Protein 3AYJ (pdb70)

Radius of gyration: 30.67 Å; Cα contacts (8 Å, |Δi|>4): 3488; chains: 2; bounding box: 84×75×80 Å

Organism: Pseudomonas sp. (NCBI:txid306)

Secondary structure (DSSP, 8-state):
----BHHHHHHHSTT---GGGTT--HHHHTTS--B---SSEEEEEEE--SHHHHHHHHHHHHHHTTSPTT-EEEEEEE---TTBGGG---EE-TT-EETTEEEEEE-SS-GGG-SEEEE-S---EETT-HHHHHHHHHHH-TT-B--B---BTTB-EEEEETTEEEEESSS-GGGBSSTT-HHHHHHHHHHHHHT--SSSS---SS-BTTB-HHHHHHHHT-SS--HHHHHHIIIIIHHHHHHHHTTBBHHHHHHHHHHHHHHHTSSPPGGGTS-HHHHHHHHHHHHHHH-SSSS--GGGTTBBHHHHHHHHHTTTT-EE--SSSSTHHHHHHHHHHHHHHTTTSEEEEEE-EEEEEEEE-SSSS--EEEEEEETT--EEEEEESEEEE-S-HHHHHHHHSSS-SS-EEEEEES-GGGTPPPEEEEEEB-SS---SS-HHHHHHHHHHHHT--EE-EEEEEEEEEGGGGGSTTS-EETTEEP-EEEETTTTEEEEEEEPS----SEEEEEEEEEETHHHHHHHTT--SSSEESSSSS---HHHHHHHHHHT--EE--TT-SS-EE-HHHHHHHTS-STT-EEEEGGGSTTSSSEE-PBTTTHHHHHHHHHGGGGGG-TTT---EEE-SGGGSS-TTSHHHHHHHHHHHHHHHHHHHTTT-GGGB-TTTTHHHHTS--S--SS--/----BHHHHHHHSTT---GGGTT--HHHHTTS-SB---SSEEEEEEE--SHHHHHHHHHHHHHHTTSPTT-EEEEEEE---TTBGGG---EE-TT-EETTEEEEEE-SS-TTS-SEEEE-S---EETT-HHHHHHHHHHH-TT-B--B---BTTB-EEEEETTEEEEESSS-GGGBS-TT-HHHHHHHHHHHHHT--SSSS---SS-BTTB-HHHHHHHHT-SSPPTTHHHHIIIIIHHHHHHHHTTBBHHHHHHHHHHHHHHHTSS--SSSS--HHHHHHHHHHHHHHH-SSSS--GGGTTBBHHHHHHHHHTTTT-EE--SSSSTHHHHHHHHHHHHHHTTTSEEEEEE--EEEEEEE-SSSS--EEEEEE-TT--EEEEEESEEEE-S-HHHHHHHHSSS-SS-EEEEEES-GGGTPPPEEEEEEB-SS---SS-HHHHHHHHHHHHT--EE-EEEEEEEEEGGGGGSTTS-EETTEE--EEEETTTTEEEEEEEPS----SEEEEEEEEEETHHHHHHHTT--SSSEESSSSS---HHHHHHHHHHT--EE--TT-SS-EE-HHHHHHHHS-STT-EEEETTTSTTSSSEE-PBTTTHHHHHHHHHGGGGGG-TTS---EEE-SGGGSS-TTSHHHHHHHHHHHHHHHHHHHTTT-GGGB-TTTTHHHHTS--SS-----

Foldseek 3Di:
DDDWWLQSLLVQQQQFAFLQQLLFRVNLCVVAQFFEFPFAAFEEEEEAQALQSLLLLLSQLRRLQPHDPPGFYEYEYEHQDQQDLVVVCLWDFRNQDRDQQGKIFADDPDSVDTAFIDRWGDWWFASNLNLVSSLLCLLPNGGFTWFFDCADQCAWEWEADDQDIWTAHHLQLVGIPHSVDVLSLLVVLQCCQQANDLDDDARHVQDFVPHGLNVVLCQSRDNCHPPVSSLCSNPPRLVVSCVVWLQPFQLNSSLVSLLVCVVVVSRDQPVNDDDSVRRSVVSSVSQQQQDDTHGGCVLVRQFISSLVSSCSSSVVNRIIGRSDLGSSSSSVSSNVSSVVSSVPRYHYDYANWQWQAWWFFDDDQFGTKTWTAHPVQAIDMDTGNFYAHAAALLSCLRHFPPPAQAWDQKDFDDDVVVVGGTDIGGRIHTQLQQDHPDSVLSVLLNVLSNPFDFKWKKWWKFKFFPCLQVPPQFDDRVNHGHAWYAYPLLQGIWGFACGPPDVRRMTITRLHIDIHVSCVVLVVLQPDPQKVVPRSWGASQSSLVVSLVSQQDFHDDPPDPGTDRRVVSVSSVNTDRTPTMMGIVCRPSSNHRKTGHGRPSCVSLSCLLQSLLSLQAQVSLNRYAYAYLSNASRISHSSSRSLSSLLRSLSNSSNSVRNDLVSTPPSSSSSRVVHDHSRVPPGD/DQDWWLQSLLVQQQQFDFLQLLVFRVNLCVVAQFFEFPFAEFEEEEEAQALLSLLLLLSQLRHLQPHDPPGFYEYEYEHQDQQDLVVPCLWDFRNQDRDQQGKIFAADPDSVQTAFIDRWGDWWAASNLNLLSSLLCLLPNGGFTWFWDCFDQCAFEWEADPQDIWTAHHLPLVGIPDSPDLLSLLLVLQCCQQANDCDDDARHVQDFVPHGLNVVLCQSRDPDHDPCPSVCSNPPRLVVSCVVFLQPFQLNSSLVSLLVCDVVVSRDQPDVPDDDVRSSVVSSVSQQQQDDTHGGCVLVRQFTSSLVSSCSSSVVNRIIGRSDLGSSSSSVSSNVSSCVSSVPRYHYDYANWQWQAWWAFDDDQQRIKTWIAHPVRAIDIDTTNFYAHQAALLSCLRHFPPQAQAWDQKDFDDDVVVVGHTDIGGRIHTQLHLDNPDSVLSVLLSVLSNPFDFKWKKWWKFKFFPCVQVDPLFDDGPHGTHAWYAYPLLQGIWGFACGPSDVRRMTITRLHIDIHVSCVVLVVLQPDPQKVVPHSFDASQSSLVVSLVSQQDFHDDPVDDGTHRRSVSVVSVNTDRPPTMMGIVCRPSSNHRKTGHGRPSCVSLVCLLQSLLSLQQLVTLRRYAYAYLSNASDISHSSSNSLSSLLRSLSNSSNSVSNDLNSTDPSSSSSRVVHDHSHDDDDD

Solvent-accessible surface area: 42424 Å² total

InterPro domains:
  IPR036188 FAD/NAD(P)-binding domain superfamily [G3DSA:3.50.50.60] (29-697)
  IPR036188 FAD/NAD(P)-binding domain superfamily [SSF51905] (56-676)

Nearest PDB structures (foldseek):
  2yr6-assembly1_A  TM=9.982E-01  e=0.000E+00  Pseudomonas sp. P-501
  2yr4-assembly1_A  TM=9.769E-01  e=0.000E+00  Pseudomonas sp. P-501
  2yr4-assembly1_B  TM=9.736E-01  e=0.000E+00  Pseudomonas sp. P-501
  4iv9-assembly1_B  TM=7.981E-01  e=2.805E-27  Pseudomonas savastanoi
  5yb6-assembly1_A  TM=7.862E-01  e=2.339E-24  Pseudomonas sp. AIU 813

GO terms:
  GO:0050172 phenylalanine 2-monooxygenase activity (F, IDA)

CATH classification: 3.50.50.60 (+1 more: 3.90.660.60)

Structure (mmCIF, N/CA/C/O backbone):
data_3AYJ
#
_entry.id   3AYJ
#
_cell.length_a   100.985
_cell.length_b   112.941
_cell.length_c   136.458
_cell.angle_alpha   90.00
_cell.angle_beta   90.00
_cell.angle_gamma   90.00
#
_symmetry.space_group_name_H-M   'P 21 21 21'
#
loop_
_entity.id
_entity.type
_entity.pdbx_description
1 polymer 'Pro-enzyme of L-phenylalanine oxidase'
2 non-polymer 'SULFATE ION'
3 non-polymer 'FLAVIN-ADENINE DINUCLEOTIDE'
4 non-polymer PHENYLALANINE
5 non-polymer GLYCEROL
6 water water
#
loop_
_atom_site.group_PDB
_atom_site.id
_atom_site.type_symbol
_atom_site.label_atom_id
_atom_site.label_alt_id
_atom_site.label_comp_id
_atom_site.label_asym_id
_atom_site.label_entity_id
_atom_site.label_seq_id
_atom_site.pdbx_PDB_ins_code
_atom_site.Cartn_x
_atom_site.Cartn_y
_atom_site.Cartn_z
_atom_site.occupancy
_atom_site.B_iso_or_equiv
_atom_site.auth_seq_id
_atom_site.auth_comp_id
_atom_site.auth_asym_id
_atom_site.auth_atom_id
_atom_site.pdbx_PDB_model_num
ATOM 1 N N . LYS A 1 16 ? 107.770 73.012 82.014 1.00 30.40 16 LYS A N 1
ATOM 2 C CA . LYS A 1 16 ? 109.069 72.300 81.869 1.00 29.47 16 LYS A CA 1
ATOM 3 C C . LYS A 1 16 ? 109.059 70.955 82.560 1.00 26.20 16 LYS A C 1
ATOM 4 O O . LYS A 1 16 ? 108.566 70.819 83.673 1.00 28.16 16 LYS A O 1
ATOM 10 N N . ILE A 1 17 ? 109.597 69.981 81.878 1.00 21.29 17 ILE A N 1
ATOM 11 C CA . ILE A 1 17 ? 109.743 68.643 82.386 1.00 19.29 17 ILE A CA 1
ATOM 12 C C . ILE A 1 17 ? 110.933 68.559 83.330 1.00 18.04 17 ILE A C 1
ATOM 13 O O . ILE A 1 17 ? 112.037 68.943 82.952 1.00 20.19 17 ILE A O 1
ATOM 18 N N . ALA A 1 18 ? 110.683 68.041 84.544 1.00 15.75 18 ALA A N 1
ATOM 19 C CA . ALA A 1 18 ? 111.767 67.822 85.479 1.00 15.22 18 ALA A CA 1
ATOM 20 C C . ALA A 1 18 ? 112.596 66.660 85.014 1.00 14.97 18 ALA A C 1
ATOM 21 O O . ALA A 1 18 ? 112.066 65.623 84.611 1.00 17.79 18 ALA A O 1
ATOM 23 N N . THR A 1 19 ? 113.916 66.714 85.176 1.00 14.28 19 THR A N 1
ATOM 24 C CA . THR A 1 19 ? 114.818 65.702 84.709 1.00 14.48 19 THR A CA 1
ATOM 25 C C . THR A 1 19 ? 115.657 65.049 85.792 1.00 13.62 19 THR A C 1
ATOM 26 O O . THR A 1 19 ? 116.328 64.056 85.524 1.00 14.15 19 THR A O 1
ATOM 30 N N . THR A 1 20 ? 115.656 65.599 87.025 1.00 12.63 20 THR A N 1
ATOM 31 C CA . THR A 1 20 ? 116.379 65.083 88.141 1.00 12.25 20 THR A CA 1
ATOM 32 C C . THR A 1 20 ? 115.509 65.120 89.368 1.00 11.50 20 THR A C 1
ATOM 33 O O . THR A 1 20 ? 114.544 65.873 89.464 1.00 11.85 20 THR A O 1
ATOM 37 N N . VAL A 1 21 ? 115.911 64.336 90.350 1.00 11.12 21 VAL A N 1
ATOM 38 C CA . VAL A 1 21 ? 115.319 64.358 91.681 1.00 10.97 21 VAL A CA 1
ATOM 39 C C . VAL A 1 21 ? 115.275 65.765 92.232 1.00 11.33 21 VAL A C 1
ATOM 40 O O . VAL A 1 21 ? 114.235 66.180 92.772 1.00 11.49 21 VAL A O 1
ATOM 44 N N . GLY A 1 22 ? 116.365 66.517 92.112 1.00 12.05 22 GLY A N 1
ATOM 45 C CA . GLY A 1 22 ? 116.392 67.849 92.675 1.00 12.46 22 GLY A CA 1
ATOM 46 C C . GLY A 1 22 ? 115.450 68.794 91.995 1.00 12.05 22 GLY A C 1
ATOM 47 O O . GLY A 1 22 ? 114.827 69.668 92.655 1.00 12.89 22 GLY A O 1
ATOM 48 N N . GLU A 1 23 ? 115.307 68.655 90.665 1.00 12.60 23 GLU A N 1
ATOM 49 C CA . GLU A 1 23 ? 114.346 69.512 89.961 1.00 12.55 23 GLU A CA 1
ATOM 50 C C . GLU A 1 23 ? 112.920 69.248 90.409 1.00 11.49 23 GLU A C 1
ATOM 51 O O . GLU A 1 23 ? 112.145 70.170 90.656 1.00 13.04 23 GLU A O 1
ATOM 57 N N . ALA A 1 24 ? 112.553 67.977 90.522 1.00 11.40 24 ALA A N 1
ATOM 58 C CA . ALA A 1 24 ? 111.235 67.639 91.078 1.00 10.65 24 ALA A CA 1
ATOM 59 C C . ALA A 1 24 ? 111.115 68.142 92.536 1.00 10.00 24 ALA A C 1
ATOM 60 O O . ALA A 1 24 ? 110.100 68.725 92.880 1.00 11.12 24 ALA A O 1
ATOM 62 N N . ARG A 1 25 ? 112.158 67.901 93.339 1.00 10.41 25 ARG A N 1
ATOM 63 C CA . ARG A 1 25 ? 112.118 68.303 94.739 1.00 10.16 25 ARG A CA 1
ATOM 64 C C . ARG A 1 25 ? 111.776 69.781 94.866 1.00 10.45 25 ARG A C 1
ATOM 65 O O . ARG A 1 25 ? 110.956 70.179 95.693 1.00 11.06 25 ARG A O 1
ATOM 73 N N . LEU A 1 26 ? 112.482 70.647 94.126 1.00 11.15 26 LEU A N 1
ATOM 74 C CA . LEU A 1 26 ? 112.267 72.067 94.195 1.00 11.44 26 LEU A CA 1
ATOM 75 C C . LEU A 1 26 ? 110.886 72.493 93.675 1.00 11.30 26 LEU A C 1
ATOM 76 O O . LEU A 1 26 ? 110.375 73.503 94.091 1.00 12.86 26 LEU A O 1
ATOM 81 N N . SER A 1 27 ? 110.356 71.747 92.720 1.00 12.76 27 SER A N 1
ATOM 82 C CA . SER A 1 27 ? 109.065 72.102 92.160 1.00 13.21 27 SER A CA 1
ATOM 83 C C . SER A 1 27 ? 107.936 72.130 93.185 1.00 13.24 27 SER A C 1
ATOM 84 O O . SER A 1 27 ? 107.131 73.045 93.160 1.00 15.75 27 SER A O 1
ATOM 87 N N . GLY A 1 28 ? 107.931 71.153 94.096 1.00 13.50 28 GLY A N 1
ATOM 88 C CA . GLY A 1 28 ? 106.893 71.012 95.085 1.00 14.20 28 GLY A CA 1
ATOM 89 C C . GLY A 1 28 ? 107.278 71.349 96.500 1.00 11.78 28 GLY A C 1
ATOM 90 O O . GLY A 1 28 ? 106.511 71.044 97.429 1.00 12.24 28 GLY A O 1
ATOM 91 N N . ILE A 1 29 ? 108.454 71.956 96.693 1.00 11.47 29 ILE A N 1
ATOM 92 C CA . ILE A 1 29 ? 108.940 72.206 98.018 1.00 12.21 29 ILE A CA 1
ATOM 93 C C . ILE A 1 29 ? 108.027 73.058 98.871 1.00 13.92 29 ILE A C 1
ATOM 94 O O . ILE A 1 29 ? 108.026 72.907 100.106 1.00 18.04 29 ILE A O 1
ATOM 99 N N . ASN A 1 30 ? 107.282 73.942 98.270 1.00 15.12 30 ASN A N 1
ATOM 100 C CA . ASN A 1 30 ? 106.449 74.802 99.086 1.00 16.22 30 ASN A CA 1
ATOM 101 C C . ASN A 1 30 ? 104.980 74.348 99.169 1.00 14.27 30 ASN A C 1
ATOM 102 O O . ASN A 1 30 ? 104.214 74.935 99.904 1.00 17.11 30 ASN A O 1
ATOM 107 N N . TYR A 1 31 ? 104.586 73.292 98.411 1.00 12.58 31 TYR A N 1
ATOM 108 C CA . TYR A 1 31 ? 103.193 72.978 98.312 1.00 11.29 31 TYR A CA 1
ATOM 109 C C . TYR A 1 31 ? 102.620 72.522 99.634 1.00 11.31 31 TYR A C 1
ATOM 110 O O . TYR A 1 31 ? 103.179 71.613 100.287 1.00 12.09 31 TYR A O 1
ATOM 119 N N . ARG A 1 32 ? 101.503 73.098 100.020 1.00 11.02 32 ARG A N 1
ATOM 120 C CA . ARG A 1 32 ? 100.740 72.768 101.245 1.00 10.76 32 ARG A CA 1
ATOM 121 C C . ARG A 1 32 ? 99.444 72.190 100.833 1.00 10.31 32 ARG A C 1
ATOM 122 O O . ARG A 1 32 ? 98.713 72.761 100.005 1.00 11.52 32 ARG A O 1
ATOM 130 N N . HIS A 1 33 ? 99.071 71.050 101.431 1.00 9.68 33 HIS A N 1
ATOM 131 C CA . HIS A 1 33 ? 97.811 70.425 101.182 1.00 8.80 33 HIS A CA 1
ATOM 132 C C . HIS A 1 33 ? 96.708 71.120 101.967 1.00 9.39 33 HIS A C 1
ATOM 133 O O . HIS A 1 33 ? 96.971 71.710 103.019 1.00 10.18 33 HIS A O 1
ATOM 140 N N . PRO A 1 34 ? 95.452 71.103 101.507 1.00 9.17 34 PRO A N 1
ATOM 141 C CA . PRO A 1 34 ? 94.432 71.988 102.065 1.00 9.24 34 PRO A CA 1
ATOM 142 C C . PRO A 1 34 ? 93.997 71.626 103.506 1.00 9.46 34 PRO A C 1
ATOM 143 O O . PRO A 1 34 ? 93.446 72.509 104.163 1.00 10.22 34 PRO A O 1
ATOM 147 N N . ASP A 1 35 ? 94.206 70.386 103.933 1.00 8.85 35 ASP A N 1
ATOM 148 C CA . ASP A 1 35 ? 93.939 70.009 105.313 1.00 9.19 35 ASP A CA 1
ATOM 149 C C . ASP A 1 35 ? 95.114 70.285 106.253 1.00 9.46 35 ASP A C 1
ATOM 150 O O . ASP A 1 35 ? 94.997 70.102 107.471 1.00 10.18 35 ASP A O 1
ATOM 155 N N . SER A 1 36 ? 96.214 70.752 105.690 1.00 9.72 36 SER A N 1
ATOM 156 C CA . SER A 1 36 ? 97.415 71.121 106.428 1.00 9.92 36 SER A CA 1
ATOM 157 C C . SER A 1 36 ? 98.072 72.337 105.761 1.00 9.76 36 SER A C 1
ATOM 158 O O . SER A 1 36 ? 99.269 72.392 105.537 1.00 10.57 36 SER A O 1
ATOM 161 N N . ALA A 1 37 ? 97.223 73.332 105.519 1.00 10.19 37 ALA A N 1
ATOM 162 C CA . ALA A 1 37 ? 97.601 74.436 104.669 1.00 10.68 37 ALA A CA 1
ATOM 163 C C . ALA A 1 37 ? 98.611 75.372 105.340 1.00 11.34 37 ALA A C 1
ATOM 164 O O . ALA A 1 37 ? 99.212 76.200 104.661 1.00 12.90 37 ALA A O 1
ATOM 166 N N . LEU A 1 38 ? 98.787 75.279 106.641 1.00 10.38 38 LEU A N 1
ATOM 167 C CA . LEU A 1 38 ? 99.762 76.100 107.324 1.00 11.03 38 LEU A CA 1
ATOM 168 C C . LEU A 1 38 ? 101.161 75.561 107.246 1.00 12.38 38 LEU A C 1
ATOM 169 O O . LEU A 1 38 ? 102.055 76.212 107.816 1.00 17.53 38 LEU A O 1
ATOM 174 N N . VAL A 1 39 ? 101.443 74.448 106.644 1.00 11.63 39 VAL A N 1
ATOM 175 C CA . VAL A 1 39 ? 102.779 73.935 106.670 1.00 11.93 39 VAL A CA 1
ATOM 176 C C . VAL A 1 39 ? 103.136 73.265 105.341 1.00 11.78 39 VAL A C 1
ATOM 177 O O . VAL A 1 39 ? 102.361 72.468 104.815 1.00 12.89 39 VAL A O 1
ATOM 181 N N . SER A 1 40 ? 104.328 73.553 104.853 1.00 11.27 40 SER A N 1
ATOM 182 C CA . SER A 1 40 ? 104.955 72.788 103.817 1.00 11.24 40 SER A CA 1
ATOM 183 C C . SER A 1 40 ? 105.755 71.673 104.443 1.00 10.85 40 SER A C 1
ATOM 184 O O . SER A 1 40 ? 106.741 71.927 105.143 1.00 12.56 40 SER A O 1
ATOM 187 N N . TYR A 1 41 ? 105.316 70.416 104.287 1.00 10.80 41 TYR A N 1
ATOM 188 C CA . TYR A 1 41 ? 105.992 69.322 104.924 1.00 10.43 41 TYR A CA 1
ATOM 189 C C . TYR A 1 41 ? 107.503 69.268 104.550 1.00 10.94 41 TYR A C 1
ATOM 190 O O . TYR A 1 41 ? 108.303 68.998 105.431 1.00 11.34 41 TYR A O 1
ATOM 199 N N . PRO A 1 42 ? 107.893 69.488 103.290 1.00 10.86 42 PRO A N 1
ATOM 200 C CA . PRO A 1 42 ? 109.328 69.504 102.979 1.00 11.52 42 PRO A CA 1
ATOM 201 C C . PRO A 1 42 ? 110.123 70.514 103.782 1.00 11.56 42 PRO A C 1
ATOM 202 O O . PRO A 1 42 ? 111.277 70.261 104.114 1.00 12.78 42 PRO A O 1
ATOM 206 N N . VAL A 1 43 ? 109.526 71.673 104.024 1.00 11.42 43 VAL A N 1
ATOM 207 C CA . VAL A 1 43 ? 110.215 72.692 104.808 1.00 12.14 43 VAL A CA 1
ATOM 208 C C . VAL A 1 43 ? 110.337 72.240 106.264 1.00 11.90 43 VAL A C 1
ATOM 209 O O . VAL A 1 43 ? 111.407 72.353 106.889 1.00 12.52 43 VAL A O 1
ATOM 213 N N . ALA A 1 44 ? 109.253 71.669 106.808 1.00 11.88 44 ALA A N 1
ATOM 214 C CA . ALA A 1 44 ? 109.293 71.102 108.141 1.00 11.86 44 ALA A CA 1
ATOM 215 C C . ALA A 1 44 ? 110.371 70.028 108.278 1.00 12.62 44 ALA A C 1
ATOM 216 O O . ALA A 1 44 ? 110.926 69.850 109.345 1.00 14.72 44 ALA A O 1
ATOM 218 N N . ALA A 1 45 ? 110.583 69.248 107.215 1.00 11.46 45 ALA A N 1
ATOM 219 C CA . ALA A 1 45 ? 111.502 68.113 107.228 1.00 11.48 45 ALA A CA 1
ATOM 220 C C . ALA A 1 45 ? 112.958 68.526 106.910 1.00 11.82 45 ALA A C 1
ATOM 221 O O . ALA A 1 45 ? 113.831 67.653 106.905 1.00 13.18 45 ALA A O 1
ATOM 223 N N . ALA A 1 46 ? 113.213 69.797 106.618 1.00 11.68 46 ALA A N 1
ATOM 224 C CA . ALA A 1 46 ? 114.554 70.176 106.175 1.00 12.70 46 ALA A CA 1
ATOM 225 C C . ALA A 1 46 ? 115.589 69.938 107.264 1.00 13.71 46 ALA A C 1
ATOM 226 O O . ALA A 1 46 ? 116.628 69.277 106.979 1.00 18.09 46 ALA A O 1
ATOM 228 N N . ALA A 1 47 ? 115.301 70.328 108.457 1.00 14.10 47 ALA A N 1
ATOM 229 C CA . ALA A 1 47 ? 116.174 70.115 109.625 1.00 13.77 47 ALA A CA 1
ATOM 230 C C . ALA A 1 47 ? 115.545 69.037 110.500 1.00 12.91 47 ALA A C 1
ATOM 231 O O . ALA A 1 47 ? 114.368 68.707 110.340 1.00 12.95 47 ALA A O 1
ATOM 233 N N . PRO A 1 48 ? 116.291 68.469 111.464 1.00 13.06 48 PRO A N 1
ATOM 234 C CA . PRO A 1 48 ? 115.643 67.569 112.418 1.00 13.42 48 PRO A CA 1
ATOM 235 C C . PRO A 1 48 ? 114.386 68.234 112.994 1.00 12.29 48 PRO A C 1
ATOM 236 O O . PRO A 1 48 ? 114.318 69.435 113.188 1.00 13.61 48 PRO A O 1
ATOM 240 N N . LEU A 1 49 ? 113.390 67.411 113.297 1.00 12.71 49 LEU A N 1
ATOM 241 C CA . LEU A 1 49 ? 112.075 67.950 113.641 1.00 12.96 49 LEU A CA 1
ATOM 242 C C . LEU A 1 49 ? 112.093 68.662 114.983 1.00 13.75 49 LEU A C 1
ATOM 243 O O . LEU A 1 49 ? 111.193 69.473 115.219 1.00 15.64 49 LEU A O 1
ATOM 248 N N . GLY A 1 50 ? 113.006 68.325 115.900 1.00 13.90 50 GLY A N 1
ATOM 249 C CA . GLY A 1 50 ? 113.012 68.952 117.238 1.00 14.53 50 GLY A CA 1
ATOM 250 C C . GLY A 1 50 ? 114.092 68.358 118.058 1.00 14.90 50 GLY A C 1
ATOM 251 O O . GLY A 1 50 ? 115.072 67.838 117.541 1.00 16.31 50 GLY A O 1
ATOM 252 N N . ARG A 1 51 ? 113.922 68.442 119.375 1.00 16.05 51 ARG A N 1
ATOM 253 C CA . ARG A 1 51 ? 114.886 67.982 120.341 1.00 17.19 51 ARG A CA 1
ATOM 254 C C . ARG A 1 51 ? 114.229 67.142 121.371 1.00 16.35 51 ARG A C 1
ATOM 255 O O . ARG A 1 51 ? 113.082 67.360 121.739 1.00 16.72 51 ARG A O 1
ATOM 263 N N . LEU A 1 52 ? 114.987 66.151 121.853 1.00 18.56 52 LEU A N 1
ATOM 264 C CA . LEU A 1 52 ? 114.538 65.309 122.908 1.00 18.30 52 LEU A CA 1
ATOM 265 C C . LEU A 1 52 ? 115.316 65.610 124.188 1.00 18.30 52 LEU A C 1
ATOM 266 O O . LEU A 1 52 ? 116.496 65.953 124.093 1.00 19.55 52 LEU A O 1
ATOM 271 N N . PRO A 1 53 ? 114.731 65.443 125.360 1.00 18.11 53 PRO A N 1
ATOM 272 C CA . PRO A 1 53 ? 115.533 65.444 126.577 1.00 19.22 53 PRO A CA 1
ATOM 273 C C . PRO A 1 53 ? 116.584 64.367 126.551 1.00 19.18 53 PRO A C 1
ATOM 274 O O . PRO A 1 53 ? 116.421 63.324 125.898 1.00 18.95 53 PRO A O 1
ATOM 278 N N . ALA A 1 54 ? 117.653 64.571 127.296 1.00 20.31 54 ALA A N 1
ATOM 279 C CA . ALA A 1 54 ? 118.652 63.488 127.483 1.00 20.46 54 ALA A CA 1
ATOM 280 C C . ALA A 1 54 ? 117.970 62.237 127.970 1.00 20.40 54 ALA A C 1
ATOM 281 O O . ALA A 1 54 ? 116.994 62.287 128.741 1.00 22.53 54 ALA A O 1
ATOM 283 N N . GLY A 1 55 ? 118.499 61.115 127.521 1.00 20.00 55 GLY A N 1
ATOM 284 C CA . GLY A 1 55 ? 117.951 59.814 127.873 1.00 20.32 55 GLY A CA 1
ATOM 285 C C . GLY A 1 55 ? 118.406 58.711 126.939 1.00 18.34 55 GLY A C 1
ATOM 286 O O . GLY A 1 55 ? 119.029 58.968 125.902 1.00 19.55 55 GLY A O 1
ATOM 287 N N . ASN A 1 56 ? 118.058 57.492 127.329 1.00 18.46 56 ASN A N 1
ATOM 288 C CA . ASN A 1 56 ? 118.314 56.318 126.536 1.00 18.60 56 ASN A CA 1
ATOM 289 C C . ASN A 1 56 ? 116.925 55.734 126.227 1.00 17.97 56 ASN A C 1
ATOM 290 O O . ASN A 1 56 ? 116.310 55.093 127.044 1.00 21.13 56 ASN A O 1
ATOM 295 N N . TYR A 1 57 ? 116.419 56.065 125.065 1.00 16.05 57 TYR A N 1
ATOM 296 C CA . TYR A 1 57 ? 115.046 55.791 124.676 1.00 15.99 57 TYR A CA 1
ATOM 297 C C . TYR A 1 57 ? 114.910 54.389 124.085 1.00 15.22 57 TYR A C 1
ATOM 298 O O . TYR A 1 57 ? 115.779 53.927 123.338 1.00 16.74 57 TYR A O 1
ATOM 307 N N . ARG A 1 58 ? 113.793 53.756 124.356 1.00 14.11 58 ARG A N 1
ATOM 308 C CA . ARG A 1 58 ? 113.418 52.461 123.781 1.00 14.00 58 ARG A CA 1
ATOM 309 C C . ARG A 1 58 ? 112.127 52.683 123.015 1.00 12.48 58 ARG A C 1
ATOM 310 O O . ARG A 1 58 ? 111.085 52.942 123.583 1.00 13.14 58 ARG A O 1
ATOM 318 N N . ILE A 1 59 ? 112.227 52.619 121.674 1.00 12.41 59 ILE A N 1
ATOM 319 C CA . ILE A 1 59 ? 111.078 52.899 120.793 1.00 11.44 59 ILE A CA 1
ATOM 320 C C . ILE A 1 59 ? 110.846 51.683 119.932 1.00 10.85 59 ILE A C 1
ATOM 321 O O . ILE A 1 59 ? 111.787 50.930 119.614 1.00 13.50 59 ILE A O 1
ATOM 326 N N . ALA A 1 60 ? 109.611 51.433 119.618 1.00 10.88 60 ALA A N 1
ATOM 327 C CA . ALA A 1 60 ? 109.223 50.406 118.638 1.00 10.59 60 ALA A CA 1
ATOM 328 C C . ALA A 1 60 ? 108.589 51.090 117.451 1.00 9.83 60 ALA A C 1
ATOM 329 O O . ALA A 1 60 ? 107.803 52.020 117.614 1.00 10.49 60 ALA A O 1
ATOM 331 N N . ILE A 1 61 ? 108.880 50.555 116.278 1.00 9.82 61 ILE A N 1
ATOM 332 C CA . ILE A 1 61 ? 108.133 50.898 115.058 1.00 9.60 61 ILE A CA 1
ATOM 333 C C . ILE A 1 61 ? 107.529 49.599 114.559 1.00 9.58 61 ILE A C 1
ATOM 334 O O . ILE A 1 61 ? 108.253 48.619 114.329 1.00 10.47 61 ILE A O 1
ATOM 339 N N . VAL A 1 62 ? 106.222 49.571 114.446 1.00 9.21 62 VAL A N 1
ATOM 340 C CA . VAL A 1 62 ? 105.518 48.420 113.926 1.00 9.24 62 VAL A CA 1
ATOM 341 C C . VAL A 1 62 ? 105.256 48.693 112.431 1.00 8.88 62 VAL A C 1
ATOM 342 O O . VAL A 1 62 ? 104.450 49.549 112.104 1.00 9.44 62 VAL A O 1
ATOM 346 N N . GLY A 1 63 ? 105.960 47.970 111.581 1.00 9.47 63 GLY A N 1
ATOM 347 C CA . GLY A 1 63 ? 105.865 48.118 110.132 1.00 9.50 63 GLY A CA 1
ATOM 348 C C . GLY A 1 63 ? 107.089 48.789 109.541 1.00 9.08 63 GLY A C 1
ATOM 349 O O . GLY A 1 63 ? 107.501 49.869 109.913 1.00 10.61 63 GLY A O 1
ATOM 350 N N . GLY A 1 64 ? 107.650 48.094 108.552 1.00 9.70 64 GLY A N 1
ATOM 351 C CA . GLY A 1 64 ? 108.790 48.563 107.802 1.00 9.72 64 GLY A CA 1
ATOM 352 C C . GLY A 1 64 ? 108.473 48.958 106.364 1.00 9.09 64 GLY A C 1
ATOM 353 O O . GLY A 1 64 ? 109.246 48.638 105.454 1.00 10.73 64 GLY A O 1
ATOM 354 N N . GLY A 1 65 ? 107.362 49.624 106.183 1.00 9.01 65 GLY A N 1
ATOM 355 C CA . GLY A 1 65 ? 107.024 50.254 104.924 1.00 8.83 65 GLY A CA 1
ATOM 356 C C . GLY A 1 65 ? 107.488 51.677 104.877 1.00 8.42 65 GLY A C 1
ATOM 357 O O . GLY A 1 65 ? 108.284 52.128 105.705 1.00 9.39 65 GLY A O 1
ATOM 358 N N . ALA A 1 66 ? 106.996 52.444 103.906 1.00 8.98 66 ALA A N 1
ATOM 359 C CA . ALA A 1 66 ? 107.383 53.829 103.757 1.00 9.01 66 ALA A CA 1
ATOM 360 C C . ALA A 1 66 ? 107.155 54.633 105.020 1.00 8.57 66 ALA A C 1
ATOM 361 O O . ALA A 1 66 ? 107.994 55.468 105.387 1.00 9.56 66 ALA A O 1
ATOM 363 N N . GLY A 1 67 ? 106.014 54.432 105.684 1.00 8.99 67 GLY A N 1
ATOM 364 C CA . GLY A 1 67 ? 105.741 55.183 106.899 1.00 9.13 67 GLY A CA 1
ATOM 365 C C . GLY A 1 67 ? 106.725 54.868 108.010 1.00 8.85 67 GLY A C 1
ATOM 366 O O . GLY A 1 67 ? 107.306 55.758 108.641 1.00 9.24 67 GLY A O 1
ATOM 367 N N . GLY A 1 68 ? 106.951 53.579 108.267 1.00 8.99 68 GLY A N 1
ATOM 368 C CA . GLY A 1 68 ? 107.799 53.193 109.360 1.00 8.97 68 GLY A CA 1
ATOM 369 C C . GLY A 1 68 ? 109.251 53.563 109.116 1.00 9.39 68 GLY A C 1
ATOM 370 O O . GLY A 1 68 ? 109.981 53.962 110.031 1.00 9.90 68 GLY A O 1
ATOM 371 N N . ILE A 1 69 ? 109.707 53.416 107.872 1.00 9.23 69 ILE A N 1
ATOM 372 C CA . ILE A 1 69 ? 111.068 53.703 107.534 1.00 9.70 69 ILE A CA 1
ATOM 373 C C . ILE A 1 69 ? 111.330 55.214 107.511 1.00 9.53 69 ILE A C 1
ATOM 374 O O . ILE A 1 69 ? 112.391 55.674 107.980 1.00 10.15 69 ILE A O 1
ATOM 379 N N . ALA A 1 70 ? 110.395 56.033 107.017 1.00 9.35 70 ALA A N 1
ATOM 380 C CA . ALA A 1 70 ? 110.555 57.468 107.127 1.00 9.68 70 ALA A CA 1
ATOM 381 C C . ALA A 1 70 ? 110.619 57.872 108.611 1.00 9.69 70 ALA A C 1
ATOM 382 O O . ALA A 1 70 ? 111.398 58.733 109.008 1.00 10.39 70 ALA A O 1
ATOM 384 N N . ALA A 1 71 ? 109.740 57.265 109.421 1.00 9.90 71 ALA A N 1
ATOM 385 C CA . ALA A 1 71 ? 109.782 57.583 110.872 1.00 10.04 71 ALA A CA 1
ATOM 386 C C . ALA A 1 71 ? 111.171 57.200 111.445 1.00 9.29 71 ALA A C 1
ATOM 387 O O . ALA A 1 71 ? 111.721 57.977 112.223 1.00 10.52 71 ALA A O 1
ATOM 389 N N . LEU A 1 72 ? 111.681 56.044 111.085 1.00 10.04 72 LEU A N 1
ATOM 390 C CA . LEU A 1 72 ? 113.033 55.640 111.535 1.00 10.52 72 LEU A CA 1
ATOM 391 C C . LEU A 1 72 ? 114.057 56.677 111.142 1.00 10.57 72 LEU A C 1
ATOM 392 O O . LEU A 1 72 ? 114.938 57.022 111.935 1.00 11.79 72 LEU A O 1
ATOM 397 N N . TYR A 1 73 ? 114.005 57.117 109.882 1.00 10.71 73 TYR A N 1
ATOM 398 C CA . TYR A 1 73 ? 114.939 58.136 109.400 1.00 11.32 73 TYR A CA 1
ATOM 399 C C . TYR A 1 73 ? 114.877 59.403 110.272 1.00 11.24 73 TYR A C 1
ATOM 400 O O . TYR A 1 73 ? 115.911 59.925 110.688 1.00 12.39 73 TYR A O 1
ATOM 409 N N . GLU A 1 74 ? 113.654 59.868 110.534 1.00 10.99 74 GLU A N 1
ATOM 410 C CA . GLU A 1 74 ? 113.525 61.064 111.359 1.00 11.15 74 GLU A CA 1
ATOM 411 C C . GLU A 1 74 ? 114.006 60.828 112.790 1.00 11.63 74 GLU A C 1
ATOM 412 O O . GLU A 1 74 ? 114.610 61.717 113.397 1.00 12.64 74 GLU A O 1
ATOM 418 N N . LEU A 1 75 ? 113.801 59.627 113.332 1.00 11.17 75 LEU A N 1
ATOM 419 C CA . LEU A 1 75 ? 114.352 59.288 114.636 1.00 11.23 75 LEU A CA 1
ATOM 420 C C . LEU A 1 75 ? 115.886 59.251 114.611 1.00 12.37 75 LEU A C 1
ATOM 421 O O . LEU A 1 75 ? 116.527 59.648 115.583 1.00 13.36 75 LEU A O 1
ATOM 426 N N . GLY A 1 76 ? 116.467 58.817 113.519 1.00 12.41 76 GLY A N 1
ATOM 427 C CA . GLY A 1 76 ? 117.916 58.846 113.386 1.00 13.68 76 GLY A CA 1
ATOM 428 C C . GLY A 1 76 ? 118.446 60.268 113.393 1.00 14.33 76 GLY A C 1
ATOM 429 O O . GLY A 1 76 ? 119.449 60.572 114.040 1.00 15.91 76 GLY A O 1
ATOM 430 N N . ARG A 1 77 ? 117.760 61.181 112.694 1.00 14.22 77 ARG A N 1
ATOM 431 C CA . ARG A 1 77 ? 118.167 62.541 112.703 1.00 15.27 77 ARG A CA 1
ATOM 432 C C . ARG A 1 77 ? 118.086 63.128 114.113 1.00 14.86 77 ARG A C 1
ATOM 433 O O . ARG A 1 77 ? 118.937 63.927 114.521 1.00 17.05 77 ARG A O 1
ATOM 441 N N . LEU A 1 78 ? 117.031 62.783 114.828 1.00 14.81 78 LEU A N 1
ATOM 442 C CA . LEU A 1 78 ? 116.903 63.203 116.238 1.00 15.55 78 LEU A CA 1
ATOM 443 C C . LEU A 1 78 ? 118.008 62.610 117.087 1.00 16.39 78 LEU A C 1
ATOM 444 O O . LEU A 1 78 ? 118.600 63.319 117.926 1.00 17.71 78 LEU A O 1
ATOM 449 N N . ALA A 1 79 ? 118.301 61.356 116.895 1.00 15.42 79 ALA A N 1
ATOM 450 C CA . ALA A 1 79 ? 119.282 60.662 117.724 1.00 16.34 79 ALA A CA 1
ATOM 451 C C . ALA A 1 79 ? 120.637 61.332 117.635 1.00 17.77 79 ALA A C 1
ATOM 452 O O . ALA A 1 79 ? 121.366 61.467 118.639 1.00 19.01 79 ALA A O 1
ATOM 454 N N . ALA A 1 80 ? 120.982 61.802 116.425 1.00 18.52 80 ALA A N 1
ATOM 455 C CA . ALA A 1 80 ? 122.243 62.384 116.213 1.00 18.95 80 ALA A CA 1
ATOM 456 C C . ALA A 1 80 ? 122.409 63.662 116.999 1.00 19.78 80 ALA A C 1
ATOM 457 O O . ALA A 1 80 ? 123.569 64.087 117.216 1.00 21.43 80 ALA A O 1
ATOM 459 N N . THR A 1 81 ? 121.355 64.325 117.429 1.00 18.97 81 THR A N 1
ATOM 460 C CA . THR A 1 81 ? 121.389 65.542 118.207 1.00 20.92 81 THR A CA 1
ATOM 461 C C . THR A 1 81 ? 121.457 65.316 119.691 1.00 19.38 81 THR A C 1
ATOM 462 O O . THR A 1 81 ? 121.618 66.323 120.449 1.00 23.36 81 THR A O 1
ATOM 466 N N . LEU A 1 82 ? 121.331 64.071 120.143 1.00 20.32 82 LEU A N 1
ATOM 467 C CA . LEU A 1 82 ? 121.370 63.774 121.546 1.00 19.53 82 LEU A CA 1
ATOM 468 C C . LEU A 1 82 ? 122.797 63.955 122.107 1.00 20.99 82 LEU A C 1
ATOM 469 O O . LEU A 1 82 ? 123.771 63.757 121.372 1.00 23.38 82 LEU A O 1
ATOM 474 N N . PRO A 1 83 ? 122.911 64.288 123.405 1.00 24.17 83 PRO A N 1
ATOM 475 C CA . PRO A 1 83 ? 124.248 64.497 124.013 1.00 24.60 83 PRO A CA 1
ATOM 476 C C . PRO A 1 83 ? 124.965 63.173 124.238 1.00 25.01 83 PRO A C 1
ATOM 477 O O . PRO A 1 83 ? 124.316 62.095 124.202 1.00 22.60 83 PRO A O 1
ATOM 481 N N . ALA A 1 84 ? 126.264 63.230 124.564 1.00 27.86 84 ALA A N 1
ATOM 482 C CA . ALA A 1 84 ? 127.002 62.039 124.906 1.00 25.47 84 ALA A CA 1
ATOM 483 C C . ALA A 1 84 ? 126.280 61.329 126.041 1.00 26.97 84 ALA A C 1
ATOM 484 O O . ALA A 1 84 ? 125.783 61.961 126.988 1.00 26.91 84 ALA A O 1
ATOM 486 N N . GLY A 1 85 ? 126.153 59.983 125.892 1.00 26.01 85 GLY A N 1
ATOM 487 C CA . GLY A 1 85 ? 125.538 59.158 126.906 1.00 23.50 85 GLY A CA 1
ATOM 488 C C . GLY A 1 85 ? 124.073 58.852 126.634 1.00 24.55 85 GLY A C 1
ATOM 489 O O . GLY A 1 85 ? 123.512 58.034 127.343 1.00 25.09 85 GLY A O 1
ATOM 490 N N . SER A 1 86 ? 123.483 59.607 125.706 1.00 23.87 86 SER A N 1
ATOM 491 C CA . SER A 1 86 ? 122.071 59.456 125.323 1.00 20.89 86 SER A CA 1
ATOM 492 C C . SER A 1 86 ? 121.992 58.677 123.988 1.00 18.83 86 SER A C 1
ATOM 493 O O . SER A 1 86 ? 122.959 58.580 123.234 1.00 21.93 86 SER A O 1
ATOM 496 N N . GLY A 1 87 ? 120.794 58.133 123.683 1.00 17.19 87 GLY A N 1
ATOM 497 C CA . GLY A 1 87 ? 120.611 57.448 122.403 1.00 18.33 87 GLY A CA 1
ATOM 498 C C . GLY A 1 87 ? 119.233 56.933 122.297 1.00 16.63 87 GLY A C 1
ATOM 499 O O . GLY A 1 87 ? 118.408 57.078 123.196 1.00 17.46 87 GLY A O 1
ATOM 500 N N . ILE A 1 88 ? 118.981 56.356 121.146 1.00 16.00 88 ILE A N 1
ATOM 501 C CA . ILE A 1 88 ? 117.689 55.727 120.843 1.00 14.83 88 ILE A CA 1
ATOM 502 C C . ILE A 1 88 ? 117.922 54.312 120.339 1.00 15.15 88 ILE A C 1
ATOM 503 O O . ILE A 1 88 ? 118.719 54.076 119.442 1.00 16.51 88 ILE A O 1
ATOM 508 N N . ASP A 1 89 ? 117.226 53.369 120.929 1.00 15.40 89 ASP A N 1
ATOM 509 C CA . ASP A 1 89 ? 117.127 52.014 120.446 1.00 14.58 89 ASP A CA 1
ATOM 510 C C . ASP A 1 89 ? 115.755 51.833 119.805 1.00 14.22 89 ASP A C 1
ATOM 511 O O . ASP A 1 89 ? 114.748 52.198 120.416 1.00 15.24 89 ASP A O 1
ATOM 516 N N . VAL A 1 90 ? 115.727 51.324 118.565 1.00 13.41 90 VAL A N 1
ATOM 517 C CA . VAL A 1 90 ? 114.454 51.036 117.888 1.00 12.35 90 VAL A CA 1
ATOM 518 C C . VAL A 1 90 ? 114.384 49.548 117.570 1.00 13.00 90 VAL A C 1
ATOM 519 O O . VAL A 1 90 ? 115.281 49.003 116.935 1.00 14.98 90 VAL A O 1
ATOM 523 N N . GLN A 1 91 ? 113.281 48.935 117.974 1.00 12.15 91 GLN A N 1
ATOM 524 C CA . GLN A 1 91 ? 112.880 47.618 117.520 1.00 12.06 91 GLN A CA 1
ATOM 525 C C . GLN A 1 91 ? 111.876 47.824 116.400 1.00 11.37 91 GLN A C 1
ATOM 526 O O . GLN A 1 91 ? 110.832 48.439 116.639 1.00 11.66 91 GLN A O 1
ATOM 532 N N . ILE A 1 92 ? 112.177 47.338 115.207 1.00 11.35 92 ILE A N 1
ATOM 533 C CA . ILE A 1 92 ? 111.245 47.447 114.089 1.00 11.01 92 ILE A CA 1
ATOM 534 C C . ILE A 1 92 ? 110.636 46.072 113.870 1.00 10.59 92 ILE A C 1
ATOM 535 O O . ILE A 1 92 ? 111.354 45.084 113.605 1.00 12.51 92 ILE A O 1
ATOM 540 N N . TYR A 1 93 ? 109.326 45.997 113.987 1.00 9.82 93 TYR A N 1
ATOM 541 C CA . TYR A 1 93 ? 108.579 44.766 113.756 1.00 9.84 93 TYR A CA 1
ATOM 542 C C . TYR A 1 93 ? 108.156 44.735 112.304 1.00 10.12 93 TYR A C 1
ATOM 543 O O . TYR A 1 93 ? 107.523 45.672 111.811 1.00 11.12 93 TYR A O 1
ATOM 552 N N . GLU A 1 94 ? 108.446 43.631 111.618 1.00 9.92 94 GLU A N 1
ATOM 553 C CA . GLU A 1 94 ? 108.084 43.499 110.204 1.00 9.61 94 GLU A CA 1
ATOM 554 C C . GLU A 1 94 ? 107.707 42.038 109.938 1.00 9.65 94 GLU A C 1
ATOM 555 O O . GLU A 1 94 ? 108.559 41.167 109.890 1.00 11.10 94 GLU A O 1
ATOM 561 N N . ALA A 1 95 ? 106.402 41.796 109.809 1.00 9.88 95 ALA A N 1
ATOM 562 C CA . ALA A 1 95 ? 105.863 40.453 109.637 1.00 10.09 95 ALA A CA 1
ATOM 563 C C . ALA A 1 95 ? 106.048 39.870 108.239 1.00 10.47 95 ALA A C 1
ATOM 564 O O . ALA A 1 95 ? 105.881 38.670 108.057 1.00 11.69 95 ALA A O 1
ATOM 566 N N . ASP A 1 96 ? 106.231 40.705 107.238 1.00 9.35 96 ASP A N 1
ATOM 567 C CA . ASP A 1 96 ? 106.261 40.215 105.833 1.00 9.79 96 ASP A CA 1
ATOM 568 C C . ASP A 1 96 ? 107.561 39.468 105.611 1.00 9.79 96 ASP A C 1
ATOM 569 O O . ASP A 1 96 ? 108.643 40.067 105.657 1.00 10.35 96 ASP A O 1
ATOM 574 N N . PRO A 1 97 ? 107.494 38.165 105.299 1.00 11.29 97 PRO A N 1
ATOM 575 C CA . PRO A 1 97 ? 108.750 37.426 105.087 1.00 11.35 97 PRO A CA 1
ATOM 576 C C . PRO A 1 97 ? 109.528 37.912 103.876 1.00 11.24 97 PRO A C 1
ATOM 577 O O . PRO A 1 97 ? 110.707 37.624 103.830 1.00 12.41 97 PRO A O 1
ATOM 581 N N . ASP A 1 98 ? 108.882 38.597 102.957 1.00 10.80 98 ASP A N 1
ATOM 582 C CA . ASP A 1 98 ? 109.546 39.127 101.761 1.00 11.32 98 ASP A CA 1
ATOM 583 C C . ASP A 1 98 ? 110.095 40.529 101.912 1.00 10.44 98 ASP A C 1
ATOM 584 O O . ASP A 1 98 ? 110.671 41.063 100.967 1.00 11.18 98 ASP A O 1
ATOM 589 N N . SER A 1 99 ? 109.978 41.112 103.103 1.00 9.94 99 SER A N 1
ATOM 590 C CA . SER A 1 99 ? 110.527 42.425 103.324 1.00 9.88 99 SER A CA 1
ATOM 591 C C . SER A 1 99 ? 112.036 42.478 103.056 1.00 9.90 99 SER A C 1
ATOM 592 O O . SER A 1 99 ? 112.793 41.573 103.433 1.00 11.01 99 SER A O 1
ATOM 595 N N . PHE A 1 100 ? 112.458 43.585 102.488 1.00 10.21 100 PHE A N 1
ATOM 596 C CA . PHE A 1 100 ? 113.907 43.867 102.338 1.00 10.21 100 PHE A CA 1
ATOM 597 C C . PHE A 1 100 ? 114.636 43.812 103.687 1.00 10.83 100 PHE A C 1
ATOM 598 O O . PHE A 1 100 ? 115.833 43.560 103.721 1.00 12.42 100 PHE A O 1
ATOM 606 N N . LEU A 1 101 ? 113.927 44.037 104.794 1.00 10.55 101 LEU A N 1
ATOM 607 C CA . LEU A 1 101 ? 114.561 44.048 106.098 1.00 11.84 101 LEU A CA 1
ATOM 608 C C . LEU A 1 101 ? 115.075 42.671 106.495 1.00 13.08 101 LEU A C 1
ATOM 609 O O . LEU A 1 101 ? 115.971 42.600 107.352 1.00 15.40 101 LEU A O 1
ATOM 614 N N . HIS A 1 102 ? 114.536 41.603 105.932 1.00 12.45 102 HIS A N 1
ATOM 615 C CA . HIS A 1 102 ? 114.912 40.241 106.277 1.00 14.44 102 HIS A CA 1
ATOM 616 C C . HIS A 1 102 ? 115.853 39.666 105.279 1.00 17.49 102 HIS A C 1
ATOM 617 O O . HIS A 1 102 ? 116.226 38.513 105.403 1.00 21.82 102 HIS A O 1
ATOM 624 N N . ASP A 1 103 ? 116.299 40.438 104.310 1.00 18.11 103 ASP A N 1
ATOM 625 C CA . ASP A 1 103 ? 117.261 40.049 103.267 1.00 21.38 103 ASP A CA 1
ATOM 626 C C . ASP A 1 103 ? 118.574 40.796 103.392 1.00 25.70 103 ASP A C 1
ATOM 627 O O . ASP A 1 103 ? 119.160 41.148 102.352 1.00 30.26 103 ASP A O 1
ATOM 632 N N . ARG A 1 104 ? 119.040 41.044 104.585 1.00 31.21 104 ARG A N 1
ATOM 633 C CA . ARG A 1 104 ? 120.195 41.927 104.817 1.00 32.98 104 ARG A CA 1
ATOM 634 C C . ARG A 1 104 ? 119.815 43.451 104.685 1.00 34.07 104 ARG A C 1
ATOM 635 O O . ARG A 1 104 ? 118.844 43.954 105.373 1.00 35.68 104 ARG A O 1
ATOM 643 N N . ALA A 1 109 ? 111.152 32.789 85.834 1.00 11.96 109 ALA A N 1
ATOM 644 C CA . ALA A 1 109 ? 110.973 32.750 87.289 1.00 11.63 109 ALA A CA 1
ATOM 645 C C . ALA A 1 109 ? 110.666 34.141 87.793 1.00 10.54 109 ALA A C 1
ATOM 646 O O . ALA A 1 109 ? 111.108 35.108 87.170 1.00 11.53 109 ALA A O 1
ATOM 648 N N . ILE A 1 110 ? 109.924 34.230 88.897 1.00 11.10 110 ILE A N 1
ATOM 649 C CA . ILE A 1 110 ? 109.558 35.491 89.468 1.00 10.76 110 ILE A CA 1
ATOM 650 C C . ILE A 1 110 ? 109.962 35.526 90.927 1.00 11.35 110 ILE A C 1
ATOM 651 O O . ILE A 1 110 ? 109.405 34.764 91.741 1.00 12.76 110 ILE A O 1
ATOM 656 N N . LYS A 1 111 ? 110.922 36.378 91.264 1.00 10.57 111 LYS A N 1
ATOM 657 C CA . LYS A 1 111 ? 111.414 36.527 92.623 1.00 10.64 111 LYS A CA 1
ATOM 658 C C . LYS A 1 111 ? 110.740 37.746 93.269 1.00 10.87 111 LYS A C 1
ATOM 659 O O . LYS A 1 111 ? 110.735 38.830 92.720 1.00 10.83 111 LYS A O 1
ATOM 665 N N . VAL A 1 112 ? 110.253 37.536 94.491 1.00 10.54 112 VAL A N 1
ATOM 666 C CA . VAL A 1 112 ? 109.736 38.621 95.336 1.00 10.84 112 VAL A CA 1
ATOM 667 C C . VAL A 1 112 ? 110.479 38.728 96.659 1.00 11.12 112 VAL A C 1
ATOM 668 O O . VAL A 1 112 ? 110.360 39.758 97.349 1.00 10.92 112 VAL A O 1
ATOM 672 N N . ARG A 1 113 ? 111.230 37.691 97.072 1.00 12.94 113 ARG A N 1
ATOM 673 C CA . ARG A 1 113 ? 111.873 37.710 98.377 1.00 13.25 113 ARG A CA 1
ATOM 674 C C . ARG A 1 113 ? 112.905 38.834 98.448 1.00 12.68 113 ARG A C 1
ATOM 675 O O . ARG A 1 113 ? 113.815 38.968 97.633 1.00 14.98 113 ARG A O 1
ATOM 683 N N . GLY A 1 114 ? 112.761 39.685 99.482 1.00 12.03 114 GLY A N 1
ATOM 684 C CA . GLY A 1 114 ? 113.637 40.806 99.705 1.00 12.13 114 GLY A CA 1
ATOM 685 C C . GLY A 1 114 ? 113.269 42.017 98.895 1.00 11.47 114 GLY A C 1
ATOM 686 O O . GLY A 1 114 ? 113.958 43.038 99.024 1.00 12.34 114 GLY A O 1
ATOM 687 N N . LEU A 1 115 ? 112.224 41.947 98.063 1.00 10.20 115 LEU A N 1
ATOM 688 C CA . LEU A 1 115 ? 111.911 43.010 97.130 1.00 9.75 115 LEU A CA 1
ATOM 689 C C . LEU A 1 115 ? 110.673 43.774 97.510 1.00 9.66 115 LEU A C 1
ATOM 690 O O . LEU A 1 115 ? 110.135 44.540 96.685 1.00 9.88 115 LEU A O 1
ATOM 695 N N . LYS A 1 116 ? 110.205 43.615 98.757 1.00 9.56 116 LYS A N 1
ATOM 696 C CA . LYS A 1 116 ? 109.066 44.372 99.252 1.00 9.17 116 LYS A CA 1
ATOM 697 C C . LYS A 1 116 ? 109.474 45.310 100.375 1.00 9.23 116 LYS A C 1
ATOM 698 O O . LYS A 1 116 ? 110.269 44.947 101.257 1.00 9.71 116 LYS A O 1
ATOM 704 N N . ALA A 1 117 ? 108.852 46.474 100.386 1.00 8.97 117 ALA A N 1
ATOM 705 C CA . ALA A 1 117 ? 108.783 47.362 101.551 1.00 8.83 117 ALA A CA 1
ATOM 706 C C . ALA A 1 117 ? 107.322 47.741 101.665 1.00 8.39 117 ALA A C 1
ATOM 707 O O . ALA A 1 117 ? 106.871 48.775 101.180 1.00 8.69 117 ALA A O 1
ATOM 709 N N . GLY A 1 118 ? 106.555 46.806 102.214 1.00 8.65 118 GLY A N 1
ATOM 710 C CA . GLY A 1 118 ? 105.094 46.971 102.270 1.00 8.50 118 GLY A CA 1
ATOM 711 C C . GLY A 1 118 ? 104.502 46.967 100.868 1.00 8.31 118 GLY A C 1
ATOM 712 O O . GLY A 1 118 ? 104.664 46.034 100.089 1.00 9.16 118 GLY A O 1
ATOM 713 N N . ARG A 1 119 ? 103.817 48.073 100.569 1.00 7.82 119 ARG A N 1
ATOM 714 C CA . ARG A 1 119 ? 103.136 48.289 99.305 1.00 7.67 119 ARG A CA 1
ATOM 715 C C . ARG A 1 119 ? 104.033 48.913 98.234 1.00 7.96 119 ARG A C 1
ATOM 716 O O . ARG A 1 119 ? 103.584 49.153 97.118 1.00 9.09 119 ARG A O 1
ATOM 724 N N . VAL A 1 120 ? 105.317 49.133 98.534 1.00 7.82 120 VAL A N 1
ATOM 725 C CA . VAL A 1 120 ? 106.356 49.355 97.528 1.00 7.85 120 VAL A CA 1
ATOM 726 C C . VAL A 1 120 ? 106.895 47.947 97.250 1.00 8.15 120 VAL A C 1
ATOM 727 O O . VAL A 1 120 ? 107.576 47.390 98.115 1.00 10.02 120 VAL A O 1
ATOM 731 N N . SER A 1 121 ? 106.566 47.345 96.116 1.00 8.11 121 SER A N 1
ATOM 732 C CA . SER A 1 121 ? 106.720 45.910 95.976 1.00 8.22 121 SER A CA 1
ATOM 733 C C . SER A 1 121 ? 107.110 45.560 94.544 1.00 8.29 121 SER A C 1
ATOM 734 O O . SER A 1 121 ? 106.360 45.868 93.630 1.00 8.99 121 SER A O 1
ATOM 737 N N . ALA A 1 122 ? 108.294 44.962 94.389 1.00 8.65 122 ALA A N 1
ATOM 738 C CA . ALA A 1 122 ? 108.802 44.578 93.057 1.00 8.80 122 ALA A CA 1
ATOM 739 C C . ALA A 1 122 ? 108.794 43.103 92.909 1.00 8.60 122 ALA A C 1
ATOM 740 O O . ALA A 1 122 ? 109.044 42.352 93.884 1.00 9.17 122 ALA A O 1
ATOM 742 N N . ALA A 1 123 ? 108.591 42.653 91.682 1.00 9.02 123 ALA A N 1
ATOM 743 C CA . ALA A 1 123 ? 108.752 41.262 91.305 1.00 9.31 123 ALA A CA 1
ATOM 744 C C . ALA A 1 123 ? 109.816 41.228 90.186 1.00 9.76 123 ALA A C 1
ATOM 745 O O . ALA A 1 123 ? 109.669 41.892 89.162 1.00 10.36 123 ALA A O 1
ATOM 747 N N . LEU A 1 124 ? 110.880 40.479 90.408 1.00 10.28 124 LEU A N 1
ATOM 748 C CA . LEU A 1 124 ? 111.993 40.353 89.476 1.00 10.71 124 LEU A CA 1
ATOM 749 C C . LEU A 1 124 ? 111.803 39.122 88.612 1.00 9.65 124 LEU A C 1
ATOM 750 O O . LEU A 1 124 ? 111.759 38.005 89.119 1.00 11.33 124 LEU A O 1
ATOM 755 N N . VAL A 1 125 ? 111.701 39.347 87.304 1.00 9.89 125 VAL A N 1
ATOM 756 C CA . VAL A 1 125 ? 111.537 38.281 86.335 1.00 9.92 125 VAL A CA 1
ATOM 757 C C . VAL A 1 125 ? 112.940 37.914 85.833 1.00 10.32 125 VAL A C 1
ATOM 758 O O . VAL A 1 125 ? 113.685 38.764 85.355 1.00 11.15 125 VAL A O 1
ATOM 762 N N . HIS A 1 126 ? 113.288 36.642 85.973 1.00 11.44 126 HIS A N 1
ATOM 763 C CA . HIS A 1 126 ? 114.647 36.177 85.640 1.00 12.66 126 HIS A CA 1
ATOM 764 C C . HIS A 1 126 ? 114.558 34.740 85.150 1.00 14.33 126 HIS A C 1
ATOM 765 O O . HIS A 1 126 ? 113.584 34.046 85.292 1.00 17.01 126 HIS A O 1
ATOM 772 N N . ASN A 1 127 ? 115.652 34.274 84.617 1.00 17.99 127 ASN A N 1
ATOM 773 C CA . ASN A 1 127 ? 115.744 32.916 84.111 1.00 20.05 127 ASN A CA 1
ATOM 774 C C . ASN A 1 127 ? 116.631 32.048 84.897 1.00 22.95 127 ASN A C 1
ATOM 775 O O . ASN A 1 127 ? 117.205 31.026 84.356 1.00 27.40 127 ASN A O 1
ATOM 780 N N . GLY A 1 128 ? 116.942 32.373 86.141 1.00 24.16 128 GLY A N 1
ATOM 781 C CA . GLY A 1 128 ? 117.704 31.415 86.976 1.00 27.34 128 GLY A CA 1
ATOM 782 C C . GLY A 1 128 ? 118.752 32.174 87.753 1.00 28.41 128 GLY A C 1
ATOM 783 O O . GLY A 1 128 ? 119.143 31.745 88.846 1.00 33.42 128 GLY A O 1
ATOM 784 N N . ASP A 1 129 ? 119.220 33.274 87.195 1.00 29.71 129 ASP A N 1
ATOM 785 C CA . ASP A 1 129 ? 120.170 34.160 87.850 1.00 29.41 129 ASP A CA 1
ATOM 786 C C . ASP A 1 129 ? 119.458 35.510 88.096 1.00 27.58 129 ASP A C 1
ATOM 787 O O . ASP A 1 129 ? 119.337 36.343 87.174 1.00 27.16 129 ASP A O 1
ATOM 792 N N . PRO A 1 130 ? 119.020 35.777 89.334 1.00 28.01 130 PRO A N 1
ATOM 793 C CA . PRO A 1 130 ? 118.373 37.034 89.639 1.00 27.94 130 PRO A CA 1
ATOM 794 C C . PRO A 1 130 ? 119.262 38.260 89.468 1.00 28.10 130 PRO A C 1
ATOM 795 O O . PRO A 1 130 ? 118.720 39.380 89.357 1.00 28.23 130 PRO A O 1
ATOM 799 N N . ALA A 1 131 ? 120.585 38.089 89.412 1.00 29.19 131 ALA A N 1
ATOM 800 C CA . ALA A 1 131 ? 121.443 39.260 89.138 1.00 28.46 131 ALA A CA 1
ATOM 801 C C . ALA A 1 131 ? 121.440 39.633 87.644 1.00 29.54 131 ALA A C 1
ATOM 802 O O . ALA A 1 131 ? 122.007 40.681 87.262 1.00 32.07 131 ALA A O 1
ATOM 804 N N . SER A 1 132 ? 120.798 38.807 86.790 1.00 28.11 132 SER A N 1
ATOM 805 C CA . SER A 1 132 ? 120.719 39.057 85.348 1.00 27.52 132 SER A CA 1
ATOM 806 C C . SER A 1 132 ? 119.280 38.861 84.886 1.00 24.49 132 SER A C 1
ATOM 807 O O . SER A 1 132 ? 118.955 37.918 84.126 1.00 26.22 132 SER A O 1
ATOM 810 N N . GLY A 1 133 ? 118.406 39.723 85.357 1.00 19.53 133 GLY A N 1
ATOM 811 C CA . GLY A 1 133 ? 117.018 39.597 85.067 1.00 15.15 133 GLY A CA 1
ATOM 812 C C . GLY A 1 133 ? 116.568 40.174 83.759 1.00 13.37 133 GLY A C 1
ATOM 813 O O . GLY A 1 133 ? 117.309 40.819 83.057 1.00 16.01 133 GLY A O 1
ATOM 814 N N . ASP A 1 134 ? 115.300 39.890 83.450 1.00 11.93 134 ASP A N 1
ATOM 815 C CA . ASP A 1 134 ? 114.674 40.379 82.240 1.00 11.65 134 ASP A CA 1
ATOM 816 C C . ASP A 1 134 ? 113.931 41.709 82.448 1.00 11.43 134 ASP A C 1
ATOM 817 O O . ASP A 1 134 ? 114.080 42.653 81.691 1.00 12.41 134 ASP A O 1
ATOM 822 N N . THR A 1 135 ? 113.087 41.772 83.480 1.00 10.42 135 THR A N 1
ATOM 823 C CA . THR A 1 135 ? 112.297 42.947 83.777 1.00 10.15 135 THR A CA 1
ATOM 824 C C . THR A 1 135 ? 111.863 42.912 85.242 1.00 9.99 135 THR A C 1
ATOM 825 O O . THR A 1 135 ? 112.091 41.931 85.947 1.00 10.17 135 THR A O 1
ATOM 829 N N . ILE A 1 136 ? 111.228 44.008 85.660 1.00 9.68 136 ILE A N 1
ATOM 830 C CA . ILE A 1 136 ? 110.678 44.209 86.998 1.00 9.47 136 ILE A CA 1
ATOM 831 C C . ILE A 1 136 ? 109.198 44.535 86.831 1.00 8.63 136 ILE A C 1
ATOM 832 O O . ILE A 1 136 ? 108.859 45.405 86.041 1.00 9.45 136 ILE A O 1
ATOM 837 N N . TYR A 1 137 ? 108.360 43.868 87.628 1.00 8.20 137 TYR A N 1
ATOM 838 C CA . TYR A 1 137 ? 106.980 44.282 87.786 1.00 8.10 137 TYR A CA 1
ATOM 839 C C . TYR A 1 137 ? 106.893 45.156 89.013 1.00 8.10 137 TYR A C 1
ATOM 840 O O . TYR A 1 137 ? 107.221 44.676 90.113 1.00 8.76 137 TYR A O 1
ATOM 849 N N . GLU A 1 138 ? 106.423 46.389 88.890 1.00 8.19 138 GLU A N 1
ATOM 850 C CA . GLU A 1 138 ? 106.144 47.238 90.042 1.00 8.32 138 GLU A CA 1
ATOM 851 C C . GLU A 1 138 ? 104.727 46.951 90.476 1.00 8.14 138 GLU A C 1
ATOM 852 O O . GLU A 1 138 ? 103.746 47.407 89.855 1.00 8.25 138 GLU A O 1
ATOM 858 N N . VAL A 1 139 ? 104.586 46.141 91.511 1.00 8.01 139 VAL A N 1
ATOM 859 C CA . VAL A 1 139 ? 103.317 45.586 91.949 1.00 8.09 139 VAL A CA 1
ATOM 860 C C . VAL A 1 139 ? 102.465 46.580 92.733 1.00 7.65 139 VAL A C 1
ATOM 861 O O . VAL A 1 139 ? 101.231 46.467 92.741 1.00 8.25 139 VAL A O 1
ATOM 865 N N . GLY A 1 140 ? 103.120 47.534 93.408 1.00 8.20 140 GLY A N 1
ATOM 866 C CA . GLY A 1 140 ? 102.452 48.561 94.171 1.00 8.39 140 GLY A 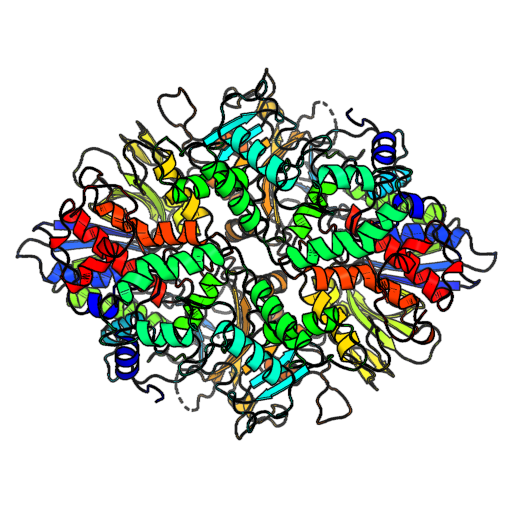CA 1
ATOM 867 C C . GLY A 1 140 ? 102.797 49.938 93.622 1.00 8.08 140 GLY A C 1
ATOM 868 O O . GLY A 1 140 ? 102.544 50.259 92.456 1.00 9.03 140 GLY A O 1
ATOM 869 N N . ALA A 1 141 ? 103.453 50.759 94.422 1.00 8.03 141 ALA A N 1
ATOM 870 C CA . ALA A 1 141 ? 103.803 52.111 94.032 1.00 8.37 141 ALA A CA 1
ATOM 871 C C . ALA A 1 141 ? 104.637 52.135 92.759 1.00 7.85 141 ALA A C 1
ATOM 872 O O . ALA A 1 141 ? 105.584 51.368 92.619 1.00 8.66 141 ALA A O 1
ATOM 874 N N . MET A 1 142 ? 104.313 53.097 91.888 1.00 8.22 142 MET A N 1
ATOM 875 C CA . MET A 1 142 ? 105.045 53.177 90.640 1.00 8.35 142 MET A CA 1
ATOM 876 C C . MET A 1 142 ? 105.155 54.585 90.016 1.00 8.95 142 MET A C 1
ATOM 877 O O . MET A 1 142 ? 106.007 54.726 89.109 1.00 9.05 142 MET A O 1
ATOM 882 N N . ARG A 1 143 ? 104.357 55.563 90.391 1.00 8.21 143 ARG A N 1
ATOM 883 C CA . ARG A 1 143 ? 104.384 56.829 89.668 1.00 8.03 143 ARG A CA 1
ATOM 884 C C . ARG A 1 143 ? 104.195 57.982 90.660 1.00 8.50 143 ARG A C 1
ATOM 885 O O . ARG A 1 143 ? 103.296 57.960 91.521 1.00 8.90 143 ARG A O 1
ATOM 893 N N . PHE A 1 144 ? 105.074 58.982 90.559 1.00 8.44 144 PHE A N 1
ATOM 894 C CA . PHE A 1 144 ? 105.252 59.930 91.674 1.00 8.57 144 PHE A CA 1
ATOM 895 C C . PHE A 1 144 ? 105.018 61.352 91.199 1.00 8.69 144 PHE A C 1
ATOM 896 O O . PHE A 1 144 ? 105.730 61.849 90.316 1.00 9.25 144 PHE A O 1
ATOM 904 N N . PRO A 1 145 ? 104.010 62.032 91.749 1.00 8.89 145 PRO A N 1
ATOM 905 C CA . PRO A 1 145 ? 103.669 63.389 91.270 1.00 9.15 145 PRO A CA 1
ATOM 906 C C . PRO A 1 145 ? 104.867 64.330 91.369 1.00 9.31 145 PRO A C 1
ATOM 907 O O . PRO A 1 145 ? 105.583 64.314 92.380 1.00 9.71 145 PRO A O 1
ATOM 911 N N . GLU A 1 146 ? 104.976 65.259 90.415 1.00 9.63 146 GLU A N 1
ATOM 912 C CA . GLU A 1 146 ? 106.024 66.251 90.470 1.00 10.47 146 GLU A CA 1
ATOM 913 C C . GLU A 1 146 ? 106.019 67.039 91.778 1.00 9.96 146 GLU A C 1
ATOM 914 O O . GLU A 1 146 ? 107.083 67.357 92.307 1.00 11.30 146 GLU A O 1
ATOM 920 N N . ILE A 1 147 ? 104.815 67.415 92.218 1.00 10.62 147 ILE A N 1
ATOM 921 C CA . ILE A 1 147 ? 104.640 68.263 93.390 1.00 11.05 147 ILE A CA 1
ATOM 922 C C . ILE A 1 147 ? 104.541 67.520 94.692 1.00 9.22 147 ILE A C 1
ATOM 923 O O . ILE A 1 147 ? 104.219 68.096 95.711 1.00 10.66 147 ILE A O 1
ATOM 928 N N . ALA A 1 148 ? 104.900 66.207 94.669 1.00 9.24 148 ALA A N 1
ATOM 929 C CA . ALA A 1 148 ? 104.983 65.378 95.879 1.00 8.75 148 ALA A CA 1
ATOM 930 C C . ALA A 1 148 ? 106.258 65.748 96.623 1.00 8.61 148 ALA A C 1
ATOM 931 O O . ALA A 1 148 ? 107.259 65.033 96.601 1.00 9.01 148 ALA A O 1
ATOM 933 N N . GLY A 1 149 ? 106.233 66.904 97.273 1.00 9.34 149 GLY A N 1
ATOM 934 C CA . GLY A 1 149 ? 107.468 67.484 97.751 1.00 9.42 149 GLY A CA 1
ATOM 935 C C . GLY A 1 149 ? 108.166 66.655 98.797 1.00 8.58 14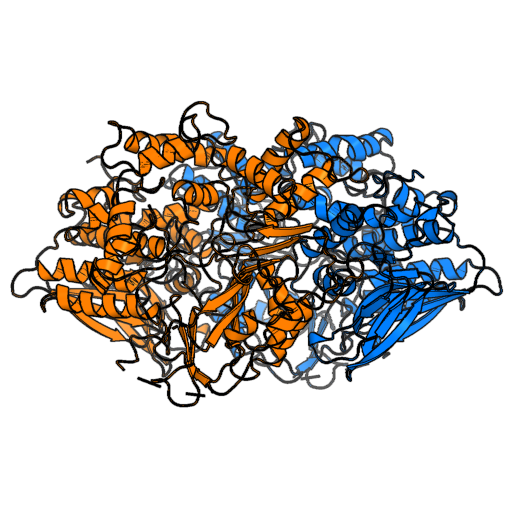9 GLY A C 1
ATOM 936 O O . GLY A 1 149 ? 109.407 66.635 98.846 1.00 9.45 149 GLY A O 1
ATOM 937 N N . LEU A 1 150 ? 107.421 66.003 99.704 1.00 9.44 150 LEU A N 1
ATOM 938 C CA . LEU A 1 150 ? 108.071 65.214 100.727 1.00 9.33 150 LEU A CA 1
ATOM 939 C C . LEU A 1 150 ? 108.680 63.933 100.158 1.00 9.44 150 LEU A C 1
ATOM 940 O O . LEU A 1 150 ? 109.756 63.501 100.535 1.00 9.89 150 LEU A O 1
ATOM 945 N N . THR A 1 151 ? 107.977 63.340 99.173 1.00 8.84 151 THR A N 1
ATOM 946 C CA . THR A 1 151 ? 108.478 62.200 98.444 1.00 8.65 151 THR A CA 1
ATOM 947 C C . THR A 1 151 ? 109.825 62.526 97.822 1.00 8.80 151 THR A C 1
ATOM 948 O O . THR A 1 151 ? 110.798 61.785 97.967 1.00 9.13 151 THR A O 1
ATOM 952 N N . TRP A 1 152 ? 109.916 63.661 97.119 1.00 8.67 152 TRP A N 1
ATOM 953 C CA . TRP A 1 152 ? 111.155 64.040 96.473 1.00 8.85 152 TRP A CA 1
ATOM 954 C C . TRP A 1 152 ? 112.212 64.483 97.486 1.00 8.94 152 TRP A C 1
ATOM 955 O O . TRP A 1 152 ? 113.398 64.307 97.228 1.00 9.58 152 TRP A O 1
ATOM 966 N N . HIS A 1 153 ? 111.831 65.064 98.607 1.00 9.37 153 HIS A N 1
ATOM 967 C CA . HIS A 1 153 ? 112.760 65.345 99.705 1.00 9.52 153 HIS A CA 1
ATOM 968 C C . HIS A 1 153 ? 113.450 64.064 100.157 1.00 9.12 153 HIS A C 1
ATOM 969 O O . HIS A 1 153 ? 114.680 63.998 100.265 1.00 9.98 153 HIS A O 1
ATOM 976 N N . TYR A 1 154 ? 112.659 63.017 100.406 1.00 9.51 154 TYR A N 1
ATOM 977 C CA . TYR A 1 154 ? 113.264 61.749 100.807 1.00 9.77 154 TYR A CA 1
ATOM 978 C C . TYR A 1 154 ? 114.012 61.093 99.643 1.00 9.56 154 TYR A C 1
ATOM 979 O O . TYR A 1 154 ? 115.037 60.457 99.885 1.00 10.41 154 TYR A O 1
ATOM 988 N N . ALA A 1 155 ? 113.531 61.231 98.412 1.00 9.56 155 ALA A N 1
ATOM 989 C CA . ALA A 1 155 ? 114.277 60.678 97.286 1.00 9.45 155 ALA A CA 1
ATOM 990 C C . ALA A 1 155 ? 115.645 61.341 97.185 1.00 9.77 155 ALA A C 1
ATOM 991 O O . ALA A 1 155 ? 116.626 60.699 96.832 1.00 10.80 155 ALA A O 1
ATOM 993 N N . SER A 1 156 ? 115.741 62.632 97.509 1.00 10.32 156 SER A N 1
ATOM 994 C CA . SER A 1 156 ? 117.052 63.303 97.518 1.00 10.80 156 SER A CA 1
ATOM 995 C C . SER A 1 156 ? 117.931 62.731 98.626 1.00 11.29 156 SER A C 1
ATOM 996 O O . SER A 1 156 ? 119.134 62.502 98.417 1.00 12.63 156 SER A O 1
ATOM 999 N N . ALA A 1 157 ? 117.363 62.494 99.797 1.00 11.65 157 ALA A N 1
ATOM 1000 C CA . ALA A 1 157 ? 118.143 61.855 100.858 1.00 12.51 157 ALA A CA 1
ATOM 1001 C C . ALA A 1 157 ? 118.677 60.484 100.414 1.00 12.59 157 ALA A C 1
ATOM 1002 O O . ALA A 1 157 ? 119.791 60.113 100.742 1.00 15.14 157 ALA A O 1
ATOM 1004 N N . ALA A 1 158 ? 117.870 59.745 99.699 1.00 11.86 158 ALA A N 1
ATOM 1005 C CA . ALA A 1 158 ? 118.194 58.390 99.275 1.00 12.36 158 ALA A CA 1
ATOM 1006 C C . ALA A 1 158 ? 119.110 58.319 98.075 1.00 13.54 158 ALA A C 1
ATOM 1007 O O . ALA A 1 158 ? 119.837 57.295 97.971 1.00 16.25 158 ALA A O 1
ATOM 1009 N N . PHE A 1 159 ? 119.034 59.294 97.156 1.00 12.04 159 PHE A N 1
ATOM 1010 C CA . PHE A 1 159 ? 119.688 59.184 95.843 1.00 12.57 159 PHE A CA 1
ATOM 1011 C C . PHE A 1 159 ? 120.482 60.387 95.429 1.00 12.47 159 PHE A C 1
ATOM 1012 O O . PHE A 1 159 ? 121.274 60.286 94.481 1.00 14.17 159 PHE A O 1
ATOM 1020 N N . GLY A 1 160 ? 120.315 61.529 96.058 1.00 12.75 160 GLY A N 1
ATOM 1021 C CA . GLY A 1 160 ? 120.890 62.805 95.670 1.00 13.23 160 GLY A CA 1
ATOM 1022 C C . GLY A 1 160 ? 120.076 63.549 94.630 1.00 12.98 160 GLY A C 1
ATOM 1023 O O . GLY A 1 160 ? 119.386 62.968 93.817 1.00 13.02 160 GLY A O 1
ATOM 1024 N N . ASP A 1 161 ? 120.183 64.871 94.681 1.00 13.36 161 ASP A N 1
ATOM 1025 C CA . ASP A 1 161 ? 119.482 65.744 93.810 1.00 13.43 161 ASP A CA 1
ATOM 1026 C C . ASP A 1 161 ? 119.809 65.478 92.297 1.00 12.90 161 ASP A C 1
ATOM 1027 O O . ASP A 1 161 ? 118.997 65.757 91.441 1.00 13.74 161 ASP A O 1
ATOM 1032 N N . ALA A 1 162 ? 121.026 65.033 92.006 1.00 13.73 162 ALA A N 1
ATOM 1033 C CA . ALA A 1 162 ? 121.463 64.901 90.630 1.00 14.13 162 ALA A CA 1
ATOM 1034 C C . ALA A 1 162 ? 120.886 63.688 89.959 1.00 13.56 162 ALA A C 1
ATOM 1035 O O . ALA A 1 162 ? 121.016 63.544 88.724 1.00 15.50 162 ALA A O 1
ATOM 1037 N N . ALA A 1 163 ? 120.256 62.790 90.695 1.00 13.02 163 ALA A N 1
ATOM 1038 C CA . ALA A 1 163 ? 119.851 61.507 90.107 1.00 12.88 163 ALA A CA 1
ATOM 1039 C C . ALA A 1 163 ? 118.745 61.710 89.069 1.00 12.70 163 ALA A C 1
ATOM 1040 O O . ALA A 1 163 ? 117.814 62.461 89.281 1.00 13.23 163 ALA A O 1
ATOM 1042 N N . PRO A 1 164 ? 118.831 61.013 87.928 1.00 14.20 164 PRO A N 1
ATOM 1043 C CA . PRO A 1 164 ? 117.861 61.294 86.820 1.00 14.01 164 PRO A CA 1
ATOM 1044 C C . PRO A 1 164 ? 116.526 60.638 87.078 1.00 12.41 164 PRO A C 1
ATOM 1045 O O . PRO A 1 164 ? 116.429 59.545 87.633 1.00 14.81 164 PRO A O 1
ATOM 1049 N N . ILE A 1 165 ? 115.472 61.299 86.623 1.00 11.69 165 ILE A N 1
ATOM 1050 C CA . ILE A 1 165 ? 114.086 60.779 86.646 1.00 11.66 165 ILE A CA 1
ATOM 1051 C C . ILE A 1 165 ? 113.516 60.883 85.252 1.00 11.41 165 ILE A C 1
ATOM 1052 O O . ILE A 1 165 ? 113.960 61.679 84.425 1.00 12.73 165 ILE A O 1
ATOM 1057 N N . LYS A 1 166 ? 112.470 60.091 84.995 1.00 11.86 166 LYS A N 1
ATOM 1058 C CA . LYS A 1 166 ? 111.781 59.986 83.721 1.00 11.27 166 LYS A CA 1
ATOM 1059 C C . LYS A 1 166 ? 110.311 60.312 83.927 1.00 11.15 166 LYS A C 1
ATOM 1060 O O . LYS A 1 166 ? 109.764 60.053 84.997 1.00 11.27 166 LYS A O 1
ATOM 1066 N N . VAL A 1 167 ? 109.618 60.770 82.893 1.00 11.09 167 VAL A N 1
ATOM 1067 C CA . VAL A 1 167 ? 108.195 60.920 82.911 1.00 10.35 167 VAL A CA 1
ATOM 1068 C C . VAL A 1 167 ? 107.558 59.546 82.958 1.00 10.15 167 VAL A C 1
ATOM 1069 O O . VAL A 1 167 ? 107.867 58.686 82.138 1.00 11.35 167 VAL A O 1
ATOM 1073 N N . PHE A 1 168 ? 106.630 59.309 83.892 1.00 9.94 168 PHE A N 1
ATOM 1074 C CA . PHE A 1 168 ? 105.956 58.014 83.907 1.00 9.50 168 PHE A CA 1
ATOM 1075 C C . PHE A 1 168 ? 105.081 57.904 82.663 1.00 9.36 168 PHE A C 1
ATOM 1076 O O . PHE A 1 168 ? 104.354 58.865 82.362 1.00 9.69 168 PHE A O 1
ATOM 1084 N N . PRO A 1 169 ? 105.071 56.770 81.971 1.00 9.27 169 PRO A N 1
ATOM 1085 C CA . PRO A 1 169 ? 104.372 56.657 80.688 1.00 9.66 169 PRO A CA 1
ATOM 1086 C C . PRO A 1 169 ? 102.854 56.385 80.872 1.00 8.97 169 PRO A C 1
ATOM 1087 O O . PRO A 1 169 ? 102.308 55.344 80.491 1.00 9.27 169 PRO A O 1
ATOM 1091 N N . ASN A 1 170 ? 102.224 57.379 81.424 1.00 8.85 170 ASN A N 1
ATOM 1092 C CA . ASN A 1 170 ? 100.798 57.390 81.645 1.00 9.04 170 ASN A CA 1
ATOM 1093 C C . ASN A 1 170 ? 100.031 57.472 80.335 1.00 9.32 170 ASN A C 1
ATOM 1094 O O . ASN A 1 170 ? 100.546 57.987 79.336 1.00 9.43 170 ASN A O 1
ATOM 1099 N N . PRO A 1 171 ? 98.742 57.101 80.347 1.00 9.13 171 PRO A N 1
ATOM 1100 C CA . PRO A 1 171 ? 97.901 57.448 79.184 1.00 9.09 171 PRO A CA 1
ATOM 1101 C C . PRO A 1 171 ? 97.966 58.933 78.969 1.00 9.65 171 PRO A C 1
ATOM 1102 O O . PRO A 1 171 ? 97.812 59.732 79.889 1.00 10.19 171 PRO A O 1
ATOM 1106 N N . GLY A 1 172 ? 98.183 59.301 77.701 1.00 9.97 172 GLY A N 1
ATOM 1107 C CA . GLY A 1 172 ? 98.367 60.679 77.319 1.00 10.33 172 GLY A CA 1
ATOM 1108 C C . GLY A 1 172 ? 99.797 61.171 77.336 1.00 11.25 172 GLY A C 1
ATOM 1109 O O . GLY A 1 172 ? 100.100 62.149 76.662 1.00 13.62 172 GLY A O 1
ATOM 1110 N N . LYS A 1 173 ? 100.693 60.542 78.113 1.00 10.41 173 LYS A N 1
ATOM 1111 C CA . LYS A 1 173 ? 102.064 60.938 78.122 1.00 10.77 173 LYS A CA 1
ATOM 1112 C C . LYS A 1 173 ? 102.831 60.230 77.022 1.00 11.14 173 LYS A C 1
ATOM 1113 O O . LYS A 1 173 ? 103.847 60.768 76.550 1.00 15.40 173 LYS A O 1
ATOM 1119 N N . VAL A 1 174 ? 102.420 59.037 76.663 1.00 11.61 174 VAL A N 1
ATOM 1120 C CA . VAL A 1 174 ? 102.915 58.259 75.553 1.00 11.71 174 VAL A CA 1
ATOM 1121 C C . VAL A 1 174 ? 101.718 58.047 74.626 1.00 11.16 174 VAL A C 1
ATOM 1122 O O . VAL A 1 174 ? 100.576 58.242 75.037 1.00 10.77 174 VAL A O 1
ATOM 1126 N N . PRO A 1 175 ? 101.931 57.600 73.380 1.00 11.36 175 PRO A N 1
ATOM 1127 C CA . PRO A 1 175 ? 100.781 57.311 72.521 1.00 11.14 175 PRO A CA 1
ATOM 1128 C C . PRO A 1 175 ? 99.868 56.300 73.172 1.00 9.65 175 PRO A C 1
ATOM 1129 O O . PRO A 1 175 ? 100.305 55.267 73.646 1.00 10.46 175 PRO A O 1
ATOM 1133 N N . THR A 1 176 ? 98.552 56.657 73.154 1.00 9.89 176 THR A N 1
ATOM 1134 C CA . THR A 1 176 ? 97.543 55.942 73.914 1.00 8.85 176 THR A CA 1
ATOM 1135 C C . THR A 1 176 ? 96.357 55.607 73.049 1.00 9.07 176 THR A C 1
ATOM 1136 O O . THR A 1 176 ? 95.938 56.443 72.256 1.00 10.13 176 THR A O 1
ATOM 1140 N N . GLU A 1 177 ? 95.812 54.407 73.214 1.00 8.96 177 GLU A N 1
ATOM 1141 C CA . GLU A 1 177 ? 94.513 54.072 72.678 1.00 9.14 177 GLU A CA 1
ATOM 1142 C C . GLU A 1 177 ? 93.478 54.019 73.814 1.00 8.91 177 GLU A C 1
ATOM 1143 O O . GLU A 1 177 ? 93.755 53.387 74.841 1.00 9.60 177 GLU A O 1
ATOM 1149 N N . PHE A 1 178 ? 92.355 54.654 73.582 1.00 8.94 178 PHE A N 1
ATOM 1150 C CA . PHE A 1 178 ? 91.239 54.708 74.525 1.00 8.76 178 PHE A CA 1
ATOM 1151 C C . PHE A 1 178 ? 90.033 54.080 73.849 1.00 8.86 178 PHE A C 1
ATOM 1152 O O . PHE A 1 178 ? 89.724 54.431 72.700 1.00 9.30 178 PHE A O 1
ATOM 1160 N N . VAL A 1 179 ? 89.337 53.189 74.553 1.00 8.68 179 VAL A N 1
ATOM 1161 C CA . VAL A 1 179 ? 88.147 52.522 74.059 1.00 8.86 179 VAL A CA 1
ATOM 1162 C C . VAL A 1 179 ? 87.058 52.568 75.140 1.00 8.64 179 VAL A C 1
ATOM 1163 O O . VAL A 1 179 ? 87.268 52.047 76.262 1.00 9.22 179 VAL A O 1
ATOM 1167 N N . PHE A 1 180 ? 85.904 53.127 74.800 1.00 8.75 180 PHE A N 1
ATOM 1168 C CA . PHE A 1 180 ? 84.714 53.105 75.638 1.00 8.45 180 PHE A CA 1
ATOM 1169 C C . PHE A 1 180 ? 83.532 52.870 74.741 1.00 8.46 180 PHE A C 1
ATOM 1170 O O . PHE A 1 180 ? 83.307 53.666 73.831 1.00 8.79 180 PHE A O 1
ATOM 1178 N N . GLY A 1 181 ? 82.801 51.789 74.956 1.00 8.78 181 GLY A N 1
ATOM 1179 C CA . GLY A 1 181 ? 81.650 51.551 74.089 1.00 9.21 181 GLY A CA 1
ATOM 1180 C C . GLY A 1 181 ? 82.115 51.557 72.636 1.00 9.71 181 GLY A C 1
ATOM 1181 O O . GLY A 1 181 ? 83.082 50.892 72.285 1.00 9.97 181 GLY A O 1
ATOM 1182 N N . ASN A 1 182 ? 81.398 52.274 71.798 1.00 9.92 182 ASN A N 1
ATOM 1183 C CA . ASN A 1 182 ? 81.686 52.419 70.382 1.00 10.31 182 ASN A CA 1
ATOM 1184 C C . ASN A 1 182 ? 82.783 53.415 70.095 1.00 10.99 182 ASN A C 1
ATOM 1185 O O . ASN A 1 182 ? 83.167 53.572 68.920 1.00 13.93 182 ASN A O 1
ATOM 1190 N N . ARG A 1 183 ? 83.266 54.157 71.071 1.00 9.53 183 ARG A N 1
ATOM 1191 C CA . ARG A 1 183 ? 84.254 55.218 70.849 1.00 9.95 183 ARG A CA 1
ATOM 1192 C C . ARG A 1 183 ? 85.681 54.712 70.986 1.00 9.18 183 ARG A C 1
ATOM 1193 O O . ARG A 1 183 ? 86.025 54.097 71.990 1.00 10.72 183 ARG A O 1
ATOM 1201 N N . VAL A 1 184 ? 86.486 55.059 70.006 1.00 9.89 184 VAL A N 1
ATOM 1202 C CA . VAL A 1 184 ? 87.912 54.823 70.038 1.00 9.54 184 VAL A CA 1
ATOM 1203 C C . VAL A 1 184 ? 88.630 56.142 69.805 1.00 10.02 184 VAL A C 1
ATOM 1204 O O . VAL A 1 184 ? 88.247 56.950 68.951 1.00 12.11 184 VAL A O 1
ATOM 1208 N N . ASP A 1 185 ? 89.719 56.384 70.538 1.00 9.64 185 ASP A N 1
ATOM 1209 C CA . ASP A 1 185 ? 90.611 57.492 70.320 1.00 9.64 185 ASP A CA 1
ATOM 1210 C C . ASP A 1 185 ? 92.036 57.056 70.397 1.00 9.12 185 ASP A C 1
ATOM 1211 O O . ASP A 1 185 ? 92.376 56.143 71.143 1.00 11.21 185 ASP A O 1
ATOM 1216 N N . ARG A 1 186 ? 92.907 57.707 69.666 1.00 10.60 186 ARG A N 1
ATOM 1217 C CA . ARG A 1 186 ? 94.356 57.523 69.745 1.00 10.31 186 ARG A CA 1
ATOM 1218 C C . ARG A 1 186 ? 94.935 58.922 69.897 1.00 10.77 186 ARG A C 1
ATOM 1219 O O . ARG A 1 186 ? 94.610 59.835 69.137 1.00 12.11 186 ARG A O 1
ATOM 1227 N N . TYR A 1 187 ? 95.790 59.117 70.912 1.00 10.21 187 TYR A N 1
ATOM 1228 C CA . TYR A 1 187 ? 96.151 60.486 71.293 1.00 10.79 187 TYR A CA 1
ATOM 1229 C C . TYR A 1 187 ? 97.450 60.505 72.117 1.00 10.39 187 TYR A C 1
ATOM 1230 O O . TYR A 1 187 ? 97.861 59.518 72.697 1.00 10.84 187 TYR A O 1
ATOM 1239 N N . VAL A 1 188 ? 97.972 61.719 72.178 1.00 11.35 188 VAL A N 1
ATOM 1240 C CA . VAL A 1 188 ? 98.963 62.174 73.160 1.00 11.52 188 VAL A CA 1
ATOM 1241 C C . VAL A 1 188 ? 98.475 63.506 73.711 1.00 11.76 188 VAL A C 1
ATOM 1242 O O . VAL A 1 188 ? 98.086 64.373 72.915 1.00 12.84 188 VAL A O 1
ATOM 1246 N N . GLY A 1 189 ? 98.521 63.705 75.018 1.00 11.99 189 GLY A N 1
ATOM 1247 C CA . GLY A 1 189 ? 98.167 64.961 75.620 1.00 12.29 189 GLY A CA 1
ATOM 1248 C C . GLY A 1 189 ? 96.748 65.430 75.328 1.00 11.48 189 GLY A C 1
ATOM 1249 O O . GLY A 1 189 ? 95.874 64.607 75.084 1.00 11.99 189 GLY A O 1
ATOM 1250 N N . SER A 1 190 ? 96.548 66.728 75.398 1.00 12.90 190 SER A N 1
ATOM 1251 C CA . SER A 1 190 ? 95.241 67.340 75.280 1.00 13.65 190 SER A CA 1
ATOM 1252 C C . SER A 1 190 ? 95.112 68.332 74.127 1.00 13.54 190 SER A C 1
ATOM 1253 O O . SER A 1 190 ? 94.082 68.948 73.969 1.00 15.62 190 SER A O 1
ATOM 1256 N N . ASP A 1 191 ? 96.158 68.515 73.351 1.00 14.80 191 ASP A N 1
ATOM 1257 C CA . ASP A 1 191 ? 96.091 69.405 72.195 1.00 15.41 191 ASP A CA 1
ATOM 1258 C C . ASP A 1 191 ? 95.429 68.646 71.046 1.00 14.44 191 ASP A C 1
ATOM 1259 O O . ASP A 1 191 ? 95.893 67.553 70.713 1.00 14.44 191 ASP A O 1
ATOM 1264 N N . PRO A 1 192 ? 94.316 69.141 70.493 1.00 14.65 192 PRO A N 1
ATOM 1265 C CA . PRO A 1 192 ? 93.625 68.424 69.400 1.00 15.39 192 PRO A CA 1
ATOM 1266 C C . PRO A 1 192 ? 94.538 68.086 68.264 1.00 14.88 192 PRO A C 1
ATOM 1267 O O . PRO A 1 192 ? 94.308 67.093 67.581 1.00 15.66 192 PRO A O 1
ATOM 1271 N N . LYS A 1 193 ? 95.624 68.833 68.012 1.00 16.20 193 LYS A N 1
ATOM 1272 C CA . LYS A 1 193 ? 96.585 68.514 66.959 1.00 17.00 193 LYS A CA 1
ATOM 1273 C C . LYS A 1 193 ? 97.275 67.185 67.155 1.00 16.70 193 LYS A C 1
ATOM 1274 O O . LYS A 1 193 ? 97.779 66.606 66.185 1.00 19.51 193 LYS A O 1
ATOM 1280 N N . ASP A 1 194 ? 97.222 66.686 68.388 1.00 14.75 194 ASP A N 1
ATOM 1281 C CA . ASP A 1 194 ? 97.874 65.434 68.770 1.00 14.23 194 ASP A CA 1
ATOM 1282 C C . ASP A 1 194 ? 96.905 64.288 68.965 1.00 12.89 194 ASP A C 1
ATOM 1283 O O . ASP A 1 194 ? 97.327 63.219 69.429 1.00 14.04 194 ASP A O 1
ATOM 1288 N N . TRP A 1 195 ? 95.641 64.493 68.606 1.00 12.51 195 TRP A N 1
ATOM 1289 C CA . TRP A 1 195 ? 94.618 63.480 68.590 1.00 11.70 195 TRP A CA 1
ATOM 1290 C C . TRP A 1 195 ? 94.356 63.006 67.167 1.00 12.55 195 TRP A C 1
ATOM 1291 O O . TRP A 1 195 ? 94.311 63.839 66.250 1.00 13.86 195 TRP A O 1
ATOM 1302 N N . GLU A 1 196 ? 94.187 61.713 66.978 1.00 12.23 196 GLU A N 1
ATOM 1303 C CA . GLU A 1 196 ? 93.843 61.240 65.650 1.00 12.98 196 GLU A CA 1
ATOM 1304 C C . GLU A 1 196 ? 92.560 61.864 65.115 1.00 12.78 196 GLU A C 1
ATOM 1305 O O . GLU A 1 196 ? 92.454 62.191 63.920 1.00 14.01 196 GLU A O 1
ATOM 1311 N N . ASP A 1 197 ? 91.578 62.045 65.978 1.00 12.35 197 ASP A N 1
ATOM 1312 C CA . ASP A 1 197 ? 90.348 62.757 65.685 1.00 11.54 197 ASP A CA 1
ATOM 1313 C C . ASP A 1 197 ? 90.314 64.023 66.521 1.00 12.03 197 ASP A C 1
ATOM 1314 O O . ASP A 1 197 ? 89.976 64.001 67.698 1.00 12.66 197 ASP A O 1
ATOM 1319 N N . PRO A 1 198 ? 90.682 65.153 65.916 1.00 13.53 198 PRO A N 1
ATOM 1320 C CA . PRO A 1 198 ? 90.735 66.412 66.699 1.00 14.30 198 PRO A CA 1
ATOM 1321 C C . PRO A 1 198 ? 89.363 66.860 67.144 1.00 14.13 198 PRO A C 1
ATOM 1322 O O . PRO A 1 198 ? 89.300 67.686 68.096 1.00 15.80 198 PRO A O 1
ATOM 1326 N N . ASP A 1 199 ? 88.310 66.350 66.510 1.00 13.30 199 ASP A N 1
ATOM 1327 C CA . ASP A 1 199 ? 86.941 66.706 66.854 1.00 12.86 199 ASP A CA 1
ATOM 1328 C C . ASP A 1 199 ? 86.351 65.698 67.847 1.00 12.30 199 ASP A C 1
ATOM 1329 O O . ASP A 1 199 ? 85.121 65.705 68.070 1.00 13.65 199 ASP A O 1
ATOM 1334 N N . SER A 1 200 ? 87.166 64.886 68.466 1.00 12.23 200 SER A N 1
ATOM 1335 C CA . SER A 1 200 ? 86.685 63.808 69.304 1.00 11.83 200 SER A CA 1
ATOM 1336 C C . SER A 1 200 ? 85.738 64.294 70.384 1.00 11.03 200 SER A C 1
ATOM 1337 O O . SER A 1 200 ? 86.107 65.221 71.122 1.00 12.04 200 SER A O 1
ATOM 1340 N N . PRO A 1 201 ? 84.627 63.596 70.606 1.00 11.41 201 PRO A N 1
ATOM 1341 C CA . PRO A 1 201 ? 83.796 63.924 71.769 1.00 11.90 201 PRO A CA 1
ATOM 1342 C C . PRO A 1 201 ? 84.489 63.664 73.087 1.00 10.78 201 PRO A C 1
ATOM 1343 O O . PRO A 1 201 ? 84.120 64.260 74.106 1.00 11.68 201 PRO A O 1
ATOM 1347 N N . THR A 1 202 ? 85.451 62.748 73.088 1.00 10.29 202 THR A N 1
ATOM 1348 C CA . THR A 1 202 ? 86.186 62.422 74.319 1.00 10.37 202 THR A CA 1
ATOM 1349 C C . THR A 1 202 ? 86.985 63.649 74.771 1.00 10.46 202 THR A C 1
ATOM 1350 O O . THR A 1 202 ? 86.977 64.034 75.960 1.00 10.80 202 THR A O 1
ATOM 1354 N N . LEU A 1 203 ? 87.688 64.261 73.827 1.00 11.65 203 LEU A N 1
ATOM 1355 C CA . LEU A 1 203 ? 88.481 65.436 74.151 1.00 11.84 203 LEU A CA 1
ATOM 1356 C C . LEU A 1 203 ? 87.527 66.581 74.547 1.00 11.94 203 LEU A C 1
ATOM 1357 O O . LEU A 1 203 ? 87.826 67.385 75.454 1.00 12.55 203 LEU A O 1
ATOM 1362 N N . LYS A 1 204 ? 86.357 66.697 73.900 1.00 12.02 204 LYS A N 1
ATOM 1363 C CA . LYS A 1 204 ? 85.409 67.691 74.279 1.00 13.24 204 LYS A CA 1
ATOM 1364 C C . LYS A 1 204 ? 84.885 67.526 75.704 1.00 11.83 204 LYS A C 1
ATOM 1365 O O . LYS A 1 204 ? 84.796 68.486 76.491 1.00 12.58 204 LYS A O 1
ATOM 1371 N N . VAL A 1 205 ? 84.489 66.301 76.057 1.00 11.37 205 VAL A N 1
ATOM 1372 C CA . VAL A 1 205 ? 84.008 66.057 77.420 1.00 11.37 205 VAL A CA 1
ATOM 1373 C C . VAL A 1 205 ? 85.125 66.273 78.451 1.00 10.30 205 VAL A C 1
ATOM 1374 O O . VAL A 1 205 ? 84.852 66.803 79.533 1.00 11.20 205 VAL A O 1
ATOM 1378 N N . LEU A 1 206 ? 86.364 65.924 78.117 1.00 10.24 206 LEU A N 1
ATOM 1379 C CA . LEU A 1 206 ? 87.484 66.233 79.019 1.00 10.79 206 LEU A CA 1
ATOM 1380 C C . LEU A 1 206 ? 87.519 67.734 79.293 1.00 10.25 206 LEU A C 1
ATOM 1381 O O . LEU A 1 206 ? 87.653 68.162 80.447 1.00 11.42 206 LEU A O 1
ATOM 1386 N N . GLY A 1 207 ? 87.416 68.555 78.268 1.00 11.43 207 GLY A N 1
ATOM 1387 C CA . GLY A 1 207 ? 87.467 69.968 78.488 1.00 11.85 207 GLY A CA 1
ATOM 1388 C C . GLY A 1 207 ? 86.346 70.478 79.353 1.00 12.08 207 GLY A C 1
ATOM 1389 O O . GLY A 1 207 ? 86.541 71.357 80.201 1.00 12.58 207 GLY A O 1
ATOM 1390 N N . VAL A 1 208 ? 85.142 69.954 79.158 1.00 11.78 208 VAL A N 1
ATOM 1391 C CA . VAL A 1 208 ? 83.975 70.332 79.961 1.00 11.33 208 VAL A CA 1
ATOM 1392 C C . VAL A 1 208 ? 84.211 69.936 81.414 1.00 10.76 208 VAL A C 1
ATOM 1393 O O . VAL A 1 208 ? 83.948 70.725 82.334 1.00 11.13 208 VAL A O 1
ATOM 1397 N N . VAL A 1 209 ? 84.673 68.715 81.670 1.00 10.86 209 VAL A N 1
ATOM 1398 C CA . VAL A 1 209 ? 84.777 68.231 83.029 1.00 11.05 209 VAL A CA 1
ATOM 1399 C C . VAL A 1 209 ? 85.918 68.905 83.732 1.00 12.45 209 VAL A C 1
ATOM 1400 O O . VAL A 1 209 ? 85.835 69.328 84.878 1.00 12.52 209 VAL A O 1
ATOM 1404 N N . ALA A 1 210 ? 87.069 69.045 83.069 1.00 15.83 210 ALA A N 1
ATOM 1405 C CA . ALA A 1 210 ? 88.204 69.836 83.609 1.00 17.78 210 ALA A CA 1
ATOM 1406 C C . ALA A 1 210 ? 87.819 71.292 83.880 1.00 18.80 210 ALA A C 1
ATOM 1407 O O . ALA A 1 210 ? 88.180 71.819 84.949 1.00 18.82 210 ALA A O 1
ATOM 1409 N N . GLY A 1 211 ? 87.138 71.991 82.975 1.00 17.48 211 GLY A N 1
ATOM 1410 C CA . GLY A 1 211 ? 86.671 73.343 83.233 1.00 17.70 211 GLY A CA 1
ATOM 1411 C C . GLY A 1 211 ? 85.794 73.401 84.426 1.00 16.61 211 GLY A C 1
ATOM 1412 O O . GLY A 1 211 ? 85.904 74.298 85.217 1.00 18.69 211 GLY A O 1
ATOM 1413 N N . GLY A 1 212 ? 84.922 72.412 84.574 1.00 13.25 212 GLY A N 1
ATOM 1414 C CA . GLY A 1 212 ? 83.953 72.452 85.626 1.00 12.77 212 GLY A CA 1
ATOM 1415 C C . GLY A 1 212 ? 84.570 72.113 86.974 1.00 12.20 212 GLY A C 1
ATOM 1416 O O . GLY A 1 212 ? 84.060 72.568 87.993 1.00 12.75 212 GLY A O 1
ATOM 1417 N N . LEU A 1 213 ? 85.598 71.279 87.013 1.00 11.05 213 LEU A N 1
ATOM 1418 C CA . LEU A 1 213 ? 86.220 70.882 88.283 1.00 10.99 213 LEU A CA 1
ATOM 1419 C C . LEU A 1 213 ? 87.352 71.774 88.663 1.00 11.41 213 LEU A C 1
ATOM 1420 O O . LEU A 1 213 ? 87.485 72.147 89.826 1.00 13.44 213 LEU A O 1
ATOM 1425 N N . VAL A 1 214 ? 88.267 72.064 87.738 1.00 12.01 214 VAL A N 1
ATOM 1426 C CA . VAL A 1 214 ? 89.499 72.778 88.030 1.00 12.74 214 VAL A CA 1
ATOM 1427 C C . VAL A 1 214 ? 89.375 74.274 87.756 1.00 12.54 214 VAL A C 1
ATOM 1428 O O . VAL A 1 214 ? 89.859 75.118 88.518 1.00 13.20 214 VAL A O 1
ATOM 1432 N N . GLY A 1 215 ? 88.741 74.616 86.639 1.00 12.21 215 GLY A N 1
ATOM 1433 C CA . GLY A 1 215 ? 88.640 76.005 86.243 1.00 12.55 215 GLY A CA 1
ATOM 1434 C C . GLY A 1 215 ? 89.973 76.610 85.813 1.00 12.78 215 GLY A C 1
ATOM 1435 O O . GLY A 1 215 ? 90.891 75.907 85.388 1.00 15.09 215 GLY A O 1
ATOM 1436 N N . ASN A 1 216 ? 90.028 77.919 85.894 1.00 13.88 216 ASN A N 1
ATOM 1437 C CA . ASN A 1 216 ? 91.102 78.703 85.308 1.00 14.74 216 ASN A CA 1
ATOM 1438 C C . ASN A 1 216 ? 91.940 79.389 86.378 1.00 14.51 216 ASN A C 1
ATOM 1439 O O . ASN A 1 216 ? 91.394 79.986 87.307 1.00 13.78 216 ASN A O 1
ATOM 1444 N N . PRO A 1 217 ? 93.287 79.366 86.231 1.00 14.59 217 PRO A N 1
ATOM 1445 C CA . PRO A 1 217 ? 94.112 80.083 87.183 1.00 14.88 217 PRO A CA 1
ATOM 1446 C C . PRO A 1 217 ? 94.060 81.603 87.047 1.00 14.78 217 PRO A C 1
ATOM 1447 O O . PRO A 1 217 ? 94.383 82.278 88.013 1.00 16.12 217 PRO A O 1
ATOM 1451 N N . GLN A 1 218 ? 93.619 82.122 85.901 1.00 16.18 218 GLN A N 1
ATOM 1452 C CA . GLN A 1 218 ? 93.488 83.557 85.678 1.00 15.59 218 GLN A CA 1
ATOM 1453 C C . GLN A 1 218 ? 92.164 83.810 85.030 1.00 16.46 218 GLN A C 1
ATOM 1454 O O . GLN A 1 218 ? 91.612 82.948 84.355 1.00 19.98 218 GLN A O 1
ATOM 1460 N N . GLY A 1 219 ? 91.651 85.027 85.214 1.00 17.29 219 GLY A N 1
ATOM 1461 C CA . GLY A 1 219 ? 90.443 85.440 84.551 1.00 18.17 219 GLY A CA 1
ATOM 1462 C C . GLY A 1 219 ? 89.212 84.874 85.207 1.00 17.38 219 GLY A C 1
ATOM 1463 O O . GLY A 1 219 ? 89.192 84.524 86.398 1.00 17.32 219 GLY A O 1
ATOM 1464 N N . GLU A 1 220 ? 88.156 84.821 84.434 1.00 19.88 220 GLU A N 1
ATOM 1465 C CA . GLU A 1 220 ? 86.858 84.437 84.873 1.00 20.28 220 GLU A CA 1
ATOM 1466 C C . GLU A 1 220 ? 86.882 83.110 85.588 1.00 16.75 220 GLU A C 1
ATOM 1467 O O . GLU A 1 220 ? 87.569 82.181 85.182 1.00 17.06 220 GLU A O 1
ATOM 1473 N N . ASN A 1 221 ? 86.067 82.986 86.619 1.00 15.79 221 ASN A N 1
ATOM 1474 C CA . ASN A 1 221 ? 85.847 81.725 87.279 1.00 14.60 221 ASN A CA 1
ATOM 1475 C C . ASN A 1 221 ? 84.805 80.939 86.537 1.00 15.69 221 ASN A C 1
ATOM 1476 O O . ASN A 1 221 ? 83.695 81.430 86.342 1.00 18.72 221 ASN A O 1
ATOM 1481 N N . VAL A 1 222 ? 85.199 79.754 86.124 1.00 14.95 222 VAL A N 1
ATOM 1482 C CA . VAL A 1 222 ? 84.345 78.862 85.346 1.00 15.13 222 VAL A CA 1
ATOM 1483 C C . VAL A 1 222 ? 84.061 77.525 86.017 1.00 14.21 222 VAL A C 1
ATOM 1484 O O . VAL A 1 222 ? 83.269 76.729 85.468 1.00 15.84 222 VAL A O 1
ATOM 1488 N N . ALA A 1 223 ? 84.649 77.273 87.165 1.00 12.99 223 ALA A N 1
ATOM 1489 C CA . ALA A 1 223 ? 84.418 75.995 87.839 1.00 12.40 223 ALA A CA 1
ATOM 1490 C C . ALA A 1 223 ? 83.114 75.955 88.592 1.00 12.10 223 ALA A C 1
ATOM 1491 O O . ALA A 1 223 ? 82.601 76.986 89.063 1.00 13.60 223 ALA A O 1
ATOM 1493 N N . MET A 1 224 ? 82.544 74.764 88.666 1.00 11.94 224 MET A N 1
ATOM 1494 C CA . MET A 1 224 ? 81.221 74.554 89.286 1.00 12.12 224 MET A CA 1
ATOM 1495 C C . MET A 1 224 ? 81.305 74.536 90.810 1.00 11.91 224 MET A C 1
ATOM 1496 O O . MET A 1 224 ? 80.289 74.848 91.405 1.00 13.86 224 MET A O 1
ATOM 1501 N N . TYR A 1 225 ? 82.427 74.166 91.382 1.00 10.99 225 TYR A N 1
ATOM 1502 C CA . TYR A 1 225 ? 82.538 73.973 92.832 1.00 11.51 225 TYR A CA 1
ATOM 1503 C C . TYR A 1 225 ? 83.672 74.826 93.357 1.00 11.15 225 TYR A C 1
ATOM 1504 O O . TYR A 1 225 ? 84.803 74.391 93.524 1.00 11.77 225 TYR A O 1
ATOM 1513 N N . PRO A 1 226 ? 83.395 76.102 93.588 1.00 12.43 226 PRO A N 1
ATOM 1514 C CA . PRO A 1 226 ? 84.450 77.024 93.996 1.00 12.14 226 PRO A CA 1
ATOM 1515 C C . PRO A 1 226 ? 84.988 76.720 95.387 1.00 11.75 226 PRO A C 1
ATOM 1516 O O . PRO A 1 226 ? 84.287 76.118 96.226 1.00 12.61 226 PRO A O 1
ATOM 1520 N N . ILE A 1 227 ? 86.204 77.201 95.634 1.00 11.01 227 ILE A N 1
ATOM 1521 C CA . ILE A 1 227 ? 86.807 77.231 96.968 1.00 11.25 227 ILE A CA 1
ATOM 1522 C C . ILE A 1 227 ? 87.060 78.719 97.208 1.00 12.45 227 ILE A C 1
ATOM 1523 O O . ILE A 1 227 ? 87.690 79.384 96.380 1.00 12.65 227 ILE A O 1
ATOM 1528 N N . ALA A 1 228 ? 86.592 79.261 98.334 1.00 13.19 228 ALA A N 1
ATOM 1529 C CA . ALA A 1 228 ? 86.794 80.691 98.614 1.00 14.26 228 ALA A CA 1
ATOM 1530 C C . ALA A 1 228 ? 86.248 81.511 97.446 1.00 14.11 228 ALA A C 1
ATOM 1531 O O . ALA A 1 228 ? 86.757 82.559 97.084 1.00 17.10 228 ALA A O 1
ATOM 1533 N N . ASN A 1 229 ? 85.152 81.061 96.878 1.00 14.11 229 ASN A N 1
ATOM 1534 C CA . ASN A 1 229 ? 84.465 81.765 95.792 1.00 15.06 229 ASN A CA 1
ATOM 1535 C C . ASN A 1 229 ? 85.229 81.848 94.473 1.00 14.44 229 ASN A C 1
ATOM 1536 O O . ASN A 1 229 ? 84.796 82.586 93.579 1.00 16.91 229 ASN A O 1
ATOM 1541 N N . VAL A 1 230 ? 86.315 81.069 94.325 1.00 13.32 230 VAL A N 1
ATOM 1542 C CA . VAL A 1 230 ? 87.114 81.128 93.104 1.00 12.51 230 VAL A CA 1
ATOM 1543 C C . VAL A 1 230 ? 87.373 79.707 92.618 1.00 12.06 230 VAL A C 1
ATOM 1544 O O . VAL A 1 230 ? 87.177 78.712 93.312 1.00 11.97 230 VAL A O 1
ATOM 1548 N N . ASP A 1 231 ? 87.871 79.626 91.385 1.00 11.95 231 ASP A N 1
ATOM 1549 C CA . ASP A 1 231 ? 88.193 78.332 90.824 1.00 11.43 231 ASP A CA 1
ATOM 1550 C C . ASP A 1 231 ? 89.293 77.654 91.622 1.00 11.63 231 ASP A C 1
ATOM 1551 O O . ASP A 1 231 ? 90.253 78.283 92.040 1.00 11.56 231 ASP A O 1
ATOM 1556 N N . PRO A 1 232 ? 89.222 76.314 91.733 1.00 11.36 232 PRO A N 1
ATOM 1557 C CA . PRO A 1 232 ? 90.291 75.585 92.378 1.00 10.73 232 PRO A CA 1
ATOM 1558 C C . PRO A 1 232 ? 91.688 75.883 91.870 1.00 11.41 232 PRO A C 1
ATOM 1559 O O . PRO A 1 232 ? 92.635 75.931 92.623 1.00 11.49 232 PRO A O 1
ATOM 1563 N N . ALA A 1 233 ? 91.817 76.095 90.559 1.00 11.19 233 ALA A N 1
ATOM 1564 C CA . ALA A 1 233 ? 93.119 76.429 89.972 1.00 11.91 233 ALA A CA 1
ATOM 1565 C C . ALA A 1 233 ? 93.745 77.603 90.680 1.00 11.77 233 ALA A C 1
ATOM 1566 O O . ALA A 1 233 ? 94.955 77.693 90.817 1.00 13.07 233 ALA A O 1
ATOM 1568 N N . LYS A 1 234 ? 92.943 78.582 91.071 1.00 11.89 234 LYS A N 1
ATOM 1569 C CA . LYS A 1 234 ? 93.435 79.793 91.726 1.00 12.40 234 LYS A CA 1
ATOM 1570 C C . LYS A 1 234 ? 93.931 79.452 93.149 1.00 12.48 234 LYS A C 1
ATOM 1571 O O . LYS A 1 234 ? 94.926 80.048 93.610 1.00 15.28 234 LYS A O 1
ATOM 1577 N N . ILE A 1 235 ? 93.262 78.560 93.824 1.00 11.36 235 ILE A N 1
ATOM 1578 C CA . ILE A 1 235 ? 93.669 78.142 95.156 1.00 11.82 235 ILE A CA 1
ATOM 1579 C C . ILE A 1 235 ? 94.944 77.308 95.079 1.00 11.78 235 ILE A C 1
ATOM 1580 O O . ILE A 1 235 ? 95.839 77.476 95.919 1.00 12.27 235 ILE A O 1
ATOM 1585 N N . ALA A 1 236 ? 95.076 76.443 94.075 1.00 11.41 236 ALA A N 1
ATOM 1586 C CA . ALA A 1 236 ? 96.276 75.680 93.922 1.00 12.35 236 ALA A CA 1
ATOM 1587 C C . ALA A 1 236 ? 97.499 76.563 93.816 1.00 12.92 236 ALA A C 1
ATOM 1588 O O . ALA A 1 236 ? 98.552 76.254 94.346 1.00 13.15 236 ALA A O 1
ATOM 1590 N N . ALA A 1 237 ? 97.393 77.687 93.112 1.00 13.07 237 ALA A N 1
ATOM 1591 C CA . ALA A 1 237 ? 98.517 78.581 92.937 1.00 13.54 237 ALA A CA 1
ATOM 1592 C C . ALA A 1 237 ? 98.923 79.210 94.297 1.00 13.28 237 ALA A C 1
ATOM 1593 O O . ALA A 1 237 ? 100.120 79.481 94.503 1.00 16.89 237 ALA A O 1
ATOM 1595 N N . ILE A 1 238 ? 97.969 79.474 95.161 1.00 12.40 238 ILE A N 1
ATOM 1596 C CA . ILE A 1 238 ? 98.264 79.994 96.501 1.00 12.37 238 ILE A CA 1
ATOM 1597 C C . ILE A 1 238 ? 98.928 78.914 97.349 1.00 11.73 238 ILE A C 1
ATOM 1598 O O . ILE A 1 238 ? 99.941 79.178 98.011 1.00 12.68 238 ILE A O 1
ATOM 1603 N N . LEU A 1 239 ? 98.394 77.718 97.336 1.00 11.47 239 LEU A N 1
ATOM 1604 C CA . LEU A 1 239 ? 98.958 76.591 98.103 1.00 11.49 239 LEU A CA 1
ATOM 1605 C C . LEU A 1 239 ? 100.381 76.300 97.679 1.00 12.66 239 LEU A C 1
ATOM 1606 O O . LEU A 1 239 ? 101.141 75.743 98.491 1.00 12.77 239 LEU A O 1
ATOM 1611 N N . ASN A 1 240 ? 100.724 76.560 96.413 1.00 13.00 240 ASN A N 1
ATOM 1612 C CA . ASN A 1 240 ? 102.041 76.306 95.923 1.00 14.99 240 ASN A CA 1
ATOM 1613 C C . ASN A 1 240 ? 102.938 77.537 95.896 1.00 17.28 240 ASN A C 1
ATOM 1614 O O . ASN A 1 240 ? 104.076 77.480 95.394 1.00 21.93 240 ASN A O 1
ATOM 1619 N N . ALA A 1 241 ? 102.522 78.654 96.463 1.00 15.74 241 ALA A N 1
ATOM 1620 C CA . ALA A 1 241 ? 103.372 79.895 96.459 1.00 18.83 241 ALA A CA 1
ATOM 1621 C C . ALA A 1 241 ? 104.581 79.753 97.583 1.00 17.28 241 ALA A C 1
ATOM 1622 O O . ALA A 1 241 ? 104.325 79.344 98.693 1.00 23.47 241 ALA A O 1
ATOM 1624 N N . ALA A 1 242 ? 105.736 80.409 97.480 1.00 21.39 242 ALA A N 1
ATOM 1625 C CA . ALA A 1 242 ? 106.718 80.541 98.619 1.00 22.16 242 ALA A CA 1
ATOM 1626 C C . ALA A 1 242 ? 106.208 81.419 99.669 1.00 20.88 242 ALA A C 1
ATOM 1627 O O . ALA A 1 242 ? 106.328 81.163 100.903 1.00 24.36 242 ALA A O 1
ATOM 1629 N N . THR A 1 243 ? 105.604 82.558 99.251 1.00 22.69 243 THR A N 1
ATOM 1630 C CA . THR A 1 243 ? 105.141 83.566 100.192 1.00 21.62 243 THR A CA 1
ATOM 1631 C C . THR A 1 243 ? 103.777 83.972 99.801 1.00 21.78 243 THR A C 1
ATOM 1632 O O . THR A 1 243 ? 103.599 85.114 99.411 1.00 24.57 243 THR A O 1
ATOM 1636 N N . PRO A 1 244 ? 102.838 83.154 100.229 1.00 20.87 244 PRO A N 1
ATOM 1637 C CA . PRO A 1 244 ? 101.466 83.556 100.046 1.00 22.82 244 PRO A CA 1
ATOM 1638 C C . PRO A 1 244 ? 101.073 84.702 100.922 1.00 26.13 244 PRO A C 1
ATOM 1639 O O . PRO A 1 244 ? 101.743 85.082 101.853 1.00 27.68 244 PRO A O 1
ATOM 1643 N N . PRO A 1 245 ? 99.916 85.189 100.704 1.00 28.64 245 PRO A N 1
ATOM 1644 C CA . PRO A 1 245 ? 99.397 85.523 102.205 1.00 31.75 245 PRO A CA 1
ATOM 1645 C C . PRO A 1 245 ? 99.516 84.345 103.376 1.00 30.35 245 PRO A C 1
ATOM 1646 O O . PRO A 1 245 ? 99.041 83.130 103.490 1.00 28.74 245 PRO A O 1
ATOM 1650 N N . ALA A 1 246 ? 100.248 84.668 104.413 1.00 27.59 246 ALA A N 1
ATOM 1651 C CA . ALA A 1 246 ? 99.954 83.891 105.654 1.00 23.37 246 ALA A CA 1
ATOM 1652 C C . ALA A 1 246 ? 98.472 83.844 106.017 1.00 23.71 246 ALA A C 1
ATOM 1653 O O . ALA A 1 246 ? 98.019 82.708 106.659 1.00 19.66 246 ALA A O 1
ATOM 1655 N N . ASP A 1 247 ? 97.824 85.072 105.839 1.00 24.08 247 ASP A N 1
ATOM 1656 C CA . ASP A 1 247 ? 96.489 85.216 106.134 1.00 15.06 247 ASP A CA 1
ATOM 1657 C C . ASP A 1 247 ? 95.773 84.314 105.189 1.00 14.93 247 ASP A C 1
ATOM 1658 O O . ASP A 1 247 ? 94.869 83.637 105.590 1.00 15.25 247 ASP A O 1
ATOM 1663 N N . ALA A 1 248 ? 96.215 84.222 103.943 1.00 15.60 248 ALA A N 1
ATOM 1664 C CA . ALA A 1 248 ? 95.514 83.379 102.980 1.00 16.66 248 ALA A CA 1
ATOM 1665 C C . ALA A 1 248 ? 95.560 81.927 103.395 1.00 17.12 248 ALA A C 1
ATOM 1666 O O . ALA A 1 248 ? 94.537 81.221 103.283 1.00 16.59 248 ALA A O 1
ATOM 1668 N N . LEU A 1 249 ? 96.701 81.433 103.882 1.00 17.87 249 LEU A N 1
ATOM 1669 C CA . LEU A 1 249 ? 96.779 80.027 104.265 1.00 15.78 249 LEU A CA 1
ATOM 1670 C C . LEU A 1 249 ? 95.931 79.703 105.469 1.00 14.60 249 LEU A C 1
ATOM 1671 O O . LEU A 1 249 ? 95.248 78.683 105.485 1.00 14.43 249 LEU A O 1
ATOM 1676 N N . GLU A 1 250 ? 95.912 80.624 106.447 1.00 13.84 250 GLU A N 1
ATOM 1677 C CA . GLU A 1 250 ? 95.076 80.441 107.616 1.00 14.02 250 GLU A CA 1
ATOM 1678 C C . GLU A 1 250 ? 93.638 80.419 107.232 1.00 12.74 250 GLU A C 1
ATOM 1679 O O . GLU A 1 250 ? 92.857 79.625 107.763 1.00 12.39 250 GLU A O 1
ATOM 1685 N N . ARG A 1 251 ? 93.227 81.307 106.343 1.00 12.39 251 ARG A N 1
ATOM 1686 C CA . ARG A 1 251 ? 91.848 81.344 105.927 1.00 12.10 251 ARG A CA 1
ATOM 1687 C C . ARG A 1 251 ? 91.437 80.114 105.146 1.00 11.19 251 ARG A C 1
ATOM 1688 O O . ARG A 1 251 ? 90.331 79.603 105.342 1.00 11.93 251 ARG A O 1
ATOM 1696 N N . ILE A 1 252 ? 92.323 79.569 104.317 1.00 11.52 252 ILE A N 1
ATOM 1697 C CA . ILE A 1 252 ? 92.049 78.284 103.701 1.00 11.63 252 ILE A CA 1
ATOM 1698 C C . ILE A 1 252 ? 91.903 77.200 104.744 1.00 10.83 252 ILE A C 1
ATOM 1699 O O . ILE A 1 252 ? 90.954 76.399 104.720 1.00 11.26 252 ILE A O 1
ATOM 1704 N N . GLN A 1 253 ? 92.860 77.140 105.670 1.00 10.99 253 GLN A N 1
ATOM 1705 C CA . GLN A 1 253 ? 92.896 76.080 106.647 1.00 11.01 253 GLN A CA 1
ATOM 1706 C C . GLN A 1 253 ? 91.665 76.052 107.556 1.00 11.33 253 GLN A C 1
ATOM 1707 O O . GLN A 1 253 ? 91.136 74.977 107.860 1.00 11.47 253 GLN A O 1
ATOM 1713 N N . THR A 1 254 ? 91.255 77.237 108.011 1.00 11.54 254 THR A N 1
ATOM 1714 C CA . THR A 1 254 ? 90.248 77.327 109.056 1.00 11.94 254 THR A CA 1
ATOM 1715 C C . THR A 1 254 ? 88.863 77.637 108.536 1.00 11.95 254 THR A C 1
ATOM 1716 O O . THR A 1 254 ? 87.867 77.249 109.155 1.00 14.96 254 THR A O 1
ATOM 1720 N N . LYS A 1 255 ? 88.747 78.294 107.389 1.00 11.70 255 LYS A N 1
ATOM 1721 C CA . LYS A 1 255 ? 87.470 78.752 106.851 1.00 12.06 255 LYS A CA 1
ATOM 1722 C C . LYS A 1 255 ? 87.167 78.092 105.525 1.00 11.48 255 LYS A C 1
ATOM 1723 O O . LYS A 1 255 ? 86.166 77.354 105.407 1.00 12.01 255 LYS A O 1
ATOM 1729 N N . TYR A 1 256 ? 87.918 78.347 104.464 1.00 11.39 256 TYR A N 1
ATOM 1730 C CA . TYR A 1 256 ? 87.457 78.022 103.126 1.00 11.03 256 TYR A CA 1
ATOM 1731 C C . TYR A 1 256 ? 87.486 76.524 102.821 1.00 10.25 256 TYR A C 1
ATOM 1732 O O . TYR A 1 256 ? 86.573 76.029 102.173 1.00 10.69 256 TYR A O 1
ATOM 1741 N N . TRP A 1 257 ? 88.537 75.822 103.221 1.00 10.17 257 TRP A N 1
ATOM 1742 C CA . TRP A 1 257 ? 88.540 74.381 102.981 1.00 10.01 257 TRP A CA 1
ATOM 1743 C C . TRP A 1 257 ? 87.491 73.702 103.847 1.00 9.69 257 TRP A C 1
ATOM 1744 O O . TRP A 1 257 ? 86.716 72.896 103.347 1.00 10.16 257 TRP A O 1
ATOM 1755 N N . PRO A 1 258 ? 87.387 74.019 105.157 1.00 10.23 258 PRO A N 1
ATOM 1756 C CA . PRO A 1 258 ? 86.289 73.457 105.928 1.00 10.50 258 PRO A CA 1
ATOM 1757 C C . PRO A 1 258 ? 84.921 73.762 105.326 1.00 10.36 258 PRO A C 1
ATOM 1758 O O . PRO A 1 258 ? 84.017 72.902 105.381 1.00 10.35 258 PRO A O 1
ATOM 1762 N N . GLU A 1 259 ? 84.699 74.942 104.760 1.00 10.50 259 GLU A N 1
ATOM 1763 C CA . GLU A 1 259 ? 83.415 75.241 104.125 1.00 10.95 259 GLU A CA 1
ATOM 1764 C C . GLU A 1 259 ? 83.221 74.388 102.876 1.00 10.37 259 GLU A C 1
ATOM 1765 O O . GLU A 1 259 ? 82.097 73.950 102.622 1.00 11.23 259 GLU A O 1
ATOM 1771 N N . PHE A 1 260 ? 84.264 74.136 102.111 1.00 10.07 260 PHE A N 1
ATOM 1772 C CA . PHE A 1 260 ? 84.146 73.222 100.983 1.00 9.73 260 PHE A CA 1
ATOM 1773 C C . PHE A 1 260 ? 83.754 71.831 101.432 1.00 9.21 260 PHE A C 1
ATOM 1774 O O . PHE A 1 260 ? 82.865 71.192 100.839 1.00 9.95 260 PHE A O 1
ATOM 1782 N N . ILE A 1 261 ? 84.395 71.335 102.475 1.00 9.53 261 ILE A N 1
ATOM 1783 C CA . ILE A 1 261 ? 84.066 70.037 103.035 1.00 9.27 261 ILE A CA 1
ATOM 1784 C C . ILE A 1 261 ? 82.604 70.014 103.477 1.00 9.64 261 ILE A C 1
ATOM 1785 O O . ILE A 1 261 ? 81.879 69.064 103.234 1.00 10.27 261 ILE A O 1
ATOM 1790 N N . ALA A 1 262 ? 82.167 71.046 104.201 1.00 9.59 262 ALA A N 1
ATOM 1791 C CA . ALA A 1 262 ? 80.797 71.060 104.688 1.00 10.53 262 ALA A CA 1
ATOM 1792 C C . ALA A 1 262 ? 79.828 70.981 103.557 1.00 11.20 262 ALA A C 1
ATOM 1793 O O . ALA A 1 262 ? 78.773 70.331 103.673 1.00 12.78 262 ALA A O 1
ATOM 1795 N N . GLN A 1 263 ? 80.098 71.648 102.445 1.00 10.57 263 GLN A N 1
ATOM 1796 C CA . GLN A 1 263 ? 79.208 71.636 101.314 1.00 12.39 263 GLN A CA 1
ATOM 1797 C C . GLN A 1 263 ? 79.282 70.331 100.490 1.00 12.08 263 GLN A C 1
ATOM 1798 O O . GLN A 1 263 ? 78.223 69.911 100.013 1.00 14.45 263 GLN A O 1
ATOM 1804 N N . TYR A 1 264 ? 80.461 69.771 100.331 1.00 11.41 264 TYR A N 1
ATOM 1805 C CA . TYR A 1 264 ? 80.656 68.806 99.277 1.00 12.91 264 TYR A CA 1
ATOM 1806 C C . TYR A 1 264 ? 81.147 67.428 99.739 1.00 12.85 264 TYR A C 1
ATOM 1807 O O . TYR A 1 264 ? 81.308 66.531 98.914 1.00 15.66 264 TYR A O 1
ATOM 1816 N N . ASP A 1 265 ? 81.413 67.236 101.046 1.00 12.10 265 ASP A N 1
ATOM 1817 C CA . ASP A 1 265 ? 81.791 65.940 101.474 1.00 12.36 265 ASP A CA 1
ATOM 1818 C C . ASP A 1 265 ? 80.706 64.863 101.304 1.00 10.62 265 ASP A C 1
ATOM 1819 O O . ASP A 1 265 ? 81.024 63.668 101.293 1.00 11.12 265 ASP A O 1
ATOM 1824 N N . GLY A 1 266 ? 79.483 65.310 101.149 1.00 10.39 266 GLY A N 1
ATOM 1825 C CA . GLY A 1 266 ? 78.383 64.455 100.807 1.00 10.27 266 GLY A CA 1
ATOM 1826 C C . GLY A 1 266 ? 78.095 64.266 99.327 1.00 9.65 266 GLY A C 1
ATOM 1827 O O . GLY A 1 266 ? 77.063 63.706 99.023 1.00 12.86 266 GLY A O 1
ATOM 1828 N N . LEU A 1 267 ? 78.958 64.753 98.436 1.00 9.06 267 LEU A N 1
ATOM 1829 C CA . LEU A 1 267 ? 78.783 64.682 96.999 1.00 8.84 267 LEU A CA 1
ATOM 1830 C C . LEU A 1 267 ? 79.854 63.770 96.413 1.00 7.79 267 LEU A C 1
ATOM 1831 O O . LEU A 1 267 ? 81.039 64.049 96.592 1.00 8.87 267 LEU A O 1
ATOM 1836 N N . THR A 1 268 ? 79.480 62.714 95.699 1.00 7.74 268 THR A N 1
ATOM 1837 C CA . THR A 1 268 ? 80.459 61.875 95.056 1.00 7.48 268 THR A CA 1
ATOM 1838 C C . THR A 1 268 ? 81.025 62.548 93.814 1.00 7.41 268 THR A C 1
ATOM 1839 O O . THR A 1 268 ? 80.422 63.397 93.165 1.00 8.14 268 THR A O 1
ATOM 1843 N N . LEU A 1 269 ? 82.214 62.053 93.436 1.00 7.59 269 LEU A N 1
ATOM 1844 C CA . LEU A 1 269 ? 82.823 62.438 92.171 1.00 8.01 269 LEU A CA 1
ATOM 1845 C C . LEU A 1 269 ? 81.884 62.145 91.009 1.00 8.25 269 LEU A C 1
ATOM 1846 O O . LEU A 1 269 ? 81.711 63.001 90.118 1.00 8.74 269 LEU A O 1
ATOM 1851 N N . GLY A 1 270 ? 81.279 60.961 90.984 1.00 8.08 270 GLY A N 1
ATOM 1852 C CA . GLY A 1 270 ? 80.376 60.658 89.885 1.00 8.96 270 GLY A CA 1
ATOM 1853 C C . GLY A 1 270 ? 79.202 61.595 89.809 1.00 8.50 270 GLY A C 1
ATOM 1854 O O . GLY A 1 270 ? 78.764 61.981 88.707 1.00 9.00 270 GLY A O 1
ATOM 1855 N N . ALA A 1 271 ? 78.658 61.982 90.964 1.00 8.51 271 ALA A N 1
ATOM 1856 C CA . ALA A 1 271 ? 77.554 62.947 90.970 1.00 8.94 271 ALA A CA 1
ATOM 1857 C C . ALA A 1 271 ? 78.031 64.306 90.471 1.00 8.81 271 ALA A C 1
ATOM 1858 O O . ALA A 1 271 ? 77.272 64.973 89.732 1.00 9.51 271 ALA A O 1
ATOM 1860 N N . ALA A 1 272 ? 79.219 64.728 90.845 1.00 8.64 272 ALA A N 1
ATOM 1861 C CA . ALA A 1 272 ? 79.748 65.997 90.392 1.00 9.14 272 ALA A CA 1
ATOM 1862 C C . ALA A 1 272 ? 79.984 65.993 88.889 1.00 8.92 272 ALA A C 1
ATOM 1863 O O . ALA A 1 272 ? 79.632 66.975 88.204 1.00 9.66 272 ALA A O 1
ATOM 1865 N N . VAL A 1 273 ? 80.557 64.927 88.341 1.00 8.56 273 VAL A N 1
ATOM 1866 C CA . VAL A 1 273 ? 80.701 64.859 86.900 1.00 8.84 273 VAL A CA 1
ATOM 1867 C C . VAL A 1 273 ? 79.365 65.007 86.213 1.00 8.97 273 VAL A C 1
ATOM 1868 O O . VAL A 1 273 ? 79.229 65.728 85.222 1.00 9.46 273 VAL A O 1
ATOM 1872 N N . ARG A 1 274 ? 78.348 64.309 86.694 1.00 8.97 274 ARG A N 1
ATOM 1873 C CA . ARG A 1 274 ? 77.028 64.397 86.080 1.00 9.21 274 ARG A CA 1
ATOM 1874 C C . ARG A 1 274 ? 76.441 65.795 86.157 1.00 9.87 274 ARG A C 1
ATOM 1875 O O . ARG A 1 274 ? 75.832 66.259 85.180 1.00 10.41 274 ARG A O 1
ATOM 1883 N N . GLU A 1 275 ? 76.620 66.492 87.276 1.00 9.26 275 GLU A N 1
ATOM 1884 C CA . GLU A 1 275 ? 76.138 67.846 87.357 1.00 10.43 275 GLU A CA 1
ATOM 1885 C C . GLU A 1 275 ? 76.761 68.734 86.310 1.00 10.11 275 GLU A C 1
ATOM 1886 O O . GLU A 1 275 ? 76.139 69.554 85.646 1.00 11.31 275 GLU A O 1
ATOM 1892 N N . ILE A 1 276 ? 78.100 68.619 86.185 1.00 10.07 276 ILE A N 1
ATOM 1893 C CA . ILE A 1 276 ? 78.865 69.417 85.238 1.00 9.89 276 ILE A CA 1
ATOM 1894 C C . ILE A 1 276 ? 78.425 69.113 83.792 1.00 10.34 276 ILE A C 1
ATOM 1895 O O . ILE A 1 276 ? 78.199 70.027 83.003 1.00 11.76 276 ILE A O 1
ATOM 1900 N N . VAL A 1 277 ? 78.326 67.834 83.454 1.00 9.90 277 VAL A N 1
ATOM 1901 C CA . VAL A 1 277 ? 77.915 67.445 82.121 1.00 10.35 277 VAL A CA 1
ATOM 1902 C C . VAL A 1 277 ? 76.502 67.925 81.839 1.00 11.48 277 VAL A C 1
ATOM 1903 O O . VAL A 1 277 ? 76.228 68.374 80.707 1.00 12.72 277 VAL A O 1
ATOM 1907 N N . THR A 1 278 ? 75.612 67.851 82.811 1.00 11.37 278 THR A N 1
ATOM 1908 C CA . THR A 1 278 ? 74.235 68.277 82.602 1.00 12.19 278 THR A CA 1
ATOM 1909 C C . THR A 1 278 ? 74.173 69.739 82.221 1.00 13.58 278 THR A C 1
ATOM 1910 O O . THR A 1 278 ? 73.446 70.109 81.269 1.00 14.89 278 THR A O 1
ATOM 1914 N N . VAL A 1 279 ? 74.885 70.587 82.955 1.00 13.64 279 VAL A N 1
ATOM 1915 C CA . VAL A 1 279 ? 74.845 72.012 82.681 1.00 15.15 279 VAL A CA 1
ATOM 1916 C C . VAL A 1 279 ? 75.452 72.276 81.280 1.00 16.30 279 VAL A C 1
ATOM 1917 O O . VAL A 1 279 ? 74.928 73.072 80.512 1.00 18.66 279 VAL A O 1
ATOM 1921 N N . ALA A 1 280 ? 76.560 71.625 80.939 1.00 14.75 280 ALA A N 1
ATOM 1922 C CA . ALA A 1 280 ? 77.191 71.817 79.645 1.00 15.98 280 ALA A CA 1
ATOM 1923 C C . ALA A 1 280 ? 76.267 71.368 78.527 1.00 16.26 280 ALA A C 1
ATOM 1924 O O . ALA A 1 280 ? 76.200 72.008 77.467 1.00 18.09 280 ALA A O 1
ATOM 1926 N N . PHE A 1 281 ? 75.569 70.260 78.735 1.00 15.02 281 PHE A N 1
ATOM 1927 C CA . PHE A 1 281 ? 74.649 69.779 77.736 1.00 15.91 281 PHE A CA 1
ATOM 1928 C C . PHE A 1 281 ? 73.480 70.761 77.537 1.00 17.76 281 PHE A C 1
ATOM 1929 O O . PHE A 1 281 ? 73.077 71.083 76.388 1.00 19.70 281 PHE A O 1
ATOM 1937 N N . GLU A 1 282 ? 72.952 71.260 78.630 1.00 18.10 282 GLU A N 1
ATOM 1938 C CA . GLU A 1 282 ? 71.842 72.265 78.542 1.00 21.11 282 GLU A CA 1
ATOM 1939 C C . GLU A 1 282 ? 72.236 73.573 77.753 1.00 21.53 282 GLU A C 1
ATOM 1940 O O . GLU A 1 282 ? 71.405 74.234 77.011 1.00 29.01 282 GLU A O 1
ATOM 1946 N N . LYS A 1 283 ? 73.521 73.961 77.998 1.00 22.90 283 LYS A N 1
ATOM 1947 C CA . LYS A 1 283 ? 74.109 75.171 77.393 1.00 23.74 283 LYS A CA 1
ATOM 1948 C C . LYS A 1 283 ? 74.442 74.962 75.895 1.00 22.60 283 LYS A C 1
ATOM 1949 O O . LYS A 1 283 ? 74.587 75.968 75.119 1.00 29.84 283 LYS A O 1
ATOM 1955 N N . GLY A 1 284 ? 74.502 73.667 75.479 1.00 22.95 284 GLY A N 1
ATOM 1956 C CA . GLY A 1 284 ? 74.834 73.294 74.132 1.00 23.03 284 GLY A CA 1
ATOM 1957 C C . GLY A 1 284 ? 76.292 73.147 73.854 1.00 22.46 284 GLY A C 1
ATOM 1958 O O . GLY A 1 284 ? 76.698 72.985 72.730 1.00 25.44 284 GLY A O 1
ATOM 1959 N N . THR A 1 285 ? 77.100 73.133 74.901 1.00 22.37 285 THR A N 1
ATOM 1960 C CA . THR A 1 285 ? 78.534 72.881 74.747 1.00 23.07 285 THR A CA 1
ATOM 1961 C C . THR A 1 285 ? 78.836 71.428 74.334 1.00 24.29 285 THR A C 1
ATOM 1962 O O . THR A 1 285 ? 79.840 71.152 73.620 1.00 26.97 285 THR A O 1
ATOM 1966 N N . LEU A 1 286 ? 77.988 70.495 74.768 1.00 21.96 286 LEU A N 1
ATOM 1967 C CA . LEU A 1 286 ? 78.075 69.117 74.338 1.00 22.17 286 LEU A CA 1
ATOM 1968 C C . LEU A 1 286 ? 76.843 68.817 73.487 1.00 22.08 286 LEU A C 1
ATOM 1969 O O . LEU A 1 286 ? 75.730 69.041 73.943 1.00 24.13 286 LEU A O 1
ATOM 1974 N N . PRO A 1 287 ? 77.035 68.205 72.322 1.00 24.75 287 PRO A N 1
ATOM 1975 C CA . PRO A 1 287 ? 75.899 67.845 71.466 1.00 25.40 287 PRO A CA 1
ATOM 1976 C C . PRO A 1 287 ? 75.226 66.538 71.838 1.00 24.21 287 PRO A C 1
ATOM 1977 O O . PRO A 1 287 ? 75.847 65.708 72.596 1.00 24.86 287 PRO A O 1
ATOM 1981 N N . PRO A 1 288 ? 73.966 66.323 71.333 1.00 24.44 288 PRO A N 1
ATOM 1982 C CA . PRO A 1 288 ? 73.407 64.989 71.520 1.00 21.78 288 PRO A CA 1
ATOM 1983 C C . PRO A 1 288 ? 74.332 63.972 70.907 1.00 21.95 288 PRO A C 1
ATOM 1984 O O . PRO A 1 288 ? 74.846 64.099 69.817 1.00 25.22 288 PRO A O 1
ATOM 1988 N N . VAL A 1 289 ? 74.474 62.867 71.568 1.00 19.64 289 VAL A N 1
ATOM 1989 C CA . VAL A 1 289 ? 75.363 61.784 71.146 1.00 19.43 289 VAL A CA 1
ATOM 1990 C C . VAL A 1 289 ? 74.742 61.073 69.878 1.00 22.00 289 VAL A C 1
ATOM 1991 O O . VAL A 1 289 ? 73.589 60.569 69.903 1.00 21.04 289 VAL A O 1
ATOM 1995 N N . ASP A 1 290 ? 75.562 60.900 68.872 1.00 24.22 290 ASP A N 1
ATOM 1996 C CA . ASP A 1 290 ? 75.141 60.250 67.607 1.00 24.99 290 ASP A CA 1
ATOM 1997 C C . ASP A 1 290 ? 74.106 61.129 66.906 1.00 28.12 290 ASP A C 1
ATOM 1998 O O . ASP A 1 290 ? 73.568 60.781 65.818 1.00 31.32 290 ASP A O 1
ATOM 2003 N N . GLY A 1 291 ? 73.752 62.291 67.492 1.00 25.99 291 GLY A N 1
ATOM 2004 C CA . GLY A 1 291 ? 72.596 63.064 67.004 1.00 26.39 291 GLY A CA 1
ATOM 2005 C C . GLY A 1 291 ? 71.274 62.451 67.470 1.00 27.11 291 GLY A C 1
ATOM 2006 O O . GLY A 1 291 ? 70.224 62.989 67.179 1.00 31.92 291 GLY A O 1
ATOM 2007 N N . VAL A 1 292 ? 71.314 61.320 68.196 1.00 26.66 292 VAL A N 1
ATOM 2008 C CA . VAL A 1 292 ? 70.110 60.404 68.324 1.00 26.93 292 VAL A CA 1
ATOM 2009 C C . VAL A 1 292 ? 69.710 60.092 69.775 1.00 25.60 292 VAL A C 1
ATOM 2010 O O . VAL A 1 292 ? 68.523 59.823 70.128 1.00 27.36 292 VAL A O 1
ATOM 2014 N N . LEU A 1 293 ? 70.678 60.007 70.655 1.00 23.54 293 LEU A N 1
ATOM 2015 C CA . LEU A 1 293 ? 70.315 59.653 72.029 1.00 19.75 293 LEU A CA 1
ATOM 2016 C C . LEU A 1 293 ? 69.513 60.813 72.611 1.00 20.84 293 LEU A C 1
ATOM 2017 O O . LEU A 1 293 ? 69.828 61.993 72.305 1.00 24.20 293 LEU A O 1
ATOM 2022 N N . ASP A 1 294 ? 68.545 60.512 73.506 1.00 20.24 294 ASP A N 1
ATOM 2023 C CA . ASP A 1 294 ? 67.763 61.576 74.181 1.00 19.45 294 ASP A CA 1
ATOM 2024 C C . ASP A 1 294 ? 68.612 62.286 75.249 1.00 17.38 294 ASP A C 1
ATOM 2025 O O . ASP A 1 294 ? 69.805 62.009 75.375 1.00 17.48 294 ASP A O 1
ATOM 2030 N N . VAL A 1 295 ? 68.032 63.285 75.916 1.00 15.85 295 VAL A N 1
ATOM 2031 C CA . VAL A 1 295 ? 68.836 64.106 76.804 1.00 15.74 295 VAL A CA 1
ATOM 2032 C C . VAL A 1 295 ? 69.544 63.286 77.867 1.00 14.21 295 VAL A C 1
ATOM 2033 O O . VAL A 1 295 ? 70.768 63.356 78.040 1.00 13.95 295 VAL A O 1
ATOM 2037 N N . ASP A 1 296 ? 68.795 62.457 78.559 1.00 14.36 296 ASP A N 1
ATOM 2038 C CA . ASP A 1 296 ? 69.391 61.721 79.662 1.00 13.82 296 ASP A CA 1
ATOM 2039 C C . ASP A 1 296 ? 70.354 60.659 79.177 1.00 13.26 296 ASP A C 1
ATOM 2040 O O . ASP A 1 296 ? 71.397 60.448 79.792 1.00 13.21 296 ASP A O 1
ATOM 2045 N N . GLU A 1 297 ? 70.056 60.057 78.024 1.00 13.75 297 GLU A N 1
ATOM 2046 C CA . GLU A 1 297 ? 70.988 59.095 77.465 1.00 13.13 297 GLU A CA 1
ATOM 2047 C C . GLU A 1 297 ? 72.285 59.737 77.040 1.00 12.57 297 GLU A C 1
ATOM 2048 O O . GLU A 1 297 ? 73.366 59.179 77.212 1.00 12.21 297 GLU A O 1
ATOM 2054 N N . SER A 1 298 ? 72.194 60.933 76.433 1.00 12.24 298 SER A N 1
ATOM 2055 C CA . SER A 1 298 ? 73.375 61.652 76.033 1.00 11.77 298 SER A CA 1
ATOM 2056 C C . SER A 1 298 ? 74.212 62.027 77.255 1.00 10.54 298 SER A C 1
ATOM 2057 O O . SER A 1 298 ? 75.404 61.819 77.261 1.00 10.36 298 SER A O 1
ATOM 2060 N N . ILE A 1 299 ? 73.581 62.628 78.265 1.00 10.66 299 ILE A N 1
ATOM 2061 C CA . ILE A 1 299 ? 74.341 63.005 79.475 1.00 10.52 299 ILE A CA 1
ATOM 2062 C C . ILE A 1 299 ? 75.010 61.780 80.053 1.00 9.50 299 ILE A C 1
ATOM 2063 O O . ILE A 1 299 ? 76.174 61.810 80.435 1.00 9.47 299 ILE A O 1
ATOM 2068 N N . SER A 1 300 ? 74.258 60.694 80.164 1.00 10.00 300 SER A N 1
ATOM 2069 C CA . SER A 1 300 ? 74.783 59.475 80.760 1.00 9.97 300 SER A CA 1
ATOM 2070 C C . SER A 1 300 ? 75.938 58.919 79.973 1.00 9.42 300 SER A C 1
ATOM 2071 O O . SER A 1 300 ? 76.949 58.502 80.526 1.00 9.92 300 SER A O 1
ATOM 2074 N N . TYR A 1 301 ? 75.822 58.923 78.636 1.00 9.54 301 TYR A N 1
ATOM 2075 C CA . TYR A 1 301 ? 76.950 58.506 77.790 1.00 9.70 301 TYR A CA 1
ATOM 2076 C C . TYR A 1 301 ? 78.176 59.340 78.077 1.00 9.36 301 TYR A C 1
ATOM 2077 O O . TYR A 1 301 ? 79.267 58.806 78.254 1.00 9.45 301 TYR A O 1
ATOM 2086 N N . TYR A 1 302 ? 78.039 60.667 78.121 1.00 9.17 302 TYR A N 1
ATOM 2087 C CA . TYR A 1 302 ? 79.183 61.510 78.388 1.00 9.42 302 TYR A CA 1
ATOM 2088 C C . TYR A 1 302 ? 79.778 61.280 79.777 1.00 8.80 302 TYR A C 1
ATOM 2089 O O . TYR A 1 302 ? 81.004 61.314 79.927 1.00 8.85 302 TYR A O 1
ATOM 2098 N N . VAL A 1 303 ? 78.942 61.122 80.793 1.00 8.80 303 VAL A N 1
ATOM 2099 C CA . VAL A 1 303 ? 79.433 60.841 82.129 1.00 8.68 303 VAL A CA 1
ATOM 2100 C C . VAL A 1 303 ? 80.261 59.574 82.130 1.00 8.47 303 VAL A C 1
ATOM 2101 O O . VAL A 1 303 ? 81.336 59.507 82.779 1.00 8.50 303 VAL A O 1
ATOM 2105 N N . GLU A 1 304 ? 79.777 58.548 81.479 1.00 8.27 304 GLU A N 1
ATOM 2106 C CA . GLU A 1 304 ? 80.445 57.260 81.470 1.00 8.34 304 GLU A CA 1
ATOM 2107 C C . GLU A 1 304 ? 81.684 57.269 80.562 1.00 7.94 304 GLU A C 1
ATOM 2108 O O . GLU A 1 304 ? 82.679 56.616 80.897 1.00 8.52 304 GLU A O 1
ATOM 2114 N N . LEU A 1 305 ? 81.648 57.995 79.466 1.00 8.36 305 LEU A N 1
ATOM 2115 C CA . LEU A 1 305 ? 82.793 58.209 78.587 1.00 8.95 305 LEU A CA 1
ATOM 2116 C C . LEU A 1 305 ? 83.908 58.854 79.354 1.00 8.52 305 LEU A C 1
ATOM 2117 O O . LEU A 1 305 ? 85.045 58.380 79.376 1.00 8.75 305 LEU A O 1
ATOM 2122 N N . PHE A 1 306 ? 83.613 59.979 80.009 1.00 8.67 306 PHE A N 1
ATOM 2123 C CA . PHE A 1 306 ? 84.616 60.631 80.856 1.00 8.71 306 PHE A CA 1
ATOM 2124 C C . PHE A 1 306 ? 85.083 59.676 81.945 1.00 7.92 306 PHE A C 1
ATOM 2125 O O . PHE A 1 306 ? 86.275 59.619 82.279 1.00 8.34 306 PHE A O 1
ATOM 2133 N N . GLY A 1 307 ? 84.170 58.914 82.508 1.00 8.09 307 GLY A N 1
ATOM 2134 C CA . GLY A 1 307 ? 84.509 57.964 83.552 1.00 8.49 307 GLY A CA 1
ATOM 2135 C C . GLY A 1 307 ? 85.590 57.018 83.114 1.00 7.78 307 GLY A C 1
ATOM 2136 O O . GLY A 1 307 ? 86.528 56.721 83.860 1.00 8.18 307 GLY A O 1
ATOM 2137 N N . ARG A 1 308 ? 85.507 56.507 81.884 1.00 7.72 308 ARG A N 1
ATOM 2138 C CA . ARG A 1 308 ? 86.531 55.591 81.431 1.00 7.56 308 ARG A CA 1
ATOM 2139 C C . ARG A 1 308 ? 87.809 56.300 81.040 1.00 7.62 308 ARG A C 1
ATOM 2140 O O . ARG A 1 308 ? 88.874 55.709 81.082 1.00 8.39 308 ARG A O 1
ATOM 2148 N N . PHE A 1 309 ? 87.725 57.568 80.611 1.00 8.08 309 PHE A N 1
ATOM 2149 C CA . PHE A 1 309 ? 88.887 58.299 80.118 1.00 8.22 309 PHE A CA 1
ATOM 2150 C C . PHE A 1 309 ? 89.808 58.765 81.205 1.00 8.34 309 PHE A C 1
ATOM 2151 O O . PHE A 1 309 ? 91.013 58.484 81.169 1.00 9.38 309 PHE A O 1
ATOM 2159 N N . GLY A 1 310 ? 89.289 59.514 82.172 1.00 8.92 310 GLY A N 1
ATOM 2160 C CA . GLY A 1 310 ? 90.056 59.968 83.319 1.00 9.17 310 GLY A CA 1
ATOM 2161 C C . GLY A 1 310 ? 90.757 61.311 83.213 1.00 9.03 310 GLY A C 1
ATOM 2162 O O . GLY A 1 310 ? 90.494 62.132 82.339 1.00 9.70 310 GLY A O 1
ATOM 2163 N N . PHE A 1 311 ? 91.648 61.515 84.189 1.00 8.90 311 PHE A N 1
ATOM 2164 C CA . PHE A 1 311 ? 92.325 62.740 84.501 1.00 9.13 311 PHE A CA 1
ATOM 2165 C C . PHE A 1 311 ? 93.800 62.705 84.201 1.00 9.30 311 PHE A C 1
ATOM 2166 O O . PHE A 1 311 ? 94.523 63.643 84.546 1.00 11.40 311 PHE A O 1
ATOM 2174 N N . GLY A 1 312 ? 94.298 61.624 83.593 1.00 9.34 312 GLY A N 1
ATOM 2175 C CA . GLY A 1 312 ? 95.699 61.456 83.247 1.00 9.37 312 GLY A CA 1
ATOM 2176 C C . GLY A 1 312 ? 96.312 60.165 83.727 1.00 8.79 312 GLY A C 1
ATOM 2177 O O . GLY A 1 312 ? 97.438 59.892 83.366 1.00 9.81 312 GLY A O 1
ATOM 2178 N N . THR A 1 313 ? 95.577 59.366 84.513 1.00 8.52 313 THR A N 1
ATOM 2179 C CA . THR A 1 313 ? 96.075 58.076 84.954 1.00 8.59 313 THR A CA 1
ATOM 2180 C C . THR A 1 313 ? 95.058 56.939 84.713 1.00 8.75 313 THR A C 1
ATOM 2181 O O . THR A 1 313 ? 95.114 55.916 85.361 1.00 10.14 313 THR A O 1
ATOM 2185 N N . GLY A 1 314 ? 94.171 57.126 83.712 1.00 8.80 314 GLY A N 1
ATOM 2186 C CA . GLY A 1 314 ? 93.201 56.142 83.356 1.00 9.32 314 GLY A CA 1
ATOM 2187 C C . GLY A 1 314 ? 91.840 56.425 83.974 1.00 7.88 314 GLY A C 1
ATOM 2188 O O . GLY A 1 314 ? 91.672 57.360 84.749 1.00 8.74 314 GLY A O 1
ATOM 2189 N N . GLY A 1 315 ? 90.826 55.634 83.636 1.00 7.88 315 GLY A N 1
ATOM 2190 C CA . GLY A 1 315 ? 89.500 55.992 84.037 1.00 7.82 315 GLY A CA 1
ATOM 2191 C C . GLY A 1 315 ? 89.331 56.049 85.556 1.00 7.14 315 GLY A C 1
ATOM 2192 O O . GLY A 1 315 ? 89.735 55.153 86.279 1.00 7.96 315 GLY A O 1
ATOM 2193 N N . PHE A 1 316 ? 88.659 57.103 85.991 1.00 7.69 316 PHE A N 1
ATOM 2194 C CA . PHE A 1 316 ? 88.222 57.256 87.379 1.00 7.39 316 PHE A CA 1
ATOM 2195 C C . PHE A 1 316 ? 86.781 56.831 87.605 1.00 7.72 316 PHE A C 1
ATOM 2196 O O . PHE A 1 316 ? 86.307 56.905 88.741 1.00 7.54 316 PHE A O 1
ATOM 2204 N N . LYS A 1 317 ? 86.103 56.274 86.593 1.00 7.40 317 LYS A N 1
ATOM 2205 C CA . LYS A 1 317 ? 84.825 55.608 86.815 1.00 7.24 317 LYS A CA 1
ATOM 2206 C C . LYS A 1 317 ? 84.842 54.717 88.059 1.00 7.15 317 LYS A C 1
ATOM 2207 O O . LYS A 1 317 ? 83.928 54.817 88.885 1.00 7.42 317 LYS A O 1
ATOM 2213 N N . PRO A 1 318 ? 85.822 53.816 88.215 1.00 7.18 318 PRO A N 1
ATOM 2214 C CA . PRO A 1 318 ? 85.773 52.948 89.419 1.00 7.49 318 PRO A CA 1
ATOM 2215 C C . PRO A 1 318 ? 85.895 53.731 90.701 1.00 7.03 318 PRO A C 1
ATOM 2216 O O . PRO A 1 318 ? 85.560 53.177 91.765 1.00 7.48 318 PRO A O 1
ATOM 2220 N N . LEU A 1 319 ? 86.421 54.947 90.657 1.00 6.95 319 LEU A N 1
ATOM 2221 C CA . LEU A 1 319 ? 86.584 55.856 91.788 1.00 7.47 319 LEU A CA 1
ATOM 2222 C C . LEU A 1 319 ? 85.442 56.850 91.916 1.00 7.27 319 LEU A C 1
ATOM 2223 O O . LEU A 1 319 ? 85.538 57.763 92.727 1.00 7.89 319 LEU A O 1
ATOM 2228 N N . TYR A 1 320 ? 84.357 56.665 91.184 1.00 7.37 320 TYR A N 1
ATOM 2229 C CA . TYR A 1 320 ? 83.273 57.655 91.192 1.00 7.49 320 TYR A CA 1
ATOM 2230 C C . TYR A 1 320 ? 82.613 57.808 92.551 1.00 7.39 320 TYR A C 1
ATOM 2231 O O . TYR A 1 320 ? 81.940 58.819 92.768 1.00 8.11 320 TYR A O 1
ATOM 2240 N N . ASN A 1 321 ? 82.754 56.840 93.450 1.00 7.24 321 ASN A N 1
ATOM 2241 C CA . ASN A 1 321 ? 82.159 56.979 94.782 1.00 7.36 321 ASN A CA 1
ATOM 2242 C C . ASN A 1 321 ? 83.013 57.786 95.751 1.00 7.08 321 ASN A C 1
ATOM 2243 O O . ASN A 1 321 ? 82.529 58.079 96.860 1.00 7.64 321 ASN A O 1
ATOM 2248 N N . ILE A 1 322 ? 84.238 58.139 95.398 1.00 7.04 322 ILE A N 1
ATOM 2249 C CA . ILE A 1 322 ? 85.002 59.003 96.301 1.00 7.28 322 ILE A CA 1
ATOM 2250 C C . ILE A 1 322 ? 84.269 60.319 96.450 1.00 7.39 322 ILE A C 1
ATOM 2251 O O . ILE A 1 322 ? 83.551 60.787 95.564 1.00 7.97 322 ILE A O 1
ATOM 2256 N N . SER A 1 323 ? 84.472 60.989 97.603 1.00 7.88 323 SER A N 1
ATOM 2257 C CA . SER A 1 323 ? 83.923 62.301 97.740 1.00 8.73 323 SER A CA 1
ATOM 2258 C C . SER A 1 323 ? 84.585 63.264 96.766 1.00 8.06 323 SER A C 1
ATOM 2259 O O . SER A 1 323 ? 85.768 63.158 96.454 1.00 8.64 323 SER A O 1
ATOM 2262 N N . LEU A 1 324 ? 83.818 64.305 96.389 1.00 8.36 324 LEU A N 1
ATOM 2263 C CA . LEU A 1 324 ? 84.418 65.387 95.607 1.00 8.72 324 LEU A CA 1
ATOM 2264 C C . LEU A 1 324 ? 85.582 66.009 96.365 1.00 8.83 324 LEU A C 1
ATOM 2265 O O . LEU A 1 324 ? 86.546 66.458 95.757 1.00 9.22 324 LEU A O 1
ATOM 2270 N N . VAL A 1 325 ? 85.517 66.031 97.696 1.00 8.79 325 VAL A N 1
ATOM 2271 C CA . VAL A 1 325 ? 86.599 66.566 98.487 1.00 8.99 325 VAL A CA 1
ATOM 2272 C C . VAL A 1 325 ? 87.922 65.818 98.211 1.00 8.56 325 VAL A C 1
ATOM 2273 O O . VAL A 1 325 ? 88.966 66.423 98.053 1.00 8.78 325 VAL A O 1
ATOM 2277 N N . GLU A 1 326 ? 87.838 64.479 98.178 1.00 8.32 326 GLU A N 1
ATOM 2278 C CA . GLU A 1 326 ? 88.999 63.670 97.914 1.00 8.49 326 GLU A CA 1
ATOM 2279 C C . GLU A 1 326 ? 89.568 63.948 96.520 1.00 8.48 326 GLU A C 1
ATOM 2280 O O . GLU A 1 326 ? 90.755 64.126 96.332 1.00 9.36 326 GLU A O 1
ATOM 2286 N N . MET A 1 327 ? 88.684 63.958 95.513 1.00 8.53 327 MET A N 1
ATOM 2287 C CA . MET A 1 327 ? 89.139 64.281 94.176 1.00 8.10 327 MET A CA 1
ATOM 2288 C C . MET A 1 327 ? 89.769 65.653 94.119 1.00 8.24 327 MET A C 1
ATOM 2289 O O . MET A 1 327 ? 90.782 65.889 93.428 1.00 8.93 327 MET A O 1
ATOM 2294 N N . MET A 1 328 ? 89.196 66.612 94.827 1.00 8.36 328 MET A N 1
ATOM 2295 C CA . MET A 1 328 ? 89.683 67.981 94.774 1.00 8.22 328 MET A CA 1
ATOM 2296 C C . MET A 1 328 ? 91.108 68.075 95.356 1.00 8.06 328 MET A C 1
ATOM 2297 O O . MET A 1 328 ? 91.906 68.884 94.889 1.00 8.96 328 MET A O 1
ATOM 2302 N N . ARG A 1 329 ? 91.436 67.275 96.369 1.00 8.04 329 ARG A N 1
ATOM 2303 C CA . ARG A 1 329 ? 92.792 67.233 96.835 1.00 8.22 329 ARG A CA 1
ATOM 2304 C C . ARG A 1 329 ? 93.797 66.907 95.710 1.00 8.14 329 ARG A C 1
ATOM 2305 O O . ARG A 1 329 ? 94.875 67.489 95.601 1.00 8.66 329 ARG A O 1
ATOM 2313 N N . LEU A 1 330 ? 93.419 65.919 94.888 1.00 8.15 330 LEU A N 1
ATOM 2314 C CA . LEU A 1 330 ? 94.246 65.492 93.774 1.00 8.03 330 LEU A CA 1
ATOM 2315 C C . LEU A 1 330 ? 94.342 66.537 92.677 1.00 8.37 330 LEU A C 1
ATOM 2316 O O . LEU A 1 330 ? 95.381 66.739 92.066 1.00 9.17 330 LEU A O 1
ATOM 2321 N N . ILE A 1 331 ? 93.218 67.221 92.438 1.00 8.25 331 ILE A N 1
ATOM 2322 C CA . ILE A 1 331 ? 93.186 68.335 91.475 1.00 9.22 331 ILE A CA 1
ATOM 2323 C C . ILE A 1 331 ? 94.119 69.443 91.903 1.00 8.89 331 ILE A C 1
ATOM 2324 O O . ILE A 1 331 ? 94.913 69.958 91.089 1.00 10.22 331 ILE A O 1
ATOM 2329 N N . LEU A 1 332 ? 94.051 69.849 93.164 1.00 8.99 332 LEU A N 1
ATOM 2330 C CA . LEU A 1 332 ? 94.893 70.935 93.643 1.00 9.52 332 LEU A CA 1
ATOM 2331 C C . LEU A 1 332 ? 96.366 70.588 93.523 1.00 9.16 332 LEU A C 1
ATOM 2332 O O . LEU A 1 332 ? 97.201 71.459 93.294 1.00 10.52 332 LEU A O 1
ATOM 2337 N N . TRP A 1 333 ? 96.698 69.299 93.685 1.00 9.13 333 TRP A N 1
ATOM 2338 C CA . TRP A 1 333 ? 98.067 68.786 93.683 1.00 9.17 333 TRP A CA 1
ATOM 2339 C C . TRP A 1 333 ? 98.597 68.545 92.283 1.00 9.66 333 TRP A C 1
ATOM 2340 O O . TRP A 1 333 ? 99.747 68.180 92.124 1.00 11.10 333 TRP A O 1
ATOM 2351 N N . ASP A 1 334 ? 97.782 68.704 91.247 1.00 9.53 334 ASP A N 1
ATOM 2352 C CA . ASP A 1 334 ? 98.180 68.346 89.882 1.00 9.57 334 ASP A CA 1
ATOM 2353 C C . ASP A 1 334 ? 98.704 66.914 89.851 1.00 9.44 334 ASP A C 1
ATOM 2354 O O . ASP A 1 334 ? 99.776 66.617 89.313 1.00 10.16 334 ASP A O 1
ATOM 2359 N N . TYR A 1 335 ? 97.941 66.004 90.456 1.00 9.21 335 TYR A N 1
ATOM 2360 C CA . TYR A 1 335 ? 98.458 64.698 90.812 1.00 8.86 335 TYR A CA 1
ATOM 2361 C C . TYR A 1 335 ? 98.979 63.887 89.641 1.00 8.89 335 TYR A C 1
ATOM 2362 O O . TYR A 1 335 ? 99.798 62.989 89.846 1.00 8.96 335 TYR A O 1
ATOM 2371 N N . SER A 1 336 ? 98.436 64.091 88.437 1.00 9.20 336 SER A N 1
ATOM 2372 C CA . SER A 1 336 ? 98.688 63.211 87.296 1.00 9.34 336 SER A CA 1
ATOM 2373 C C . SER A 1 336 ? 100.041 63.431 86.670 1.00 9.24 336 SER A C 1
ATOM 2374 O O . SER A 1 336 ? 100.467 62.596 85.848 1.00 10.30 336 SER A O 1
ATOM 2377 N N . ASN A 1 337 ? 100.722 64.536 86.992 1.00 9.49 337 ASN A N 1
ATOM 2378 C CA . ASN A 1 337 ? 101.999 64.896 86.358 1.00 10.20 337 ASN A CA 1
ATOM 2379 C C . ASN A 1 337 ? 103.098 64.152 87.062 1.00 9.91 337 ASN A C 1
ATOM 2380 O O . ASN A 1 337 ? 103.619 64.683 88.060 1.00 12.86 337 ASN A O 1
ATOM 2385 N N . GLU A 1 338 ? 103.413 62.939 86.629 1.00 9.53 338 GLU A N 1
ATOM 2386 C CA . GLU A 1 338 ? 104.195 61.999 87.453 1.00 9.41 338 GLU A CA 1
ATOM 2387 C C . GLU A 1 338 ? 105.495 61.536 86.786 1.00 9.57 338 GLU A C 1
ATOM 2388 O O . GLU A 1 338 ? 105.631 61.525 85.542 1.00 10.36 338 GLU A O 1
ATOM 2394 N N . TYR A 1 339 ? 106.413 61.079 87.644 1.00 9.47 339 TYR A N 1
ATOM 2395 C CA . TYR A 1 339 ? 107.746 60.659 87.284 1.00 9.40 339 TYR A CA 1
ATOM 2396 C C . TYR A 1 339 ? 108.065 59.315 87.925 1.00 9.50 339 TYR A C 1
ATOM 2397 O O . TYR A 1 339 ? 107.416 58.871 88.874 1.00 10.47 339 TYR A O 1
ATOM 2406 N N . THR A 1 340 ? 109.121 58.704 87.418 1.00 10.23 340 THR A N 1
ATOM 2407 C CA . THR A 1 340 ? 109.758 57.533 87.978 1.00 10.23 340 THR A CA 1
ATOM 2408 C C . THR A 1 340 ? 110.855 57.910 88.931 1.00 11.20 340 THR A C 1
ATOM 2409 O O . THR A 1 340 ? 111.252 59.064 89.030 1.00 13.53 340 THR A O 1
ATOM 2413 N N . LEU A 1 341 ? 111.329 56.923 89.694 1.00 11.82 341 LEU A N 1
ATOM 2414 C CA . LEU A 1 341 ? 112.475 57.047 90.563 1.00 11.49 341 LEU A CA 1
ATOM 2415 C C . LEU A 1 341 ? 113.738 56.567 89.926 1.00 12.01 341 LEU A C 1
ATOM 2416 O O . LEU A 1 341 ? 113.687 55.743 88.969 1.00 12.53 341 LEU A O 1
ATOM 2421 N N . PRO A 1 342 ? 114.910 57.006 90.394 1.00 12.15 342 PRO A N 1
ATOM 2422 C CA . PRO A 1 342 ? 116.213 56.611 89.792 1.00 12.30 342 PRO A CA 1
ATOM 2423 C C . PRO A 1 342 ? 116.691 55.263 90.312 1.00 12.41 342 PRO A C 1
ATOM 2424 O O . PRO A 1 342 ? 117.695 55.140 91.035 1.00 13.85 342 PRO A O 1
ATOM 2428 N N . VAL A 1 343 ? 115.928 54.222 89.952 1.00 12.32 343 VAL A N 1
ATOM 2429 C CA . VAL A 1 343 ? 116.078 52.877 90.485 1.00 11.84 343 VAL A CA 1
ATOM 2430 C C . VAL A 1 343 ? 115.805 51.824 89.437 1.00 11.56 343 VAL A C 1
ATOM 2431 O O . VAL A 1 343 ? 115.103 52.086 88.441 1.00 14.23 343 VAL A O 1
ATOM 2435 N N . THR A 1 344 ? 116.223 50.619 89.729 1.00 11.43 344 THR A N 1
ATOM 2436 C CA . THR A 1 344 ? 115.750 49.419 89.039 1.00 12.47 344 THR A CA 1
ATOM 2437 C C . THR A 1 344 ? 114.421 48.960 89.632 1.00 10.48 344 THR A C 1
ATOM 2438 O O . THR A 1 344 ? 113.540 48.527 88.901 1.00 10.96 344 THR A O 1
ATOM 2442 N N . GLU A 1 345 ? 114.304 49.010 90.970 1.00 10.81 345 GLU A N 1
ATOM 2443 C CA . GLU A 1 345 ? 113.117 48.611 91.675 1.00 10.05 345 GLU A CA 1
ATOM 2444 C C . GLU A 1 345 ? 112.801 49.665 92.734 1.00 9.37 345 GLU A C 1
ATOM 2445 O O . GLU A 1 345 ? 113.704 50.138 93.423 1.00 9.92 345 GLU A O 1
ATOM 2451 N N . ASN A 1 346 ? 111.522 50.052 92.866 1.00 9.33 346 ASN A N 1
ATOM 2452 C CA . ASN A 1 346 ? 111.157 51.107 93.765 1.00 8.94 346 ASN A CA 1
ATOM 2453 C C . ASN A 1 346 ? 111.486 50.778 95.227 1.00 9.47 346 ASN A C 1
ATOM 2454 O O . ASN A 1 346 ? 111.748 51.714 95.996 1.00 9.39 346 ASN A O 1
ATOM 2459 N N . VAL A 1 347 ? 111.536 49.518 95.578 1.00 9.06 347 VAL A N 1
ATOM 2460 C CA . VAL A 1 347 ? 111.919 49.121 96.909 1.00 9.40 347 VAL A CA 1
ATOM 2461 C C . VAL A 1 347 ? 113.291 49.661 97.300 1.00 9.60 347 VAL A C 1
ATOM 2462 O O . VAL A 1 347 ? 113.579 49.891 98.475 1.00 10.36 347 VAL A O 1
ATOM 2466 N N . GLU A 1 348 ? 114.159 49.882 96.309 1.00 9.96 348 GLU A N 1
ATOM 2467 C CA . GLU A 1 348 ? 115.472 50.468 96.585 1.00 10.69 348 GLU A CA 1
ATOM 2468 C C . GLU A 1 348 ? 115.367 51.806 97.282 1.00 10.25 348 GLU A C 1
ATOM 2469 O O . GLU A 1 348 ? 116.263 52.181 98.066 1.00 11.18 348 GLU A O 1
ATOM 2475 N N . PHE A 1 349 ? 114.326 52.574 97.000 1.00 9.86 349 PHE A N 1
ATOM 2476 C CA . PHE A 1 349 ? 114.130 53.835 97.672 1.00 9.92 349 PHE A CA 1
ATOM 2477 C C . PHE A 1 349 ? 114.010 53.636 99.182 1.00 9.99 349 PHE A C 1
ATOM 2478 O O . PHE A 1 349 ? 114.686 54.296 99.987 1.00 10.27 349 PHE A O 1
ATOM 2486 N N . ILE A 1 350 ? 113.106 52.740 99.577 1.00 9.95 350 ILE A N 1
ATOM 2487 C CA . ILE A 1 350 ? 112.876 52.506 100.989 1.00 9.61 350 ILE A CA 1
ATOM 2488 C C . ILE A 1 350 ? 114.082 51.872 101.666 1.00 10.30 350 ILE A C 1
ATOM 2489 O O . ILE A 1 350 ? 114.446 52.238 102.786 1.00 11.29 350 ILE A O 1
ATOM 2494 N N . ARG A 1 351 ? 114.709 50.932 100.979 1.00 10.86 351 ARG A N 1
ATOM 2495 C CA . ARG A 1 351 ? 115.936 50.324 101.524 1.00 11.42 351 ARG A CA 1
ATOM 2496 C C . ARG A 1 351 ? 117.026 51.393 101.764 1.00 11.10 351 ARG A C 1
ATOM 2497 O O . ARG A 1 351 ? 117.667 51.417 102.786 1.00 11.97 351 ARG A O 1
ATOM 2505 N N . ASN A 1 352 ? 117.203 52.289 100.780 1.00 11.34 352 ASN A N 1
ATOM 2506 C CA . ASN A 1 352 ? 118.215 53.323 100.919 1.00 11.11 352 ASN A CA 1
ATOM 2507 C C . ASN A 1 352 ? 117.854 54.238 102.073 1.00 11.90 352 ASN A C 1
ATOM 2508 O O . ASN A 1 352 ? 118.761 54.713 102.772 1.00 13.90 352 ASN A O 1
ATOM 2513 N N . LEU A 1 353 ? 116.577 54.553 102.272 1.00 11.89 353 LEU A N 1
ATOM 2514 C CA . LEU A 1 353 ? 116.210 55.414 103.399 1.00 11.73 353 LEU A CA 1
ATOM 2515 C C . LEU A 1 353 ? 116.506 54.711 104.734 1.00 12.48 353 LEU A C 1
ATOM 2516 O O . LEU A 1 353 ? 116.940 55.365 105.680 1.00 13.68 353 LEU A O 1
ATOM 2521 N N . PHE A 1 354 ? 116.251 53.414 104.812 1.00 11.64 354 PHE A N 1
ATOM 2522 C CA . PHE A 1 354 ? 116.603 52.616 105.991 1.00 11.90 354 PHE A CA 1
ATOM 2523 C C . PHE A 1 354 ? 118.111 52.716 106.291 1.00 12.76 354 PHE A C 1
ATOM 2524 O O . PHE A 1 354 ? 118.522 52.924 107.442 1.00 13.78 354 PHE A O 1
ATOM 2532 N N . LEU A 1 355 ? 118.930 52.513 105.282 1.00 13.26 355 LEU A N 1
ATOM 2533 C CA . LEU A 1 355 ? 120.367 52.587 105.456 1.00 13.58 355 LEU A CA 1
ATOM 2534 C C . LEU A 1 355 ? 120.784 54.013 105.849 1.00 13.88 355 LEU A C 1
ATOM 2535 O O . LEU A 1 355 ? 121.652 54.188 106.716 1.00 15.49 355 LEU A O 1
ATOM 2540 N N . LYS A 1 356 ? 120.196 55.030 105.242 1.00 13.63 356 LYS A N 1
ATOM 2541 C CA . LYS A 1 356 ? 120.515 56.408 105.540 1.00 13.88 356 LYS A CA 1
ATOM 2542 C C . LYS A 1 356 ? 120.115 56.728 107.004 1.00 13.76 356 LYS A C 1
ATOM 2543 O O . LYS A 1 356 ? 120.816 57.481 107.696 1.00 15.46 356 LYS A O 1
ATOM 2549 N N . ALA A 1 357 ? 119.003 56.188 107.502 1.00 13.95 357 ALA A N 1
ATOM 2550 C CA . ALA A 1 357 ? 118.617 56.356 108.875 1.00 14.42 357 ALA A CA 1
ATOM 2551 C C . ALA A 1 357 ? 119.715 55.960 109.832 1.00 15.50 357 ALA A C 1
ATOM 2552 O O . ALA A 1 357 ? 120.002 56.649 110.807 1.00 17.27 357 ALA A O 1
ATOM 2554 N N . GLN A 1 358 ? 120.281 54.792 109.555 1.00 16.33 358 GLN A N 1
ATOM 2555 C CA . GLN A 1 358 ? 121.318 54.236 110.391 1.00 18.50 358 GLN A CA 1
ATOM 2556 C C . GLN A 1 358 ? 122.561 55.091 110.277 1.00 18.70 358 GLN A C 1
ATOM 2557 O O . GLN A 1 358 ? 123.239 55.322 111.284 1.00 21.77 358 GLN A O 1
ATOM 2563 N N . ASN A 1 359 ? 122.893 55.602 109.093 1.00 18.78 359 ASN A N 1
ATOM 2564 C CA . ASN A 1 359 ? 124.070 56.483 108.889 1.00 19.59 359 ASN A CA 1
ATOM 2565 C C . ASN A 1 359 ? 123.883 57.766 109.589 1.00 20.71 359 ASN A C 1
ATOM 2566 O O . ASN A 1 359 ? 124.793 58.227 110.274 1.00 21.17 359 ASN A O 1
ATOM 2571 N N . VAL A 1 360 ? 122.762 58.445 109.471 1.00 19.08 360 VAL A N 1
ATOM 2572 C CA . VAL A 1 360 ? 122.553 59.732 110.106 1.00 20.83 360 VAL A CA 1
ATOM 2573 C C . VAL A 1 360 ? 122.535 59.644 111.612 1.00 21.52 360 VAL A C 1
ATOM 2574 O O . VAL A 1 360 ? 123.024 60.521 112.285 1.00 27.59 360 VAL A O 1
ATOM 2578 N N . GLY A 1 361 ? 122.077 58.535 112.143 1.00 20.19 361 GLY A N 1
ATOM 2579 C CA . GLY A 1 361 ? 122.006 58.403 113.592 1.00 21.94 361 GLY A CA 1
ATOM 2580 C C . GLY A 1 361 ? 123.379 58.547 114.197 1.00 25.99 361 GLY A C 1
ATOM 2581 O O . GLY A 1 361 ? 123.539 58.748 115.412 1.00 27.46 361 GLY A O 1
ATOM 2582 N N . ALA A 1 362 ? 124.430 58.492 113.373 1.00 28.08 362 ALA A N 1
ATOM 2583 C CA . ALA A 1 362 ? 125.785 58.771 113.811 1.00 28.23 362 ALA A CA 1
ATOM 2584 C C . ALA A 1 362 ? 126.179 57.914 115.041 1.00 26.81 362 ALA A C 1
ATOM 2585 O O . ALA A 1 362 ? 126.902 58.420 115.899 1.00 30.66 362 ALA A O 1
ATOM 2587 N N . GLY A 1 363 ? 125.717 56.660 115.113 1.00 28.82 363 GLY A N 1
ATOM 2588 C CA . GLY A 1 363 ? 126.067 55.759 116.227 1.00 26.36 363 GLY A CA 1
ATOM 2589 C C . GLY A 1 363 ? 125.055 55.829 117.433 1.00 27.52 363 GLY A C 1
ATOM 2590 O O . GLY A 1 363 ? 125.019 54.957 118.290 1.00 32.27 363 GLY A O 1
ATOM 2591 N N . LYS A 1 364 ? 124.301 56.885 117.524 1.00 23.18 364 LYS A N 1
ATOM 2592 C CA . LYS A 1 364 ? 123.312 57.146 118.569 1.00 21.47 364 LYS A CA 1
ATOM 2593 C C . LYS A 1 364 ? 121.988 56.466 118.390 1.00 19.20 364 LYS A C 1
ATOM 2594 O O . LYS A 1 364 ? 121.153 56.527 119.275 1.00 20.07 364 LYS A O 1
ATOM 2600 N N . LEU A 1 365 ? 121.784 55.903 117.207 1.00 20.15 365 LEU A N 1
ATOM 2601 C CA . LEU A 1 365 ? 120.625 55.092 116.906 1.00 19.45 365 LEU A CA 1
ATOM 2602 C C . LEU A 1 365 ? 121.076 53.650 116.720 1.00 20.21 365 LEU A C 1
ATOM 2603 O O . LEU A 1 365 ? 121.980 53.395 115.939 1.00 22.65 365 LEU A O 1
ATOM 2608 N N . VAL A 1 366 ? 120.427 52.733 117.418 1.00 17.97 366 VAL A N 1
ATOM 2609 C CA . VAL A 1 366 ? 120.628 51.315 117.222 1.00 18.69 366 VAL A CA 1
ATOM 2610 C C . VAL A 1 366 ? 119.291 50.746 116.822 1.00 15.76 366 VAL A C 1
ATOM 2611 O O . VAL A 1 366 ? 118.287 51.061 117.426 1.00 16.20 366 VAL A O 1
ATOM 2615 N N . VAL A 1 367 ? 119.303 49.913 115.769 1.00 15.47 367 VAL A N 1
ATOM 2616 C CA . VAL A 1 367 ? 118.109 49.343 115.216 1.00 15.35 367 VAL A CA 1
ATOM 2617 C C . VAL A 1 367 ? 118.203 47.835 115.182 1.00 16.22 367 VAL A C 1
ATOM 2618 O O . VAL A 1 367 ? 119.201 47.303 114.768 1.00 18.98 367 VAL A O 1
ATOM 2622 N N . GLN A 1 368 ? 117.137 47.151 115.613 1.00 14.78 368 GLN A N 1
ATOM 2623 C CA . GLN A 1 368 ? 117.017 45.721 115.471 1.00 16.02 368 GLN A CA 1
ATOM 2624 C C . GLN A 1 368 ? 115.699 45.417 114.803 1.00 13.73 368 GLN A C 1
ATOM 2625 O O . GLN A 1 368 ? 114.696 45.992 115.159 1.00 16.98 368 GLN A O 1
ATOM 2631 N N . VAL A 1 369 ? 115.754 44.467 113.916 1.00 12.89 369 VAL A N 1
ATOM 2632 C CA . VAL A 1 369 ? 114.579 43.991 113.175 1.00 13.00 369 VAL A CA 1
ATOM 2633 C C . VAL A 1 369 ? 114.048 42.722 113.787 1.00 12.27 369 VAL A C 1
ATOM 2634 O O . VAL A 1 369 ? 114.817 41.785 114.071 1.00 13.96 369 VAL A O 1
ATOM 2638 N N . ARG A 1 370 ? 112.748 42.684 114.005 1.00 12.33 370 ARG A N 1
ATOM 2639 C CA . ARG A 1 370 ? 112.042 41.507 114.464 1.00 12.89 370 ARG A CA 1
ATOM 2640 C C . ARG A 1 370 ? 111.077 41.027 113.380 1.00 11.95 370 ARG A C 1
ATOM 2641 O O . ARG A 1 370 ? 110.226 41.766 112.926 1.00 13.17 370 ARG A O 1
ATOM 2649 N N . GLN A 1 371 ? 111.241 39.750 112.993 1.00 12.31 371 GLN A N 1
ATOM 2650 C CA . GLN A 1 371 ? 110.297 39.126 112.038 1.00 11.66 371 GLN A CA 1
ATOM 2651 C C . GLN A 1 371 ? 109.149 38.581 112.867 1.00 11.52 371 GLN A C 1
ATOM 2652 O O . GLN A 1 371 ? 109.052 37.386 113.149 1.00 12.50 371 GLN A O 1
ATOM 2658 N N . GLU A 1 372 ? 108.247 39.473 113.272 1.00 11.36 372 GLU A N 1
ATOM 2659 C CA . GLU A 1 372 ? 107.153 39.158 114.160 1.00 11.33 372 GLU A CA 1
ATOM 2660 C C . GLU A 1 372 ? 105.952 39.987 113.745 1.00 11.24 372 GLU A C 1
ATOM 2661 O O . GLU A 1 372 ? 106.073 41.106 113.316 1.00 12.74 372 GLU A O 1
ATOM 2667 N N . ARG A 1 373 ? 104.769 39.373 113.892 1.00 10.62 373 ARG A N 1
ATOM 2668 C CA . ARG A 1 373 ? 103.491 40.026 113.704 1.00 10.32 373 ARG A CA 1
ATOM 2669 C C . ARG A 1 373 ? 102.971 40.524 115.034 1.00 9.89 373 ARG A C 1
ATOM 2670 O O . ARG A 1 373 ? 102.746 39.744 115.956 1.00 10.68 373 ARG A O 1
ATOM 2678 N N . VAL A 1 374 ? 102.813 41.843 115.134 1.00 9.56 374 VAL A N 1
ATOM 2679 C CA . VAL A 1 374 ? 102.175 42.425 116.299 1.00 9.57 374 VAL A CA 1
ATOM 2680 C C . VAL A 1 374 ? 100.704 42.107 116.276 1.00 9.56 374 VAL A C 1
ATOM 2681 O O . VAL A 1 374 ? 100.003 42.345 115.286 1.00 9.99 374 VAL A O 1
ATOM 2685 N N . ALA A 1 375 ? 100.203 41.568 117.387 1.00 9.94 375 ALA A N 1
ATOM 2686 C CA . ALA A 1 375 ? 98.811 41.194 117.596 1.00 9.99 375 ALA A CA 1
ATOM 2687 C C . ALA A 1 375 ? 98.049 42.179 118.466 1.00 9.75 375 ALA A C 1
ATOM 2688 O O . ALA A 1 375 ? 96.848 42.354 118.280 1.00 10.49 375 ALA A O 1
ATOM 2690 N N . ASN A 1 376 ? 98.727 42.828 119.416 1.00 10.29 376 ASN A N 1
ATOM 2691 C CA . ASN A 1 376 ? 98.055 43.715 120.328 1.00 10.45 376 ASN A CA 1
ATOM 2692 C C . ASN A 1 376 ? 99.038 44.803 120.783 1.00 10.42 376 ASN A C 1
ATOM 2693 O O . ASN A 1 376 ? 100.227 44.545 120.965 1.00 11.06 376 ASN A O 1
ATOM 2698 N N . ALA A 1 377 ? 98.483 45.985 121.025 1.00 10.42 377 ALA A N 1
ATOM 2699 C CA . ALA A 1 377 ? 99.164 47.083 121.697 1.00 10.99 377 ALA A CA 1
ATOM 2700 C C . ALA A 1 377 ? 98.288 47.533 122.845 1.00 10.69 377 ALA A C 1
ATOM 2701 O O . ALA A 1 377 ? 97.052 47.523 122.777 1.00 11.32 377 ALA A O 1
ATOM 2703 N N . CYS A 1 378 ? 98.930 48.030 123.923 1.00 11.28 378 CYS A N 1
ATOM 2704 C CA . CYS A 1 378 ? 98.186 48.646 125.028 1.00 10.76 378 CYS A CA 1
ATOM 2705 C C . CYS A 1 378 ? 99.179 49.460 125.852 1.00 11.16 378 CYS A C 1
ATOM 2706 O O . CYS A 1 378 ? 100.361 49.342 125.665 1.00 11.68 378 CYS A O 1
ATOM 2709 N N . HIS A 1 379 ? 98.639 50.270 126.748 1.00 11.38 379 HIS A N 1
ATOM 2710 C CA . HIS A 1 379 ? 99.453 50.798 127.862 1.00 11.60 379 HIS A CA 1
ATOM 2711 C C . HIS A 1 379 ? 99.183 49.877 129.060 1.00 12.53 379 HIS A C 1
ATOM 2712 O O . HIS A 1 379 ? 98.046 49.540 129.331 1.00 13.63 379 HIS A O 1
ATOM 2719 N N . SER A 1 380 ? 100.238 49.521 129.795 1.00 12.64 380 SER A N 1
ATOM 2720 C CA . SER A 1 380 ? 99.989 48.775 131.035 1.00 13.75 380 SER A CA 1
ATOM 2721 C C . SER A 1 380 ? 101.060 48.938 132.024 1.00 14.09 380 SER A C 1
ATOM 2722 O O . SER A 1 380 ? 102.185 49.321 131.710 1.00 15.68 380 SER A O 1
ATOM 2725 N N . GLY A 1 381 ? 100.726 48.575 133.256 1.00 15.62 381 GLY A N 1
ATOM 2726 C CA . GLY A 1 381 ? 101.664 48.502 134.308 1.00 17.26 381 GLY A CA 1
ATOM 2727 C C . GLY A 1 381 ? 102.016 49.887 134.851 1.00 17.25 381 GLY A C 1
ATOM 2728 O O . GLY A 1 381 ? 101.401 50.914 134.538 1.00 19.06 381 GLY A O 1
ATOM 2729 N N . THR A 1 382 ? 103.033 49.880 135.723 1.00 19.22 382 THR A N 1
ATOM 2730 C CA . THR A 1 382 ? 103.450 51.069 136.452 1.00 21.99 382 THR A CA 1
ATOM 2731 C C . THR A 1 382 ? 104.904 51.403 136.271 1.00 22.12 382 THR A C 1
ATOM 2732 O O . THR A 1 382 ? 105.371 52.321 136.935 1.00 28.77 382 THR A O 1
ATOM 2736 N N . ALA A 1 383 ? 105.607 50.657 135.408 1.00 21.88 383 ALA A N 1
ATOM 2737 C CA . ALA A 1 383 ? 106.996 50.897 135.140 1.00 21.94 383 ALA A CA 1
ATOM 2738 C C . ALA A 1 383 ? 107.184 52.136 134.268 1.00 22.53 383 ALA A C 1
ATOM 2739 O O . ALA A 1 383 ? 106.258 52.770 133.860 1.00 24.01 383 ALA A O 1
ATOM 2741 N N . SER A 1 384 ? 108.424 52.518 134.038 1.00 23.22 384 SER A N 1
ATOM 2742 C CA . SER A 1 384 ? 108.736 53.629 133.179 1.00 23.05 384 SER A CA 1
ATOM 2743 C C . SER A 1 384 ? 108.244 53.454 131.744 1.00 21.79 384 SER A C 1
ATOM 2744 O O . SER A 1 384 ? 107.642 54.363 131.175 1.00 23.43 384 SER A O 1
ATOM 2747 N N . ALA A 1 385 ? 108.554 52.305 131.179 1.00 19.36 385 ALA A N 1
ATOM 2748 C CA . ALA A 1 385 ? 108.082 51.911 129.853 1.00 17.07 385 ALA A CA 1
ATOM 2749 C C . ALA A 1 385 ? 106.745 51.176 130.026 1.00 17.48 385 ALA A C 1
ATOM 2750 O O . ALA A 1 385 ? 106.638 50.167 130.831 1.00 19.28 385 ALA A O 1
ATOM 2752 N N . ARG A 1 386 ? 105.715 51.791 129.485 1.00 16.18 386 ARG A N 1
ATOM 2753 C CA . ARG A 1 386 ? 104.342 51.298 129.605 1.00 16.07 386 ARG A CA 1
ATOM 2754 C C . ARG A 1 386 ? 103.693 50.978 128.286 1.00 14.22 386 ARG A C 1
ATOM 2755 O O . ARG A 1 386 ? 102.587 50.457 128.300 1.00 13.49 386 ARG A O 1
ATOM 2763 N N . ALA A 1 387 ? 104.341 51.261 127.154 1.00 12.33 387 ALA A N 1
ATOM 2764 C CA . ALA A 1 387 ? 103.753 51.018 125.853 1.00 11.79 387 ALA A CA 1
ATOM 2765 C C . ALA A 1 387 ? 104.052 49.566 125.428 1.00 11.92 387 ALA A C 1
ATOM 2766 O O . ALA A 1 387 ? 105.194 49.247 125.007 1.00 14.12 387 ALA A O 1
ATOM 2768 N N . GLN A 1 388 ? 103.093 48.696 125.523 1.00 11.36 388 GLN A N 1
ATOM 2769 C CA . GLN A 1 388 ? 103.291 47.251 125.358 1.00 11.33 388 GLN A CA 1
ATOM 2770 C C . GLN A 1 388 ? 102.925 46.804 123.936 1.00 10.87 388 GLN A C 1
ATOM 2771 O O . GLN A 1 388 ? 101.919 47.247 123.380 1.00 11.33 388 GLN A O 1
ATOM 2777 N N . LEU A 1 389 ? 103.733 45.884 123.440 1.00 10.95 389 LEU A N 1
ATOM 2778 C CA . LEU A 1 389 ? 103.455 45.179 122.199 1.00 10.42 389 LEU A CA 1
ATOM 2779 C C . LEU A 1 389 ? 103.548 43.695 122.402 1.00 10.72 389 LEU A C 1
ATOM 2780 O O . LEU A 1 389 ? 104.550 43.167 122.908 1.00 11.52 389 LEU A O 1
ATOM 2785 N N . LEU A 1 390 ? 102.491 42.992 121.991 1.00 10.88 390 LEU A N 1
ATOM 2786 C CA . LEU A 1 390 ? 102.401 41.529 122.007 1.00 11.19 390 LEU A CA 1
ATOM 2787 C C . LEU A 1 390 ? 102.512 41.062 120.556 1.00 10.89 390 LEU A C 1
ATOM 2788 O O . LEU A 1 390 ? 101.740 41.548 119.720 1.00 10.81 390 LEU A O 1
ATOM 2793 N N . SER A 1 391 ? 103.441 40.165 120.277 1.00 10.39 391 SER A N 1
ATOM 2794 C CA . SER A 1 391 ? 103.690 39.725 118.902 1.00 10.46 391 SER A CA 1
ATOM 2795 C C . SER A 1 391 ? 103.934 38.255 118.864 1.00 11.16 391 SER A C 1
ATOM 2796 O O . SER A 1 391 ? 104.126 37.570 119.880 1.00 11.93 391 SER A O 1
ATOM 2799 N N . TYR A 1 392 ? 103.883 37.705 117.643 1.00 10.49 392 TYR A N 1
ATOM 2800 C CA . TYR A 1 392 ? 104.137 36.315 117.360 1.00 10.81 392 TYR A CA 1
ATOM 2801 C C . TYR A 1 392 ? 105.200 36.210 116.267 1.00 11.18 392 TYR A C 1
ATOM 2802 O O . TYR A 1 392 ? 105.123 36.877 115.253 1.00 11.78 392 TYR A O 1
ATOM 2811 N N . ASP A 1 393 ? 106.164 35.310 116.474 1.00 11.62 393 ASP A N 1
ATOM 2812 C CA . ASP A 1 393 ? 107.165 35.053 115.500 1.00 12.63 393 ASP A CA 1
ATOM 2813 C C . ASP A 1 393 ? 106.708 34.094 114.439 1.00 12.85 393 ASP A C 1
ATOM 2814 O O . ASP A 1 393 ? 105.547 33.689 114.398 1.00 12.88 393 ASP A O 1
ATOM 2819 N N . SER A 1 394 ? 107.581 33.728 113.505 1.00 14.48 394 SER A N 1
ATOM 2820 C CA . SER A 1 394 ? 107.171 32.952 112.329 1.00 15.54 394 SER A CA 1
ATOM 2821 C C . SER A 1 394 ? 106.766 31.515 112.649 1.00 15.14 394 SER A C 1
ATOM 2822 O O . SER A 1 394 ? 106.168 30.856 111.796 1.00 18.28 394 SER A O 1
ATOM 2825 N N . HIS A 1 395 ? 107.047 31.047 113.855 1.00 13.95 395 HIS A N 1
ATOM 2826 C CA . HIS A 1 395 ? 106.572 29.766 114.325 1.00 14.06 395 HIS A CA 1
ATOM 2827 C C . HIS A 1 395 ? 105.545 29.911 115.413 1.00 14.24 395 HIS A C 1
ATOM 2828 O O . HIS A 1 395 ? 105.238 28.957 116.142 1.00 16.31 395 HIS A O 1
ATOM 2835 N N . ASN A 1 396 ? 104.934 31.077 115.481 1.00 13.96 396 ASN A N 1
ATOM 2836 C CA . ASN A 1 396 ? 103.808 31.378 116.357 1.00 14.82 396 ASN A CA 1
ATOM 2837 C C . ASN A 1 396 ? 104.122 31.454 117.849 1.00 14.51 396 ASN A C 1
ATOM 2838 O O . ASN A 1 396 ? 103.185 31.449 118.640 1.00 15.27 396 ASN A O 1
ATOM 2843 N N . ALA A 1 397 ? 105.416 31.593 118.194 1.00 14.29 397 ALA A N 1
ATOM 2844 C CA . ALA A 1 397 ? 105.769 31.851 119.609 1.00 14.31 397 ALA A CA 1
ATOM 2845 C C . ALA A 1 397 ? 105.490 33.293 119.952 1.00 12.95 397 ALA A C 1
ATOM 2846 O O . ALA A 1 397 ? 105.798 34.213 119.203 1.00 13.36 397 ALA A O 1
ATOM 2848 N N . VAL A 1 398 ? 104.961 33.480 121.164 1.00 13.12 398 VAL A N 1
ATOM 2849 C CA . VAL A 1 398 ? 104.592 34.775 121.653 1.00 12.81 398 VAL A CA 1
ATOM 2850 C C . VAL A 1 398 ? 105.760 35.539 122.249 1.00 13.19 398 VAL A C 1
ATOM 2851 O O . VAL A 1 398 ? 106.703 34.952 122.817 1.00 14.90 398 VAL A O 1
ATOM 2855 N N . HIS A 1 399 ? 105.705 36.848 122.105 1.00 12.53 399 HIS A N 1
ATOM 2856 C CA . HIS A 1 399 ? 106.670 37.755 122.655 1.00 12.41 399 HIS A CA 1
ATOM 2857 C C . HIS A 1 399 ? 105.978 38.997 123.170 1.00 11.94 399 HIS A C 1
ATOM 2858 O O . HIS A 1 399 ? 105.045 39.483 122.525 1.00 12.57 399 HIS A O 1
ATOM 2865 N N . SER A 1 400 ? 106.437 39.536 124.311 1.00 12.38 400 SER A N 1
ATOM 2866 C CA . SER A 1 400 ? 105.888 40.764 124.837 1.00 12.55 400 SER A CA 1
ATOM 2867 C C . SER A 1 400 ? 107.038 41.684 125.123 1.00 13.26 400 SER A C 1
ATOM 2868 O O . SER A 1 400 ? 108.069 41.237 125.663 1.00 15.98 400 SER A O 1
ATOM 2871 N N . GLU A 1 401 ? 106.933 42.955 124.851 1.00 12.99 401 GLU A N 1
ATOM 2872 C CA . GLU A 1 401 ? 107.946 43.946 125.126 1.00 13.14 401 GLU A CA 1
ATOM 2873 C C . GLU A 1 401 ? 107.280 45.258 125.413 1.00 12.29 401 GLU A C 1
ATOM 2874 O O . GLU A 1 401 ? 106.319 45.621 124.768 1.00 12.75 401 GLU A O 1
ATOM 2880 N N . ALA A 1 402 ? 107.888 46.031 126.339 1.00 13.57 402 ALA A N 1
ATOM 2881 C CA . ALA A 1 402 ? 107.441 47.374 126.682 1.00 14.02 402 ALA A CA 1
ATOM 2882 C C . ALA A 1 402 ? 108.421 48.413 126.200 1.00 13.68 402 ALA A C 1
ATOM 2883 O O . ALA A 1 402 ? 109.630 48.191 126.234 1.00 15.35 402 ALA A O 1
ATOM 2885 N N . TYR A 1 403 ? 107.902 49.543 125.794 1.00 12.47 403 TYR A N 1
ATOM 2886 C CA . TYR A 1 403 ? 108.627 50.618 125.204 1.00 12.18 403 TYR A CA 1
ATOM 2887 C C . TYR A 1 403 ? 108.246 51.961 125.828 1.00 11.75 403 TYR A C 1
ATOM 2888 O O . TYR A 1 403 ? 107.197 52.130 126.386 1.00 12.91 403 TYR A O 1
ATOM 2897 N N . ASP A 1 404 ? 109.145 52.943 125.635 1.00 11.93 404 ASP A N 1
ATOM 2898 C CA . ASP A 1 404 ? 108.851 54.321 125.969 1.00 12.07 404 ASP A CA 1
ATOM 2899 C C . ASP A 1 404 ? 107.786 54.915 125.012 1.00 11.86 404 ASP A C 1
ATOM 2900 O O . ASP A 1 404 ? 106.867 55.583 125.475 1.00 13.52 404 ASP A O 1
ATOM 2905 N N . PHE A 1 405 ? 107.948 54.666 123.711 1.00 11.82 405 PHE A N 1
ATOM 2906 C CA . PHE A 1 405 ? 107.050 55.194 122.680 1.00 12.12 405 PHE A CA 1
ATOM 2907 C C . PHE A 1 405 ? 106.934 54.143 121.605 1.00 11.07 405 PHE A C 1
ATOM 2908 O O . PHE A 1 405 ? 107.896 53.383 121.348 1.00 11.52 405 PHE A O 1
ATOM 2916 N N . VAL A 1 406 ? 105.814 54.132 120.903 1.00 10.61 406 VAL A N 1
ATOM 2917 C CA . VAL A 1 406 ? 105.595 53.210 119.790 1.00 10.21 406 VAL A CA 1
ATOM 2918 C C . VAL A 1 406 ? 104.978 53.977 118.626 1.00 9.52 406 VAL A C 1
ATOM 2919 O O . VAL A 1 406 ? 104.049 54.740 118.834 1.00 10.56 406 VAL A O 1
ATOM 2923 N N . ILE A 1 407 ? 105.480 53.721 117.435 1.00 9.65 407 ILE A N 1
ATOM 2924 C CA . ILE A 1 407 ? 104.885 54.225 116.184 1.00 9.32 407 ILE A CA 1
ATOM 2925 C C . ILE A 1 407 ? 104.282 52.997 115.463 1.00 9.32 407 ILE A C 1
ATOM 2926 O O . ILE A 1 407 ? 104.991 52.048 115.124 1.00 9.94 407 ILE A O 1
ATOM 2931 N N . LEU A 1 408 ? 102.950 53.036 115.298 1.00 9.36 408 LEU A N 1
ATOM 2932 C CA . LEU A 1 408 ? 102.181 51.989 114.624 1.00 9.25 408 LEU A CA 1
ATOM 2933 C C . LEU A 1 408 ? 102.060 52.384 113.159 1.00 8.41 408 LEU A C 1
ATOM 2934 O O . LEU A 1 408 ? 101.239 53.215 112.784 1.00 9.32 408 LEU A O 1
ATOM 2939 N N . ALA A 1 409 ? 102.966 51.814 112.363 1.00 8.93 409 ALA A N 1
ATOM 2940 C CA . ALA A 1 409 ? 103.178 52.214 110.962 1.00 8.50 409 ALA A CA 1
ATOM 2941 C C . ALA A 1 409 ? 102.599 51.158 110.038 1.00 8.35 409 ALA A C 1
ATOM 2942 O O . ALA A 1 409 ? 103.287 50.602 109.166 1.00 8.46 409 ALA A O 1
ATOM 2944 N N . VAL A 1 410 ? 101.308 50.864 110.201 1.00 8.80 410 VAL A N 1
ATOM 2945 C CA . VAL A 1 410 ? 100.609 49.880 109.386 1.00 8.70 410 VAL A CA 1
ATOM 2946 C C . VAL A 1 410 ? 99.265 50.488 108.985 1.00 8.42 410 VAL A C 1
ATOM 2947 O O . VAL A 1 410 ? 98.711 51.298 109.728 1.00 8.73 410 VAL A O 1
ATOM 2951 N N . PRO A 1 411 ? 98.724 50.098 107.819 1.00 7.91 411 PRO A N 1
ATOM 2952 C CA . PRO A 1 411 ? 97.463 50.662 107.363 1.00 8.07 411 PRO A CA 1
ATOM 2953 C C . PRO A 1 411 ? 96.297 50.144 108.167 1.00 7.80 411 PRO A C 1
ATOM 2954 O O . PRO A 1 411 ? 96.413 49.257 109.024 1.00 8.59 411 PRO A O 1
ATOM 2958 N N . HIS A 1 412 ? 95.104 50.709 107.899 1.00 7.93 412 HIS A N 1
ATOM 2959 C CA . HIS A 1 412 ? 94.025 50.677 108.909 1.00 8.23 412 HIS A CA 1
ATOM 2960 C C . HIS A 1 412 ? 93.511 49.292 109.208 1.00 8.34 412 HIS A C 1
ATOM 2961 O O . HIS A 1 412 ? 93.249 48.975 110.378 1.00 9.34 412 HIS A O 1
ATOM 2968 N N . ASP A 1 413 ? 93.317 48.429 108.204 1.00 8.89 413 ASP A N 1
ATOM 2969 C CA . ASP A 1 413 ? 92.777 47.108 108.504 1.00 9.58 413 ASP A CA 1
ATOM 2970 C C . ASP A 1 413 ? 93.796 46.272 109.246 1.00 9.63 413 ASP A C 1
ATOM 2971 O O . ASP A 1 413 ? 93.423 45.414 110.058 1.00 12.78 413 ASP A O 1
ATOM 2976 N N . GLN A 1 414 ? 95.105 46.496 109.034 1.00 8.72 414 GLN A N 1
ATOM 2977 C CA . GLN A 1 414 ? 96.135 45.810 109.793 1.00 8.91 414 GLN A CA 1
ATOM 2978 C C . GLN A 1 414 ? 96.245 46.378 111.222 1.00 8.74 414 GLN A C 1
ATOM 2979 O O . GLN A 1 414 ? 96.627 45.659 112.151 1.00 10.30 414 GLN A O 1
ATOM 2985 N N . LEU A 1 415 ? 95.902 47.655 111.391 1.00 8.65 415 LEU A N 1
ATOM 2986 C CA . LEU A 1 415 ? 95.957 48.279 112.719 1.00 8.59 415 LEU A CA 1
ATOM 2987 C C . LEU A 1 415 ? 94.792 47.844 113.599 1.00 8.52 415 LEU A C 1
ATOM 2988 O O . LEU A 1 415 ? 94.946 47.674 114.820 1.00 9.20 415 LEU A O 1
ATOM 2993 N N . THR A 1 416 ? 93.618 47.654 113.010 1.00 8.67 416 THR A N 1
ATOM 2994 C CA . THR A 1 416 ? 92.429 47.339 113.771 1.00 8.87 416 THR A CA 1
ATOM 2995 C C . THR A 1 416 ? 92.611 46.229 114.800 1.00 9.34 416 THR A C 1
ATOM 2996 O O . THR A 1 416 ? 92.258 46.466 115.978 1.00 10.04 416 THR A O 1
ATOM 3000 N N . PRO A 1 417 ? 93.104 45.042 114.478 1.00 9.82 417 PRO A N 1
ATOM 3001 C CA . PRO A 1 417 ? 93.199 43.998 115.511 1.00 10.46 417 PRO A CA 1
ATOM 3002 C C . PRO A 1 417 ? 94.146 44.385 116.645 1.00 10.22 417 PRO A C 1
ATOM 3003 O O . PRO A 1 417 ? 94.001 43.865 117.760 1.00 11.30 417 PRO A O 1
ATOM 3007 N N . ILE A 1 418 ? 95.117 45.233 116.376 1.00 9.71 418 ILE A N 1
ATOM 3008 C CA . ILE A 1 418 ? 96.139 45.643 117.333 1.00 10.25 418 ILE A CA 1
ATOM 3009 C C . ILE A 1 418 ? 95.574 46.604 118.369 1.00 9.94 418 ILE A C 1
ATOM 3010 O O . ILE A 1 418 ? 96.038 46.625 119.525 1.00 10.75 418 ILE A O 1
ATOM 3015 N N . VAL A 1 419 ? 94.567 47.447 117.993 1.00 9.58 419 VAL A N 1
ATOM 3016 C CA . VAL A 1 419 ? 94.131 48.539 118.833 1.00 9.73 419 VAL A CA 1
ATOM 3017 C C . VAL A 1 419 ? 92.689 48.458 119.285 1.00 10.23 419 VAL A C 1
ATOM 3018 O O . VAL A 1 419 ? 92.267 49.295 120.092 1.00 10.45 419 VAL A O 1
ATOM 3022 N N . SER A 1 420 ? 91.909 47.490 118.798 1.00 9.70 420 SER A N 1
ATOM 3023 C CA . SER A 1 420 ? 90.450 47.478 118.998 1.00 9.46 420 SER A CA 1
ATOM 3024 C C . SER A 1 420 ? 89.909 46.386 119.892 1.00 10.43 420 SER A C 1
ATOM 3025 O O . SER A 1 420 ? 88.686 46.331 120.047 1.00 11.21 420 SER A O 1
ATOM 3028 N N . ARG A 1 421 ? 90.750 45.513 120.427 1.00 10.19 421 ARG A N 1
ATOM 3029 C CA . ARG A 1 421 ? 90.272 44.325 121.138 1.00 10.51 421 ARG A CA 1
ATOM 3030 C C . ARG A 1 421 ? 90.505 44.408 122.666 1.00 11.88 421 ARG A C 1
ATOM 3031 O O . ARG A 1 421 ? 90.226 43.404 123.363 1.00 12.68 421 ARG A O 1
ATOM 3039 N N . SER A 1 422 ? 90.958 45.534 123.163 1.00 12.25 422 SER A N 1
ATOM 3040 C CA . SER A 1 422 ? 91.231 45.809 124.597 1.00 14.04 422 SER A CA 1
ATOM 3041 C C . SER A 1 422 ? 90.221 46.700 125.210 1.00 13.82 422 SER A C 1
ATOM 3042 O O . SER A 1 422 ? 90.442 47.215 126.326 1.00 17.87 422 SER A O 1
ATOM 3045 N N . GLY A 1 423 ? 89.112 46.970 124.603 1.00 12.24 423 GLY A N 1
ATOM 3046 C CA . GLY A 1 423 ? 88.150 47.903 125.126 1.00 12.26 423 GLY A CA 1
ATOM 3047 C C . GLY A 1 423 ? 88.637 49.335 125.096 1.00 12.98 423 GLY A C 1
ATOM 3048 O O . GLY A 1 423 ? 89.579 49.692 124.383 1.00 14.74 423 GLY A O 1
ATOM 3049 N N . PHE A 1 424 ? 87.984 50.198 125.849 1.00 11.93 424 PHE A N 1
ATOM 3050 C CA . PHE A 1 424 ? 88.017 51.633 125.661 1.00 11.88 424 PHE A CA 1
ATOM 3051 C C . PHE A 1 424 ? 88.323 52.399 126.927 1.00 12.72 424 PHE A C 1
ATOM 3052 O O . PHE A 1 424 ? 88.193 53.615 126.932 1.00 13.69 424 PHE A O 1
ATOM 3060 N N . GLU A 1 425 ? 88.719 51.717 127.989 1.00 13.77 425 GLU A N 1
ATOM 3061 C CA . GLU A 1 425 ? 88.941 52.369 129.287 1.00 13.86 425 GLU A CA 1
ATOM 3062 C C . GLU A 1 425 ? 89.886 51.564 130.122 1.00 13.61 425 GLU A C 1
ATOM 3063 O O . GLU A 1 425 ? 90.370 50.536 129.688 1.00 15.18 425 GLU A O 1
ATOM 3069 N N . HIS A 1 426 ? 90.108 51.959 131.365 1.00 13.74 426 HIS A N 1
ATOM 3070 C CA . HIS A 1 426 ? 90.946 51.159 132.276 1.00 13.50 426 HIS A CA 1
ATOM 3071 C C . HIS A 1 426 ? 90.390 49.799 132.493 1.00 12.83 426 HIS A C 1
ATOM 3072 O O . HIS A 1 426 ? 89.159 49.649 132.689 1.00 14.98 426 HIS A O 1
ATOM 3079 N N . ALA A 1 427 ? 91.253 48.815 132.521 1.00 12.56 427 ALA A N 1
ATOM 3080 C CA . ALA A 1 427 ? 90.915 47.456 132.923 1.00 13.19 427 ALA A CA 1
ATOM 3081 C C . ALA A 1 427 ? 91.942 46.912 133.891 1.00 13.58 427 ALA A C 1
ATOM 3082 O O . ALA A 1 427 ? 93.133 47.061 133.673 1.00 14.62 427 ALA A O 1
ATOM 3084 N N . ALA A 1 428 ? 91.503 46.279 134.958 1.00 14.01 428 ALA A N 1
ATOM 3085 C CA . ALA A 1 428 ? 92.444 45.769 135.921 1.00 14.91 428 ALA A CA 1
ATOM 3086 C C . ALA A 1 428 ? 93.393 44.751 135.331 1.00 14.42 428 ALA A C 1
ATOM 3087 O O . ALA A 1 428 ? 94.593 44.771 135.634 1.00 14.74 428 ALA A O 1
ATOM 3089 N N . SER A 1 429 ? 92.896 43.826 134.514 1.00 14.70 429 SER A N 1
ATOM 3090 C CA . SER A 1 429 ? 93.730 42.822 133.888 1.00 16.25 429 SER A CA 1
ATOM 3091 C C . SER A 1 429 ? 93.062 42.369 132.604 1.00 15.49 429 SER A C 1
ATOM 3092 O O . SER A 1 429 ? 91.826 42.245 132.539 1.00 18.87 429 SER A O 1
ATOM 3095 N N . GLN A 1 430 ? 93.898 42.051 131.627 1.00 13.85 430 GLN A N 1
ATOM 3096 C CA . GLN A 1 430 ? 93.422 41.466 130.367 1.00 13.83 430 GLN A CA 1
ATOM 3097 C C . GLN A 1 430 ? 94.425 40.420 129.896 1.00 12.74 430 GLN A C 1
ATOM 3098 O O . GLN A 1 430 ? 95.652 40.645 129.992 1.00 13.61 430 GLN A O 1
ATOM 3104 N N . ASN A 1 431 ? 93.927 39.342 129.333 1.00 12.05 431 ASN A N 1
ATOM 3105 C CA . ASN A 1 431 ? 94.750 38.325 128.711 1.00 12.74 431 ASN A CA 1
ATOM 3106 C C . ASN A 1 431 ? 94.690 38.532 127.183 1.00 11.78 431 ASN A C 1
ATOM 3107 O O . ASN A 1 431 ? 93.717 38.144 126.549 1.00 13.90 431 ASN A O 1
ATOM 3112 N N . LEU A 1 432 ? 95.672 39.244 126.666 1.00 11.79 432 LEU A N 1
ATOM 3113 C CA . LEU A 1 432 ? 95.643 39.647 125.272 1.00 12.04 432 LEU A CA 1
ATOM 3114 C C . LEU A 1 432 ? 96.355 38.654 124.370 1.00 12.66 432 LEU A C 1
ATOM 3115 O O . LEU A 1 432 ? 97.248 37.935 124.835 1.00 14.55 432 LEU A O 1
ATOM 3120 N N . GLY A 1 433 ? 95.981 38.675 123.104 1.00 11.56 433 GLY A N 1
ATOM 3121 C CA . GLY A 1 433 ? 96.621 37.888 122.098 1.00 11.35 433 GLY A CA 1
ATOM 3122 C C . GLY A 1 433 ? 95.585 37.230 121.187 1.00 10.68 433 GLY A C 1
ATOM 3123 O O . GLY A 1 433 ? 94.387 37.549 121.240 1.00 11.73 433 GLY A O 1
ATOM 3124 N N . ASP A 1 434 ? 96.065 36.340 120.360 1.00 10.95 434 ASP A N 1
ATOM 3125 C CA . ASP A 1 434 ? 95.244 35.744 119.318 1.00 10.67 434 ASP A CA 1
ATOM 3126 C C . ASP A 1 434 ? 94.655 34.416 119.790 1.00 10.78 434 ASP A C 1
ATOM 3127 O O . ASP A 1 434 ? 94.890 33.342 119.255 1.00 11.09 434 ASP A O 1
ATOM 3132 N N . ALA A 1 435 ? 93.841 34.522 120.840 1.00 10.85 435 ALA A N 1
ATOM 3133 C CA . ALA A 1 435 ? 93.297 33.333 121.477 1.00 11.36 435 ALA A CA 1
ATOM 3134 C C . ALA A 1 435 ? 92.432 32.510 120.520 1.00 11.55 435 ALA A C 1
ATOM 3135 O O . ALA A 1 435 ? 92.415 31.293 120.612 1.00 12.40 435 ALA A O 1
ATOM 3137 N N . GLY A 1 436 ? 91.718 33.150 119.600 1.00 11.20 436 GLY A N 1
ATOM 3138 C CA . GLY A 1 436 ? 90.891 32.353 118.697 1.00 12.08 436 GLY A CA 1
ATOM 3139 C C . GLY A 1 436 ? 91.669 31.529 117.705 1.00 11.41 436 GLY A C 1
ATOM 3140 O O . GLY A 1 436 ? 91.170 30.548 117.199 1.00 12.42 436 GLY A O 1
ATOM 3141 N N . LEU A 1 437 ? 92.926 31.897 117.457 1.00 11.26 437 LEU A N 1
ATOM 3142 C CA . LEU A 1 437 ? 93.838 31.133 116.646 1.00 11.78 437 LEU A CA 1
ATOM 3143 C C . LEU A 1 437 ? 94.505 30.003 117.436 1.00 12.98 437 LEU A C 1
ATOM 3144 O O . LEU A 1 437 ? 95.313 29.256 116.879 1.00 16.84 437 LEU A O 1
ATOM 3149 N N . GLY A 1 438 ? 94.220 29.904 118.721 1.00 12.91 438 GLY A N 1
ATOM 3150 C CA . GLY A 1 438 ? 94.873 28.944 119.552 1.00 13.64 438 GLY A CA 1
ATOM 3151 C C . GLY A 1 438 ? 96.238 29.358 120.017 1.00 13.92 438 GLY A C 1
ATOM 3152 O O . GLY A 1 438 ? 96.995 28.536 120.539 1.00 16.47 438 GLY A O 1
ATOM 3153 N N . LEU A 1 439 ? 96.605 30.622 119.845 1.00 13.09 439 LEU A N 1
ATOM 3154 C CA . LEU A 1 439 ? 97.934 31.111 120.232 1.00 12.33 439 LEU A CA 1
ATOM 3155 C C . LEU A 1 439 ? 97.900 31.567 121.680 1.00 13.31 439 LEU A C 1
ATOM 3156 O O . LEU A 1 439 ? 96.857 31.832 122.291 1.00 14.55 439 LEU A O 1
ATOM 3161 N N . GLU A 1 440 ? 99.098 31.668 122.248 1.00 13.29 440 GLU A N 1
ATOM 3162 C CA . GLU A 1 440 ? 99.279 31.971 123.651 1.00 13.54 440 GLU A CA 1
ATOM 3163 C C . GLU A 1 440 ? 98.941 33.425 123.907 1.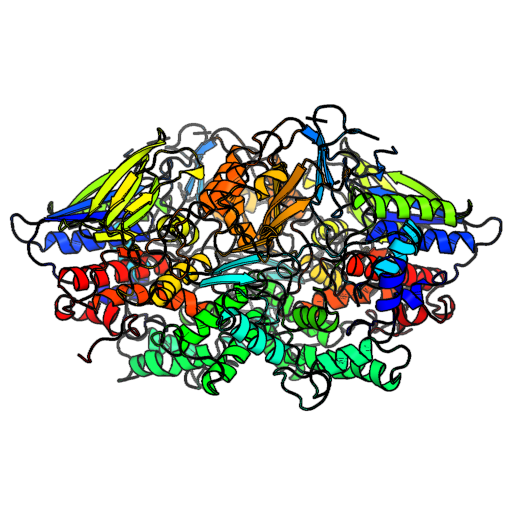00 13.39 440 GLU A C 1
ATOM 3164 O O . GLU A 1 440 ? 99.364 34.329 123.146 1.00 13.90 440 GLU A O 1
ATOM 3170 N N . THR A 1 441 ? 98.239 33.673 125.020 1.00 13.41 441 THR A N 1
ATOM 3171 C CA . THR A 1 441 ? 97.938 35.005 125.469 1.00 13.85 441 THR A CA 1
ATOM 3172 C C . THR A 1 441 ? 98.978 35.470 126.520 1.00 13.81 441 THR A C 1
ATOM 3173 O O . THR A 1 441 ? 99.769 34.670 127.055 1.00 15.77 441 THR A O 1
ATOM 3177 N N . HIS A 1 442 ? 98.938 36.756 126.831 1.00 13.77 442 HIS A N 1
ATOM 3178 C CA . HIS A 1 442 ? 99.784 37.410 127.840 1.00 14.30 442 HIS A CA 1
ATOM 3179 C C . HIS A 1 442 ? 98.923 38.258 128.710 1.00 12.96 442 HIS A C 1
ATOM 3180 O O . HIS A 1 442 ? 98.119 39.041 128.213 1.00 13.99 442 HIS A O 1
ATOM 3187 N N . THR A 1 443 ? 99.099 38.140 130.028 1.00 14.10 443 THR A N 1
ATOM 3188 C CA . THR A 1 443 ? 98.348 38.936 130.978 1.00 13.99 443 THR A CA 1
ATOM 3189 C C . THR A 1 443 ? 99.023 40.272 131.185 1.00 14.27 443 THR A C 1
ATOM 3190 O O . THR A 1 443 ? 100.186 40.371 131.607 1.00 17.08 443 THR A O 1
ATOM 3194 N N . TYR A 1 444 ? 98.281 41.332 130.924 1.00 12.94 444 TYR A N 1
ATOM 3195 C CA . TYR A 1 444 ? 98.674 42.704 131.230 1.00 13.63 444 TYR A CA 1
ATOM 3196 C C . TYR A 1 444 ? 97.762 43.218 132.359 1.00 13.17 444 TYR A C 1
ATOM 3197 O O . TYR A 1 444 ? 96.590 42.888 132.419 1.00 14.03 444 TYR A O 1
ATOM 3206 N N . ASN A 1 445 ? 98.337 44.029 133.233 1.00 13.82 445 ASN A N 1
ATOM 3207 C CA . ASN A 1 445 ? 97.656 44.589 134.391 1.00 14.80 445 ASN A CA 1
ATOM 3208 C C . ASN A 1 445 ? 97.634 46.081 134.331 1.00 14.39 445 ASN A C 1
ATOM 3209 O O . ASN A 1 445 ? 98.563 46.702 133.824 1.00 15.92 445 ASN A O 1
ATOM 3214 N N . GLN A 1 446 ? 96.569 46.687 134.837 1.00 13.93 446 GLN A N 1
ATOM 3215 C CA . GLN A 1 446 ? 96.405 48.156 134.850 1.00 14.74 446 GLN A CA 1
ATOM 3216 C C . GLN A 1 446 ? 96.483 48.666 133.403 1.00 14.73 446 GLN A C 1
ATOM 3217 O O . GLN A 1 446 ? 97.359 49.430 133.008 1.00 15.68 446 GLN A O 1
ATOM 3223 N N . VAL A 1 447 ? 95.533 48.190 132.596 1.00 13.76 447 VAL A N 1
ATOM 3224 C CA . VAL A 1 447 ? 95.580 48.301 131.139 1.00 12.90 447 VAL A CA 1
ATOM 3225 C C . VAL A 1 447 ? 94.731 49.485 130.707 1.00 12.59 447 VAL A C 1
ATOM 3226 O O . VAL A 1 447 ? 93.570 49.618 131.083 1.00 14.21 447 VAL A O 1
ATOM 3230 N N . TYR A 1 448 ? 95.297 50.247 129.758 1.00 12.56 448 TYR A N 1
ATOM 3231 C CA . TYR A 1 448 ? 94.559 51.292 129.051 1.00 12.32 448 TYR A CA 1
ATOM 3232 C C . TYR A 1 448 ? 94.723 51.005 127.542 1.00 11.78 448 TYR A C 1
ATOM 3233 O O . TYR A 1 448 ? 95.727 50.452 127.097 1.00 12.63 448 TYR A O 1
ATOM 3242 N N . PRO A 1 449 ? 93.739 51.477 126.760 1.00 13.56 449 PRO A N 1
ATOM 3243 C CA . PRO A 1 449 ? 93.882 51.307 125.306 1.00 13.73 449 PRO A CA 1
ATOM 3244 C C . PRO A 1 449 ? 95.136 51.981 124.785 1.00 12.54 449 PRO A C 1
ATOM 3245 O O . PRO A 1 449 ? 95.649 52.967 125.338 1.00 12.90 449 PRO A O 1
ATOM 3249 N N . PRO A 1 450 ? 95.658 51.481 123.662 1.00 11.91 450 PRO A N 1
ATOM 3250 C CA . PRO A 1 450 ? 96.863 52.131 123.085 1.00 11.53 450 PRO A CA 1
ATOM 3251 C C . PRO A 1 450 ? 96.571 53.507 122.510 1.00 10.86 450 PRO A C 1
ATOM 3252 O O . PRO A 1 450 ? 97.352 54.423 122.673 1.00 11.65 450 PRO A O 1
ATOM 3256 N N . LEU A 1 451 ? 95.435 53.663 121.806 1.00 11.11 451 LEU A N 1
ATOM 3257 C CA . LEU A 1 451 ? 95.123 54.944 121.170 1.00 11.00 451 LEU A CA 1
ATOM 3258 C C . LEU A 1 451 ? 94.320 55.783 122.156 1.00 10.83 451 LEU A C 1
ATOM 3259 O O . LEU A 1 451 ? 93.106 55.949 122.112 1.00 11.90 451 LEU A O 1
ATOM 3264 N N . LEU A 1 452 ? 95.054 56.271 123.171 1.00 11.90 452 LEU A N 1
ATOM 3265 C CA . LEU A 1 452 ? 94.466 56.807 124.387 1.00 12.46 452 LEU A CA 1
ATOM 3266 C C . LEU A 1 452 ? 94.251 58.290 124.269 1.00 12.01 452 LEU A C 1
ATOM 3267 O O . LEU A 1 452 ? 95.113 59.114 124.463 1.00 13.71 452 LEU A O 1
ATOM 3272 N N . LEU A 1 453 ? 93.033 58.649 123.886 1.00 13.36 453 LEU A N 1
ATOM 3273 C CA . LEU A 1 453 ? 92.599 60.030 123.776 1.00 12.63 453 LEU A CA 1
ATOM 3274 C C . LEU A 1 453 ? 92.017 60.638 125.024 1.00 14.96 453 LEU A C 1
ATOM 3275 O O . LEU A 1 453 ? 91.958 61.844 125.162 1.00 18.07 453 LEU A O 1
ATOM 3280 N N . SER A 1 454 ? 91.573 59.798 125.947 1.00 16.42 454 SER A N 1
ATOM 3281 C CA . SER A 1 454 ? 91.007 60.281 127.168 1.00 18.75 454 SER A CA 1
ATOM 3282 C C . SER A 1 454 ? 91.213 59.344 128.257 1.00 20.94 454 SER A C 1
ATOM 3283 O O . SER A 1 454 ? 91.103 58.128 128.133 1.00 22.40 454 SER A O 1
ATOM 3286 N N . ASP A 1 455 ? 91.517 60.009 129.421 1.00 23.61 455 ASP A N 1
ATOM 3287 C CA . ASP A 1 455 ? 91.430 59.512 130.742 1.00 24.40 455 ASP A CA 1
ATOM 3288 C C . ASP A 1 455 ? 90.085 59.399 131.393 1.00 24.18 455 ASP A C 1
ATOM 3289 O O . ASP A 1 455 ? 89.937 58.947 132.524 1.00 27.38 455 ASP A O 1
ATOM 3294 N N . SER A 1 456 ? 89.042 59.866 130.741 1.00 23.66 456 SER A N 1
ATOM 3295 C CA . SER A 1 456 ? 87.713 59.989 131.379 1.00 24.48 456 SER A CA 1
ATOM 3296 C C . SER A 1 456 ? 86.552 59.583 130.451 1.00 24.87 456 SER A C 1
ATOM 3297 O O . SER A 1 456 ? 85.419 59.357 130.938 1.00 28.58 456 SER A O 1
ATOM 3300 N N . SER A 1 457 ? 86.765 59.512 129.143 1.00 22.42 457 SER A N 1
ATOM 3301 C CA . SER A 1 457 ? 85.724 59.206 128.162 1.00 22.27 457 SER A CA 1
ATOM 3302 C C . SER A 1 457 ? 85.958 57.981 127.342 1.00 21.47 457 SER A C 1
ATOM 3303 O O . SER A 1 457 ? 86.735 58.039 126.349 1.00 21.44 457 SER A O 1
ATOM 3306 N N . PRO A 1 458 ? 85.203 56.892 127.657 1.00 19.19 458 PRO A N 1
ATOM 3307 C CA . PRO A 1 458 ? 85.369 55.732 126.733 1.00 17.37 458 PRO A CA 1
ATOM 3308 C C . PRO A 1 458 ? 84.950 56.110 125.286 1.00 16.48 458 PRO A C 1
ATOM 3309 O O . PRO A 1 458 ? 85.558 55.598 124.376 1.00 16.10 458 PRO A O 1
ATOM 3313 N N . ALA A 1 459 ? 84.008 57.051 125.066 1.00 15.38 459 ALA A N 1
ATOM 3314 C CA . ALA A 1 459 ? 83.566 57.369 123.690 1.00 14.70 459 ALA A CA 1
ATOM 3315 C C . ALA A 1 459 ? 84.723 58.003 122.919 1.00 14.40 459 ALA A C 1
ATOM 3316 O O . ALA A 1 459 ? 84.808 57.770 121.744 1.00 13.25 459 ALA A O 1
ATOM 3318 N N . ALA A 1 460 ? 85.566 58.825 123.545 1.00 15.02 460 ALA A N 1
ATOM 3319 C CA . ALA A 1 460 ? 86.704 59.423 122.787 1.00 13.96 460 ALA A CA 1
ATOM 3320 C C . ALA A 1 460 ? 87.669 58.326 122.290 1.00 12.89 460 ALA A C 1
ATOM 3321 O O . ALA A 1 460 ? 88.175 58.391 121.149 1.00 13.40 460 ALA A O 1
ATOM 3323 N N . ASN A 1 461 ? 87.976 57.368 123.163 1.00 12.23 461 ASN A N 1
ATOM 3324 C CA . ASN A 1 461 ? 88.829 56.236 122.813 1.00 11.17 461 ASN A CA 1
ATOM 3325 C C . ASN A 1 461 ? 88.140 55.398 121.756 1.00 10.78 461 ASN A C 1
ATOM 3326 O O . ASN A 1 461 ? 88.818 54.866 120.871 1.00 10.96 461 ASN A O 1
ATOM 3331 N N . ALA A 1 462 ? 86.836 55.228 121.873 1.00 10.41 462 ALA A N 1
ATOM 3332 C CA . ALA A 1 462 ? 86.118 54.476 120.852 1.00 10.19 462 ALA A CA 1
ATOM 3333 C C . ALA A 1 462 ? 86.055 55.208 119.532 1.00 9.78 462 ALA A C 1
ATOM 3334 O O . ALA A 1 462 ? 86.060 54.572 118.472 1.00 10.00 462 ALA A O 1
ATOM 3336 N N . ARG A 1 463 ? 85.980 56.529 119.522 1.00 10.35 463 ARG A N 1
ATOM 3337 C CA . ARG A 1 463 ? 85.889 57.269 118.243 1.00 10.78 463 ARG A CA 1
ATOM 3338 C C . ARG A 1 463 ? 87.133 57.003 117.398 1.00 9.75 463 ARG A C 1
ATOM 3339 O O . ARG A 1 463 ? 86.980 56.776 116.206 1.00 10.11 463 ARG A O 1
ATOM 3347 N N . ILE A 1 464 ? 88.331 57.059 117.974 1.00 9.74 464 ILE A N 1
ATOM 3348 C CA . ILE A 1 464 ? 89.516 56.841 117.138 1.00 10.21 464 ILE A CA 1
ATOM 3349 C C . ILE A 1 464 ? 89.578 55.424 116.626 1.00 9.49 464 ILE A C 1
ATOM 3350 O O . ILE A 1 464 ? 89.847 55.192 115.447 1.00 10.27 464 ILE A O 1
ATOM 3355 N N . VAL A 1 465 ? 89.261 54.446 117.469 1.00 9.20 465 VAL A N 1
ATOM 3356 C CA . VAL A 1 465 ? 89.287 53.046 117.036 1.00 9.33 465 VAL A CA 1
ATOM 3357 C C . VAL A 1 465 ? 88.229 52.761 115.967 1.00 8.87 465 VAL A C 1
ATOM 3358 O O . VAL A 1 465 ? 88.530 52.120 114.935 1.00 9.14 465 VAL A O 1
ATOM 3362 N N . THR A 1 466 ? 87.006 53.190 116.202 1.00 8.82 466 THR A N 1
ATOM 3363 C CA . THR A 1 466 ? 85.938 52.925 115.244 1.00 9.03 466 THR A CA 1
ATOM 3364 C C . THR A 1 466 ? 86.200 53.649 113.937 1.00 8.86 466 THR A C 1
ATOM 3365 O O . THR A 1 466 ? 85.914 53.094 112.863 1.00 9.11 466 THR A O 1
ATOM 3369 N N . ALA A 1 467 ? 86.754 54.850 113.973 1.00 9.02 467 ALA A N 1
ATOM 3370 C CA . ALA A 1 467 ? 87.120 55.578 112.751 1.00 9.59 467 ALA A CA 1
ATOM 3371 C C . ALA A 1 467 ? 88.129 54.783 111.944 1.00 9.33 467 ALA A C 1
ATOM 3372 O O . ALA A 1 467 ? 87.935 54.582 110.730 1.00 9.98 467 ALA A O 1
ATOM 3374 N N . ILE A 1 468 ? 89.220 54.334 112.583 1.00 9.42 468 ILE A N 1
ATOM 3375 C CA . ILE A 1 468 ? 90.232 53.577 111.880 1.00 9.64 468 ILE A CA 1
ATOM 3376 C C . ILE A 1 468 ? 89.634 52.380 111.177 1.00 9.05 468 ILE A C 1
ATOM 3377 O O . ILE A 1 468 ? 89.950 52.060 110.054 1.00 10.14 468 ILE A O 1
ATOM 3382 N N . GLY A 1 469 ? 88.793 51.661 111.923 1.00 9.20 469 GLY A N 1
ATOM 3383 C CA . GLY A 1 469 ? 88.289 50.406 111.410 1.00 10.30 469 GLY A CA 1
ATOM 3384 C C . GLY A 1 469 ? 87.323 50.556 110.268 1.00 9.37 469 GLY A C 1
ATOM 3385 O O . GLY A 1 469 ? 87.047 49.564 109.590 1.00 13.04 469 GLY A O 1
ATOM 3386 N N . GLN A 1 470 ? 86.751 51.736 110.074 1.00 8.82 470 GLN A N 1
ATOM 3387 C CA . GLN A 1 470 ? 85.807 51.981 108.994 1.00 8.59 470 GLN A CA 1
ATOM 3388 C C . GLN A 1 470 ? 86.328 52.843 107.862 1.00 8.31 470 GLN A C 1
ATOM 3389 O O . GLN A 1 470 ? 85.586 53.272 106.999 1.00 10.11 470 GLN A O 1
ATOM 3395 N N . LEU A 1 471 ? 87.633 53.099 107.833 1.00 8.29 471 LEU A N 1
ATOM 3396 C CA . LEU A 1 471 ? 88.226 53.751 106.671 1.00 8.06 471 LEU A CA 1
ATOM 3397 C C . LEU A 1 471 ? 88.055 52.811 105.477 1.00 7.89 471 LEU A C 1
ATOM 3398 O O . LEU A 1 471 ? 88.004 51.590 105.607 1.00 8.33 471 LEU A O 1
ATOM 3403 N N . HIS A 1 472 ? 88.011 53.383 104.280 1.00 7.86 472 HIS A N 1
ATOM 3404 C CA . HIS A 1 472 ? 87.806 52.616 103.070 1.00 7.41 472 HIS A CA 1
ATOM 3405 C C . HIS A 1 472 ? 89.142 52.270 102.416 1.00 7.42 472 HIS A C 1
ATOM 3406 O O . HIS A 1 472 ? 89.848 53.162 101.959 1.00 8.48 472 HIS A O 1
ATOM 3413 N N . MET A 1 473 ? 89.499 50.997 102.378 1.00 7.82 473 MET A N 1
ATOM 3414 C CA . MET A 1 473 ? 90.668 50.541 101.616 1.00 8.15 473 MET A CA 1
ATOM 3415 C C . MET A 1 473 ? 90.195 50.218 100.194 1.00 8.24 473 MET A C 1
ATOM 3416 O O . MET A 1 473 ? 89.430 49.294 99.963 1.00 9.15 473 MET A O 1
ATOM 3421 N N . ALA A 1 474 ? 90.628 51.023 99.232 1.00 8.81 474 ALA A N 1
ATOM 3422 C CA . ALA A 1 474 ? 90.307 50.771 97.840 1.00 9.02 474 ALA A CA 1
ATOM 3423 C C . ALA A 1 474 ? 90.864 49.450 97.414 1.00 8.89 474 ALA A C 1
ATOM 3424 O O . ALA A 1 474 ? 91.999 49.103 97.766 1.00 11.52 474 ALA A O 1
ATOM 3426 N N . ARG A 1 475 ? 90.126 48.703 96.635 1.00 8.77 475 ARG A N 1
ATOM 3427 C CA . ARG A 1 475 ? 90.550 47.423 96.101 1.00 9.14 475 ARG A CA 1
ATOM 3428 C C . ARG A 1 475 ? 91.404 47.657 94.872 1.00 8.11 475 ARG A C 1
ATOM 3429 O O . ARG A 1 475 ? 91.168 48.600 94.116 1.00 8.39 475 ARG A O 1
ATOM 3437 N N . SER A 1 476 ? 92.415 46.804 94.668 1.00 7.62 476 SER A N 1
ATOM 3438 C CA . SER A 1 476 ? 93.252 46.962 93.477 1.00 7.41 476 SER A CA 1
ATOM 3439 C C . SER A 1 476 ? 93.978 45.683 93.169 1.00 7.05 476 SER A C 1
ATOM 3440 O O . SER A 1 476 ? 94.375 44.946 94.067 1.00 8.35 476 SER A O 1
ATOM 3443 N N . SER A 1 477 ? 94.235 45.465 91.880 1.00 7.22 477 SER A N 1
ATOM 3444 C CA . SER A 1 477 ? 94.961 44.311 91.408 1.00 7.09 477 SER A CA 1
ATOM 3445 C C . SER A 1 477 ? 95.792 44.686 90.196 1.00 7.08 477 SER A C 1
ATOM 3446 O O . SER A 1 477 ? 95.425 45.580 89.434 1.00 7.55 477 SER A O 1
ATOM 3449 N N . LYS A 1 478 ? 96.901 43.975 90.001 1.00 7.16 478 LYS A N 1
ATOM 3450 C CA . LYS A 1 478 ? 97.751 44.166 88.800 1.00 7.19 478 LYS A CA 1
ATOM 3451 C C . LYS A 1 478 ? 98.063 42.791 88.200 1.00 7.11 478 LYS A C 1
ATOM 3452 O O . LYS A 1 478 ? 98.575 41.901 88.862 1.00 7.77 478 LYS A O 1
ATOM 3458 N N . VAL A 1 479 ? 97.772 42.688 86.895 1.00 7.39 479 VAL A N 1
ATOM 3459 C CA . VAL A 1 479 ? 98.111 41.547 86.049 1.00 7.20 479 VAL A CA 1
ATOM 3460 C C . VAL A 1 479 ? 99.301 41.936 85.177 1.00 7.39 479 VAL A C 1
ATOM 3461 O O . VAL A 1 479 ? 99.227 42.934 84.449 1.00 7.57 479 VAL A O 1
ATOM 3465 N N . PHE A 1 480 ? 100.378 41.152 85.263 1.00 7.25 480 PHE A N 1
ATOM 3466 C CA . PHE A 1 480 ? 101.622 41.379 84.529 1.00 7.79 480 PHE A CA 1
ATOM 3467 C C . PHE A 1 480 ? 101.984 40.160 83.697 1.00 8.03 480 PHE A C 1
ATOM 3468 O O . PHE A 1 480 ? 101.697 39.002 84.035 1.00 8.32 480 PHE A O 1
ATOM 3476 N N . ALA A 1 481 ? 102.724 40.450 82.643 1.00 8.11 481 ALA A N 1
ATOM 3477 C CA . ALA A 1 481 ? 103.437 39.438 81.855 1.00 8.53 481 ALA A CA 1
ATOM 3478 C C . ALA A 1 481 ? 104.723 40.079 81.317 1.00 8.22 481 ALA A C 1
ATOM 3479 O O . ALA A 1 481 ? 104.891 41.288 81.378 1.00 8.88 481 ALA A O 1
ATOM 3481 N N . THR A 1 482 ? 105.580 39.237 80.745 1.00 8.76 482 THR A N 1
ATOM 3482 C CA . THR A 1 482 ? 106.822 39.688 80.125 1.00 8.93 482 THR A CA 1
ATOM 3483 C C . THR A 1 482 ? 106.678 39.555 78.625 1.00 9.15 482 THR A C 1
ATOM 3484 O O . THR A 1 482 ? 106.283 38.526 78.113 1.00 10.25 482 THR A O 1
ATOM 3488 N N . VAL A 1 483 ? 107.006 40.631 77.900 1.00 9.49 483 VAL A N 1
ATOM 3489 C CA . VAL A 1 483 ? 106.904 40.677 76.448 1.00 9.81 483 VAL A CA 1
ATOM 3490 C C . VAL A 1 483 ? 108.189 41.262 75.874 1.00 9.73 483 VAL A C 1
ATOM 3491 O O . VAL A 1 483 ? 108.771 42.156 76.438 1.00 10.98 483 VAL A O 1
ATOM 3495 N N . LYS A 1 484 ? 108.600 40.742 74.721 1.00 10.91 484 LYS A N 1
ATOM 3496 C CA . LYS A 1 484 ? 109.681 41.407 74.001 1.00 11.21 484 LYS A CA 1
ATOM 3497 C C . LYS A 1 484 ? 109.252 42.797 73.600 1.00 11.20 484 LYS A C 1
ATOM 3498 O O . LYS A 1 484 ? 108.141 42.979 73.042 1.00 12.44 484 LYS A O 1
ATOM 3504 N N . THR A 1 485 ? 110.096 43.812 73.861 1.00 11.29 485 THR A N 1
ATOM 3505 C CA . THR A 1 485 ? 109.799 45.159 73.486 1.00 11.84 485 THR A CA 1
ATOM 3506 C C . THR A 1 485 ? 109.543 45.285 71.992 1.00 12.43 485 THR A C 1
ATOM 3507 O O . THR A 1 485 ? 108.694 46.057 71.556 1.00 13.19 485 THR A O 1
ATOM 3511 N N . ALA A 1 486 ? 110.215 44.452 71.195 1.00 13.45 486 ALA A N 1
ATOM 3512 C CA . ALA A 1 486 ? 110.013 44.437 69.755 1.00 14.63 486 ALA A CA 1
ATOM 3513 C C . ALA A 1 486 ? 108.621 44.024 69.344 1.00 14.83 486 ALA A C 1
ATOM 3514 O O . ALA A 1 486 ? 108.253 44.274 68.179 1.00 16.02 486 ALA A O 1
ATOM 3516 N N . ALA A 1 487 ? 107.837 43.445 70.214 1.00 13.93 487 ALA A N 1
ATOM 3517 C CA . ALA A 1 487 ? 106.406 43.155 69.885 1.00 14.46 487 ALA A CA 1
ATOM 3518 C C . ALA A 1 487 ? 105.662 44.430 69.484 1.00 14.24 487 ALA A C 1
ATOM 3519 O O . ALA A 1 487 ? 104.718 44.382 68.697 1.00 15.94 487 ALA A O 1
ATOM 3521 N N . LEU A 1 488 ? 106.104 45.590 70.045 1.00 13.61 488 LEU A N 1
ATOM 3522 C CA . LEU A 1 488 ? 105.496 46.845 69.732 1.00 14.38 488 LEU A CA 1
ATOM 3523 C C . LEU A 1 488 ? 105.696 47.298 68.277 1.00 14.40 488 LEU A C 1
ATOM 3524 O O . LEU A 1 488 ? 105.023 48.177 67.807 1.00 15.74 488 LEU A O 1
ATOM 3529 N N . ASP A 1 489 ? 106.632 46.640 67.601 1.00 16.55 489 ASP A N 1
ATOM 3530 C CA . ASP A 1 489 ? 106.953 46.927 66.231 1.00 18.48 489 ASP A CA 1
ATOM 3531 C C . ASP A 1 489 ? 106.167 45.998 65.282 1.00 17.88 489 ASP A C 1
ATOM 3532 O O . ASP A 1 489 ? 106.350 46.113 64.062 1.00 21.54 489 ASP A O 1
ATOM 3537 N N . GLN A 1 490 ? 105.288 45.123 65.734 1.00 18.60 490 GLN A N 1
ATOM 3538 C CA . GLN A 1 490 ? 104.446 44.284 64.857 1.00 18.91 490 GLN A CA 1
ATOM 3539 C C . GLN A 1 490 ? 103.573 45.220 63.993 1.00 19.51 490 GLN A C 1
ATOM 3540 O O . GLN A 1 490 ? 103.202 46.320 64.416 1.00 18.50 490 GLN A O 1
ATOM 3546 N N . PRO A 1 491 ? 103.196 44.775 62.780 1.00 20.23 491 PRO A N 1
ATOM 3547 C CA . PRO A 1 491 ? 102.492 45.683 61.865 1.00 20.20 491 PRO A CA 1
ATOM 3548 C C . PRO A 1 491 ? 101.133 46.039 62.384 1.00 18.72 491 PRO A C 1
ATOM 3549 O O . PRO A 1 491 ? 100.592 47.084 61.975 1.00 20.27 491 PRO A O 1
ATOM 3553 N N . TRP A 1 492 ? 100.550 45.197 63.227 1.00 17.78 492 TRP A N 1
ATOM 3554 C CA . TRP A 1 492 ? 99.208 45.444 63.748 1.00 17.81 492 TRP A CA 1
ATOM 3555 C C . TRP A 1 492 ? 99.225 46.252 65.034 1.00 16.88 492 TRP A C 1
ATOM 3556 O O . TRP A 1 492 ? 98.150 46.516 65.574 1.00 17.92 492 TRP A O 1
ATOM 3567 N N . VAL A 1 493 ? 100.410 46.697 65.511 1.00 16.05 493 VAL A N 1
ATOM 3568 C CA . VAL A 1 493 ? 100.430 47.643 66.658 1.00 13.86 493 VAL A CA 1
ATOM 3569 C C . VAL A 1 493 ? 100.339 49.031 66.048 1.00 14.07 493 VAL A C 1
ATOM 3570 O O . VAL A 1 493 ? 101.226 49.447 65.279 1.00 15.00 493 VAL A O 1
ATOM 3574 N N . PRO A 1 494 ? 99.343 49.819 66.384 1.00 14.04 494 PRO A N 1
ATOM 3575 C CA . PRO A 1 494 ? 99.223 51.170 65.854 1.00 14.09 494 PRO A CA 1
ATOM 3576 C C . PRO A 1 494 ? 100.320 52.060 66.360 1.00 13.65 494 PRO A C 1
ATOM 3577 O O . PRO A 1 494 ? 100.894 51.850 67.413 1.00 14.37 494 PRO A O 1
ATOM 3581 N N . GLN A 1 495 ? 100.593 53.058 65.544 1.00 16.42 495 GLN A N 1
ATOM 3582 C CA . GLN A 1 495 ? 101.567 54.098 65.833 1.00 17.07 495 GLN A CA 1
ATOM 3583 C C . GLN A 1 495 ? 100.928 55.468 65.822 1.00 18.45 495 GLN A C 1
ATOM 3584 O O . GLN A 1 495 ? 99.911 55.717 65.141 1.00 20.59 495 GLN A O 1
ATOM 3590 N N . TRP A 1 496 ? 101.587 56.367 66.552 1.00 17.94 496 TRP A N 1
ATOM 3591 C CA . TRP A 1 496 ? 101.303 57.826 66.614 1.00 18.28 496 TRP A CA 1
ATOM 3592 C C . TRP A 1 496 ? 102.619 58.476 66.195 1.00 20.50 496 TRP A C 1
ATOM 3593 O O . TRP A 1 496 ? 103.656 58.342 66.883 1.00 19.19 496 TRP A O 1
ATOM 3604 N N . ARG A 1 497 ? 102.655 59.109 65.026 1.00 21.77 497 ARG A N 1
ATOM 3605 C CA . ARG A 1 497 ? 103.860 59.768 64.521 1.00 22.82 497 ARG A CA 1
ATOM 3606 C C . ARG A 1 497 ? 105.042 58.825 64.607 1.00 24.23 497 ARG A C 1
ATOM 3607 O O . ARG A 1 497 ? 106.150 59.196 65.027 1.00 24.56 497 ARG A O 1
ATOM 3615 N N . GLY A 1 498 ? 104.812 57.585 64.206 1.00 24.23 498 GLY A N 1
ATOM 3616 C CA . GLY A 1 498 ? 105.878 56.591 64.165 1.00 24.15 498 GLY A CA 1
ATOM 3617 C C . GLY A 1 498 ? 106.174 55.876 65.479 1.00 23.91 498 GLY A C 1
ATOM 3618 O O . GLY A 1 498 ? 106.977 54.936 65.476 1.00 26.87 498 GLY A O 1
ATOM 3619 N N . GLU A 1 499 ? 105.555 56.275 66.627 1.00 20.21 499 GLU A N 1
ATOM 3620 C CA . GLU A 1 499 ? 105.858 55.651 67.954 1.00 17.71 499 GLU A CA 1
ATOM 3621 C C . GLU A 1 499 ? 104.705 54.708 68.285 1.00 15.32 499 GLU A C 1
ATOM 3622 O O . GLU A 1 499 ? 103.538 55.105 68.181 1.00 15.11 499 GLU A O 1
ATOM 3628 N N . PRO A 1 500 ? 104.997 53.463 68.664 1.00 14.54 500 PRO A N 1
ATOM 3629 C CA . PRO A 1 500 ? 103.930 52.548 68.998 1.00 12.90 500 PRO A CA 1
ATOM 3630 C C . PRO A 1 500 ? 103.114 53.031 70.176 1.00 12.44 500 PRO A C 1
ATOM 3631 O O . PRO A 1 500 ? 103.576 53.659 71.099 1.00 12.99 500 PRO A O 1
ATOM 3635 N N . ILE A 1 501 ? 101.835 52.645 70.189 1.00 11.98 501 ILE A N 1
ATOM 3636 C CA . ILE A 1 501 ? 100.959 52.771 71.343 1.00 11.36 501 ILE A CA 1
ATOM 3637 C C . ILE A 1 501 ? 101.519 51.935 72.483 1.00 10.54 501 ILE A C 1
ATOM 3638 O O . ILE A 1 501 ? 101.811 50.770 72.329 1.00 12.70 501 ILE A O 1
ATOM 3643 N N . LYS A 1 502 ? 101.623 52.584 73.679 1.00 10.18 502 LYS A N 1
ATOM 3644 C CA . LYS A 1 502 ? 102.218 51.966 74.853 1.00 10.85 502 LYS A CA 1
ATOM 3645 C C . LYS A 1 502 ? 101.331 52.040 76.093 1.00 8.91 502 LYS A C 1
ATOM 3646 O O . LYS A 1 502 ? 101.704 51.534 77.144 1.00 9.43 502 LYS A O 1
ATOM 3652 N N . ALA A 1 503 ? 100.153 52.648 75.973 1.00 9.43 503 ALA A N 1
ATOM 3653 C CA . ALA A 1 503 ? 99.174 52.703 77.051 1.00 9.32 503 ALA A CA 1
ATOM 3654 C C . ALA A 1 503 ? 97.812 52.494 76.406 1.00 8.52 503 ALA A C 1
ATOM 3655 O O . ALA A 1 503 ? 97.543 53.060 75.339 1.00 9.35 503 ALA A O 1
ATOM 3657 N N . VAL A 1 504 ? 96.970 51.714 77.049 1.00 8.67 504 VAL A N 1
ATOM 3658 C CA . VAL A 1 504 ? 95.633 51.396 76.549 1.00 8.21 504 VAL A CA 1
ATOM 3659 C C . VAL A 1 504 ? 94.669 51.516 77.712 1.00 7.84 504 VAL A C 1
ATOM 3660 O O . VAL A 1 504 ? 94.819 50.820 78.725 1.00 8.52 504 VAL A O 1
ATOM 3664 N N . VAL A 1 505 ? 93.661 52.365 77.561 1.00 7.93 505 VAL A N 1
ATOM 3665 C CA . VAL A 1 505 ? 92.619 52.569 78.589 1.00 8.00 505 VAL A CA 1
ATOM 3666 C C . VAL A 1 505 ? 91.323 52.101 77.966 1.00 7.70 505 VAL A C 1
ATOM 3667 O O . VAL A 1 505 ? 90.983 52.538 76.865 1.00 8.72 505 VAL A O 1
ATOM 3671 N N . SER A 1 506 ? 90.642 51.149 78.603 1.00 7.77 506 SER A N 1
ATOM 3672 C CA . SER A 1 506 ? 89.529 50.464 77.930 1.00 7.47 506 SER A CA 1
ATOM 3673 C C . SER A 1 506 ? 88.486 50.008 78.894 1.00 7.75 506 SER A C 1
ATOM 3674 O O . SER A 1 506 ? 88.750 49.756 80.085 1.00 7.95 506 SER A O 1
ATOM 3677 N N . ASP A 1 507 ? 87.283 49.840 78.362 1.00 7.58 507 ASP A N 1
ATOM 3678 C CA . ASP A 1 507 ? 86.170 49.267 79.085 1.00 7.80 507 ASP A CA 1
ATOM 3679 C C . ASP A 1 507 ? 86.018 47.769 78.885 1.00 8.14 507 ASP A C 1
ATOM 3680 O O . ASP A 1 507 ? 84.988 47.194 79.197 1.00 9.59 507 ASP A O 1
ATOM 3685 N N . SER A 1 508 ? 87.096 47.099 78.463 1.00 8.32 508 SER A N 1
ATOM 3686 C CA . SER A 1 508 ? 87.139 45.665 78.212 1.00 8.37 508 SER A CA 1
ATOM 3687 C C . SER A 1 508 ? 87.101 44.802 79.471 1.00 8.36 508 SER A C 1
ATOM 3688 O O . SER A 1 508 ? 86.998 43.589 79.365 1.00 10.00 508 SER A O 1
ATOM 3691 N N . GLY A 1 509 ? 87.281 45.423 80.628 1.00 8.12 509 GLY A N 1
ATOM 3692 C CA . GLY A 1 509 ? 87.505 44.751 81.882 1.00 8.61 509 GLY A CA 1
ATOM 3693 C C . GLY A 1 509 ? 88.935 44.905 82.350 1.00 8.08 509 GLY A C 1
ATOM 3694 O O . GLY A 1 509 ? 89.199 44.760 83.540 1.00 8.85 509 GLY A O 1
ATOM 3695 N N . LEU A 1 510 ? 89.851 45.194 81.460 1.00 8.02 510 LEU A N 1
ATOM 3696 C CA . LEU A 1 510 ? 91.257 45.344 81.807 1.00 8.07 510 LEU A CA 1
ATOM 3697 C C . LEU A 1 510 ? 91.523 46.703 82.444 1.00 7.37 510 LEU A C 1
ATOM 3698 O O . LEU A 1 510 ? 92.541 46.830 83.165 1.00 7.77 510 LEU A O 1
ATOM 3703 N N . ALA A 1 511 ? 90.715 47.704 82.143 1.00 7.73 511 ALA A N 1
ATOM 3704 C CA . ALA A 1 511 ? 90.756 49.074 82.660 1.00 7.47 511 ALA A CA 1
ATOM 3705 C C . ALA A 1 511 ? 91.922 49.900 82.118 1.00 7.72 511 ALA A C 1
ATOM 3706 O O . ALA A 1 511 ? 91.714 50.917 81.444 1.00 7.86 511 ALA A O 1
ATOM 3708 N N . ALA A 1 512 ? 93.147 49.546 82.482 1.00 7.85 512 ALA A N 1
ATOM 3709 C CA . ALA A 1 512 ? 94.342 50.336 82.135 1.00 7.56 512 ALA A CA 1
ATOM 3710 C C . ALA A 1 512 ? 95.480 49.373 81.954 1.00 7.66 512 ALA A C 1
ATOM 3711 O O . ALA A 1 512 ? 95.703 48.489 82.794 1.00 8.27 512 ALA A O 1
ATOM 3713 N N . SER A 1 513 ? 96.186 49.545 80.858 1.00 7.92 513 SER A N 1
ATOM 3714 C CA . SER A 1 513 ? 97.260 48.646 80.460 1.00 7.70 513 SER A CA 1
ATOM 3715 C C . SER A 1 513 ? 98.451 49.464 79.990 1.00 8.18 513 SER A C 1
ATOM 3716 O O . SER A 1 513 ? 98.270 50.500 79.343 1.00 8.71 513 SER A O 1
ATOM 3719 N N . TYR A 1 514 ? 99.658 48.976 80.278 1.00 7.96 514 TYR A N 1
ATOM 3720 C CA . TYR A 1 514 ? 100.899 49.722 80.047 1.00 8.27 514 TYR A CA 1
ATOM 3721 C C . TYR A 1 514 ? 101.940 48.752 79.555 1.00 8.45 514 TYR A C 1
ATOM 3722 O O . TYR A 1 514 ? 102.045 47.659 80.095 1.00 9.41 514 TYR A O 1
ATOM 3731 N N . VAL A 1 515 ? 102.751 49.144 78.589 1.00 8.68 515 VAL A N 1
ATOM 3732 C CA . VAL A 1 515 ? 103.853 48.305 78.100 1.00 8.84 515 VAL A CA 1
ATOM 3733 C C . VAL A 1 515 ? 105.152 49.047 78.495 1.00 9.28 515 VAL A C 1
ATOM 3734 O O . VAL A 1 515 ? 105.608 49.927 77.766 1.00 9.59 515 VAL A O 1
ATOM 3738 N N . VAL A 1 516 ? 105.669 48.715 79.676 1.00 9.59 516 VAL A N 1
ATOM 3739 C CA . VAL A 1 516 ? 106.683 49.560 80.330 1.00 9.82 516 VAL A CA 1
ATOM 3740 C C . VAL A 1 516 ? 108.051 48.942 80.011 1.00 10.21 516 VAL A C 1
ATOM 3741 O O . VAL A 1 516 ? 108.305 47.764 80.302 1.00 10.28 516 VAL A O 1
ATOM 3745 N N . PRO A 1 517 ? 108.979 49.726 79.479 1.00 10.72 517 PRO A N 1
ATOM 3746 C CA . PRO A 1 517 ? 110.313 49.161 79.173 1.00 11.05 517 PRO A CA 1
ATOM 3747 C C . PRO A 1 517 ? 110.961 48.631 80.454 1.00 10.89 517 PRO A C 1
ATOM 3748 O O . PRO A 1 517 ? 110.880 49.256 81.496 1.00 11.30 517 PRO A O 1
ATOM 3752 N N . SER A 1 518 ? 111.676 47.509 80.354 1.00 10.65 518 SER A N 1
ATOM 3753 C CA . SER A 1 518 ? 112.397 47.013 81.526 1.00 10.91 518 SER A CA 1
ATOM 3754 C C . SER A 1 518 ? 113.342 48.095 82.028 1.00 11.04 518 SER A C 1
ATOM 3755 O O . SER A 1 518 ? 114.071 48.708 81.245 1.00 12.24 518 SER A O 1
ATOM 3758 N N . PRO A 1 519 ? 113.436 48.227 83.369 1.00 12.15 519 PRO A N 1
ATOM 3759 C CA . PRO A 1 519 ? 114.420 49.129 83.948 1.00 14.43 519 PRO A CA 1
ATOM 3760 C C . PRO A 1 519 ? 115.798 48.505 84.116 1.00 16.42 519 PRO A C 1
ATOM 3761 O O . PRO A 1 519 ? 116.702 49.173 84.617 1.00 21.75 519 PRO A O 1
ATOM 3765 N N . ILE A 1 520 ? 115.917 47.223 83.777 1.00 15.85 520 ILE A N 1
ATOM 3766 C CA . ILE A 1 520 ? 117.186 46.486 83.860 1.00 18.64 520 ILE A CA 1
ATOM 3767 C C . ILE A 1 520 ? 117.868 46.658 82.480 1.00 23.16 520 ILE A C 1
ATOM 3768 O O . ILE A 1 520 ? 117.750 45.832 81.585 1.00 27.94 520 ILE A O 1
ATOM 3773 N N . VAL A 1 521 ? 118.528 47.738 82.303 1.00 27.67 521 VAL A N 1
ATOM 3774 C CA . VAL A 1 521 ? 119.160 48.001 80.978 1.00 27.86 521 VAL A CA 1
ATOM 3775 C C . VAL A 1 521 ? 120.213 49.086 81.184 1.00 32.00 521 VAL A C 1
ATOM 3776 O O . VAL A 1 521 ? 120.065 49.866 82.128 1.00 34.89 521 VAL A O 1
ATOM 3780 N N . ALA A 1 526 ? 118.004 50.303 74.385 1.00 30.51 526 ALA A N 1
ATOM 3781 C CA . ALA A 1 526 ? 116.655 49.824 74.603 1.00 28.15 526 ALA A CA 1
ATOM 3782 C C . ALA A 1 526 ? 116.597 48.396 75.107 1.00 23.82 526 ALA A C 1
ATOM 3783 O O . ALA A 1 526 ? 117.328 47.520 74.688 1.00 25.35 526 ALA A O 1
ATOM 3785 N N . PRO A 1 527 ? 115.733 48.200 76.065 1.00 19.82 527 PRO A N 1
ATOM 3786 C CA . PRO A 1 527 ? 115.709 46.876 76.692 1.00 17.80 527 PRO A CA 1
ATOM 3787 C C . PRO A 1 527 ? 115.062 45.848 75.803 1.00 16.11 527 PRO A C 1
ATOM 3788 O O . PRO A 1 527 ? 114.052 46.109 75.165 1.00 16.37 527 PRO A O 1
ATOM 3792 N N . GLU A 1 528 ? 115.566 44.631 75.871 1.00 15.53 528 GLU A N 1
ATOM 3793 C CA . GLU A 1 528 ? 114.959 43.551 75.149 1.00 13.96 528 GLU A CA 1
ATOM 3794 C C . GLU A 1 528 ? 113.529 43.288 75.563 1.00 12.62 528 GLU A C 1
ATOM 3795 O O . GLU A 1 528 ? 112.699 42.933 74.739 1.00 12.64 528 GLU A O 1
ATOM 3801 N N . TYR A 1 529 ? 113.274 43.451 76.880 1.00 11.73 529 TYR A N 1
ATOM 3802 C CA . TYR A 1 529 ? 111.957 43.108 77.444 1.00 11.25 529 TYR A CA 1
ATOM 3803 C C . TYR A 1 529 ? 111.236 44.333 77.986 1.00 10.94 529 TYR A C 1
ATOM 3804 O O . TYR A 1 529 ? 111.870 45.330 78.353 1.00 11.68 529 TYR A O 1
ATOM 3813 N N . SER A 1 530 ? 109.910 44.183 78.058 1.00 10.17 530 SER A N 1
ATOM 3814 C CA . SER A 1 530 ? 109.038 45.088 78.717 1.00 9.51 530 SER A CA 1
ATOM 3815 C C . SER A 1 530 ? 108.187 44.354 79.718 1.00 9.28 530 SER A C 1
ATOM 3816 O O . SER A 1 530 ? 107.865 43.176 79.530 1.00 10.52 530 SER A O 1
ATOM 3819 N N . SER A 1 531 ? 107.754 45.082 80.738 1.00 8.86 531 SER A N 1
ATOM 3820 C CA . SER A 1 531 ? 106.720 44.623 81.645 1.00 8.87 531 SER A CA 1
ATOM 3821 C C . SER A 1 531 ? 105.355 44.991 81.034 1.00 8.73 531 SER A C 1
ATOM 3822 O O . SER A 1 531 ? 105.039 46.170 80.879 1.00 9.62 531 SER A O 1
ATOM 3825 N N . LEU A 1 532 ? 104.579 43.962 80.667 1.00 8.40 532 LEU A N 1
ATOM 3826 C CA . LEU A 1 532 ? 103.264 44.167 80.126 1.00 8.45 532 LEU A CA 1
ATOM 3827 C C . LEU A 1 532 ? 102.316 44.183 81.345 1.00 7.93 532 LEU A C 1
ATOM 3828 O O . LEU A 1 532 ? 101.946 43.129 81.847 1.00 8.50 532 LEU A O 1
ATOM 3833 N N . LEU A 1 533 ? 102.023 45.397 81.800 1.00 7.96 533 LEU A N 1
ATOM 3834 C CA . LEU A 1 533 ? 100.987 45.582 82.848 1.00 7.89 533 LEU A CA 1
ATOM 3835 C C . LEU A 1 533 ? 99.676 45.496 82.104 1.00 7.61 533 LEU A C 1
ATOM 3836 O O . LEU A 1 533 ? 99.132 46.461 81.575 1.00 8.10 533 LEU A O 1
ATOM 3841 N N . ALA A 1 534 ? 99.195 44.239 81.958 1.00 7.82 534 ALA A N 1
ATOM 3842 C CA . ALA A 1 534 ? 98.044 43.938 81.156 1.00 7.74 534 ALA A CA 1
ATOM 3843 C C . ALA A 1 534 ? 96.773 44.545 81.702 1.00 7.40 534 ALA A C 1
ATOM 3844 O O . ALA A 1 534 ? 95.827 44.872 80.982 1.00 7.81 534 ALA A O 1
ATOM 3846 N N . SER A 1 535 ? 96.691 44.622 83.054 1.00 7.32 535 SER A N 1
ATOM 3847 C CA . SER A 1 535 ? 95.507 45.169 83.678 1.00 7.12 535 SER A CA 1
ATOM 3848 C C . SER A 1 535 ? 95.867 45.703 85.068 1.00 7.08 535 SER A C 1
ATOM 3849 O O . SER A 1 535 ? 96.298 44.946 85.925 1.00 7.81 535 SER A O 1
ATOM 3852 N N . TYR A 1 536 ? 95.601 46.988 85.269 1.00 7.25 536 TYR A N 1
ATOM 3853 C CA . TYR A 1 536 ? 95.731 47.634 86.575 1.00 7.08 536 TYR A CA 1
ATOM 3854 C C . TYR A 1 536 ? 94.340 48.168 86.902 1.00 6.99 536 TYR A C 1
ATOM 3855 O O . TYR A 1 536 ? 93.876 49.114 86.248 1.00 7.58 536 TYR A O 1
ATOM 3864 N N . THR A 1 537 ? 93.672 47.559 87.872 1.00 7.19 537 THR A N 1
ATOM 3865 C CA . THR A 1 537 ? 92.298 47.855 88.197 1.00 7.11 537 THR A CA 1
ATOM 3866 C C . THR A 1 537 ? 92.150 48.387 89.619 1.00 7.37 537 THR A C 1
ATOM 3867 O O . THR A 1 537 ? 92.899 48.007 90.540 1.00 7.91 537 THR A O 1
ATOM 3871 N N . TRP A 1 538 ? 91.095 49.173 89.783 1.00 7.15 538 TRP A N 1
ATOM 3872 C CA . TRP A 1 538 ? 90.616 49.684 91.064 1.00 7.13 538 TRP A CA 1
ATOM 3873 C C . TRP A 1 538 ? 89.174 49.290 91.297 1.00 6.97 538 TRP A C 1
ATOM 3874 O O . TRP A 1 538 ? 88.366 49.241 90.380 1.00 7.42 538 TRP A O 1
ATOM 3885 N N . GLU A 1 539 ? 88.850 49.110 92.581 1.00 7.05 539 GLU A N 1
ATOM 3886 C CA . GLU A 1 539 ? 87.464 49.076 93.039 1.00 6.97 539 GLU A CA 1
ATOM 3887 C C . GLU A 1 539 ? 86.679 48.041 92.243 1.00 7.15 539 GLU A C 1
ATOM 3888 O O . GLU A 1 539 ? 87.121 46.904 92.130 1.00 7.48 539 GLU A O 1
ATOM 3894 N N . ASP A 1 540 ? 85.493 48.375 91.705 1.00 7.34 540 ASP A N 1
ATOM 3895 C CA . ASP A 1 540 ? 84.687 47.377 91.046 1.00 7.67 540 ASP A CA 1
ATOM 3896 C C . ASP A 1 540 ? 85.386 46.743 89.831 1.00 7.45 540 ASP A C 1
ATOM 3897 O O . ASP A 1 540 ? 85.088 45.606 89.488 1.00 8.01 540 ASP A O 1
ATOM 3902 N N . ASP A 1 541 ? 86.269 47.502 89.164 1.00 7.62 541 ASP A N 1
ATOM 3903 C CA . ASP A 1 541 ? 86.982 46.888 88.048 1.00 8.23 541 ASP A CA 1
ATOM 3904 C C . ASP A 1 541 ? 87.802 45.692 88.538 1.00 7.93 541 ASP A C 1
ATOM 3905 O O . ASP A 1 541 ? 87.952 44.689 87.824 1.00 8.87 541 ASP A O 1
ATOM 3910 N N . SER A 1 542 ? 88.376 45.789 89.730 1.00 7.55 542 SER A N 1
ATOM 3911 C CA . SER A 1 542 ? 89.116 44.705 90.336 1.00 8.61 542 SER A CA 1
ATOM 3912 C C . SER A 1 542 ? 88.202 43.592 90.772 1.00 8.18 542 SER A C 1
ATOM 3913 O O . SER A 1 542 ? 88.460 42.420 90.544 1.00 9.08 542 SER A O 1
ATOM 3916 N N . THR A 1 543 ? 87.067 43.933 91.430 1.00 8.38 543 THR A N 1
ATOM 3917 C CA . THR A 1 543 ? 86.129 42.918 91.855 1.00 8.64 543 THR A CA 1
ATOM 3918 C C . THR A 1 543 ? 85.683 42.067 90.707 1.00 8.15 543 THR A C 1
ATOM 3919 O O . THR A 1 543 ? 85.563 40.848 90.856 1.00 9.31 543 THR A O 1
ATOM 3923 N N . ARG A 1 544 ? 85.429 42.676 89.524 1.00 8.26 544 ARG A N 1
ATOM 3924 C CA . ARG A 1 544 ? 84.933 41.905 88.405 1.00 9.01 544 ARG A CA 1
ATOM 3925 C C . ARG A 1 544 ? 85.919 40.851 87.933 1.00 8.50 544 ARG A C 1
ATOM 3926 O O . ARG A 1 544 ? 85.497 39.823 87.411 1.00 10.80 544 ARG A O 1
ATOM 3934 N N . LEU A 1 545 ? 87.215 41.088 88.083 1.00 7.95 545 LEU A N 1
ATOM 3935 C CA . LEU A 1 545 ? 88.251 40.160 87.640 1.00 8.36 545 LEU A CA 1
ATOM 3936 C C . LEU A 1 545 ? 88.553 39.039 88.649 1.00 8.27 545 LEU A C 1
ATOM 3937 O O . LEU A 1 545 ? 89.108 38.024 88.291 1.00 8.57 545 LEU A O 1
ATOM 3942 N N . ARG A 1 546 ? 88.246 39.299 89.922 1.00 8.09 546 ARG A N 1
ATOM 3943 C CA . ARG A 1 546 ? 88.870 38.535 91.003 1.00 8.88 546 ARG A CA 1
ATOM 3944 C C . ARG A 1 546 ? 88.629 37.064 90.934 1.00 8.22 546 ARG A C 1
ATOM 3945 O O . ARG A 1 546 ? 89.520 36.273 91.294 1.00 8.99 546 ARG A O 1
ATOM 3953 N N . HIS A 1 547 ? 87.442 36.661 90.505 1.00 8.75 547 HIS A N 1
ATOM 3954 C CA . HIS A 1 547 ? 87.128 35.221 90.345 1.00 9.29 547 HIS A CA 1
ATOM 3955 C C . HIS A 1 547 ? 88.081 34.472 89.445 1.00 9.22 547 HIS A C 1
ATOM 3956 O O . HIS A 1 547 ? 88.135 33.250 89.529 1.00 11.31 547 HIS A O 1
ATOM 3963 N N . ASP A 1 548 ? 88.784 35.182 88.545 1.00 8.51 548 ASP A N 1
ATOM 3964 C CA . ASP A 1 548 ? 89.708 34.543 87.602 1.00 8.74 548 ASP A CA 1
ATOM 3965 C C . ASP A 1 548 ? 91.140 34.470 88.057 1.00 8.32 548 ASP A C 1
ATOM 3966 O O . ASP A 1 548 ? 91.971 33.960 87.322 1.00 9.66 548 ASP A O 1
ATOM 3971 N N . PHE A 1 549 ? 91.449 34.952 89.264 1.00 8.69 549 PHE A N 1
ATOM 3972 C CA . PHE A 1 549 ? 92.846 35.014 89.629 1.00 8.42 549 PHE A CA 1
ATOM 3973 C C . PHE A 1 549 ? 93.468 33.666 90.011 1.00 8.85 549 PHE A C 1
ATOM 3974 O O . PHE A 1 549 ? 94.688 33.521 89.904 1.00 9.57 549 PHE A O 1
ATOM 3982 N N . GLY A 1 550 ? 92.675 32.728 90.486 1.00 9.67 550 GLY A N 1
ATOM 3983 C CA . GLY A 1 550 ? 93.135 31.368 90.720 1.00 10.51 550 GLY A CA 1
ATOM 3984 C C . GLY A 1 550 ? 93.789 31.122 92.064 1.00 10.54 550 GLY A C 1
ATOM 3985 O O . GLY A 1 550 ? 93.339 30.274 92.864 1.00 12.49 550 GLY A O 1
ATOM 3986 N N . LEU A 1 551 ? 94.846 31.852 92.348 1.00 9.80 551 LEU A N 1
ATOM 3987 C CA . LEU A 1 551 ? 95.596 31.800 93.606 1.00 10.02 551 LEU A CA 1
ATOM 3988 C C . LEU A 1 551 ? 95.651 33.224 94.148 1.00 9.22 551 LEU A C 1
ATOM 3989 O O . LEU A 1 551 ? 95.777 34.173 93.379 1.00 10.05 551 LEU A O 1
ATOM 3994 N N . TYR A 1 552 ? 95.579 33.331 95.472 1.00 9.75 552 TYR A N 1
ATOM 3995 C CA . TYR A 1 552 ? 95.391 34.613 96.161 1.00 9.73 552 TYR A CA 1
ATOM 3996 C C . TYR A 1 552 ? 96.347 34.698 97.339 1.00 9.83 552 TYR A C 1
ATOM 3997 O O . TYR A 1 552 ? 96.404 33.756 98.122 1.00 12.06 552 TYR A O 1
ATOM 4006 N N . PRO A 1 553 ? 97.047 35.824 97.536 1.00 9.31 553 PRO A N 1
ATOM 4007 C CA . PRO A 1 553 ? 96.964 37.066 96.746 1.00 8.90 553 PRO A CA 1
ATOM 4008 C C . PRO A 1 553 ? 97.795 37.034 95.481 1.00 8.20 553 PRO A C 1
ATOM 4009 O O . PRO A 1 553 ? 97.638 37.938 94.651 1.00 8.70 553 PRO A O 1
ATOM 4013 N N . GLN A 1 554 ? 98.703 36.067 95.320 1.00 8.29 554 GLN A N 1
ATOM 4014 C CA . GLN A 1 554 ? 99.617 36.063 94.174 1.00 8.17 554 GLN A CA 1
ATOM 4015 C C . GLN A 1 554 ? 99.468 34.744 93.416 1.00 8.49 554 GLN A C 1
ATOM 4016 O O . GLN A 1 554 ? 99.546 33.655 93.970 1.00 9.07 554 GLN A O 1
ATOM 4022 N N . ASN A 1 555 ? 99.356 34.895 92.092 1.00 8.19 555 ASN A N 1
ATOM 4023 C CA . ASN A 1 555 ? 99.456 33.760 91.170 1.00 8.07 555 ASN A CA 1
ATOM 4024 C C . ASN A 1 555 ? 100.572 34.124 90.214 1.00 8.21 555 ASN A C 1
ATOM 4025 O O . ASN A 1 555 ? 100.438 35.147 89.521 1.00 8.65 555 ASN A O 1
ATOM 4030 N N . PRO A 1 556 ? 101.682 33.406 90.124 1.00 8.64 556 PRO A N 1
ATOM 4031 C CA . PRO A 1 556 ? 101.968 32.160 90.861 1.00 9.00 556 PRO A CA 1
ATOM 4032 C C . PRO A 1 556 ? 102.311 32.460 92.287 1.00 9.51 556 PRO A C 1
ATOM 4033 O O . PRO A 1 556 ? 102.804 33.506 92.637 1.00 10.60 556 PRO A O 1
ATOM 4037 N N . ALA A 1 557 ? 102.042 31.439 93.136 1.00 10.43 557 ALA A N 1
ATOM 4038 C CA . ALA A 1 557 ? 102.435 31.530 94.540 1.00 12.27 557 ALA A CA 1
ATOM 4039 C C . ALA A 1 557 ? 103.921 31.182 94.691 1.00 13.20 557 ALA A C 1
ATOM 4040 O O . ALA A 1 557 ? 104.573 31.593 95.655 1.00 19.24 557 ALA A O 1
ATOM 4042 N N . THR A 1 558 ? 104.471 30.459 93.752 1.00 12.90 558 THR A N 1
ATOM 4043 C CA . THR A 1 558 ? 105.852 29.988 93.749 1.00 14.34 558 THR A CA 1
ATOM 4044 C C . THR A 1 558 ? 106.717 30.847 92.802 1.00 14.10 558 THR A C 1
ATOM 4045 O O . THR A 1 558 ? 106.213 31.571 92.003 1.00 17.30 558 THR A O 1
ATOM 4049 N N . GLU A 1 559 ? 108.043 30.662 92.893 1.00 14.03 559 GLU A N 1
ATOM 4050 C CA . GLU A 1 559 ? 108.956 31.423 91.985 1.00 14.76 559 GLU A CA 1
ATOM 4051 C C . GLU A 1 559 ? 108.914 30.903 90.529 1.00 14.00 559 GLU A C 1
ATOM 4052 O O . GLU A 1 559 ? 109.178 31.641 89.596 1.00 14.76 559 GLU A O 1
ATOM 4058 N N . THR A 1 560 ? 108.624 29.601 90.380 1.00 14.63 560 THR A N 1
ATOM 4059 C CA . THR A 1 560 ? 108.733 28.972 89.089 1.00 15.39 560 THR A CA 1
ATOM 4060 C C . THR A 1 560 ? 107.399 28.708 88.396 1.00 14.11 560 THR A C 1
ATOM 4061 O O . THR A 1 560 ? 107.400 28.249 87.241 1.00 16.33 560 THR A O 1
ATOM 4065 N N . GLY A 1 561 ? 106.298 28.979 89.030 1.00 12.09 561 GLY A N 1
ATOM 4066 C CA . GLY A 1 561 ? 104.998 28.842 88.389 1.00 11.20 561 GLY A CA 1
ATOM 4067 C C . GLY A 1 561 ? 104.744 29.989 87.423 1.00 10.48 561 GLY A C 1
ATOM 4068 O O . GLY A 1 561 ? 105.459 30.986 87.364 1.00 11.21 561 GLY A O 1
ATOM 4069 N N . THR A 1 562 ? 103.636 29.859 86.706 1.00 10.24 562 THR A N 1
ATOM 4070 C CA . THR A 1 562 ? 103.132 30.901 85.807 1.00 10.17 562 THR A CA 1
ATOM 4071 C C . THR A 1 562 ? 101.607 30.917 85.891 1.00 9.75 562 THR A C 1
ATOM 4072 O O . THR A 1 562 ? 100.962 29.864 85.899 1.00 11.36 562 THR A O 1
ATOM 4076 N N . ALA A 1 563 ? 101.027 32.111 85.942 1.00 9.62 563 ALA A N 1
ATOM 4077 C CA . ALA A 1 563 ? 99.560 32.274 86.049 1.00 9.68 563 ALA A CA 1
ATOM 4078 C C . ALA A 1 563 ? 98.955 32.236 84.637 1.00 9.54 563 ALA A C 1
ATOM 4079 O O . ALA A 1 563 ? 98.265 33.163 84.218 1.00 9.41 563 ALA A O 1
ATOM 4081 N N . ASP A 1 564 ? 99.190 31.155 83.919 1.00 10.20 564 ASP A N 1
ATOM 4082 C CA . ASP A 1 564 ? 98.823 31.085 82.501 1.00 10.41 564 ASP A CA 1
ATOM 4083 C C . ASP A 1 564 ? 97.286 31.071 82.321 1.00 9.95 564 ASP A C 1
ATOM 4084 O O . ASP A 1 564 ? 96.752 31.817 81.510 1.00 10.30 564 ASP A O 1
ATOM 4089 N N . GLY A 1 565 ? 96.589 30.242 83.088 1.00 10.33 565 GLY A N 1
ATOM 4090 C CA . GLY A 1 565 ? 95.131 30.211 82.984 1.00 11.06 565 GLY A CA 1
ATOM 4091 C C . GLY A 1 565 ? 94.486 31.536 83.290 1.00 9.77 565 GLY A C 1
ATOM 4092 O O . GLY A 1 565 ? 93.599 32.022 82.580 1.00 10.35 565 GLY A O 1
ATOM 4093 N N . MET A 1 566 ? 94.971 32.206 84.369 1.00 9.36 566 MET A N 1
ATOM 4094 C CA . MET A 1 566 ? 94.474 33.526 84.722 1.00 8.72 566 MET A CA 1
ATOM 4095 C C . MET A 1 566 ? 94.689 34.473 83.544 1.00 8.69 566 MET A C 1
ATOM 4096 O O . MET A 1 566 ? 93.797 35.220 83.120 1.00 8.42 566 MET A O 1
ATOM 4101 N N . TYR A 1 567 ? 95.907 34.491 83.027 1.00 8.16 567 TYR A N 1
ATOM 4102 C CA . TYR A 1 567 ? 96.242 35.429 82.024 1.00 8.17 567 TYR A CA 1
ATOM 4103 C C . TYR A 1 567 ? 95.435 35.203 80.749 1.00 8.00 567 TYR A C 1
ATOM 4104 O O . TYR A 1 567 ? 95.018 36.185 80.104 1.00 8.72 567 TYR A O 1
ATOM 4113 N N . ARG A 1 568 ? 95.166 33.966 80.401 1.00 8.54 568 ARG A N 1
ATOM 4114 C CA . ARG A 1 568 ? 94.347 33.684 79.246 1.00 8.96 568 ARG A CA 1
ATOM 4115 C C . ARG A 1 568 ? 92.947 34.300 79.395 1.00 9.04 568 ARG A C 1
ATOM 4116 O O . ARG A 1 568 ? 92.345 34.695 78.391 1.00 9.02 568 ARG A O 1
ATOM 4124 N N . THR A 1 569 ? 92.398 34.374 80.615 1.00 8.50 569 THR A N 1
ATOM 4125 C CA . THR A 1 569 ? 91.112 35.029 80.775 1.00 8.55 569 THR A CA 1
ATOM 4126 C C . THR A 1 569 ? 91.197 36.523 80.500 1.00 8.45 569 THR A C 1
ATOM 4127 O O . THR A 1 569 ? 90.176 37.141 80.125 1.00 9.18 569 THR A O 1
ATOM 4131 N N . MET A 1 570 ? 92.354 37.128 80.651 1.00 8.27 570 MET A N 1
ATOM 4132 C CA . MET A 1 570 ? 92.544 38.538 80.380 1.00 8.37 570 MET A CA 1
ATOM 4133 C C . MET A 1 570 ? 92.711 38.729 78.836 1.00 8.88 570 MET A C 1
ATOM 4134 O O . MET A 1 570 ? 92.111 39.636 78.257 1.00 8.91 570 MET A O 1
ATOM 4139 N N . VAL A 1 571 ? 93.491 37.871 78.191 1.00 9.15 571 VAL A N 1
ATOM 4140 C CA . VAL A 1 571 ? 93.554 37.864 76.723 1.00 9.01 571 VAL A CA 1
ATOM 4141 C C . VAL A 1 571 ? 92.142 37.704 76.178 1.00 8.59 571 VAL A C 1
ATOM 4142 O O . VAL A 1 571 ? 91.762 38.375 75.214 1.00 9.36 571 VAL A O 1
ATOM 4146 N N . ASN A 1 572 ? 91.330 36.832 76.784 1.00 8.81 572 ASN A N 1
ATOM 4147 C CA . ASN A 1 572 ? 89.957 36.603 76.303 1.00 8.43 572 ASN A CA 1
ATOM 4148 C C . ASN A 1 572 ? 89.078 37.805 76.465 1.00 8.85 572 ASN A C 1
ATOM 4149 O O . ASN A 1 572 ? 88.196 38.030 75.625 1.00 9.73 572 ASN A O 1
ATOM 4154 N N . ARG A 1 573 ? 89.267 38.612 77.511 1.00 9.02 573 ARG A N 1
ATOM 4155 C CA . ARG A 1 573 ? 88.543 39.875 77.632 1.00 8.99 573 ARG A CA 1
ATOM 4156 C C . ARG A 1 573 ? 88.900 40.841 76.540 1.00 8.42 573 ARG A C 1
ATOM 4157 O O . ARG A 1 573 ? 88.094 41.668 76.132 1.00 9.63 573 ARG A O 1
ATOM 4165 N N . ALA A 1 574 ? 90.131 40.780 76.049 1.00 8.79 574 ALA A N 1
ATOM 4166 C CA . ALA A 1 574 ? 90.569 41.636 74.934 1.00 9.16 574 ALA A CA 1
ATOM 4167 C C . ALA A 1 574 ? 90.101 41.120 73.579 1.00 8.90 574 ALA A C 1
ATOM 4168 O O . ALA A 1 574 ? 90.262 41.845 72.578 1.00 9.71 574 ALA A O 1
ATOM 4170 N N . TYR A 1 575 ? 89.525 39.927 73.502 1.00 8.76 575 TYR A N 1
ATOM 4171 C CA . TYR A 1 575 ? 89.099 39.323 72.233 1.00 9.01 575 TYR A CA 1
ATOM 4172 C C . TYR A 1 575 ? 87.733 39.895 71.890 1.00 9.29 575 TYR A C 1
ATOM 4173 O O . TYR A 1 575 ? 86.701 39.287 72.114 1.00 9.22 575 TYR A O 1
ATOM 4182 N N . ARG A 1 576 ? 87.735 41.131 71.365 1.00 9.50 576 ARG A N 1
ATOM 4183 C CA . ARG A 1 576 ? 86.552 41.917 71.095 1.00 9.75 576 ARG A CA 1
ATOM 4184 C C . ARG A 1 576 ? 86.697 42.503 69.706 1.00 9.83 576 ARG A C 1
ATOM 4185 O O . ARG A 1 576 ? 87.776 42.916 69.318 1.00 11.48 576 ARG A O 1
ATOM 4193 N N . TYR A 1 577 ? 85.579 42.595 69.003 1.00 10.50 577 TYR A N 1
ATOM 4194 C CA . TYR A 1 577 ? 85.579 43.215 67.675 1.00 11.13 577 TYR A CA 1
ATOM 4195 C C . TYR A 1 577 ? 85.509 44.698 67.812 1.00 11.73 577 TYR A C 1
ATOM 4196 O O . TYR A 1 577 ? 84.520 45.187 68.352 1.00 14.95 577 TYR A O 1
ATOM 4205 N N . VAL A 1 578 ? 86.486 45.409 67.323 1.00 12.68 578 VAL A N 1
ATOM 4206 C CA . VAL A 1 578 ? 86.604 46.849 67.467 1.00 13.50 578 VAL A CA 1
ATOM 4207 C C . VAL A 1 578 ? 86.584 47.458 66.109 1.00 13.83 578 VAL A C 1
ATOM 4208 O O . VAL A 1 578 ? 87.386 47.138 65.258 1.00 15.44 578 VAL A O 1
ATOM 4212 N N . LYS A 1 579 ? 85.689 48.390 65.922 1.00 14.86 579 LYS A N 1
ATOM 4213 C CA . LYS A 1 579 ? 85.546 49.167 64.693 1.00 15.84 579 LYS A CA 1
ATOM 4214 C C . LYS A 1 579 ? 86.318 50.479 64.805 1.00 15.10 579 LYS A C 1
ATOM 4215 O O . LYS A 1 579 ? 86.163 51.276 65.741 1.00 16.43 579 LYS A O 1
ATOM 4221 N N . TYR A 1 580 ? 87.187 50.697 63.836 1.00 12.96 580 TYR A N 1
ATOM 4222 C CA . TYR A 1 580 ? 87.936 51.928 63.679 1.00 12.91 580 TYR A CA 1
ATOM 4223 C C . TYR A 1 580 ? 87.331 52.743 62.543 1.00 14.06 580 TYR A C 1
ATOM 4224 O O . TYR A 1 580 ? 86.853 52.203 61.541 1.00 14.75 580 TYR A O 1
ATOM 4233 N N . ALA A 1 581 ? 87.316 54.050 62.701 1.00 16.65 581 ALA A N 1
ATOM 4234 C CA . ALA A 1 581 ? 86.735 54.957 61.735 1.00 17.84 581 ALA A CA 1
ATOM 4235 C C . ALA A 1 581 ? 87.401 54.705 60.401 1.00 19.28 581 ALA A C 1
ATOM 4236 O O . ALA A 1 581 ? 88.630 54.604 60.229 1.00 22.73 581 ALA A O 1
ATOM 4238 N N . GLY A 1 582 ? 86.547 54.651 59.417 1.00 19.31 582 GLY A N 1
ATOM 4239 C CA . GLY A 1 582 ? 86.922 54.512 58.068 1.00 20.86 582 GLY A CA 1
ATOM 4240 C C . GLY A 1 582 ? 87.020 53.077 57.634 1.00 21.73 582 GLY A C 1
ATOM 4241 O O . GLY A 1 582 ? 87.111 52.842 56.436 1.00 25.82 582 GLY A O 1
ATOM 4242 N N . ALA A 1 583 ? 87.143 52.126 58.566 1.00 20.76 583 ALA A N 1
ATOM 4243 C CA . ALA A 1 583 ? 87.185 50.726 58.265 1.00 22.97 583 ALA A CA 1
ATOM 4244 C C . ALA A 1 583 ? 85.804 50.257 57.882 1.00 25.45 583 ALA A C 1
ATOM 4245 O O . ALA A 1 583 ? 84.763 50.772 58.349 1.00 28.14 583 ALA A O 1
ATOM 4247 N N . SER A 1 584 ? 85.782 49.282 56.999 1.00 25.26 584 SER A N 1
ATOM 4248 C CA . SER A 1 584 ? 84.561 48.692 56.554 1.00 27.65 584 SER A CA 1
ATOM 4249 C C . SER A 1 584 ? 83.903 47.826 57.586 1.00 27.79 584 SER A C 1
ATOM 4250 O O . SER A 1 584 ? 82.664 47.801 57.718 1.00 31.34 584 SER A O 1
ATOM 4253 N N . ASN A 1 585 ? 84.730 47.060 58.285 1.00 23.38 585 ASN A N 1
ATOM 4254 C CA . ASN A 1 585 ? 84.309 46.102 59.324 1.00 24.74 585 ASN A CA 1
ATOM 4255 C C . ASN A 1 585 ? 85.166 46.108 60.557 1.00 25.41 585 ASN A C 1
ATOM 4256 O O . ASN A 1 585 ? 86.364 46.408 60.487 1.00 26.93 585 ASN A O 1
ATOM 4261 N N . ALA A 1 586 ? 84.554 45.792 61.684 1.00 25.79 586 ALA A N 1
ATOM 4262 C CA . ALA A 1 586 ? 85.339 45.455 62.838 1.00 22.46 586 ALA A CA 1
ATOM 4263 C C . ALA A 1 586 ? 86.308 44.153 62.621 1.00 24.39 586 ALA A C 1
ATOM 4264 O O . ALA A 1 586 ? 85.992 43.166 61.939 1.00 23.81 586 ALA A O 1
ATOM 4266 N N . GLN A 1 587 ? 87.475 44.119 63.324 1.00 23.71 587 GLN A N 1
ATOM 4267 C CA . GLN A 1 587 ? 88.312 42.868 63.448 1.00 21.91 587 GLN A CA 1
ATOM 4268 C C . GLN A 1 587 ? 88.698 42.682 64.889 1.00 16.75 587 GLN A C 1
ATOM 4269 O O . GLN A 1 587 ? 88.440 43.631 65.701 1.00 15.03 587 GLN A O 1
ATOM 4275 N N . PRO A 1 588 ? 89.155 41.457 65.317 1.00 16.64 588 PRO A N 1
ATOM 4276 C CA . PRO A 1 588 ? 89.488 41.406 66.671 1.00 13.33 588 PRO A CA 1
ATOM 4277 C C . PRO A 1 588 ? 90.526 42.449 67.033 1.00 11.99 588 PRO A C 1
ATOM 4278 O O . PRO A 1 588 ? 91.465 42.755 66.295 1.00 14.75 588 PRO A O 1
ATOM 4282 N N . TRP A 1 589 ? 90.349 43.005 68.231 1.00 11.39 589 TRP A N 1
ATOM 4283 C CA . TRP A 1 589 ? 91.193 44.084 68.716 1.00 10.42 589 TRP A CA 1
ATOM 4284 C C . TRP A 1 589 ? 92.653 43.716 68.625 1.00 10.55 589 TRP A C 1
ATOM 4285 O O . TRP A 1 589 ? 93.092 42.683 69.141 1.00 11.60 589 TRP A O 1
ATOM 4296 N N . TRP A 1 590 ? 93.462 44.626 68.103 1.00 11.00 590 TRP A N 1
ATOM 4297 C CA . TRP A 1 590 ? 94.865 44.376 68.041 1.00 11.01 590 TRP A CA 1
ATOM 4298 C C . TRP A 1 590 ? 95.455 44.133 69.421 1.00 10.53 590 TRP A C 1
ATOM 4299 O O . TRP A 1 590 ? 96.488 43.440 69.546 1.00 10.83 590 TRP A O 1
ATOM 4310 N N . PHE A 1 591 ? 94.891 44.714 70.464 1.00 9.90 591 PHE A N 1
ATOM 4311 C CA . PHE A 1 591 ? 95.458 44.549 71.791 1.00 9.84 591 PHE A CA 1
ATOM 4312 C C . PHE A 1 591 ? 95.401 43.109 72.289 1.00 9.12 591 PHE A C 1
ATOM 4313 O O . PHE A 1 591 ? 96.232 42.673 73.073 1.00 9.89 591 PHE A O 1
ATOM 4321 N N . TYR A 1 592 ? 94.404 42.356 71.797 1.00 9.48 592 TYR A N 1
ATOM 4322 C CA . TYR A 1 592 ? 94.386 40.899 72.060 1.00 10.09 592 TYR A CA 1
ATOM 4323 C C . TYR A 1 592 ? 95.646 40.213 71.565 1.00 9.32 592 TYR A C 1
ATOM 4324 O O . TYR A 1 592 ? 96.244 39.387 72.191 1.00 9.62 592 TYR A O 1
ATOM 4333 N N . GLN A 1 593 ? 96.021 40.600 70.325 1.00 10.05 593 GLN A N 1
ATOM 4334 C CA . GLN A 1 593 ? 97.231 40.078 69.748 1.00 10.62 593 GLN A CA 1
ATOM 4335 C C . GLN A 1 593 ? 98.468 40.469 70.551 1.00 9.66 593 GLN A C 1
ATOM 4336 O O . GLN A 1 593 ? 99.360 39.660 70.767 1.00 10.49 593 GLN A O 1
ATOM 4342 N N . LEU A 1 594 ? 98.530 41.712 71.034 1.00 9.81 594 LEU A N 1
ATOM 4343 C CA . LEU A 1 594 ? 99.671 42.143 71.835 1.00 10.58 594 LEU A CA 1
ATOM 4344 C C . LEU A 1 594 ? 99.757 41.349 73.127 1.00 9.65 594 LEU A C 1
ATOM 4345 O O . LEU A 1 594 ? 100.807 40.863 73.505 1.00 10.27 594 LEU A O 1
ATOM 4350 N N . LEU A 1 595 ? 98.617 41.219 73.820 1.00 9.30 595 LEU A N 1
ATOM 4351 C CA . LEU A 1 595 ? 98.632 40.464 75.056 1.00 8.91 595 LEU A CA 1
ATOM 4352 C C . LEU A 1 595 ? 99.085 39.064 74.807 1.00 8.81 595 LEU A C 1
ATOM 4353 O O . LEU A 1 595 ? 99.831 38.471 75.618 1.00 9.67 595 LEU A O 1
ATOM 4358 N N . ALA A 1 596 ? 98.651 38.422 73.708 1.00 9.29 596 ALA A N 1
ATOM 4359 C CA . ALA A 1 596 ? 99.025 37.049 73.425 1.00 9.60 596 ALA A CA 1
ATOM 4360 C C . ALA A 1 596 ? 100.509 36.897 73.086 1.00 9.63 596 ALA A C 1
ATOM 4361 O O . ALA A 1 596 ? 101.043 35.807 73.151 1.00 10.72 596 ALA A O 1
ATOM 4363 N N . GLU A 1 597 ? 101.177 37.989 72.705 1.00 9.96 597 GLU A N 1
ATOM 4364 C CA . GLU A 1 597 ? 102.570 37.947 72.409 1.00 10.55 597 GLU A CA 1
ATOM 4365 C C . GLU A 1 597 ? 103.441 37.788 73.659 1.00 10.57 597 GLU A C 1
ATOM 4366 O O . GLU A 1 597 ? 104.624 37.453 73.539 1.00 10.80 597 GLU A O 1
ATOM 4372 N N . ALA A 1 598 ? 102.931 38.069 74.839 1.00 9.93 598 ALA A N 1
ATOM 4373 C CA . ALA A 1 598 ? 103.680 37.838 76.051 1.00 10.12 598 ALA A CA 1
ATOM 4374 C C . ALA A 1 598 ? 104.113 36.395 76.140 1.00 10.28 598 ALA A C 1
ATOM 4375 O O . ALA A 1 598 ? 103.384 35.478 75.738 1.00 10.94 598 ALA A O 1
ATOM 4377 N N . ARG A 1 599 ? 105.294 36.143 76.697 1.00 10.50 599 ARG A N 1
ATOM 4378 C CA . ARG A 1 599 ? 105.718 34.769 76.876 1.00 12.00 599 ARG A CA 1
ATOM 4379 C C . ARG A 1 599 ? 104.817 34.006 77.859 1.00 10.62 599 ARG A C 1
ATOM 4380 O O . ARG A 1 599 ? 104.107 34.611 78.671 1.00 10.56 599 ARG A O 1
ATOM 4388 N N . THR A 1 600 ? 104.846 32.685 77.764 1.00 11.59 600 THR A N 1
ATOM 4389 C CA . THR A 1 600 ? 104.047 31.833 78.635 1.00 11.36 600 THR A CA 1
ATOM 4390 C C . THR A 1 600 ? 104.499 31.893 80.087 1.00 10.46 600 THR A C 1
ATOM 4391 O O . THR A 1 600 ? 103.691 32.016 80.993 1.00 11.27 600 THR A O 1
ATOM 4395 N N . ALA A 1 601 ? 105.806 31.750 80.301 1.00 10.85 601 ALA A N 1
ATOM 4396 C CA . ALA A 1 601 ? 106.384 31.833 81.640 1.00 10.62 601 ALA A CA 1
ATOM 4397 C C . ALA A 1 601 ? 106.177 33.247 82.192 1.00 9.90 601 ALA A C 1
ATOM 4398 O O . ALA A 1 601 ? 106.159 34.224 81.444 1.00 10.97 601 ALA A O 1
ATOM 4400 N N . ASP A 1 602 ? 106.083 33.333 83.489 1.00 9.62 602 ASP A N 1
ATOM 4401 C CA . ASP A 1 602 ? 106.150 34.609 84.198 1.00 9.88 602 ASP A CA 1
ATOM 4402 C C . ASP A 1 602 ? 104.889 35.469 84.100 1.00 8.86 602 ASP A C 1
ATOM 4403 O O . ASP A 1 602 ? 104.904 36.635 84.408 1.00 9.17 602 ASP A O 1
ATOM 4408 N N . ARG A 1 603 ? 103.776 34.824 83.742 1.00 8.97 603 ARG A N 1
ATOM 4409 C CA . ARG A 1 603 ? 102.464 35.483 83.826 1.00 8.55 603 ARG A CA 1
ATOM 4410 C C . ARG A 1 603 ? 102.091 35.562 85.294 1.00 7.99 603 ARG A C 1
ATOM 4411 O O . ARG A 1 603 ? 102.357 34.635 86.065 1.00 8.97 603 ARG A O 1
ATOM 4419 N N . PHE A 1 604 ? 101.440 36.666 85.680 1.00 7.79 604 PHE A N 1
ATOM 4420 C CA . PHE A 1 604 ? 101.378 37.040 87.103 1.00 8.01 604 PHE A CA 1
ATOM 4421 C C . PHE A 1 604 ? 100.145 37.871 87.425 1.00 7.58 604 PHE A C 1
ATOM 4422 O O . PHE A 1 604 ? 99.798 38.759 86.634 1.00 8.01 604 PHE A O 1
ATOM 4430 N N . VAL A 1 605 ? 99.578 37.684 88.592 1.00 7.31 605 VAL A N 1
ATOM 4431 C CA . VAL A 1 605 ? 98.655 38.652 89.167 1.00 7.29 605 VAL A CA 1
ATOM 4432 C C . VAL A 1 605 ? 98.960 38.781 90.647 1.00 7.70 605 VAL A C 1
ATOM 4433 O O . VAL A 1 605 ? 99.275 37.793 91.335 1.00 7.96 605 VAL A O 1
ATOM 4437 N N . PHE A 1 606 ? 98.859 40.008 91.133 1.00 7.68 606 PHE A N 1
ATOM 4438 C CA . PHE A 1 606 ? 98.835 40.277 92.558 1.00 7.79 606 PHE A CA 1
ATOM 4439 C C . PHE A 1 606 ? 97.562 41.020 92.878 1.00 7.47 606 PHE A C 1
ATOM 4440 O O . PHE A 1 606 ? 97.260 42.045 92.259 1.00 8.74 606 PHE A O 1
ATOM 4448 N N . ASP A 1 607 ? 96.839 40.516 93.866 1.00 8.06 607 ASP A N 1
ATOM 4449 C CA . ASP A 1 607 ? 95.592 41.073 94.310 1.00 8.29 607 ASP A CA 1
ATOM 4450 C C . ASP A 1 607 ? 95.785 41.675 95.699 1.00 8.07 607 ASP A C 1
ATOM 4451 O O . ASP A 1 607 ? 95.866 40.965 96.696 1.00 8.58 607 ASP A O 1
ATOM 4456 N N . TRP A 1 608 ? 95.862 42.993 95.763 1.00 8.84 608 TRP A N 1
ATOM 4457 C CA . TRP A 1 608 ? 96.039 43.650 97.055 1.00 8.30 608 TRP A CA 1
ATOM 4458 C C . TRP A 1 608 ? 94.870 43.402 97.966 1.00 8.51 608 TRP A C 1
ATOM 4459 O O . TRP A 1 608 ? 95.012 43.467 99.199 1.00 8.96 608 TRP A O 1
ATOM 4470 N N . THR A 1 609 ? 93.707 43.129 97.414 1.00 10.52 609 THR A N 1
ATOM 4471 C CA . THR A 1 609 ? 92.553 42.943 98.147 1.00 12.26 609 THR A CA 1
ATOM 4472 C C . THR A 1 609 ? 92.676 41.700 99.093 1.00 12.09 609 THR A C 1
ATOM 4473 O O . THR A 1 609 ? 92.157 41.656 100.220 1.00 15.99 609 THR A O 1
ATOM 4477 N N . THR A 1 610 ? 93.319 40.610 98.611 1.00 10.61 610 THR A N 1
ATOM 4478 C CA . THR A 1 610 ? 93.468 39.380 99.346 1.00 11.28 610 THR A CA 1
ATOM 4479 C C . THR A 1 610 ? 94.871 39.292 100.039 1.00 10.44 610 THR A C 1
ATOM 4480 O O . THR A 1 610 ? 95.180 38.316 100.684 1.00 12.84 610 THR A O 1
ATOM 4484 N N . ASN A 1 611 ? 95.688 40.307 99.925 1.00 10.13 611 ASN A N 1
ATOM 4485 C CA . ASN A 1 611 ? 96.832 40.552 100.788 1.00 9.67 611 ASN A CA 1
ATOM 4486 C C . ASN A 1 611 ? 96.285 40.938 102.185 1.00 9.49 611 ASN A C 1
ATOM 4487 O O . ASN A 1 611 ? 95.144 41.362 102.324 1.00 9.83 611 ASN A O 1
ATOM 4492 N N . LYS A 1 612 ? 97.136 40.876 103.196 1.00 9.96 612 LYS A N 1
ATOM 4493 C CA . LYS A 1 612 ? 96.719 41.202 104.547 1.00 10.02 612 LYS A CA 1
ATOM 4494 C C . LYS A 1 612 ? 96.378 42.652 104.728 1.00 9.78 612 LYS A C 1
ATOM 4495 O O . LYS A 1 612 ? 95.746 43.029 105.724 1.00 10.77 612 LYS A O 1
ATOM 4501 N N . THR A 1 613 ? 96.725 43.538 103.783 1.00 9.30 613 THR A N 1
ATOM 4502 C CA . THR A 1 613 ? 96.249 44.902 103.779 1.00 9.20 613 THR A CA 1
ATOM 4503 C C . THR A 1 613 ? 94.764 45.078 103.512 1.00 9.08 613 THR A C 1
ATOM 4504 O O . THR A 1 613 ? 94.232 46.161 103.753 1.00 10.20 613 THR A O 1
ATOM 4508 N N . ALA A 1 614 ? 94.120 44.024 102.980 1.00 9.12 614 ALA A N 1
ATOM 4509 C CA . ALA A 1 614 ? 92.675 44.078 102.681 1.00 9.30 614 ALA A CA 1
ATOM 4510 C C . ALA A 1 614 ? 92.401 45.216 101.704 1.00 9.01 614 ALA A C 1
ATOM 4511 O O . ALA A 1 614 ? 91.386 45.907 101.740 1.00 10.42 614 ALA A O 1
ATOM 4513 N N . GLY A 1 615 ? 93.287 45.324 100.692 1.00 8.87 615 GLY A N 1
ATOM 4514 C CA . GLY A 1 615 ? 93.171 46.284 99.613 1.00 8.81 615 GLY A CA 1
ATOM 4515 C C . GLY A 1 615 ? 94.463 47.026 99.379 1.00 7.81 615 GLY A C 1
ATOM 4516 O O . GLY A 1 615 ? 95.514 46.762 99.951 1.00 8.30 615 GLY A O 1
ATOM 4517 N N . GLY A 1 616 ? 94.375 47.951 98.439 1.00 7.97 616 GLY A N 1
ATOM 4518 C CA . GLY A 1 616 ? 95.527 48.712 97.981 1.00 8.05 616 GLY A CA 1
ATOM 4519 C C . GLY A 1 616 ? 95.873 49.929 98.813 1.00 7.82 616 GLY A C 1
ATOM 4520 O O . GLY A 1 616 ? 97.053 50.133 99.109 1.00 8.23 616 GLY A O 1
ATOM 4521 N N . PHE A 1 617 ? 94.905 50.791 99.123 1.00 7.45 617 PHE A N 1
ATOM 4522 C CA . PHE A 1 617 ? 95.213 52.089 99.713 1.00 7.15 617 PHE A CA 1
ATOM 4523 C C . PHE A 1 617 ? 93.920 52.771 100.046 1.00 7.64 617 PHE A C 1
ATOM 4524 O O . PHE A 1 617 ? 92.892 52.567 99.393 1.00 7.75 617 PHE A O 1
ATOM 4532 N N . LYS A 1 618 ? 93.947 53.691 101.024 1.00 7.11 618 LYS A N 1
ATOM 4533 C CA . LYS A 1 618 ? 92.742 54.406 101.402 1.00 7.36 618 LYS A CA 1
ATOM 4534 C C . LYS A 1 618 ? 92.301 55.385 100.330 1.00 6.97 618 LYS A C 1
ATOM 4535 O O . LYS A 1 618 ? 93.082 56.232 99.889 1.00 7.88 618 LYS A O 1
ATOM 4541 N N . LEU A 1 619 ? 91.001 55.385 100.035 1.00 7.26 619 LEU A N 1
ATOM 4542 C CA . LEU A 1 619 ? 90.337 56.478 99.312 1.00 7.57 619 LEU A CA 1
ATOM 4543 C C . LEU A 1 619 ? 89.035 56.780 100.050 1.00 7.43 619 LEU A C 1
ATOM 4544 O O . LEU A 1 619 ? 88.270 55.869 100.348 1.00 8.09 619 LEU A O 1
ATOM 4549 N N . ASP A 1 620 ? 88.798 58.053 100.320 1.00 7.21 620 ASP A N 1
ATOM 4550 C CA . ASP A 1 620 ? 87.655 58.420 101.132 1.00 7.44 620 ASP A CA 1
ATOM 4551 C C . ASP A 1 620 ? 86.354 58.508 100.333 1.00 7.33 620 ASP A C 1
ATOM 4552 O O . ASP A 1 620 ? 86.243 59.229 99.337 1.00 7.70 620 ASP A O 1
ATOM 4557 N N . MET A 1 621 ? 85.353 57.807 100.849 1.00 7.44 621 MET A N 1
ATOM 4558 C CA . MET A 1 621 ? 83.981 57.904 100.430 1.00 7.23 621 MET A CA 1
ATOM 4559 C C . MET A 1 621 ? 83.328 59.174 100.969 1.00 7.62 621 MET A C 1
ATOM 4560 O O . MET A 1 621 ? 83.889 59.888 101.805 1.00 7.96 621 MET A O 1
ATOM 4565 N N . THR A 1 622 ? 82.124 59.466 100.514 1.00 7.72 622 THR A N 1
ATOM 4566 C CA . THR A 1 622 ? 81.361 60.546 101.123 1.00 8.10 622 THR A CA 1
ATOM 4567 C C . THR A 1 622 ? 81.211 60.286 102.614 1.00 8.32 622 THR A C 1
ATOM 4568 O O . THR A 1 622 ? 80.964 59.167 103.060 1.00 9.06 622 THR A O 1
ATOM 4572 N N . GLY A 1 623 ? 81.412 61.346 103.401 1.00 9.40 623 GLY A N 1
ATOM 4573 C CA . GLY A 1 623 ? 81.388 61.248 104.865 1.00 10.11 623 GLY A CA 1
ATOM 4574 C C . GLY A 1 623 ? 82.666 60.808 105.536 1.00 10.26 623 GLY A C 1
ATOM 4575 O O . GLY A 1 623 ? 82.818 60.930 106.727 1.00 13.88 623 GLY A O 1
ATOM 4576 N N . ASP A 1 624 ? 83.577 60.264 104.776 1.00 9.51 624 ASP A N 1
ATOM 4577 C CA . ASP A 1 624 ? 84.777 59.686 105.366 1.00 10.21 624 ASP A CA 1
ATOM 4578 C C . ASP A 1 624 ? 85.776 60.699 105.874 1.00 10.84 624 ASP A C 1
ATOM 4579 O O . ASP A 1 624 ? 86.604 60.355 106.707 1.00 11.55 624 ASP A O 1
ATOM 4584 N N . HIS A 1 625 ? 85.684 61.955 105.437 1.00 12.33 625 HIS A N 1
ATOM 4585 C CA . HIS A 1 625 ? 86.605 62.994 105.876 1.00 10.91 625 HIS A CA 1
ATOM 4586 C C . HIS A 1 625 ? 86.691 62.992 107.393 1.00 9.73 625 HIS A C 1
ATOM 4587 O O . HIS A 1 625 ? 87.764 63.159 107.942 1.00 10.74 625 HIS A O 1
ATOM 4594 N N . HIS A 1 626 ? 85.572 62.903 108.070 1.00 12.51 626 HIS A N 1
ATOM 4595 C CA . HIS A 1 626 ? 85.562 62.926 109.493 1.00 14.22 626 HIS A CA 1
ATOM 4596 C C . HIS A 1 626 ? 86.362 61.860 110.143 1.00 11.96 626 HIS A C 1
ATOM 4597 O O . HIS A 1 626 ? 86.884 62.015 111.242 1.00 16.45 626 HIS A O 1
ATOM 4604 N N . GLN A 1 627 ? 86.384 60.727 109.520 1.00 11.13 627 GLN A N 1
ATOM 4605 C CA . GLN A 1 627 ? 87.144 59.578 110.030 1.00 10.25 627 GLN A CA 1
ATOM 4606 C C . GLN A 1 627 ? 88.629 59.737 109.691 1.00 9.76 627 GLN A C 1
ATOM 4607 O O . GLN A 1 627 ? 89.486 59.584 110.552 1.00 9.89 627 GLN A O 1
ATOM 4613 N N . SER A 1 628 ? 88.961 60.004 108.408 1.00 9.01 628 SER A N 1
ATOM 4614 C CA . SER A 1 628 ? 90.333 60.092 108.044 1.00 8.55 628 SER A CA 1
ATOM 4615 C C . SER A 1 628 ? 91.017 61.294 108.692 1.00 8.54 628 SER A C 1
ATOM 4616 O O . SER A 1 628 ? 92.184 61.221 109.074 1.00 9.29 628 SER A O 1
ATOM 4619 N N . ASN A 1 629 ? 90.298 62.408 108.788 1.00 8.79 629 ASN A N 1
ATOM 4620 C CA . ASN A 1 629 ? 90.894 63.635 109.346 1.00 8.90 629 ASN A CA 1
ATOM 4621 C C . ASN A 1 629 ? 91.149 63.459 110.845 1.00 8.84 629 ASN A C 1
ATOM 4622 O O . ASN A 1 629 ? 92.105 64.027 111.361 1.00 9.59 629 ASN A O 1
ATOM 4627 N N . LEU A 1 630 ? 90.328 62.691 111.563 1.00 9.35 630 LEU A N 1
ATOM 4628 C CA . LEU A 1 630 ? 90.613 62.391 112.955 1.00 9.15 630 LEU A CA 1
ATOM 4629 C C . LEU A 1 630 ? 91.949 61.675 113.050 1.00 9.09 630 LEU A C 1
ATOM 4630 O O . LEU A 1 630 ? 92.782 61.970 113.910 1.00 9.77 630 LEU A O 1
ATOM 4635 N N . CYS A 1 631 ? 92.144 60.681 112.170 1.00 8.83 631 CYS A N 1
ATOM 4636 C CA . CYS A 1 631 ? 93.408 59.957 112.162 1.00 8.71 631 CYS A CA 1
ATOM 4637 C C . CYS A 1 631 ? 94.591 60.856 111.819 1.00 8.71 631 CYS A C 1
ATOM 4638 O O . CYS A 1 631 ? 95.661 60.762 112.415 1.00 9.11 631 CYS A O 1
ATOM 4641 N N . PHE A 1 632 ? 94.394 61.749 110.819 1.00 8.72 632 PHE A N 1
ATOM 4642 C CA . PHE A 1 632 ? 95.434 62.682 110.405 1.00 8.73 632 PHE A CA 1
ATOM 4643 C C . PHE A 1 632 ? 95.855 63.590 111.576 1.00 8.58 632 PHE A C 1
ATOM 4644 O O . PHE A 1 632 ? 97.034 63.937 111.654 1.00 9.66 632 PHE A O 1
ATOM 4652 N N . ARG A 1 633 ? 94.895 63.956 112.426 1.00 9.09 633 ARG A N 1
ATOM 4653 C CA . ARG A 1 633 ? 95.150 64.861 113.519 1.00 9.34 633 ARG A CA 1
ATOM 4654 C C . ARG A 1 633 ? 95.536 64.143 114.821 1.00 9.45 633 ARG A C 1
ATOM 4655 O O . ARG A 1 633 ? 95.857 64.815 115.819 1.00 10.13 633 ARG A O 1
ATOM 4663 N N . TYR A 1 634 ? 95.520 62.821 114.830 1.00 9.05 634 TYR A N 1
ATOM 4664 C CA . TYR A 1 634 ? 95.655 62.038 116.066 1.00 9.36 634 TYR A CA 1
ATOM 4665 C C . TYR A 1 634 ? 96.900 62.410 116.865 1.00 9.12 634 TYR A C 1
ATOM 4666 O O . TYR A 1 634 ? 96.841 62.426 118.100 1.00 10.33 634 TYR A O 1
ATOM 4675 N N . HIS A 1 635 ? 98.034 62.654 116.193 1.00 9.29 635 HIS A N 1
ATOM 4676 C CA . HIS A 1 635 ? 99.286 62.927 116.870 1.00 9.71 635 HIS A CA 1
ATOM 4677 C C . HIS A 1 635 ? 99.231 64.194 117.748 1.00 10.38 635 HIS A C 1
ATOM 4678 O O . HIS A 1 635 ? 100.110 64.368 118.602 1.00 10.66 635 HIS A O 1
ATOM 4685 N N . THR A 1 636 ? 98.239 65.051 117.537 1.00 10.11 636 THR A N 1
ATOM 4686 C CA . THR A 1 636 ? 98.061 66.213 118.387 1.00 10.41 636 THR A CA 1
ATOM 4687 C C . THR A 1 636 ? 97.669 65.852 119.799 1.00 10.87 636 THR A C 1
ATOM 4688 O O . THR A 1 636 ? 97.653 66.738 120.663 1.00 11.83 636 THR A O 1
ATOM 4692 N N . HIS A 1 637 ? 97.417 64.587 120.108 1.00 10.67 637 HIS A N 1
ATOM 4693 C CA . HIS A 1 637 ? 97.188 64.181 121.492 1.00 10.44 637 HIS A CA 1
ATOM 4694 C C . HIS A 1 637 ? 98.351 64.581 122.376 1.00 11.09 637 HIS A C 1
ATOM 4695 O O . HIS A 1 637 ? 98.208 64.727 123.594 1.00 11.39 637 HIS A O 1
ATOM 4702 N N . ALA A 1 638 ? 99.556 64.678 121.794 1.00 11.33 638 ALA A N 1
ATOM 4703 C CA . ALA A 1 638 ? 100.778 65.021 122.494 1.00 11.40 638 ALA A CA 1
ATOM 4704 C C . ALA A 1 638 ? 100.676 66.395 123.233 1.00 12.71 638 ALA A C 1
ATOM 4705 O O . ALA A 1 638 ? 101.436 66.620 124.172 1.00 13.93 638 ALA A O 1
ATOM 4707 N N . LEU A 1 639 ? 99.738 67.237 122.838 1.00 12.80 639 LEU A N 1
ATOM 4708 C CA . LEU A 1 639 ? 99.523 68.470 123.510 1.00 13.18 639 LEU A CA 1
ATOM 4709 C C . LEU A 1 639 ? 98.961 68.310 124.889 1.00 13.68 639 LEU A C 1
ATOM 4710 O O . LEU A 1 639 ? 99.032 69.268 125.714 1.00 15.01 639 LEU A O 1
ATOM 4715 N N . ALA A 1 640 ? 98.248 67.222 125.135 1.00 13.27 640 ALA A N 1
ATOM 4716 C CA . ALA A 1 640 ? 97.606 66.952 126.439 1.00 13.63 640 ALA A CA 1
ATOM 4717 C C . ALA A 1 640 ? 98.646 66.285 127.323 1.00 14.12 640 ALA A C 1
ATOM 4718 O O . ALA A 1 640 ? 98.919 65.101 127.197 1.00 14.51 640 ALA A O 1
ATOM 4720 N N . ALA A 1 641 ? 99.283 67.076 128.206 1.00 17.23 641 ALA A N 1
ATOM 4721 C CA . ALA A 1 641 ? 100.451 66.565 128.915 1.00 17.95 641 ALA A CA 1
ATOM 4722 C C . ALA A 1 641 ? 100.162 65.423 129.853 1.00 18.25 641 ALA A C 1
ATOM 4723 O O . ALA A 1 641 ? 100.846 64.369 129.856 1.00 19.19 641 ALA A O 1
ATOM 4725 N N . SER A 1 642 ? 99.108 65.542 130.640 1.00 16.71 642 SER A N 1
ATOM 4726 C CA . SER A 1 642 ? 98.874 64.511 131.637 1.00 17.73 642 SER A CA 1
ATOM 4727 C C . SER A 1 642 ? 98.332 63.161 131.082 1.00 18.35 642 SER A C 1
ATOM 4728 O O . SER A 1 642 ? 98.611 62.009 131.616 1.00 20.80 642 SER A O 1
ATOM 4731 N N . LEU A 1 643 ? 97.798 63.227 129.890 1.00 16.27 643 LEU A N 1
ATOM 4732 C CA . LEU A 1 643 ? 97.339 62.055 129.193 1.00 16.03 643 LEU A CA 1
ATOM 4733 C C . LEU A 1 643 ? 98.466 60.995 128.995 1.00 14.86 643 LEU A C 1
ATOM 4734 O O . LEU A 1 643 ? 98.220 59.775 129.095 1.00 17.90 643 LEU A O 1
ATOM 4739 N N . ASP A 1 644 ? 99.597 61.419 128.595 1.00 15.33 644 ASP A N 1
ATOM 4740 C CA . ASP A 1 644 ? 100.755 60.560 128.597 1.00 15.62 644 ASP A CA 1
ATOM 4741 C C . ASP A 1 644 ? 100.653 59.364 127.650 1.00 14.01 644 ASP A C 1
ATOM 4742 O O . ASP A 1 644 ? 101.269 58.327 127.844 1.00 17.81 644 ASP A O 1
ATOM 4747 N N . ASN A 1 645 ? 99.931 59.549 126.560 1.00 11.80 645 ASN A N 1
ATOM 4748 C CA . ASN A 1 645 ? 99.740 58.520 125.535 1.00 11.73 645 ASN A CA 1
ATOM 4749 C C . ASN A 1 645 ? 101.039 58.358 124.736 1.00 11.02 645 ASN A C 1
ATOM 4750 O O . ASN A 1 645 ? 101.582 59.340 124.217 1.00 11.55 645 ASN A O 1
ATOM 4755 N N . ARG A 1 646 ? 101.527 57.126 124.652 1.00 11.32 646 ARG A N 1
ATOM 4756 C CA . ARG A 1 646 ? 102.778 56.817 124.061 1.00 11.51 646 ARG A CA 1
ATOM 4757 C C . ARG A 1 646 ? 102.744 56.294 122.610 1.00 10.90 646 ARG A C 1
ATOM 4758 O O . ARG A 1 646 ? 103.804 55.928 122.092 1.00 11.55 646 ARG A O 1
ATOM 4766 N N . PHE A 1 647 ? 101.564 56.183 122.035 1.00 10.59 647 PHE A N 1
ATOM 4767 C CA . PHE A 1 647 ? 101.375 55.595 120.716 1.00 10.61 647 PHE A CA 1
ATOM 4768 C C . PHE A 1 647 ? 101.033 56.645 119.650 1.00 9.77 647 PHE A C 1
ATOM 4769 O O . PHE A 1 647 ? 100.130 57.457 119.829 1.00 10.11 647 PHE A O 1
ATOM 4777 N N . PHE A 1 648 ? 101.756 56.547 118.534 1.00 9.89 648 PHE A N 1
ATOM 4778 C CA . PHE A 1 648 ? 101.530 57.367 117.354 1.00 9.74 648 PHE A CA 1
ATOM 4779 C C . PHE A 1 648 ? 101.257 56.417 116.180 1.00 9.73 648 PHE A C 1
ATOM 4780 O O . PHE A 1 648 ? 101.589 55.251 116.253 1.00 11.03 648 PHE A O 1
ATOM 4788 N N . ILE A 1 649 ? 100.645 56.967 115.114 1.00 9.39 649 ILE A N 1
ATOM 4789 C CA . ILE A 1 649 ? 100.291 56.163 113.931 1.00 9.30 649 ILE A CA 1
ATOM 4790 C C . ILE A 1 649 ? 100.959 56.817 112.708 1.00 8.85 649 ILE A C 1
ATOM 4791 O O . ILE A 1 649 ? 101.121 58.016 112.616 1.00 9.44 649 ILE A O 1
ATOM 4796 N N . ALA A 1 650 ? 101.378 55.954 111.756 1.00 9.04 650 ALA A N 1
ATOM 4797 C CA . ALA A 1 650 ? 102.168 56.425 110.616 1.00 8.56 650 ALA A CA 1
ATOM 4798 C C . ALA A 1 650 ? 101.875 55.572 109.355 1.00 8.48 650 ALA A C 1
ATOM 4799 O O . ALA A 1 650 ? 102.514 54.551 109.160 1.00 9.74 650 ALA A O 1
ATOM 4801 N N . SER A 1 651 ? 100.901 55.994 108.551 1.00 8.18 651 SER A N 1
ATOM 4802 C CA . SER A 1 651 ? 100.609 55.266 107.329 1.00 7.79 651 SER A CA 1
ATOM 4803 C C . SER A 1 651 ? 99.841 56.209 106.405 1.00 7.82 651 SER A C 1
ATOM 4804 O O . SER A 1 651 ? 99.215 57.170 106.854 1.00 8.07 651 SER A O 1
ATOM 4807 N N . ASP A 1 652 ? 99.809 55.894 105.103 1.00 7.78 652 ASP A N 1
ATOM 4808 C CA . ASP A 1 652 ? 98.949 56.623 104.205 1.00 7.49 652 ASP A CA 1
ATOM 4809 C C . ASP A 1 652 ? 97.451 56.522 104.585 1.00 7.45 652 ASP A C 1
ATOM 4810 O O . ASP A 1 652 ? 96.681 57.423 104.242 1.00 7.85 652 ASP A O 1
ATOM 4815 N N . SER A 1 653 ? 97.075 55.494 105.349 1.00 7.78 653 SER A N 1
ATOM 4816 C CA . SER A 1 653 ? 95.700 55.424 105.862 1.00 7.70 653 SER A CA 1
ATOM 4817 C C . SER A 1 653 ? 95.367 56.570 106.792 1.00 7.73 653 SER A C 1
ATOM 4818 O O . SER A 1 653 ? 94.190 56.840 107.004 1.00 8.32 653 SER A O 1
ATOM 4821 N N . TYR A 1 654 ? 96.368 57.218 107.403 1.00 7.64 654 TYR A N 1
ATOM 4822 C CA . TYR A 1 654 ? 96.145 58.265 108.377 1.00 7.98 654 TYR A CA 1
ATOM 4823 C C . TYR A 1 654 ? 96.548 59.620 107.820 1.00 8.23 654 TYR A C 1
ATOM 4824 O O . TYR A 1 654 ? 97.114 60.489 108.481 1.00 9.24 654 TYR A O 1
ATOM 4833 N N . SER A 1 655 ? 96.253 59.800 106.530 1.00 8.51 655 SER A N 1
ATOM 4834 C CA . SER A 1 655 ? 96.607 60.952 105.756 1.00 8.29 655 SER A CA 1
ATOM 4835 C C . SER A 1 655 ? 95.441 61.325 104.837 1.00 8.13 655 SER A C 1
ATOM 4836 O O . SER A 1 655 ? 94.461 60.594 104.704 1.00 8.22 655 SER A O 1
ATOM 4839 N N . HIS A 1 656 ? 95.628 62.470 104.166 1.00 8.14 656 HIS A N 1
ATOM 4840 C CA . HIS A 1 656 ? 94.724 62.918 103.099 1.00 7.91 656 HIS A CA 1
ATOM 4841 C C . HIS A 1 656 ? 95.331 62.694 101.723 1.00 7.55 656 HIS A C 1
ATOM 4842 O O . HIS A 1 656 ? 94.965 63.370 100.753 1.00 8.39 656 HIS A O 1
ATOM 4849 N N . LEU A 1 657 ? 96.201 61.687 101.644 1.00 7.84 657 LEU A N 1
ATOM 4850 C CA . LEU A 1 657 ? 96.835 61.233 100.396 1.00 7.60 657 LEU A CA 1
ATOM 4851 C C . LEU A 1 657 ? 96.989 59.700 100.463 1.00 7.64 657 LEU A C 1
ATOM 4852 O O . LEU A 1 657 ? 98.054 59.148 100.244 1.00 8.05 657 LEU A O 1
ATOM 4857 N N . GLY A 1 658 ? 95.895 59.021 100.795 1.00 7.91 658 GLY A N 1
ATOM 4858 C CA . GLY A 1 658 ? 95.916 57.579 100.685 1.00 7.88 658 GLY A CA 1
ATOM 4859 C C . GLY A 1 658 ? 96.258 57.191 99.267 1.00 7.87 658 GLY A C 1
ATOM 4860 O O . GLY A 1 658 ? 95.756 57.803 98.296 1.00 8.25 658 GLY A O 1
ATOM 4861 N N . GLY A 1 659 ? 97.096 56.164 99.111 1.00 7.66 659 GLY A N 1
ATOM 4862 C CA . GLY A 1 659 ? 97.529 55.782 97.776 1.00 8.00 659 GLY A CA 1
ATOM 4863 C C . GLY A 1 659 ? 98.737 56.477 97.246 1.00 7.43 659 GLY A C 1
ATOM 4864 O O . GLY A 1 659 ? 99.088 56.273 96.082 1.00 8.31 659 GLY A O 1
ATOM 4865 N N . TRP A 1 660 ? 99.431 57.243 98.099 1.00 7.76 660 TRP A N 1
ATOM 4866 C CA . TRP A 1 660 ? 100.665 57.914 97.717 1.00 7.56 660 TRP A CA 1
ATOM 4867 C C . TRP A 1 660 ? 101.691 57.767 98.795 1.00 7.47 660 TRP A C 1
ATOM 4868 O O . TRP A 1 660 ? 101.399 57.955 99.991 1.00 7.94 660 TRP A O 1
ATOM 4879 N N . LEU A 1 661 ? 102.928 57.575 98.388 1.00 7.58 661 LEU A N 1
ATOM 4880 C CA . LEU A 1 661 ? 104.041 57.665 99.347 1.00 7.78 661 LEU A CA 1
ATOM 4881 C C . LEU A 1 661 ? 103.972 58.983 100.086 1.00 7.81 661 LEU A C 1
ATOM 4882 O O . LEU A 1 661 ? 104.294 59.036 101.284 1.00 8.27 661 LEU A O 1
ATOM 4887 N N . GLU A 1 662 ? 103.545 60.072 99.438 1.00 7.74 662 GLU A N 1
ATOM 4888 C CA . GLU A 1 662 ? 103.435 61.353 100.103 1.00 8.20 662 GLU A CA 1
ATOM 4889 C C . GLU A 1 662 ? 102.581 61.244 101.363 1.00 8.13 662 GLU A C 1
ATOM 4890 O O . GLU A 1 662 ? 102.887 61.886 102.360 1.00 8.82 662 GLU A O 1
ATOM 4896 N N . GLY A 1 663 ? 101.475 60.490 101.291 1.00 8.02 663 GLY A N 1
ATOM 4897 C CA . GLY A 1 663 ? 100.620 60.306 102.464 1.00 8.42 663 GLY A CA 1
ATOM 4898 C C . GLY A 1 663 ? 101.295 59.556 103.579 1.00 7.75 663 GLY A C 1
ATOM 4899 O O . GLY A 1 663 ? 101.183 59.919 104.756 1.00 8.62 663 GLY A O 1
ATOM 4900 N N . ALA A 1 664 ? 101.980 58.447 103.244 1.00 7.94 664 ALA A N 1
ATOM 4901 C CA . ALA A 1 664 ? 102.727 57.693 104.244 1.00 8.07 664 ALA A CA 1
ATOM 4902 C C . ALA A 1 664 ? 103.769 58.575 104.902 1.00 8.09 664 ALA A C 1
ATOM 4903 O O . ALA A 1 664 ? 103.961 58.532 106.125 1.00 8.72 664 ALA A O 1
ATOM 4905 N N . PHE A 1 665 ? 104.498 59.327 104.096 1.00 8.30 665 PHE A N 1
ATOM 4906 C CA . PHE A 1 665 ? 105.580 60.181 104.598 1.00 8.27 665 PHE A CA 1
ATOM 4907 C C . PHE A 1 665 ? 105.035 61.320 105.446 1.00 8.40 665 PHE A C 1
ATOM 4908 O O . PHE A 1 665 ? 105.613 61.673 106.463 1.00 9.21 665 PHE A O 1
ATOM 4916 N N . MET A 1 666 ? 103.921 61.926 105.049 1.00 8.76 666 MET A N 1
ATOM 4917 C CA . MET A 1 666 ? 103.293 62.975 105.857 1.00 8.77 666 MET A CA 1
ATOM 4918 C C . MET A 1 666 ? 102.891 62.414 107.214 1.00 8.47 666 MET A C 1
ATOM 4919 O O . MET A 1 666 ? 103.092 63.063 108.248 1.00 9.11 666 MET A O 1
ATOM 4924 N N . SER A 1 667 ? 102.274 61.248 107.197 1.00 8.68 667 SER A N 1
ATOM 4925 C CA . SER A 1 667 ? 101.830 60.646 108.441 1.00 8.49 667 SER A CA 1
ATOM 4926 C C . SER A 1 667 ? 103.034 60.298 109.342 1.00 8.96 667 SER A C 1
ATOM 4927 O O . SER A 1 667 ? 102.986 60.528 110.563 1.00 9.39 667 SER A O 1
ATOM 4930 N N . ALA A 1 668 ? 104.119 59.789 108.768 1.00 8.78 668 ALA A N 1
ATOM 4931 C CA . ALA A 1 668 ? 105.352 59.577 109.537 1.00 9.37 668 ALA A CA 1
ATOM 4932 C C . ALA A 1 668 ? 105.850 60.849 110.177 1.00 9.35 668 ALA A C 1
ATOM 4933 O O . ALA A 1 668 ? 106.304 60.852 111.337 1.00 9.67 668 ALA A O 1
ATOM 4935 N N . LEU A 1 669 ? 105.846 61.952 109.423 1.00 9.27 669 LEU A N 1
ATOM 4936 C CA . LEU A 1 669 ? 106.338 63.232 109.957 1.00 9.74 669 LEU A CA 1
ATOM 4937 C C . LEU A 1 669 ? 105.437 63.670 111.121 1.00 9.69 669 LEU A C 1
ATOM 4938 O O . LEU A 1 669 ? 105.956 64.142 112.150 1.00 10.06 669 LEU A O 1
ATOM 4943 N N . ASN A 1 670 ? 104.122 63.518 110.969 1.00 9.61 670 ASN A N 1
ATOM 4944 C CA . ASN A 1 670 ? 103.228 63.799 112.042 1.00 9.50 670 ASN A CA 1
ATOM 4945 C C . ASN A 1 670 ? 103.558 62.966 113.302 1.00 10.04 670 ASN A C 1
ATOM 4946 O O . ASN A 1 670 ? 103.565 63.502 114.408 1.00 10.26 670 ASN A O 1
ATOM 4951 N N . ALA A 1 671 ? 103.762 61.669 113.094 1.00 9.47 671 ALA A N 1
ATOM 4952 C CA . ALA A 1 671 ? 103.982 60.784 114.195 1.00 9.50 671 ALA A CA 1
ATOM 4953 C C . ALA A 1 671 ? 105.242 61.182 114.992 1.00 9.65 671 ALA A C 1
ATOM 4954 O O . ALA A 1 671 ? 105.224 61.198 116.216 1.00 10.75 671 ALA A O 1
ATOM 4956 N N . VAL A 1 672 ? 106.330 61.470 114.283 1.00 9.99 672 VAL A N 1
ATOM 4957 C CA . VAL A 1 672 ? 107.572 61.823 114.958 1.00 10.40 672 VAL A CA 1
ATOM 4958 C C . VAL A 1 672 ? 107.454 63.182 115.632 1.00 11.22 672 VAL A C 1
ATOM 4959 O O . VAL A 1 672 ? 107.951 63.389 116.741 1.00 10.88 672 VAL A O 1
ATOM 4963 N N . ALA A 1 673 ? 106.806 64.125 114.981 1.00 10.45 673 ALA A N 1
ATOM 4964 C CA . ALA A 1 673 ? 106.572 65.439 115.585 1.00 11.10 673 ALA A CA 1
ATOM 4965 C C . ALA A 1 673 ? 105.788 65.260 116.891 1.00 10.93 673 ALA A C 1
ATOM 4966 O O . ALA A 1 673 ? 106.101 65.874 117.925 1.00 12.01 673 ALA A O 1
ATOM 4968 N N . GLY A 1 674 ? 104.716 64.467 116.850 1.00 10.88 674 GLY A N 1
ATOM 4969 C CA . GLY A 1 674 ? 103.958 64.194 118.056 1.00 10.75 674 GLY A CA 1
ATOM 4970 C C . GLY A 1 674 ? 104.775 63.531 119.126 1.00 10.86 674 GLY A C 1
ATOM 4971 O O . GLY A 1 674 ? 104.680 63.879 120.313 1.00 11.63 674 GLY A O 1
ATOM 4972 N N . LEU A 1 675 ? 105.585 62.558 118.739 1.00 11.14 675 LEU A N 1
ATOM 4973 C CA . LEU A 1 675 ? 106.448 61.845 119.668 1.00 11.01 675 LEU A CA 1
ATOM 4974 C C . LEU A 1 675 ? 107.374 62.850 120.370 1.00 11.41 675 LEU A C 1
ATOM 4975 O O . LEU A 1 675 ? 107.546 62.771 121.599 1.00 12.31 675 LEU A O 1
ATOM 4980 N N . ILE A 1 676 ? 107.969 63.765 119.621 1.00 11.64 676 ILE A N 1
ATOM 4981 C CA . ILE A 1 676 ? 108.835 64.791 120.248 1.00 12.07 676 ILE A CA 1
ATOM 4982 C C . ILE A 1 676 ? 108.054 65.589 121.296 1.00 12.43 676 ILE A C 1
ATOM 4983 O O . ILE A 1 676 ? 108.543 65.818 122.398 1.00 13.46 676 ILE A O 1
ATOM 4988 N N . VAL A 1 677 ? 106.868 66.061 120.934 1.00 11.81 677 VAL A N 1
ATOM 4989 C CA . VAL A 1 677 ? 106.075 66.860 121.854 1.00 12.44 677 VAL A CA 1
ATOM 4990 C C . VAL A 1 677 ? 105.778 66.042 123.099 1.00 12.48 677 VAL A C 1
ATOM 4991 O O . VAL A 1 677 ? 105.883 66.516 124.238 1.00 13.33 677 VAL A O 1
ATOM 4995 N N . ARG A 1 678 ? 105.372 64.794 122.910 1.00 12.17 678 ARG A N 1
ATOM 4996 C CA . ARG A 1 678 ? 105.073 63.900 124.028 1.00 12.03 678 ARG A CA 1
ATOM 4997 C C . ARG A 1 678 ? 106.306 63.665 124.904 1.00 13.38 678 ARG A C 1
ATOM 4998 O O . ARG A 1 678 ? 106.197 63.688 126.170 1.00 14.23 678 ARG A O 1
ATOM 5006 N N . ALA A 1 679 ? 107.471 63.443 124.292 1.00 13.53 679 ALA A N 1
ATOM 5007 C CA . ALA A 1 679 ? 108.685 63.224 125.043 1.00 14.14 679 ALA A CA 1
ATOM 5008 C C . ALA A 1 679 ? 109.071 64.432 125.863 1.00 14.72 679 ALA A C 1
ATOM 5009 O O . ALA A 1 679 ? 109.781 64.314 126.860 1.00 17.45 679 ALA A O 1
ATOM 5011 N N . ASN A 1 680 ? 108.569 65.596 125.456 1.00 14.34 680 ASN A N 1
ATOM 5012 C CA . ASN A 1 680 ? 108.789 66.860 126.150 1.00 15.18 680 ASN A CA 1
ATOM 5013 C C . ASN A 1 680 ? 107.561 67.278 126.960 1.00 16.01 680 ASN A C 1
ATOM 5014 O O . ASN A 1 680 ? 107.382 68.475 127.252 1.00 17.07 680 ASN A O 1
ATOM 5019 N N . ARG A 1 681 ? 106.721 66.309 127.298 1.00 15.52 681 ARG A N 1
ATOM 5020 C CA . ARG A 1 681 ? 105.575 66.529 128.179 1.00 16.38 681 ARG A CA 1
ATOM 5021 C C . ARG A 1 681 ? 104.712 67.668 127.727 1.00 16.63 681 ARG A C 1
ATOM 5022 O O . ARG A 1 681 ? 104.170 68.459 128.541 1.00 19.02 681 ARG A O 1
ATOM 5030 N N . GLY A 1 682 ? 104.430 67.693 126.424 1.00 15.29 682 GLY A N 1
ATOM 5031 C CA . GLY A 1 682 ? 103.518 68.647 125.851 1.00 15.49 682 GLY A CA 1
ATOM 5032 C C . GLY A 1 682 ? 104.060 69.979 125.406 1.00 16.38 682 GLY A C 1
ATOM 5033 O O . GLY A 1 682 ? 103.298 70.828 124.939 1.00 17.81 682 GLY A O 1
ATOM 5034 N N . ASP A 1 683 ? 105.380 70.155 125.487 1.00 16.04 683 ASP A N 1
ATOM 5035 C CA . ASP A 1 683 ? 106.006 71.427 125.166 1.00 16.87 683 ASP A CA 1
ATOM 5036 C C . ASP A 1 683 ? 106.310 71.515 123.667 1.00 15.65 683 ASP A C 1
ATOM 5037 O O . ASP A 1 683 ? 107.302 70.915 123.187 1.00 16.19 683 ASP A O 1
ATOM 5042 N N . VAL A 1 684 ? 105.519 72.291 122.952 1.00 16.19 684 VAL A N 1
ATOM 5043 C CA . VAL A 1 684 ? 105.718 72.461 121.516 1.00 16.37 684 VAL A CA 1
ATOM 5044 C C . VAL A 1 684 ? 106.965 73.211 121.158 1.00 17.37 684 VAL A C 1
ATOM 5045 O O . VAL A 1 684 ? 107.391 73.161 119.983 1.00 18.63 684 VAL A O 1
ATOM 5049 N N . SER A 1 685 ? 107.556 73.930 122.098 1.00 17.43 685 SER A N 1
ATOM 5050 C CA . SER A 1 685 ? 108.826 74.640 121.790 1.00 18.28 685 SER A CA 1
ATOM 5051 C C . SER A 1 685 ? 109.967 73.667 121.543 1.00 17.93 685 SER A C 1
ATOM 5052 O O . SER A 1 685 ? 110.987 74.093 121.036 1.00 19.60 685 SER A O 1
ATOM 5055 N N . ALA A 1 686 ? 109.777 72.395 121.830 1.00 16.71 686 ALA A N 1
ATOM 5056 C CA . ALA A 1 686 ? 110.761 71.406 121.511 1.00 16.20 686 ALA A CA 1
ATOM 5057 C C . ALA A 1 686 ? 110.817 71.048 120.010 1.00 16.41 686 ALA A C 1
ATOM 5058 O O . ALA A 1 686 ? 111.779 70.497 119.564 1.00 17.17 686 ALA A O 1
ATOM 5060 N N . LEU A 1 687 ? 109.777 71.372 119.277 1.00 15.67 687 LEU A N 1
ATOM 5061 C CA . LEU A 1 687 ? 109.811 71.276 117.807 1.00 14.85 687 LEU A CA 1
ATOM 5062 C C . LEU A 1 687 ? 110.557 72.450 117.251 1.00 16.39 687 LEU A C 1
ATOM 5063 O O . LEU A 1 687 ? 110.569 73.539 117.830 1.00 17.19 687 LEU A O 1
ATOM 5068 N N . SER A 1 688 ? 111.231 72.261 116.135 1.00 16.50 688 SER A N 1
ATOM 5069 C CA . SER A 1 688 ? 111.805 73.371 115.400 1.00 16.80 688 SER A CA 1
ATOM 5070 C C . SER A 1 688 ? 110.699 74.352 115.011 1.00 17.33 688 SER A C 1
ATOM 5071 O O . SER A 1 688 ? 109.536 74.014 114.903 1.00 18.08 688 SER A O 1
ATOM 5074 N N . THR A 1 689 ? 111.138 75.597 114.733 1.00 17.78 689 THR A N 1
ATOM 5075 C CA . THR A 1 689 ? 110.197 76.570 114.255 1.00 18.70 689 THR A CA 1
ATOM 5076 C C . THR A 1 689 ? 109.432 76.104 113.031 1.00 17.27 689 THR A C 1
ATOM 5077 O O . THR A 1 689 ? 108.227 76.293 112.913 1.00 18.18 689 THR A O 1
ATOM 5081 N N . GLU A 1 690 ? 110.141 75.467 112.109 1.00 16.72 690 GLU A N 1
ATOM 5082 C CA . GLU A 1 690 ? 109.523 75.000 110.871 1.00 16.15 690 GLU A CA 1
ATOM 5083 C C . GLU A 1 690 ? 108.599 73.803 111.077 1.00 16.47 690 GLU A C 1
ATOM 5084 O O . GLU A 1 690 ? 107.655 73.643 110.294 1.00 16.72 690 GLU A O 1
ATOM 5090 N N . ALA A 1 691 ? 108.884 72.965 112.074 1.00 15.26 691 ALA A N 1
ATOM 5091 C CA . ALA A 1 691 ? 108.090 71.752 112.319 1.00 14.67 691 ALA A CA 1
ATOM 5092 C C . ALA A 1 691 ? 106.886 72.035 113.218 1.00 13.43 691 ALA A C 1
ATOM 5093 O O . ALA A 1 691 ? 105.955 71.250 113.245 1.00 13.53 691 ALA A O 1
ATOM 5095 N N . ARG A 1 692 ? 106.935 73.072 114.038 1.00 14.01 692 ARG A N 1
ATOM 5096 C CA . ARG A 1 692 ? 105.841 73.326 114.993 1.00 14.09 692 ARG A CA 1
ATOM 5097 C C . ARG A 1 692 ? 104.468 73.265 114.377 1.00 12.42 692 ARG A C 1
ATOM 5098 O O . ARG A 1 692 ? 103.535 72.720 114.992 1.00 12.98 692 ARG A O 1
ATOM 5106 N N . PRO A 1 693 ? 104.259 73.862 113.175 1.00 13.44 693 PRO A N 1
ATOM 5107 C CA . PRO A 1 693 ? 102.911 73.798 112.636 1.00 13.93 693 PRO A CA 1
ATOM 5108 C C . PRO A 1 693 ? 102.385 72.403 112.296 1.00 12.60 693 PRO A C 1
ATOM 5109 O O . PRO A 1 693 ? 101.170 72.231 112.157 1.00 12.98 693 PRO A O 1
ATOM 5113 N N . LEU A 1 694 ? 103.241 71.392 112.239 1.00 11.54 694 LEU A N 1
ATOM 5114 C CA . LEU A 1 694 ? 102.776 70.021 112.057 1.00 11.02 694 LEU A CA 1
ATOM 5115 C C . LEU A 1 694 ? 101.792 69.631 113.148 1.00 11.20 694 LEU A C 1
ATOM 5116 O O . LEU A 1 694 ? 100.922 68.764 112.919 1.00 11.45 694 LEU A O 1
ATOM 5121 N N . VAL A 1 695 ? 102.003 70.193 114.347 1.00 11.42 695 VAL A N 1
ATOM 5122 C CA . VAL A 1 695 ? 101.150 69.963 115.490 1.00 12.20 695 VAL A CA 1
ATOM 5123 C C . VAL A 1 695 ? 100.155 71.110 115.696 1.00 13.58 695 VAL A C 1
ATOM 5124 O O . VAL A 1 695 ? 98.970 70.849 115.859 1.00 16.11 695 VAL A O 1
ATOM 5128 N N . ILE A 1 696 ? 100.606 72.350 115.704 1.00 13.19 696 ILE A N 1
ATOM 5129 C CA . ILE A 1 696 ? 99.768 73.447 116.106 1.00 14.67 696 ILE A CA 1
ATOM 5130 C C . ILE A 1 696 ? 98.927 74.008 114.937 1.00 13.73 696 ILE A C 1
ATOM 5131 O O . ILE A 1 696 ? 97.980 74.760 115.185 1.00 16.91 696 ILE A O 1
ATOM 5136 N N . GLY A 1 697 ? 99.158 73.587 113.719 1.00 13.56 697 GLY A N 1
ATOM 5137 C CA . GLY A 1 697 ? 98.348 74.067 112.586 1.00 13.00 697 GLY A CA 1
ATOM 5138 C C . GLY A 1 697 ? 97.087 73.253 112.337 1.00 12.54 697 GLY A C 1
ATOM 5139 O O . GLY A 1 697 ? 96.346 73.557 111.406 1.00 13.82 697 GLY A O 1
ATOM 5140 N N . LEU A 1 698 ? 96.828 72.255 113.185 1.00 12.60 698 LEU A N 1
ATOM 5141 C CA . LEU A 1 698 ? 95.669 71.371 113.049 1.00 12.04 698 LEU A CA 1
ATOM 5142 C C . LEU A 1 698 ? 94.764 71.596 114.248 1.00 13.48 698 LEU A C 1
ATOM 5143 O O . LEU A 1 698 ? 95.227 71.941 115.337 1.00 14.51 698 LEU A O 1
ATOM 5148 N N . ARG A 1 699 ? 93.474 71.307 114.104 1.00 13.46 699 ARG A N 1
ATOM 5149 C CA . ARG A 1 699 ? 92.578 71.265 115.255 1.00 14.18 699 ARG A CA 1
ATOM 5150 C C . ARG A 1 699 ? 93.015 70.134 116.151 1.00 12.86 699 ARG A C 1
ATOM 5151 O O . ARG A 1 699 ? 93.172 68.999 115.694 1.00 13.87 699 ARG A O 1
ATOM 5159 N N . PRO A 1 700 ? 93.152 70.374 117.450 1.00 14.38 700 PRO A N 1
ATOM 5160 C CA . PRO A 1 700 ? 93.560 69.303 118.337 1.00 14.26 700 PRO A CA 1
ATOM 5161 C C . PRO A 1 700 ? 92.512 68.213 118.472 1.00 13.39 700 PRO A C 1
ATOM 5162 O O . PRO A 1 700 ? 91.298 68.469 118.416 1.00 15.04 700 PRO A O 1
ATOM 5166 N N . VAL A 1 701 ? 92.953 66.979 118.716 1.00 13.70 701 VAL A N 1
ATOM 5167 C CA . VAL A 1 701 ? 92.041 65.854 119.001 1.00 15.30 701 VAL A CA 1
ATOM 5168 C C . VAL A 1 701 ? 91.660 65.692 120.495 1.00 17.49 701 VAL A C 1
ATOM 5169 O O . VAL A 1 701 ? 90.795 64.870 120.886 1.00 21.04 701 VAL A O 1
ATOM 5173 N N . VAL A 1 702 ? 92.307 66.394 121.335 1.00 16.03 702 VAL A N 1
ATOM 5174 C CA . VAL A 1 702 ? 92.036 66.374 122.812 1.00 18.44 702 VAL A CA 1
ATOM 5175 C C . VAL A 1 702 ? 91.470 67.878 122.937 1.00 20.47 702 VAL A C 1
ATOM 5176 O O . VAL A 1 702 ? 92.094 68.759 122.584 1.00 19.08 702 VAL A O 1
ATOM 5180 N N . LYS A 1 703 ? 90.143 68.196 123.179 1.00 26.49 703 LYS A N 1
ATOM 5181 C CA . LYS A 1 703 ? 89.660 69.606 123.534 1.00 25.70 703 LYS A CA 1
ATOM 5182 C C . LYS A 1 703 ? 90.069 69.873 124.966 1.00 25.01 703 LYS A C 1
ATOM 5183 O O . LYS A 1 703 ? 90.365 71.011 125.317 1.00 26.61 703 LYS A O 1
ATOM 5189 N N . VAL A 1 704 ? 89.978 68.847 125.816 1.00 23.39 704 VAL A N 1
ATOM 5190 C CA . VAL A 1 704 ? 90.308 68.898 127.194 1.00 23.96 704 VAL A CA 1
ATOM 5191 C C . VAL A 1 704 ? 91.203 67.674 127.480 1.00 22.80 704 VAL A C 1
ATOM 5192 O O . VAL A 1 704 ? 90.893 66.541 126.981 1.00 26.66 704 VAL A O 1
ATOM 5196 N N . PRO A 1 705 ? 92.328 67.885 128.148 1.00 22.63 705 PRO A N 1
ATOM 5197 C CA . PRO A 1 705 ? 92.868 69.182 128.548 1.00 23.19 705 PRO A CA 1
ATOM 5198 C C . PRO A 1 705 ? 93.382 69.981 127.331 1.00 25.81 705 PRO A C 1
ATOM 5199 O O . PRO A 1 705 ? 93.730 69.400 126.254 1.00 28.32 705 PRO A O 1
ATOM 5203 N N . ALA A 1 706 ? 93.382 71.308 127.487 1.00 27.46 706 ALA A N 1
ATOM 5204 C CA . ALA A 1 706 ? 93.983 72.242 126.516 1.00 29.12 706 ALA A CA 1
ATOM 5205 C C . ALA A 1 706 ? 95.525 72.179 126.552 1.00 30.84 706 ALA A C 1
ATOM 5206 O O . ALA A 1 706 ? 96.202 71.564 127.456 1.00 32.08 706 ALA A O 1
ATOM 5208 N N . ALA A 1 707 ? 96.092 72.733 125.499 1.00 31.86 707 ALA A N 1
ATOM 5209 C CA . ALA A 1 707 ? 97.560 72.789 125.439 1.00 32.88 707 ALA A CA 1
ATOM 5210 C C . ALA A 1 707 ? 98.172 73.135 124.108 1.00 34.32 707 ALA A C 1
ATOM 5211 O O . ALA A 1 707 ? 97.482 73.645 123.276 1.00 39.78 707 ALA A O 1
ATOM 5213 N N . LYS B 1 16 ? 47.898 40.352 112.134 1.00 34.33 16 LYS B N 1
ATOM 5214 C CA . LYS B 1 16 ? 48.964 41.283 111.607 1.00 32.64 16 LYS B CA 1
ATOM 5215 C C . LYS B 1 16 ? 50.262 40.596 111.127 1.00 28.14 16 LYS B C 1
ATOM 5216 O O . LYS B 1 16 ? 50.764 40.989 110.088 1.00 31.78 16 LYS B O 1
ATOM 5222 N N . ILE B 1 17 ? 50.845 39.637 111.844 1.00 23.83 17 ILE B N 1
ATOM 5223 C CA . ILE B 1 17 ? 51.912 38.786 111.272 1.00 21.76 17 ILE B CA 1
ATOM 5224 C C . ILE B 1 17 ? 51.283 37.786 110.299 1.00 19.23 17 ILE B C 1
ATOM 5225 O O . ILE B 1 17 ? 50.272 37.122 110.613 1.00 22.18 17 ILE B O 1
ATOM 5230 N N . ALA B 1 18 ? 51.807 37.700 109.088 1.00 18.92 18 ALA B N 1
ATOM 5231 C CA . ALA B 1 18 ? 51.361 36.709 108.087 1.00 17.70 18 ALA B CA 1
ATOM 5232 C C . ALA B 1 18 ? 51.832 35.360 108.553 1.00 17.20 18 ALA B C 1
ATOM 5233 O O . ALA B 1 18 ? 52.989 35.219 108.992 1.00 19.99 18 ALA B O 1
ATOM 5235 N N . THR B 1 19 ? 50.988 34.347 108.394 1.00 16.89 19 THR B N 1
ATOM 5236 C CA . THR B 1 19 ? 51.326 33.001 108.848 1.00 17.88 19 THR B CA 1
ATOM 5237 C C . THR B 1 19 ? 51.342 31.933 107.735 1.00 15.72 19 THR B C 1
ATOM 5238 O O . THR B 1 19 ? 51.811 30.836 107.982 1.00 16.82 19 THR B O 1
ATOM 5242 N N . THR B 1 20 ? 50.958 32.294 106.528 1.00 15.70 20 THR B N 1
ATOM 5243 C CA . THR B 1 20 ? 50.959 31.425 105.400 1.00 15.67 20 THR B CA 1
ATOM 5244 C C . THR B 1 20 ? 51.421 32.187 104.144 1.00 14.39 20 THR B C 1
ATOM 5245 O O . THR B 1 20 ? 51.371 33.403 104.101 1.00 14.65 20 THR B O 1
ATOM 5249 N N . VAL B 1 21 ? 51.814 31.405 103.118 1.00 14.47 21 VAL B N 1
ATOM 5250 C CA . VAL B 1 21 ? 52.142 31.958 101.799 1.00 14.40 21 VAL B CA 1
ATOM 5251 C C . VAL B 1 21 ? 50.984 32.825 101.317 1.00 14.01 21 VAL B C 1
ATOM 5252 O O . VAL B 1 21 ? 51.223 33.925 100.811 1.00 14.59 21 VAL B O 1
ATOM 5256 N N . GLY B 1 22 ? 49.748 32.356 101.465 1.00 15.24 22 GLY B N 1
ATOM 5257 C CA . GLY B 1 22 ? 48.648 33.104 100.981 1.00 15.90 22 GLY B CA 1
ATOM 5258 C C . GLY B 1 22 ? 48.443 34.441 101.675 1.00 14.97 22 GLY B C 1
ATOM 5259 O O . GLY B 1 22 ? 48.059 35.451 101.064 1.00 16.32 22 GLY B O 1
ATOM 5260 N N . GLU B 1 23 ? 48.605 34.440 102.974 1.00 15.30 23 GLU B N 1
ATOM 5261 C CA . GLU B 1 23 ? 48.476 35.705 103.709 1.00 15.26 23 GLU B CA 1
ATOM 5262 C C . GLU B 1 23 ? 49.526 36.709 103.287 1.00 15.10 23 GLU B C 1
ATOM 5263 O O . GLU B 1 23 ? 49.234 37.885 103.101 1.00 16.30 23 GLU B O 1
ATOM 5269 N N . ALA B 1 24 ? 50.760 36.240 103.098 1.00 14.37 24 ALA B N 1
ATOM 5270 C CA . ALA B 1 24 ? 51.793 37.153 102.563 1.00 13.66 24 ALA B CA 1
ATOM 5271 C C . ALA B 1 24 ? 51.421 37.593 101.152 1.00 13.50 24 ALA B C 1
ATOM 5272 O O . ALA B 1 24 ? 51.534 38.767 100.840 1.00 14.63 24 ALA B O 1
ATOM 5274 N N . ARG B 1 25 ? 51.019 36.624 100.317 1.00 14.04 25 ARG B N 1
ATOM 5275 C CA . ARG B 1 25 ? 50.724 36.942 98.912 1.00 14.43 25 ARG B CA 1
ATOM 5276 C C . ARG B 1 25 ? 49.679 38.056 98.837 1.00 14.11 25 ARG B C 1
ATOM 5277 O O . ARG B 1 25 ? 49.799 39.004 98.046 1.00 14.24 25 ARG B O 1
ATOM 5285 N N . LEU B 1 26 ? 48.603 37.940 99.630 1.00 15.46 26 LEU B N 1
ATOM 5286 C CA . LEU B 1 26 ? 47.498 38.897 99.619 1.00 15.72 26 LEU B CA 1
ATOM 5287 C C . LEU B 1 26 ? 47.933 40.240 100.213 1.00 15.70 26 LEU B C 1
ATOM 5288 O O . LEU B 1 26 ? 47.391 41.268 99.839 1.00 17.97 26 LEU B O 1
ATOM 5293 N N . SER B 1 27 ? 48.870 40.234 101.149 1.00 15.27 27 SER B N 1
ATOM 5294 C CA . SER B 1 27 ? 49.335 41.470 101.723 1.00 14.78 27 SER B CA 1
ATOM 5295 C C . SER B 1 27 ? 49.986 42.394 100.732 1.00 15.44 27 SER B C 1
ATOM 5296 O O . SER B 1 27 ? 49.750 43.601 100.786 1.00 16.68 27 SER B O 1
ATOM 5299 N N . GLY B 1 28 ? 50.778 41.820 99.814 1.00 15.14 28 GLY B N 1
ATOM 5300 C CA . GLY B 1 28 ? 51.532 42.593 98.855 1.00 15.50 28 GLY B CA 1
ATOM 5301 C C . GLY B 1 28 ? 50.988 42.615 97.453 1.00 13.81 28 GLY B C 1
ATOM 5302 O O . GLY B 1 28 ? 51.699 43.098 96.546 1.00 14.52 28 GLY B O 1
ATOM 5303 N N . ILE B 1 29 ? 49.820 42.035 97.221 1.00 13.36 29 ILE B N 1
ATOM 5304 C CA . ILE B 1 29 ? 49.320 41.865 95.863 1.00 13.55 29 ILE B CA 1
ATOM 5305 C C . ILE B 1 29 ? 49.203 43.139 95.050 1.00 13.81 29 ILE B C 1
ATOM 5306 O O . ILE B 1 29 ? 49.311 43.102 93.837 1.00 14.37 29 ILE B O 1
ATOM 5311 N N . ASN B 1 30 ? 48.952 44.279 95.716 1.00 13.20 30 ASN B N 1
ATOM 5312 C CA . ASN B 1 30 ? 48.732 45.565 95.037 1.00 14.15 30 ASN B CA 1
ATOM 5313 C C . ASN B 1 30 ? 49.961 46.440 94.921 1.00 12.85 30 ASN B C 1
ATOM 5314 O O . ASN B 1 30 ? 49.926 47.425 94.192 1.00 14.84 30 ASN B O 1
ATOM 5319 N N . TYR B 1 31 ? 51.059 46.080 95.622 1.00 12.39 31 TYR B N 1
ATOM 5320 C CA . TYR B 1 31 ? 52.184 47.010 95.751 1.00 11.60 31 TYR B CA 1
ATOM 5321 C C . TYR B 1 31 ? 52.834 47.228 94.409 1.00 11.89 31 TYR B C 1
ATOM 5322 O O . TYR B 1 31 ? 53.225 46.264 93.730 1.00 12.36 31 TYR B O 1
ATOM 5331 N N . ARG B 1 32 ? 53.051 48.488 94.080 1.00 12.24 32 ARG B N 1
ATOM 5332 C CA . ARG B 1 32 ? 53.738 48.953 92.871 1.00 11.30 32 ARG B CA 1
ATOM 5333 C C . ARG B 1 32 ? 54.975 49.690 93.315 1.00 10.99 32 ARG B C 1
ATOM 5334 O O . ARG B 1 32 ? 54.926 50.541 94.184 1.00 11.73 32 ARG B O 1
ATOM 5342 N N . HIS B 1 33 ? 56.110 49.322 92.714 1.00 10.67 33 HIS B N 1
ATOM 5343 C CA . HIS B 1 33 ? 57.364 49.982 92.959 1.00 10.11 33 HIS B CA 1
ATOM 5344 C C . HIS B 1 33 ? 57.420 51.294 92.212 1.00 10.64 33 HIS B C 1
ATOM 5345 O O . HIS B 1 33 ? 56.803 51.466 91.149 1.00 11.00 33 HIS B O 1
ATOM 5352 N N . PRO B 1 34 ? 58.196 52.294 92.715 1.00 10.22 34 PRO B N 1
ATOM 5353 C CA . PRO B 1 34 ? 58.055 53.659 92.192 1.00 10.40 34 PRO B CA 1
ATOM 5354 C C . PRO B 1 34 ? 58.564 53.875 90.775 1.00 10.02 34 PRO B C 1
ATOM 5355 O O . PRO B 1 34 ? 58.159 54.838 90.140 1.00 11.28 34 PRO B O 1
ATOM 5359 N N . ASP B 1 35 ? 59.461 52.959 90.301 1.00 10.09 35 ASP B N 1
ATOM 5360 C CA . ASP B 1 35 ? 59.919 53.020 88.905 1.00 9.84 35 ASP B CA 1
ATOM 5361 C C . ASP B 1 35 ? 58.996 52.293 87.925 1.00 10.33 35 ASP B C 1
ATOM 5362 O O . ASP B 1 35 ? 59.192 52.353 86.711 1.00 10.85 35 ASP B O 1
ATOM 5367 N N . SER B 1 36 ? 57.982 51.648 88.446 1.00 10.25 36 SER B N 1
ATOM 5368 C CA . SER B 1 36 ? 56.963 50.948 87.705 1.00 10.70 36 SER B CA 1
ATOM 5369 C C . SER B 1 36 ? 55.620 51.133 88.416 1.00 11.00 36 SER B C 1
ATOM 5370 O O . SER B 1 36 ? 54.861 50.179 88.605 1.00 11.58 36 SER B O 1
ATOM 5373 N N . ALA B 1 37 ? 55.326 52.374 88.748 1.00 10.96 37 ALA B N 1
ATOM 5374 C CA . ALA B 1 37 ? 54.235 52.702 89.656 1.00 11.70 37 ALA B CA 1
ATOM 5375 C C . ALA B 1 37 ? 52.859 52.419 89.101 1.00 11.98 37 ALA B C 1
ATOM 5376 O O . ALA B 1 37 ? 51.865 52.365 89.851 1.00 13.43 37 ALA B O 1
ATOM 5378 N N . LEU B 1 38 ? 52.734 52.341 87.765 1.00 12.33 38 LEU B N 1
ATOM 5379 C CA . LEU B 1 38 ? 51.452 52.120 87.159 1.00 13.00 38 LEU B CA 1
ATOM 5380 C C . LEU B 1 38 ? 50.995 50.687 87.280 1.00 13.65 38 LEU B C 1
ATOM 5381 O O . LEU B 1 38 ? 49.801 50.394 87.015 1.00 17.50 38 LEU B O 1
ATOM 5386 N N . VAL B 1 39 ? 51.825 49.740 87.672 1.00 12.69 39 VAL B N 1
ATOM 5387 C CA . VAL B 1 39 ? 51.461 48.350 87.594 1.00 12.90 39 VAL B CA 1
ATOM 5388 C C . VAL B 1 39 ? 51.877 47.545 88.831 1.00 11.95 39 VAL B C 1
ATOM 5389 O O . VAL B 1 39 ? 52.994 47.627 89.293 1.00 12.94 39 VAL B O 1
ATOM 5393 N N . SER B 1 40 ? 50.914 46.784 89.296 1.00 12.47 40 SER B N 1
ATOM 5394 C CA . SER B 1 40 ? 51.183 45.753 90.292 1.00 12.66 40 SER B CA 1
ATOM 5395 C C . SER B 1 40 ? 51.642 44.515 89.514 1.00 13.01 40 SER B C 1
ATOM 5396 O O . SER B 1 40 ? 50.817 43.918 88.808 1.00 13.27 40 SER B O 1
ATOM 5399 N N . TYR B 1 41 ? 52.896 44.100 89.653 1.00 11.73 41 TYR B N 1
ATOM 5400 C CA . TYR B 1 41 ? 53.321 42.903 88.952 1.00 12.12 41 TYR B CA 1
ATOM 5401 C C . TYR B 1 41 ? 52.496 41.671 89.303 1.00 11.95 41 TYR B C 1
ATOM 5402 O O . TYR B 1 41 ? 52.201 40.905 88.386 1.00 12.25 41 TYR B O 1
ATOM 5411 N N . PRO B 1 42 ? 52.120 41.450 90.567 1.00 12.03 42 PRO B N 1
ATOM 5412 C CA . PRO B 1 42 ? 51.265 40.305 90.835 1.00 13.29 42 PRO B CA 1
ATOM 5413 C C . PRO B 1 42 ? 49.945 40.307 90.090 1.00 12.95 42 PRO B C 1
ATOM 5414 O O . PRO B 1 42 ? 49.455 39.259 89.692 1.00 14.02 42 PRO B O 1
ATOM 5418 N N . VAL B 1 43 ? 49.374 41.482 89.926 1.00 13.26 43 VAL B N 1
ATOM 5419 C CA . VAL B 1 43 ? 48.114 41.593 89.189 1.00 14.18 43 VAL B CA 1
ATOM 5420 C C . VAL B 1 43 ? 48.359 41.295 87.699 1.00 13.73 43 VAL B C 1
ATOM 5421 O O . VAL B 1 43 ? 47.578 40.572 87.078 1.00 15.56 43 VAL B O 1
ATOM 5425 N N . ALA B 1 44 ? 49.452 41.818 87.158 1.00 14.12 44 ALA B N 1
ATOM 5426 C CA . ALA B 1 44 ? 49.811 41.521 85.788 1.00 14.93 44 ALA B CA 1
ATOM 5427 C C . ALA B 1 44 ? 50.030 40.020 85.573 1.00 15.36 44 ALA B C 1
ATOM 5428 O O . ALA B 1 44 ? 49.742 39.492 84.487 1.00 17.45 44 ALA B O 1
ATOM 5430 N N . ALA B 1 45 ? 50.547 39.295 86.577 1.00 13.96 45 ALA B N 1
ATOM 5431 C CA . ALA B 1 45 ? 50.897 37.877 86.511 1.00 14.16 45 ALA B CA 1
ATOM 5432 C C . ALA B 1 45 ? 49.738 36.957 86.853 1.00 14.19 45 ALA B C 1
ATOM 5433 O O . ALA B 1 45 ? 49.901 35.740 86.831 1.00 16.08 45 ALA B O 1
ATOM 5435 N N . ALA B 1 46 ? 48.558 37.507 87.168 1.00 14.45 46 ALA B N 1
ATOM 5436 C CA . ALA B 1 46 ? 47.436 36.674 87.559 1.00 15.11 46 ALA B CA 1
ATOM 5437 C C . ALA B 1 46 ? 46.942 35.782 86.440 1.00 15.70 46 ALA B C 1
ATOM 5438 O O . ALA B 1 46 ? 46.365 34.736 86.719 1.00 22.44 46 ALA B O 1
ATOM 5440 N N . ALA B 1 47 ? 47.041 36.223 85.214 1.00 16.33 47 ALA B N 1
ATOM 5441 C CA . ALA B 1 47 ? 46.651 35.455 84.044 1.00 16.23 47 ALA B CA 1
ATOM 5442 C C . ALA B 1 47 ? 47.862 35.418 83.131 1.00 15.27 47 ALA B C 1
ATOM 5443 O O . ALA B 1 47 ? 48.821 36.157 83.329 1.00 14.84 47 ALA B O 1
ATOM 5445 N N . PRO B 1 48 ? 47.871 34.567 82.107 1.00 14.60 48 PRO B N 1
ATOM 5446 C CA . PRO B 1 48 ? 48.971 34.603 81.155 1.00 14.42 48 PRO B CA 1
ATOM 5447 C C . PRO B 1 48 ? 49.207 36.041 80.662 1.00 14.06 48 PRO B C 1
ATOM 5448 O O . PRO B 1 48 ? 48.267 36.825 80.528 1.00 14.96 48 PRO B O 1
ATOM 5452 N N . LEU B 1 49 ? 50.454 36.364 80.366 1.00 13.06 49 LEU B N 1
ATOM 5453 C CA . LEU B 1 49 ? 50.782 37.743 80.070 1.00 13.01 49 LEU B CA 1
ATOM 5454 C C . LEU B 1 49 ? 50.231 38.248 78.725 1.00 13.35 49 LEU B C 1
ATOM 5455 O O . LEU B 1 49 ? 50.123 39.446 78.547 1.00 14.13 49 LEU B O 1
ATOM 5460 N N . GLY B 1 50 ? 49.881 37.349 77.811 1.00 13.35 50 GLY B N 1
ATOM 5461 C CA . GLY B 1 50 ? 49.429 37.774 76.480 1.00 14.64 50 GLY B CA 1
ATOM 5462 C C . GLY B 1 50 ? 49.198 36.555 75.603 1.00 14.10 50 GLY B C 1
ATOM 5463 O O . GLY B 1 50 ? 49.047 35.433 76.123 1.00 15.13 50 GLY B O 1
ATOM 5464 N N . ARG B 1 51 ? 49.236 36.797 74.306 1.00 14.95 51 ARG B N 1
ATOM 5465 C CA . ARG B 1 51 ? 49.040 35.761 73.290 1.00 15.90 51 ARG B CA 1
ATOM 5466 C C . ARG B 1 51 ? 50.162 35.813 72.312 1.00 14.24 51 ARG B C 1
ATOM 5467 O O . ARG B 1 51 ? 50.678 36.868 72.006 1.00 14.46 51 ARG B O 1
ATOM 5475 N N . LEU B 1 52 ? 50.466 34.630 71.743 1.00 17.02 52 LEU B N 1
ATOM 5476 C CA . LEU B 1 52 ? 51.430 34.522 70.658 1.00 16.16 52 LEU B CA 1
ATOM 5477 C C . LEU B 1 52 ? 50.713 34.085 69.376 1.00 15.95 52 LEU B C 1
ATOM 5478 O O . LEU B 1 52 ? 49.741 33.311 69.460 1.00 17.82 52 LEU B O 1
ATOM 5483 N N . PRO B 1 53 ? 51.177 34.498 68.213 1.00 16.49 53 PRO B N 1
ATOM 5484 C CA . PRO B 1 53 ? 50.700 33.885 66.977 1.00 16.13 53 PRO B CA 1
ATOM 5485 C C . PRO B 1 53 ? 50.928 32.377 66.990 1.00 15.50 53 PRO B C 1
ATOM 5486 O O . PRO B 1 53 ? 51.888 31.875 67.607 1.00 15.70 53 PRO B O 1
ATOM 5490 N N . ALA B 1 54 ? 50.129 31.643 66.225 1.00 14.66 54 ALA B N 1
ATOM 5491 C CA . ALA B 1 54 ? 50.387 30.247 66.053 1.00 14.59 54 ALA B CA 1
ATOM 5492 C C . ALA B 1 54 ? 51.782 30.039 65.525 1.00 14.55 54 ALA B C 1
ATOM 5493 O O . ALA B 1 54 ? 52.276 30.861 64.738 1.00 17.20 54 ALA B O 1
ATOM 5495 N N . GLY B 1 55 ? 52.448 28.967 65.915 1.00 14.64 55 GLY B N 1
ATOM 5496 C CA . GLY B 1 55 ? 53.783 28.681 65.486 1.00 15.29 55 GLY B CA 1
ATOM 5497 C C . GLY B 1 55 ? 54.444 27.723 66.427 1.00 14.08 55 GLY B C 1
ATOM 5498 O O . GLY B 1 55 ? 53.879 27.273 67.438 1.00 13.38 55 GLY B O 1
ATOM 5499 N N . ASN B 1 56 ? 55.656 27.357 66.044 1.00 13.39 56 ASN B N 1
ATOM 5500 C CA . ASN B 1 56 ? 56.528 26.447 66.815 1.00 13.36 56 ASN B CA 1
ATOM 5501 C C . ASN B 1 56 ? 57.788 27.201 67.146 1.00 14.31 56 ASN B C 1
ATOM 5502 O O . ASN B 1 56 ? 58.642 27.376 66.283 1.00 18.24 56 ASN B O 1
ATOM 5507 N N . TYR B 1 57 ? 57.840 27.761 68.331 1.00 13.20 57 TYR B N 1
ATOM 5508 C CA . TYR B 1 57 ? 58.864 28.687 68.739 1.00 13.63 57 TYR B CA 1
ATOM 5509 C C . TYR B 1 57 ? 60.059 27.937 69.314 1.00 14.60 57 TYR B C 1
ATOM 5510 O O . TYR B 1 57 ? 59.877 26.952 70.063 1.00 16.83 57 TYR B O 1
ATOM 5519 N N . ARG B 1 58 ? 61.251 28.362 68.978 1.00 13.37 58 ARG B N 1
ATOM 5520 C CA . ARG B 1 58 ? 62.458 27.849 69.580 1.00 14.04 58 ARG B CA 1
ATOM 5521 C C . ARG B 1 58 ? 63.030 28.997 70.398 1.00 12.73 58 ARG B C 1
ATOM 5522 O O . ARG B 1 58 ? 63.469 29.994 69.862 1.00 13.60 58 ARG B O 1
ATOM 5530 N N . ILE B 1 59 ? 63.022 28.845 71.715 1.00 13.17 59 ILE B N 1
ATOM 5531 C CA . ILE B 1 59 ? 63.469 29.864 72.630 1.00 12.84 59 ILE B CA 1
ATOM 5532 C C . ILE B 1 59 ? 64.604 29.317 73.470 1.00 12.99 59 ILE B C 1
ATOM 5533 O O . ILE B 1 59 ? 64.576 28.174 73.839 1.00 17.81 59 ILE B O 1
ATOM 5538 N N . ALA B 1 60 ? 65.588 30.121 73.735 1.00 11.51 60 ALA B N 1
ATOM 5539 C CA . ALA B 1 60 ? 66.651 29.782 74.704 1.00 11.53 60 ALA B CA 1
ATOM 5540 C C . ALA B 1 60 ? 66.451 30.640 75.921 1.00 11.32 60 ALA B C 1
ATOM 5541 O O . ALA B 1 60 ? 66.150 31.839 75.839 1.00 11.69 60 ALA B O 1
ATOM 5543 N N . ILE B 1 61 ? 66.700 30.031 77.077 1.00 10.80 61 ILE B N 1
ATOM 5544 C CA . ILE B 1 61 ? 66.865 30.755 78.364 1.00 10.84 61 ILE B CA 1
ATOM 5545 C C . ILE B 1 61 ? 68.278 30.449 78.819 1.00 10.56 61 ILE B C 1
ATOM 5546 O O . ILE B 1 61 ? 68.644 29.294 79.006 1.00 11.46 61 ILE B O 1
ATOM 5551 N N . VAL B 1 62 ? 69.076 31.494 78.949 1.00 9.97 62 VAL B N 1
ATOM 5552 C CA . VAL B 1 62 ? 70.451 31.381 79.451 1.00 10.03 62 VAL B CA 1
ATOM 5553 C C . VAL B 1 62 ? 70.366 31.679 80.930 1.00 9.73 62 VAL B C 1
ATOM 5554 O O . VAL B 1 62 ? 70.161 32.831 81.333 1.00 9.95 62 VAL B O 1
ATOM 5558 N N . GLY B 1 63 ? 70.542 30.634 81.742 1.00 9.75 63 GLY B N 1
ATOM 5559 C CA . GLY B 1 63 ? 70.510 30.732 83.177 1.00 10.05 63 GLY B CA 1
ATOM 5560 C C . GLY B 1 63 ? 69.253 30.125 83.776 1.00 10.15 63 GLY B C 1
ATOM 5561 O O . GLY B 1 63 ? 68.118 30.470 83.413 1.00 11.15 63 GLY B O 1
ATOM 5562 N N . GLY B 1 64 ? 69.477 29.235 84.741 1.00 10.17 64 GLY B N 1
ATOM 5563 C CA . GLY B 1 64 ? 68.463 28.536 85.450 1.00 10.12 64 GLY B CA 1
ATOM 5564 C C . GLY B 1 64 ? 68.299 28.996 86.896 1.00 10.64 64 GLY B C 1
ATOM 5565 O O . GLY B 1 64 ? 68.101 28.168 87.801 1.00 11.54 64 GLY B O 1
ATOM 5566 N N . GLY B 1 65 ? 68.432 30.281 87.148 1.00 9.70 65 GLY B N 1
ATOM 5567 C CA . GLY B 1 65 ? 68.136 30.854 88.440 1.00 9.86 65 GLY B CA 1
ATOM 5568 C C . GLY B 1 65 ? 66.711 31.376 88.486 1.00 9.20 65 GLY B C 1
ATOM 5569 O O . GLY B 1 65 ? 65.858 31.014 87.664 1.00 10.15 65 GLY B O 1
ATOM 5570 N N . ALA B 1 66 ? 66.426 32.182 89.491 1.00 9.45 66 ALA B N 1
ATOM 5571 C CA . ALA B 1 66 ? 65.087 32.685 89.666 1.00 10.01 66 ALA B CA 1
ATOM 5572 C C . ALA B 1 66 ? 64.538 33.408 88.416 1.00 9.22 66 ALA B C 1
ATOM 5573 O O . ALA B 1 66 ? 63.354 33.238 88.106 1.00 9.98 66 ALA B O 1
ATOM 5575 N N . GLY B 1 67 ? 65.365 34.212 87.805 1.00 9.21 67 GLY B N 1
ATOM 5576 C CA . GLY B 1 67 ? 64.917 34.938 86.615 1.00 9.40 67 GLY B CA 1
ATOM 5577 C C . GLY B 1 67 ? 64.583 33.997 85.469 1.00 9.36 67 GLY B C 1
ATOM 5578 O O . GLY B 1 67 ? 63.506 34.074 84.860 1.00 10.15 67 GLY B O 1
ATOM 5579 N N . GLY B 1 68 ? 65.467 33.059 85.181 1.00 9.30 68 GLY B N 1
ATOM 5580 C CA . GLY B 1 68 ? 65.247 32.150 84.080 1.00 9.54 68 GLY B CA 1
ATOM 5581 C C . GLY B 1 68 ? 64.069 31.241 84.284 1.00 9.82 68 GLY B C 1
ATOM 5582 O O . GLY B 1 68 ? 63.320 30.905 83.380 1.00 10.39 68 GLY B O 1
ATOM 5583 N N . ILE B 1 69 ? 63.925 30.754 85.522 1.00 9.66 69 ILE B N 1
ATOM 5584 C CA . ILE B 1 69 ? 62.841 29.824 85.829 1.00 10.07 69 ILE B CA 1
ATOM 5585 C C . ILE B 1 69 ? 61.498 30.510 85.901 1.00 9.49 69 ILE B C 1
ATOM 5586 O O . ILE B 1 69 ? 60.515 29.955 85.424 1.00 10.69 69 ILE B O 1
ATOM 5591 N N . ALA B 1 70 ? 61.416 31.731 86.426 1.00 9.98 70 ALA B N 1
ATOM 5592 C CA . ALA B 1 70 ? 60.166 32.456 86.351 1.00 10.03 70 ALA B CA 1
ATOM 5593 C C . ALA B 1 70 ? 59.813 32.725 84.884 1.00 10.12 70 ALA B C 1
ATOM 5594 O O . ALA B 1 70 ? 58.650 32.616 84.489 1.00 11.08 70 ALA B O 1
ATOM 5596 N N . ALA B 1 71 ? 60.794 33.084 84.079 1.00 10.10 71 ALA B N 1
ATOM 5597 C CA . ALA B 1 71 ? 60.544 33.293 82.645 1.00 10.56 71 ALA B CA 1
ATOM 5598 C C . ALA B 1 71 ? 59.998 31.995 82.014 1.00 10.89 71 ALA B C 1
ATOM 5599 O O . ALA B 1 71 ? 59.035 32.033 81.249 1.00 11.21 71 ALA B O 1
ATOM 5601 N N . LEU B 1 72 ? 60.603 30.869 82.365 1.00 10.70 72 LEU B N 1
ATOM 5602 C CA . LEU B 1 72 ? 60.107 29.583 81.896 1.00 10.99 72 LEU B CA 1
ATOM 5603 C C . LEU B 1 72 ? 58.673 29.339 82.264 1.00 10.66 72 LEU B C 1
ATOM 5604 O O . LEU B 1 72 ? 57.876 28.873 81.455 1.00 11.70 72 LEU B O 1
ATOM 5609 N N . TYR B 1 73 ? 58.338 29.621 83.516 1.00 10.92 73 TYR B N 1
ATOM 5610 C CA . TYR B 1 73 ? 56.985 29.452 84.001 1.00 11.41 73 TYR B CA 1
ATOM 5611 C C . TYR B 1 73 ? 56.007 30.293 83.168 1.00 10.77 73 TYR B C 1
ATOM 5612 O O . TYR B 1 73 ? 54.944 29.817 82.738 1.00 12.16 73 TYR B O 1
ATOM 5621 N N . GLU B 1 74 ? 56.334 31.564 82.958 1.00 10.90 74 GLU B N 1
ATOM 5622 C CA . GLU B 1 74 ? 55.497 32.436 82.134 1.00 11.32 74 GLU B CA 1
ATOM 5623 C C . GLU B 1 74 ? 55.395 31.955 80.680 1.00 11.63 74 GLU B C 1
ATOM 5624 O O . GLU B 1 74 ? 54.319 32.053 80.089 1.00 12.28 74 GLU B O 1
ATOM 5630 N N . LEU B 1 75 ? 56.483 31.421 80.137 1.00 11.18 75 LEU B N 1
ATOM 5631 C CA . LEU B 1 75 ? 56.407 30.796 78.812 1.00 11.59 75 LEU B CA 1
ATOM 5632 C C . LEU B 1 75 ? 55.502 29.602 78.788 1.00 12.06 75 LEU B C 1
ATOM 5633 O O . LEU B 1 75 ? 54.783 29.353 77.825 1.00 12.90 75 LEU B O 1
ATOM 5638 N N . GLY B 1 76 ? 55.495 28.808 79.868 1.00 11.15 76 GLY B N 1
ATOM 5639 C CA . GLY B 1 76 ? 54.556 27.690 79.983 1.00 12.30 76 GLY B CA 1
ATOM 5640 C C . GLY B 1 76 ? 53.118 28.135 79.971 1.00 11.65 76 GLY B C 1
ATOM 5641 O O . GLY B 1 76 ? 52.263 27.543 79.327 1.00 14.09 76 GLY B O 1
ATOM 5642 N N . ARG B 1 77 ? 52.850 29.204 80.726 1.00 12.59 77 ARG B N 1
ATOM 5643 C CA . ARG B 1 77 ? 51.491 29.759 80.757 1.00 13.40 77 ARG B CA 1
ATOM 5644 C C . ARG B 1 77 ? 51.093 30.183 79.342 1.00 13.21 77 ARG B C 1
ATOM 5645 O O . ARG B 1 77 ? 49.927 29.995 78.948 1.00 15.42 77 ARG B O 1
ATOM 5653 N N . LEU B 1 78 ? 51.992 30.801 78.608 1.00 12.73 78 LEU B N 1
ATOM 5654 C CA . LEU B 1 78 ? 51.712 31.190 77.219 1.00 13.03 78 LEU B CA 1
ATOM 5655 C C . LEU B 1 78 ? 51.531 29.942 76.320 1.00 13.90 78 LEU B C 1
ATOM 5656 O O . LEU B 1 78 ? 50.601 29.864 75.522 1.00 15.19 78 LEU B O 1
ATOM 5661 N N . ALA B 1 79 ? 52.378 28.960 76.494 1.00 14.50 79 ALA B N 1
ATOM 5662 C CA . ALA B 1 79 ? 52.353 27.804 75.615 1.00 14.29 79 ALA B CA 1
ATOM 5663 C C . ALA B 1 79 ? 51.004 27.087 75.695 1.00 14.46 79 ALA B C 1
ATOM 5664 O O . ALA B 1 79 ? 50.494 26.557 74.698 1.00 15.97 79 ALA B O 1
ATOM 5666 N N . ALA B 1 80 ? 50.452 27.026 76.896 1.00 14.09 80 ALA B N 1
ATOM 5667 C CA . ALA B 1 80 ? 49.201 26.324 77.097 1.00 15.51 80 ALA B CA 1
ATOM 5668 C C . ALA B 1 80 ? 48.066 26.911 76.298 1.00 15.06 80 ALA B C 1
ATOM 5669 O O . ALA B 1 80 ? 47.108 26.216 76.045 1.00 19.25 80 ALA B O 1
ATOM 5671 N N . THR B 1 81 ? 48.177 28.166 75.895 1.00 15.36 81 THR B N 1
ATOM 5672 C CA . THR B 1 81 ? 47.170 28.843 75.138 1.00 17.03 81 THR B CA 1
ATOM 5673 C C . THR B 1 81 ? 47.310 28.662 73.610 1.00 15.97 81 THR B C 1
ATOM 5674 O O . THR B 1 81 ? 46.447 29.163 72.873 1.00 16.58 81 THR B O 1
ATOM 5678 N N . LEU B 1 82 ? 48.372 28.020 73.177 1.00 15.13 82 LEU B N 1
ATOM 5679 C CA . LEU B 1 82 ? 48.590 27.893 71.724 1.00 14.65 82 LEU B CA 1
ATOM 5680 C C . LEU B 1 82 ? 47.716 26.786 71.148 1.00 14.41 82 LEU B C 1
ATOM 5681 O O . LEU B 1 82 ? 47.391 25.809 71.831 1.00 15.35 82 LEU B O 1
ATOM 5686 N N . PRO B 1 83 ? 47.361 26.921 69.868 1.00 14.19 83 PRO B N 1
ATOM 5687 C CA . PRO B 1 83 ? 46.467 25.911 69.244 1.00 15.63 83 PRO B CA 1
ATOM 5688 C C . PRO B 1 83 ? 47.170 24.606 68.926 1.00 14.56 83 PRO B C 1
ATOM 5689 O O . PRO B 1 83 ? 48.408 24.494 69.007 1.00 13.55 83 PRO B O 1
ATOM 5693 N N . ALA B 1 84 ? 46.397 23.626 68.552 1.00 15.03 84 ALA B N 1
ATOM 5694 C CA . ALA B 1 84 ? 46.943 22.335 68.174 1.00 14.65 84 ALA B CA 1
ATOM 5695 C C . ALA B 1 84 ? 47.967 22.519 67.082 1.00 13.88 84 ALA B C 1
ATOM 5696 O O . ALA B 1 84 ? 47.738 23.184 66.102 1.00 14.51 84 ALA B O 1
ATOM 5698 N N . GLY B 1 85 ? 49.097 21.869 67.248 1.00 13.73 85 GLY B N 1
ATOM 5699 C CA . GLY B 1 85 ? 50.213 21.938 66.338 1.00 13.79 85 GLY B CA 1
ATOM 5700 C C . GLY B 1 85 ? 51.239 22.974 66.588 1.00 13.54 85 GLY B C 1
ATOM 5701 O O . GLY B 1 85 ? 52.234 23.001 65.916 1.00 17.36 85 GLY B O 1
ATOM 5702 N N . SER B 1 86 ? 50.936 23.892 67.492 1.00 12.36 86 SER B N 1
ATOM 5703 C CA . SER B 1 86 ? 51.845 24.923 67.928 1.00 12.87 86 SER B CA 1
ATOM 5704 C C . SER B 1 86 ? 52.512 24.526 69.242 1.00 12.58 86 SER B C 1
ATOM 5705 O O . SER B 1 86 ? 52.035 23.682 69.953 1.00 14.83 86 SER B O 1
ATOM 5708 N N . GLY B 1 87 ? 53.574 25.242 69.617 1.00 12.54 87 GLY B N 1
ATOM 5709 C CA . GLY B 1 87 ? 54.238 24.916 70.856 1.00 13.66 87 GLY B CA 1
ATOM 5710 C C . GLY B 1 87 ? 55.450 25.825 71.036 1.00 12.50 87 GLY B C 1
ATOM 5711 O O . GLY B 1 87 ? 55.819 26.612 70.161 1.00 13.39 87 GLY B O 1
ATOM 5712 N N . ILE B 1 88 ? 56.065 25.652 72.189 1.00 13.65 88 ILE B N 1
ATOM 5713 C CA . ILE B 1 88 ? 57.314 26.314 72.536 1.00 13.11 88 ILE B CA 1
ATOM 5714 C C . ILE B 1 88 ? 58.317 25.244 72.959 1.00 13.17 88 ILE B C 1
ATOM 5715 O O . ILE B 1 88 ? 58.031 24.441 73.828 1.00 14.95 88 ILE B O 1
ATOM 5720 N N . ASP B 1 89 ? 59.487 25.275 72.345 1.00 13.91 89 ASP B N 1
ATOM 5721 C CA . ASP B 1 89 ? 60.617 24.467 72.761 1.00 13.35 89 ASP B CA 1
ATOM 5722 C C . ASP B 1 89 ? 61.624 25.396 73.372 1.00 13.86 89 ASP B C 1
ATOM 5723 O O . ASP B 1 89 ? 62.030 26.395 72.793 1.00 16.08 89 ASP B O 1
ATOM 5728 N N . VAL B 1 90 ? 62.001 25.094 74.619 1.00 13.56 90 VAL B N 1
ATOM 5729 C CA . VAL B 1 90 ? 62.992 25.877 75.339 1.00 13.14 90 VAL B CA 1
ATOM 5730 C C . VAL B 1 90 ? 64.251 25.050 75.584 1.00 14.03 90 VAL B C 1
ATOM 5731 O O . VAL B 1 90 ? 64.156 23.932 76.121 1.00 15.97 90 VAL B O 1
ATOM 5735 N N . GLN B 1 91 ? 65.404 25.605 75.226 1.00 12.35 91 GLN B N 1
ATOM 5736 C CA . GLN B 1 91 ? 66.700 25.102 75.654 1.00 12.77 91 GLN B CA 1
ATOM 5737 C C . GLN B 1 91 ? 67.138 25.994 76.804 1.00 12.03 91 GLN B C 1
ATOM 5738 O O . GLN B 1 91 ? 67.292 27.205 76.613 1.00 12.42 91 GLN B O 1
ATOM 5744 N N . ILE B 1 92 ? 67.334 25.422 77.997 1.00 11.75 92 ILE B N 1
ATOM 5745 C CA . ILE B 1 92 ? 67.808 26.182 79.134 1.00 11.81 92 ILE B CA 1
ATOM 5746 C C . ILE B 1 92 ? 69.296 25.819 79.338 1.00 11.23 92 ILE B C 1
ATOM 5747 O O . ILE B 1 92 ? 69.651 24.671 79.531 1.00 12.95 92 ILE B O 1
ATOM 5752 N N . TYR B 1 93 ? 70.123 26.839 79.243 1.00 10.37 93 TYR B N 1
ATOM 5753 C CA . TYR B 1 93 ? 71.527 26.710 79.465 1.00 10.14 93 TYR B CA 1
ATOM 5754 C C . TYR B 1 93 ? 71.844 26.970 80.913 1.00 10.07 93 TYR B C 1
ATOM 5755 O O . TYR B 1 93 ? 71.471 27.984 81.454 1.00 11.06 93 TYR B O 1
ATOM 5764 N N . GLU B 1 94 ? 72.579 26.056 81.555 1.00 10.12 94 GLU B N 1
ATOM 5765 C CA . GLU B 1 94 ? 72.943 26.201 82.968 1.00 9.74 94 GLU B CA 1
ATOM 5766 C C . GLU B 1 94 ? 74.309 25.660 83.193 1.00 9.77 94 GLU B C 1
ATOM 5767 O O . GLU B 1 94 ? 74.542 24.433 83.165 1.00 11.79 94 GLU B O 1
ATOM 5773 N N . ALA B 1 95 ? 75.282 26.542 83.373 1.00 9.80 95 ALA B N 1
ATOM 5774 C CA . ALA B 1 95 ? 76.702 26.198 83.486 1.00 10.20 95 ALA B CA 1
ATOM 5775 C C . ALA B 1 95 ? 77.053 25.658 84.875 1.00 10.15 95 ALA B C 1
ATOM 5776 O O . ALA B 1 95 ? 78.143 25.071 84.995 1.00 11.43 95 ALA B O 1
ATOM 5778 N N . ASP B 1 96 ? 76.296 25.927 85.916 1.00 10.02 96 ASP B N 1
ATOM 5779 C CA . ASP B 1 96 ? 76.679 25.588 87.282 1.00 9.76 96 ASP B CA 1
ATOM 5780 C C . ASP B 1 96 ? 76.549 24.102 87.482 1.00 9.93 96 ASP B C 1
ATOM 5781 O O . ASP B 1 96 ? 75.444 23.569 87.406 1.00 10.50 96 ASP B O 1
ATOM 5786 N N . PRO B 1 97 ? 77.659 23.368 87.761 1.00 10.58 97 PRO B N 1
ATOM 5787 C CA . PRO B 1 97 ? 77.523 21.941 87.918 1.00 11.55 97 PRO B CA 1
ATOM 5788 C C . PRO B 1 97 ? 76.692 21.532 89.119 1.00 11.07 97 PRO B C 1
ATOM 5789 O O . PRO B 1 97 ? 76.207 20.392 89.166 1.00 12.31 97 PRO B O 1
ATOM 5793 N N . ASP B 1 98 ? 76.491 22.436 90.078 1.00 10.99 98 ASP B N 1
ATOM 5794 C CA . ASP B 1 98 ? 75.700 22.159 91.273 1.00 10.86 98 ASP B CA 1
ATOM 5795 C C . ASP B 1 98 ? 74.242 22.531 91.143 1.00 10.94 98 ASP B C 1
ATOM 5796 O O . ASP B 1 98 ? 73.490 22.398 92.100 1.00 10.93 98 ASP B O 1
ATOM 5801 N N . SER B 1 99 ? 73.797 23.033 89.962 1.00 10.44 99 SER B N 1
ATOM 5802 C CA . SER B 1 99 ? 72.410 23.375 89.784 1.00 10.15 99 SER B CA 1
ATOM 5803 C C . SER B 1 99 ? 71.505 22.192 90.011 1.00 10.48 99 SER B C 1
ATOM 5804 O O . SER B 1 99 ? 71.785 21.062 89.588 1.00 11.36 99 SER B O 1
ATOM 5807 N N . PHE B 1 100 ? 70.333 22.470 90.594 1.00 10.46 100 PHE B N 1
ATOM 5808 C CA . PHE B 1 100 ? 69.302 21.492 90.709 1.00 10.88 100 PHE B CA 1
ATOM 5809 C C . PHE B 1 100 ? 68.916 20.927 89.35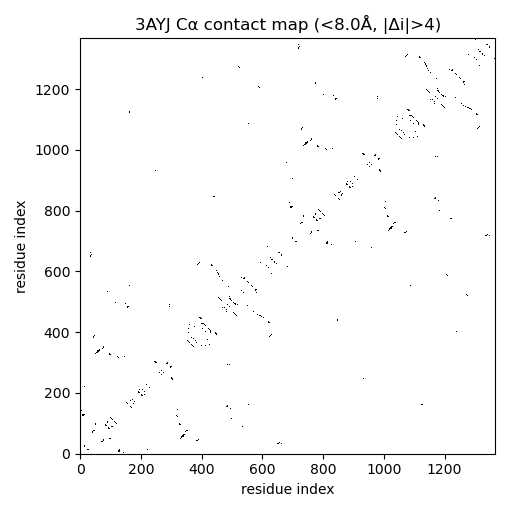4 1.00 11.46 100 PHE B C 1
ATOM 5810 O O . PHE B 1 100 ? 68.411 19.775 89.305 1.00 13.00 100 PHE B O 1
ATOM 5818 N N . LEU B 1 101 ? 69.082 21.656 88.285 1.00 11.27 101 LEU B N 1
ATOM 5819 C CA . LEU B 1 101 ? 68.701 21.184 86.965 1.00 11.87 101 LEU B CA 1
ATOM 5820 C C . LEU B 1 101 ? 69.518 19.995 86.504 1.00 13.16 101 LEU B C 1
ATOM 5821 O O . LEU B 1 101 ? 69.036 19.264 85.632 1.00 15.69 101 LEU B O 1
ATOM 5826 N N . HIS B 1 102 ? 70.714 19.794 87.048 1.00 12.74 102 HIS B N 1
ATOM 5827 C CA . HIS B 1 102 ? 71.570 18.683 86.646 1.00 14.00 102 HIS B CA 1
ATOM 5828 C C . HIS B 1 102 ? 71.508 17.544 87.649 1.00 16.82 102 HIS B C 1
ATOM 5829 O O . HIS B 1 102 ? 72.272 16.627 87.497 1.00 21.93 102 HIS B O 1
ATOM 5836 N N . ASP B 1 103 ? 70.582 17.577 88.590 1.00 17.19 103 ASP B N 1
ATOM 5837 C CA . ASP B 1 103 ? 70.435 16.576 89.613 1.00 20.38 103 ASP B CA 1
ATOM 5838 C C . ASP B 1 103 ? 69.063 15.952 89.504 1.00 23.91 103 ASP B C 1
ATOM 5839 O O . ASP B 1 103 ? 68.458 15.672 90.526 1.00 28.60 103 ASP B O 1
ATOM 5844 N N . ARG B 1 104 ? 68.558 15.698 88.328 1.00 27.78 104 ARG B N 1
ATOM 5845 C CA . ARG B 1 104 ? 67.330 14.904 88.288 1.00 31.07 104 ARG B CA 1
ATOM 5846 C C . ARG B 1 104 ? 67.460 13.516 87.742 1.00 34.24 104 ARG B C 1
ATOM 5847 O O . ARG B 1 104 ? 68.453 12.847 88.002 1.00 39.86 104 ARG B O 1
ATOM 5855 N N . ALA B 1 109 ? 79.946 16.486 106.980 1.00 13.80 109 ALA B N 1
ATOM 5856 C CA . ALA B 1 109 ? 80.091 16.708 105.522 1.00 13.70 109 ALA B CA 1
ATOM 5857 C C . ALA B 1 109 ? 79.168 17.804 105.086 1.00 11.93 109 ALA B C 1
ATOM 5858 O O . ALA B 1 109 ? 78.121 17.990 105.687 1.00 12.56 109 ALA B O 1
ATOM 5860 N N . ILE B 1 110 ? 79.547 18.505 104.015 1.00 11.50 110 ILE B N 1
ATOM 5861 C CA . ILE B 1 110 ? 78.765 19.584 103.444 1.00 11.85 110 ILE B CA 1
ATOM 5862 C C . ILE B 1 110 ? 78.489 19.302 101.965 1.00 11.51 110 ILE B C 1
ATOM 5863 O O . ILE B 1 110 ? 79.419 19.289 101.173 1.00 12.83 110 ILE B O 1
ATOM 5868 N N . LYS B 1 111 ? 77.209 19.073 101.650 1.00 11.48 111 LYS B N 1
ATOM 5869 C CA . LYS B 1 111 ? 76.796 18.832 100.276 1.00 11.63 111 LYS B CA 1
ATOM 5870 C C . LYS B 1 111 ? 76.175 20.079 99.677 1.00 11.22 111 LYS B C 1
ATOM 5871 O O . LYS B 1 111 ? 75.299 20.695 100.275 1.00 11.53 111 LYS B O 1
ATOM 5877 N N . VAL B 1 112 ? 76.621 20.446 98.462 1.00 10.67 112 VAL B N 1
ATOM 5878 C CA . VAL B 1 112 ? 76.031 21.528 97.697 1.00 10.72 112 VAL B CA 1
ATOM 5879 C C . VAL B 1 112 ? 75.494 21.028 96.331 1.00 10.77 112 VAL B C 1
ATOM 5880 O O . VAL B 1 112 ? 74.737 21.758 95.699 1.00 10.87 112 VAL B O 1
ATOM 5884 N N . ARG B 1 113 ? 75.873 19.853 95.877 1.00 12.30 113 ARG B N 1
ATOM 5885 C CA . ARG B 1 113 ? 75.486 19.375 94.573 1.00 12.39 113 ARG B CA 1
ATOM 5886 C C . ARG B 1 113 ? 73.964 19.219 94.488 1.00 12.41 113 ARG B C 1
ATOM 5887 O O . ARG B 1 113 ? 73.378 18.502 95.279 1.00 13.92 113 ARG B O 1
ATOM 5895 N N . GLY B 1 114 ? 73.379 19.846 93.478 1.00 12.14 114 GLY B N 1
ATOM 5896 C CA . GLY B 1 114 ? 71.965 19.819 93.283 1.00 11.83 114 GLY B CA 1
ATOM 5897 C C . GLY B 1 114 ? 71.171 20.790 94.130 1.00 11.43 114 GLY B C 1
ATOM 5898 O O . GLY B 1 114 ? 69.955 20.826 94.001 1.00 12.67 114 GLY B O 1
ATOM 5899 N N . LEU B 1 115 ? 71.852 21.564 94.978 1.00 10.47 115 LEU B N 1
ATOM 5900 C CA . LEU B 1 115 ? 71.187 22.417 95.933 1.00 10.49 115 LEU B CA 1
ATOM 5901 C C . LEU B 1 115 ? 71.335 23.894 95.618 1.00 9.90 115 LEU B C 1
ATOM 5902 O O . LEU B 1 115 ? 71.027 24.747 96.474 1.00 10.66 115 LEU B O 1
ATOM 5907 N N . LYS B 1 116 ? 71.679 24.207 94.369 1.00 10.35 116 LYS B N 1
ATOM 5908 C CA . LYS B 1 116 ? 71.752 25.572 93.915 1.00 10.04 116 LYS B CA 1
ATOM 5909 C C . LYS B 1 116 ? 70.757 25.822 92.808 1.00 9.60 116 LYS B C 1
ATOM 5910 O O . LYS B 1 116 ? 70.565 25.013 91.897 1.00 10.28 116 LYS B O 1
ATOM 5916 N N . ALA B 1 117 ? 70.183 27.019 92.839 1.00 9.84 117 ALA B N 1
ATOM 5917 C CA . ALA B 1 117 ? 69.471 27.647 91.726 1.00 9.06 117 ALA B CA 1
ATOM 5918 C C . ALA B 1 117 ? 70.075 29.032 91.633 1.00 9.38 117 ALA B C 1
ATOM 5919 O O . ALA B 1 117 ? 69.487 30.009 92.142 1.00 9.26 117 ALA B O 1
ATOM 5921 N N . GLY B 1 118 ? 71.262 29.128 91.064 1.00 9.07 118 GLY B N 1
ATOM 5922 C CA . GLY B 1 118 ? 71.988 30.388 91.051 1.00 8.73 118 GLY B CA 1
ATOM 5923 C C . GLY B 1 118 ? 72.353 30.843 92.455 1.00 9.06 118 GLY B C 1
ATOM 5924 O O . GLY B 1 118 ? 73.032 30.114 93.204 1.00 9.54 118 GLY B O 1
ATOM 5925 N N . ARG B 1 119 ? 71.892 32.039 92.799 1.00 8.51 119 ARG B N 1
ATOM 5926 C CA . ARG B 1 119 ? 72.128 32.670 94.087 1.00 8.33 119 ARG B CA 1
ATOM 5927 C C . ARG B 1 119 ? 71.118 32.269 95.161 1.00 8.52 119 ARG B C 1
ATOM 5928 O O . ARG B 1 119 ? 71.210 32.737 96.292 1.00 9.47 119 ARG B O 1
ATOM 5936 N N . VAL B 1 120 ? 70.184 31.378 94.831 1.00 8.62 120 VAL B N 1
ATOM 5937 C CA . VAL B 1 120 ? 69.399 30.631 95.831 1.00 8.72 120 VAL B CA 1
ATOM 5938 C C . VAL B 1 120 ? 70.228 29.357 96.075 1.00 8.96 120 VAL B C 1
ATOM 5939 O O . VAL B 1 120 ? 70.274 28.525 95.168 1.00 10.98 120 VAL B O 1
ATOM 5943 N N . SER B 1 121 ? 70.901 29.220 97.188 1.00 9.20 121 SER B N 1
ATOM 5944 C CA . SER B 1 121 ? 71.992 28.278 97.279 1.00 8.86 121 SER B CA 1
ATOM 5945 C C . SER B 1 121 ? 72.045 27.678 98.683 1.00 9.26 121 SER B C 1
ATOM 5946 O O . SER B 1 121 ? 72.249 28.428 99.639 1.00 10.16 121 SER B O 1
ATOM 5949 N N . ALA B 1 122 ? 71.818 26.383 98.817 1.00 9.64 122 ALA B N 1
ATOM 5950 C CA . ALA B 1 122 ? 71.826 25.700 100.122 1.00 9.95 122 ALA B CA 1
ATOM 5951 C C . ALA B 1 122 ? 73.055 24.819 100.248 1.00 9.41 122 ALA B C 1
ATOM 5952 O O . ALA B 1 122 ? 73.489 24.204 99.254 1.00 10.03 122 ALA B O 1
ATOM 5954 N N . ALA B 1 123 ? 73.532 24.677 101.458 1.00 9.89 123 ALA B N 1
ATOM 5955 C CA . ALA B 1 123 ? 74.564 23.718 101.804 1.00 9.97 123 ALA B CA 1
ATOM 5956 C C . ALA B 1 123 ? 73.970 22.818 102.895 1.00 10.63 123 ALA B C 1
ATOM 5957 O O . ALA B 1 123 ? 73.506 23.295 103.950 1.00 11.42 123 ALA B O 1
ATOM 5959 N N . LEU B 1 124 ? 73.908 21.522 102.613 1.00 10.96 124 LEU B N 1
ATOM 5960 C CA . LEU B 1 124 ? 73.355 20.507 103.513 1.00 11.40 124 LEU B CA 1
ATOM 5961 C C . LEU B 1 124 ? 74.445 19.907 104.352 1.00 10.92 124 LEU B C 1
ATOM 5962 O O . LEU B 1 124 ? 75.393 19.325 103.834 1.00 12.26 124 LEU B O 1
ATOM 5967 N N . VAL B 1 125 ? 74.338 20.095 105.678 1.00 10.91 125 VAL B N 1
ATOM 5968 C CA . VAL B 1 125 ? 75.309 19.535 106.615 1.00 11.20 125 VAL B CA 1
ATOM 5969 C C . VAL B 1 125 ? 74.795 18.211 107.082 1.00 11.72 125 VAL B C 1
ATOM 5970 O O . VAL B 1 125 ? 73.669 18.119 107.591 1.00 12.31 125 VAL B O 1
ATOM 5974 N N . HIS B 1 126 ? 75.583 17.172 106.942 1.00 12.85 126 HIS B N 1
ATOM 5975 C CA . HIS B 1 126 ? 75.126 15.824 107.283 1.00 14.48 126 HIS B CA 1
ATOM 5976 C C . HIS B 1 126 ? 76.338 15.031 107.726 1.00 14.74 126 HIS B C 1
ATOM 5977 O O . HIS B 1 126 ? 77.478 15.430 107.639 1.00 18.37 126 HIS B O 1
ATOM 5984 N N . ASN B 1 127 ? 76.081 13.844 108.265 1.00 19.00 127 ASN B N 1
ATOM 5985 C CA . ASN B 1 127 ? 77.193 12.981 108.758 1.00 20.37 127 ASN B CA 1
ATOM 5986 C C . ASN B 1 127 ? 77.512 11.764 107.991 1.00 20.56 127 ASN B C 1
ATOM 5987 O O . ASN B 1 127 ? 78.160 10.798 108.533 1.00 22.62 127 ASN B O 1
ATOM 5992 N N . GLY B 1 128 ? 77.048 11.714 106.748 1.00 20.59 128 GLY B N 1
ATOM 5993 C CA . GLY B 1 128 ? 77.305 10.588 105.842 1.00 22.93 128 GLY B CA 1
ATOM 5994 C C . GLY B 1 128 ? 76.062 10.195 105.097 1.00 24.07 128 GLY B C 1
ATOM 5995 O O . GLY B 1 128 ? 76.147 9.594 104.031 1.00 28.60 128 GLY B O 1
ATOM 5996 N N . ASP B 1 129 ? 74.902 10.478 105.645 1.00 25.42 129 ASP B N 1
ATOM 5997 C CA . ASP B 1 129 ? 73.614 10.250 104.999 1.00 25.59 129 ASP B CA 1
ATOM 5998 C C . ASP B 1 129 ? 72.903 11.567 104.735 1.00 24.68 129 ASP B C 1
ATOM 5999 O O . ASP B 1 129 ? 72.327 12.145 105.642 1.00 24.72 129 ASP B O 1
ATOM 6004 N N . PRO B 1 130 ? 72.929 12.047 103.474 1.00 24.83 130 PRO B N 1
ATOM 6005 C CA . PRO B 1 130 ? 72.330 13.330 103.189 1.00 25.33 130 PRO B CA 1
ATOM 6006 C C . PRO B 1 130 ? 70.819 13.367 103.325 1.00 25.53 130 PRO B C 1
ATOM 6007 O O . PRO B 1 130 ? 70.227 14.461 103.433 1.00 25.79 130 PRO B O 1
ATOM 6011 N N . ALA B 1 131 ? 70.193 12.204 103.424 1.00 26.56 131 ALA B N 1
ATOM 6012 C CA . ALA B 1 131 ? 68.750 12.172 103.700 1.00 27.06 131 ALA B CA 1
ATOM 6013 C C . ALA B 1 131 ? 68.391 12.346 105.163 1.00 28.06 131 ALA B C 1
ATOM 6014 O O . ALA B 1 131 ? 67.208 12.489 105.493 1.00 29.11 131 ALA B O 1
ATOM 6016 N N . SER B 1 132 ? 69.391 12.372 106.021 1.00 25.51 132 SER B N 1
ATOM 6017 C CA . SER B 1 132 ? 69.195 12.612 107.446 1.00 26.48 132 SER B CA 1
ATOM 6018 C C . SER B 1 132 ? 70.217 13.623 107.951 1.00 23.55 132 SER B C 1
ATOM 6019 O O . SER B 1 132 ? 71.141 13.280 108.701 1.00 27.36 132 SER B O 1
ATOM 6022 N N . GLY B 1 133 ? 70.088 14.837 107.486 1.00 19.20 133 GLY B N 1
ATOM 6023 C CA . GLY B 1 133 ? 70.971 15.861 107.808 1.00 16.17 133 GLY B CA 1
ATOM 6024 C C . GLY B 1 133 ? 70.779 16.542 109.144 1.00 15.04 133 GLY B C 1
ATOM 6025 O O . GLY B 1 133 ? 69.807 16.299 109.830 1.00 17.31 133 GLY B O 1
ATOM 6026 N N . ASP B 1 134 ? 71.776 17.380 109.491 1.00 13.39 134 ASP B N 1
ATOM 6027 C CA . ASP B 1 134 ? 71.769 18.135 110.719 1.00 13.25 134 ASP B CA 1
ATOM 6028 C C . ASP B 1 134 ? 71.158 19.529 110.549 1.00 13.14 134 ASP B C 1
ATOM 6029 O O . ASP B 1 134 ? 70.306 19.937 111.315 1.00 13.38 134 ASP B O 1
ATOM 6034 N N . THR B 1 135 ? 71.608 20.277 109.549 1.00 11.57 135 THR B N 1
ATOM 6035 C CA . THR B 1 135 ? 71.145 21.630 109.305 1.00 11.63 135 THR B CA 1
ATOM 6036 C C . THR B 1 135 ? 71.424 22.007 107.842 1.00 11.25 135 THR B C 1
ATOM 6037 O O . THR B 1 135 ? 72.042 21.251 107.123 1.00 11.96 135 THR B O 1
ATOM 6041 N N . ILE B 1 136 ? 70.931 23.182 107.471 1.00 10.86 136 ILE B N 1
ATOM 6042 C CA . ILE B 1 136 ? 71.078 23.785 106.162 1.00 10.10 136 ILE B CA 1
ATOM 6043 C C . ILE B 1 136 ? 71.714 25.137 106.349 1.00 10.22 136 ILE B C 1
ATOM 6044 O O . ILE B 1 136 ? 71.205 25.912 107.187 1.00 10.64 136 ILE B O 1
ATOM 6049 N N . TYR B 1 137 ? 72.707 25.472 105.561 1.00 8.90 137 TYR B N 1
ATOM 6050 C CA . TYR B 1 137 ? 73.203 26.846 105.463 1.00 8.76 137 TYR B CA 1
ATOM 6051 C C . TYR B 1 137 ? 72.563 27.474 104.223 1.00 8.77 137 TYR B C 1
ATOM 6052 O O . TYR B 1 137 ? 72.731 26.934 103.120 1.00 9.60 137 TYR B O 1
ATOM 6061 N N . GLU B 1 138 ? 71.843 28.565 104.386 1.00 8.87 138 GLU B N 1
ATOM 6062 C CA . GLU B 1 138 ? 71.301 29.348 103.263 1.00 8.79 138 GLU B CA 1
ATOM 6063 C C . GLU B 1 138 ? 72.375 30.317 102.864 1.00 8.12 138 GLU B C 1
ATOM 6064 O O . GLU B 1 138 ? 72.589 31.340 103.520 1.00 9.02 138 GLU B O 1
ATOM 6070 N N . VAL B 1 139 ? 73.082 29.977 101.812 1.00 8.71 139 VAL B N 1
ATOM 6071 C CA . VAL B 1 139 ? 74.280 30.681 101.390 1.00 8.63 139 VAL B CA 1
ATOM 6072 C C . VAL B 1 139 ? 73.991 31.967 100.643 1.00 8.34 139 VAL B C 1
ATOM 6073 O O . VAL B 1 139 ? 74.795 32.896 100.676 1.00 8.66 139 VAL B O 1
ATOM 6077 N N . GLY B 1 140 ? 72.840 32.028 99.979 1.00 8.90 140 GLY B N 1
ATOM 6078 C CA . GLY B 1 140 ? 72.366 33.217 99.247 1.00 8.47 140 GLY B CA 1
ATOM 6079 C C . GLY B 1 140 ? 71.087 33.696 99.822 1.00 8.87 140 GLY B C 1
ATOM 6080 O O . GLY B 1 140 ? 70.990 34.080 101.018 1.00 9.37 140 GLY B O 1
ATOM 6081 N N . ALA B 1 141 ? 70.015 33.694 99.032 1.00 8.36 141 ALA B N 1
ATOM 6082 C CA . ALA B 1 141 ? 68.734 34.204 99.442 1.00 9.05 141 ALA B CA 1
ATOM 6083 C C . ALA B 1 141 ? 68.231 33.526 100.701 1.00 8.86 141 ALA B C 1
ATOM 6084 O O . ALA B 1 141 ? 68.299 32.286 100.817 1.00 9.60 141 ALA B O 1
ATOM 6086 N N . MET B 1 142 ? 67.645 34.325 101.616 1.00 9.07 142 MET B N 1
ATOM 6087 C CA . MET B 1 142 ? 67.173 33.725 102.863 1.00 9.59 142 MET B CA 1
ATOM 6088 C C . MET B 1 142 ? 66.009 34.433 103.534 1.00 9.01 142 MET B C 1
ATOM 6089 O O . MET B 1 142 ? 65.397 33.818 104.433 1.00 10.24 142 MET B O 1
ATOM 6094 N N . ARG B 1 143 ? 65.683 35.677 103.181 1.00 9.22 143 ARG B N 1
ATOM 6095 C CA . ARG B 1 143 ? 64.644 36.391 103.939 1.00 9.48 143 ARG B CA 1
ATOM 6096 C C . ARG B 1 143 ? 63.786 37.240 102.998 1.00 9.35 143 ARG B C 1
ATOM 6097 O O . ARG B 1 143 ? 64.297 37.970 102.157 1.00 10.11 143 ARG B O 1
ATOM 6105 N N . PHE B 1 144 ? 62.460 37.089 103.130 1.00 9.93 144 PHE B N 1
ATOM 6106 C CA . PHE B 1 144 ? 61.572 37.536 102.008 1.00 9.98 144 PHE B CA 1
ATOM 6107 C C . PHE B 1 144 ? 60.574 38.555 102.527 1.00 9.75 144 PHE B C 1
ATOM 6108 O O . PHE B 1 144 ? 59.758 38.212 103.397 1.00 10.68 144 PHE B O 1
ATOM 6116 N N . PRO B 1 145 ? 60.588 39.787 102.011 1.00 9.85 145 PRO B N 1
ATOM 6117 C CA . PRO B 1 145 ? 59.684 40.817 102.543 1.00 10.45 145 PRO B CA 1
ATOM 6118 C C . PRO B 1 145 ? 58.204 40.409 102.417 1.00 10.72 145 PRO B C 1
ATOM 6119 O O . PRO B 1 145 ? 57.806 39.840 101.414 1.00 10.86 145 PRO B O 1
ATOM 6123 N N . GLU B 1 146 ? 57.431 40.815 103.397 1.00 11.32 146 GLU B N 1
ATOM 6124 C CA . GLU B 1 146 ? 55.974 40.562 103.370 1.00 12.12 146 GLU B CA 1
ATOM 6125 C C . GLU B 1 146 ? 55.342 41.043 102.096 1.00 11.67 146 GLU B C 1
ATOM 6126 O O . GLU B 1 146 ? 54.471 40.335 101.566 1.00 13.21 146 GLU B O 1
ATOM 6132 N N . ILE B 1 147 ? 55.722 42.229 101.646 1.00 12.08 147 ILE B N 1
ATOM 6133 C CA . ILE B 1 147 ? 55.115 42.902 100.499 1.00 14.24 147 ILE B CA 1
ATOM 6134 C C . ILE B 1 147 ? 55.794 42.601 99.194 1.00 10.91 147 ILE B C 1
ATOM 6135 O O . ILE B 1 147 ? 55.542 43.263 98.202 1.00 11.60 147 ILE B O 1
ATOM 6140 N N . ALA B 1 148 ? 56.653 41.550 99.175 1.00 10.86 148 ALA B N 1
ATOM 6141 C CA . ALA B 1 148 ? 57.256 41.054 97.927 1.00 10.73 148 ALA B CA 1
ATOM 6142 C C . ALA B 1 148 ? 56.207 40.250 97.168 1.00 10.71 148 ALA B C 1
ATOM 6143 O O . ALA B 1 148 ? 56.187 39.020 97.157 1.00 11.17 148 ALA B O 1
ATOM 6145 N N . GLY B 1 149 ? 55.275 40.992 96.563 1.00 11.40 149 GLY B N 1
ATOM 6146 C CA . GLY B 1 149 ? 54.063 40.354 96.039 1.00 11.61 149 GLY B CA 1
ATOM 6147 C C . GLY B 1 149 ? 54.364 39.345 94.953 1.00 11.46 149 GLY B C 1
ATOM 6148 O O . GLY B 1 149 ? 53.613 38.327 94.892 1.00 11.79 149 GLY B O 1
ATOM 6149 N N . LEU B 1 150 ? 55.298 39.590 94.065 1.00 11.30 150 LEU B N 1
ATOM 6150 C CA . LEU B 1 150 ? 55.543 38.646 93.000 1.00 11.58 150 LEU B CA 1
ATOM 6151 C C . LEU B 1 150 ? 56.223 37.393 93.568 1.00 11.12 150 LEU B C 1
ATOM 6152 O O . LEU B 1 150 ? 55.945 36.264 93.133 1.00 12.44 150 LEU B O 1
ATOM 6157 N N . THR B 1 151 ? 57.113 37.557 94.536 1.00 11.04 151 THR B N 1
ATOM 6158 C CA . THR B 1 151 ? 57.746 36.453 95.220 1.00 11.13 151 THR B CA 1
ATOM 6159 C C . THR B 1 151 ? 56.705 35.530 95.788 1.00 10.81 151 THR B C 1
ATOM 6160 O O . THR B 1 151 ? 56.725 34.315 95.612 1.00 11.80 151 THR B O 1
ATOM 6164 N N . TRP B 1 152 ? 55.740 36.117 96.539 1.00 11.21 152 TRP B N 1
ATOM 6165 C CA . TRP B 1 152 ? 54.718 35.292 97.168 1.00 11.46 152 TRP B CA 1
ATOM 6166 C C . TRP B 1 152 ? 53.711 34.745 96.156 1.00 11.64 152 TRP B C 1
ATOM 6167 O O . TRP B 1 152 ? 53.158 33.653 96.384 1.00 12.43 152 TRP B O 1
ATOM 6178 N N . HIS B 1 153 ? 53.466 35.448 95.041 1.00 12.13 153 HIS B N 1
ATOM 6179 C CA . HIS B 1 153 ? 52.670 34.908 93.945 1.00 12.30 153 HIS B CA 1
ATOM 6180 C C . HIS B 1 153 ? 53.317 33.583 93.442 1.00 12.07 153 HIS B C 1
ATOM 6181 O O . HIS B 1 153 ? 52.643 32.586 93.271 1.00 13.19 153 HIS B O 1
ATOM 6188 N N . TYR B 1 154 ? 54.615 33.618 93.163 1.00 11.77 154 TYR B N 1
ATOM 6189 C CA . TYR B 1 154 ? 55.271 32.404 92.692 1.00 12.16 154 TYR B CA 1
ATOM 6190 C C . TYR B 1 154 ? 55.378 31.377 93.774 1.00 11.96 154 TYR B C 1
ATOM 6191 O O . TYR B 1 154 ? 55.298 30.172 93.526 1.00 13.23 154 TYR B O 1
ATOM 6200 N N . ALA B 1 155 ? 55.542 31.809 95.045 1.00 11.78 155 ALA B N 1
ATOM 6201 C CA . ALA B 1 155 ? 55.573 30.851 96.128 1.00 12.66 155 ALA B CA 1
ATOM 6202 C C . ALA B 1 155 ? 54.275 30.123 96.225 1.00 12.81 155 ALA B C 1
ATOM 6203 O O . ALA B 1 155 ? 54.230 28.919 96.537 1.00 13.68 155 ALA B O 1
ATOM 6205 N N . SER B 1 156 ? 53.150 30.778 95.958 1.00 13.47 156 SER B N 1
ATOM 6206 C CA . SER B 1 156 ? 51.868 30.088 95.917 1.00 14.11 156 SER B CA 1
ATOM 6207 C C . SER B 1 156 ? 51.811 29.075 94.789 1.00 14.69 156 SER B C 1
ATOM 6208 O O . SER B 1 156 ? 51.281 27.985 94.963 1.00 15.95 156 SER B O 1
ATOM 6211 N N . ALA B 1 157 ? 52.307 29.449 93.615 1.00 15.09 157 ALA B N 1
ATOM 6212 C CA . ALA B 1 157 ? 52.357 28.506 92.522 1.00 16.29 157 ALA B CA 1
ATOM 6213 C C . ALA B 1 157 ? 53.168 27.270 92.940 1.00 15.44 157 ALA B C 1
ATOM 6214 O O . ALA B 1 157 ? 52.831 26.175 92.529 1.00 18.75 157 ALA B O 1
ATOM 6216 N N . ALA B 1 158 ? 54.253 27.433 93.669 1.00 15.13 158 ALA B N 1
ATOM 6217 C CA . ALA B 1 158 ? 55.179 26.377 94.053 1.00 15.42 158 ALA B CA 1
ATOM 6218 C C . ALA B 1 158 ? 54.721 25.551 95.222 1.00 15.88 158 ALA B C 1
ATOM 6219 O O . ALA B 1 158 ? 55.136 24.358 95.292 1.00 18.51 158 ALA B O 1
ATOM 6221 N N . PHE B 1 159 ? 53.945 26.148 96.150 1.00 14.91 159 PHE B N 1
ATOM 6222 C CA . PHE B 1 159 ? 53.680 25.544 97.452 1.00 15.54 159 PHE B CA 1
ATOM 6223 C C . PHE B 1 159 ? 52.210 25.583 97.898 1.00 16.61 159 PHE B C 1
ATOM 6224 O O . PHE B 1 159 ? 51.888 24.850 98.860 1.00 17.44 159 PHE B O 1
ATOM 6232 N N . GLY B 1 160 ? 51.368 26.406 97.304 1.00 16.10 160 GLY B N 1
ATOM 6233 C CA . GLY B 1 160 ? 50.028 26.663 97.730 1.00 16.82 160 GLY B CA 1
ATOM 6234 C C . GLY B 1 160 ? 49.945 27.744 98.773 1.00 16.35 160 GLY B C 1
ATOM 6235 O O . GLY B 1 160 ? 50.853 27.965 99.552 1.00 17.00 160 GLY B O 1
ATOM 6236 N N . ASP B 1 161 ? 48.752 28.385 98.801 1.00 16.63 161 ASP B N 1
ATOM 6237 C CA . ASP B 1 161 ? 48.499 29.453 99.741 1.00 16.47 161 ASP B CA 1
ATOM 6238 C C . ASP B 1 161 ? 48.534 28.994 101.197 1.00 16.33 161 ASP B C 1
ATOM 6239 O O . ASP B 1 161 ? 48.796 29.788 102.107 1.00 16.67 161 ASP B O 1
ATOM 6244 N N . ALA B 1 162 ? 48.200 27.721 101.442 1.00 16.99 162 ALA B N 1
ATOM 6245 C CA . ALA B 1 162 ? 48.080 27.227 102.800 1.00 16.34 162 ALA B CA 1
ATOM 6246 C C . ALA B 1 162 ? 49.432 26.992 103.492 1.00 17.62 162 ALA B C 1
ATOM 6247 O O . ALA B 1 162 ? 49.472 26.821 104.707 1.00 18.12 162 ALA B O 1
ATOM 6249 N N . ALA B 1 163 ? 50.522 26.988 102.750 1.00 16.46 163 ALA B N 1
ATOM 6250 C CA . ALA B 1 163 ? 51.792 26.576 103.302 1.00 15.87 163 ALA B CA 1
ATOM 6251 C C . ALA B 1 163 ? 52.260 27.576 104.385 1.00 16.13 163 ALA B C 1
ATOM 6252 O O . ALA B 1 163 ? 52.261 28.784 104.173 1.00 16.13 163 ALA B O 1
ATOM 6254 N N . PRO B 1 164 ? 52.762 27.068 105.520 1.00 17.46 164 PRO B N 1
ATOM 6255 C CA . PRO B 1 164 ? 53.135 27.996 106.617 1.00 16.96 164 PRO B CA 1
ATOM 6256 C C . PRO B 1 164 ? 54.439 28.680 106.391 1.00 15.52 164 PRO B C 1
ATOM 6257 O O . PRO B 1 164 ? 55.371 28.120 105.843 1.00 17.22 164 PRO B O 1
ATOM 6261 N N . ILE B 1 165 ? 54.526 29.912 106.884 1.00 14.46 165 ILE B N 1
ATOM 6262 C CA . ILE B 1 165 ? 55.746 30.699 106.887 1.00 14.51 165 ILE B CA 1
ATOM 6263 C C . ILE B 1 165 ? 56.036 31.227 108.301 1.00 13.86 165 ILE B C 1
ATOM 6264 O O . ILE B 1 165 ? 55.118 31.294 109.104 1.00 15.24 165 ILE B O 1
ATOM 6269 N N . LYS B 1 166 ? 57.278 31.584 108.538 1.00 13.88 166 LYS B N 1
ATOM 6270 C CA . LYS B 1 166 ? 57.764 32.066 109.822 1.00 14.05 166 LYS B CA 1
ATOM 6271 C C . LYS B 1 166 ? 58.395 33.430 109.652 1.00 12.45 166 LYS B C 1
ATOM 6272 O O . LYS B 1 166 ? 58.933 33.747 108.585 1.00 13.01 166 LYS B O 1
ATOM 6278 N N . VAL B 1 167 ? 58.399 34.232 110.710 1.00 12.72 167 VAL B N 1
ATOM 6279 C CA . VAL B 1 167 ? 59.106 35.486 110.714 1.00 12.12 167 VAL B CA 1
ATOM 6280 C C . VAL B 1 167 ? 60.615 35.212 110.670 1.00 12.46 167 VAL B C 1
ATOM 6281 O O . VAL B 1 167 ? 61.119 34.414 111.473 1.00 12.80 167 VAL B O 1
ATOM 6285 N N . PHE B 1 168 ? 61.357 35.836 109.770 1.00 11.19 168 PHE B N 1
ATOM 6286 C CA . PHE B 1 168 ? 62.784 35.609 109.738 1.00 10.92 168 PHE B CA 1
ATOM 6287 C C . PHE B 1 168 ? 63.393 36.239 111.021 1.00 10.41 168 PHE B C 1
ATOM 6288 O O . PHE B 1 168 ? 63.059 37.380 111.341 1.00 10.47 168 PHE B O 1
ATOM 6296 N N . PRO B 1 169 ? 64.330 35.549 111.691 1.00 10.01 169 PRO B N 1
ATOM 6297 C CA . PRO B 1 169 ? 64.869 36.017 112.997 1.00 10.14 169 PRO B CA 1
ATOM 6298 C C . PRO B 1 169 ? 65.962 37.082 112.839 1.00 9.90 169 PRO B C 1
ATOM 6299 O O . PRO B 1 169 ? 67.139 36.913 113.181 1.00 10.56 169 PRO B O 1
ATOM 6303 N N . ASN B 1 170 ? 65.558 38.223 112.269 1.00 9.61 170 ASN B N 1
ATOM 6304 C CA . ASN B 1 170 ? 66.394 39.387 112.110 1.00 9.40 170 ASN B CA 1
ATOM 6305 C C . ASN B 1 170 ? 66.761 40.012 113.452 1.00 9.70 170 ASN B C 1
ATOM 6306 O O . ASN B 1 170 ? 66.056 39.836 114.446 1.00 10.22 170 ASN B O 1
ATOM 6311 N N . PRO B 1 171 ? 67.808 40.820 113.474 1.00 10.11 171 PRO B N 1
ATOM 6312 C CA . PRO B 1 171 ? 68.080 41.648 114.660 1.00 10.30 171 PRO B CA 1
ATOM 6313 C C . PRO B 1 171 ? 66.816 42.426 114.955 1.00 10.87 171 PRO B C 1
ATOM 6314 O O . PRO B 1 171 ? 66.233 43.049 114.081 1.00 11.96 171 PRO B O 1
ATOM 6318 N N . GLY B 1 172 ? 66.441 42.401 116.248 1.00 11.27 172 GLY B N 1
ATOM 6319 C CA . GLY B 1 172 ? 65.228 43.011 116.701 1.00 12.40 172 GLY B CA 1
ATOM 6320 C C . GLY B 1 172 ? 64.019 42.156 116.682 1.00 13.93 172 GLY B C 1
ATOM 6321 O O . GLY B 1 172 ? 63.080 42.394 117.462 1.00 17.42 172 GLY B O 1
ATOM 6322 N N . LYS B 1 173 ? 63.945 41.160 115.805 1.00 12.96 173 LYS B N 1
ATOM 6323 C CA . LYS B 1 173 ? 62.827 40.199 115.817 1.00 13.09 173 LYS B CA 1
ATOM 6324 C C . LYS B 1 173 ? 63.010 39.140 116.856 1.00 13.64 173 LYS B C 1
ATOM 6325 O O . LYS B 1 173 ? 62.009 38.553 117.271 1.00 17.97 173 LYS B O 1
ATOM 6331 N N . VAL B 1 174 ? 64.196 38.860 117.239 1.00 12.85 174 VAL B N 1
ATOM 6332 C CA . VAL B 1 174 ? 64.606 37.984 118.304 1.00 12.94 174 VAL B CA 1
ATOM 6333 C C . VAL B 1 174 ? 65.499 38.848 119.236 1.00 12.10 174 VAL B C 1
ATOM 6334 O O . VAL B 1 174 ? 66.027 39.859 118.835 1.00 11.75 174 VAL B O 1
ATOM 6338 N N . PRO B 1 175 ? 65.776 38.380 120.477 1.00 12.50 175 PRO B N 1
ATOM 6339 C CA . PRO B 1 175 ? 66.683 39.157 121.332 1.00 12.08 175 PRO B CA 1
ATOM 6340 C C . PRO B 1 175 ? 68.034 39.269 120.650 1.00 10.91 175 PRO B C 1
ATOM 6341 O O . PRO B 1 175 ? 68.578 38.298 120.122 1.00 11.16 175 PRO B O 1
ATOM 6345 N N . THR B 1 176 ? 68.546 40.489 120.695 1.00 10.81 176 THR B N 1
ATOM 6346 C CA . THR B 1 176 ? 69.693 40.902 119.907 1.00 10.36 176 THR B CA 1
ATOM 6347 C C . THR B 1 176 ? 70.682 41.634 120.786 1.00 10.14 176 THR B C 1
ATOM 6348 O O . THR B 1 176 ? 70.295 42.419 121.652 1.00 10.57 176 THR B O 1
ATOM 6352 N N . GLU B 1 177 ? 71.983 41.413 120.520 1.00 9.76 177 GLU B N 1
ATOM 6353 C CA . GLU B 1 177 ? 73.036 42.259 121.062 1.00 9.59 177 GLU B CA 1
ATOM 6354 C C . GLU B 1 177 ? 73.669 43.056 119.940 1.00 9.59 177 GLU B C 1
ATOM 6355 O O . GLU B 1 177 ? 74.005 42.486 118.893 1.00 10.39 177 GLU B O 1
ATOM 6361 N N . PHE B 1 178 ? 73.784 44.336 120.172 1.00 9.21 178 PHE B N 1
ATOM 6362 C CA . PHE B 1 178 ? 74.403 45.304 119.280 1.00 8.93 178 PHE B CA 1
ATOM 6363 C C . PHE B 1 178 ? 75.655 45.858 119.914 1.00 9.33 178 PHE B C 1
ATOM 6364 O O . PHE B 1 178 ? 75.589 46.279 121.102 1.00 9.61 178 PHE B O 1
ATOM 6372 N N . VAL B 1 179 ? 76.761 45.904 119.197 1.00 9.03 179 VAL B N 1
ATOM 6373 C CA . VAL B 1 179 ? 78.027 46.437 119.690 1.00 8.85 179 VAL B CA 1
ATOM 6374 C C . VAL B 1 179 ? 78.625 47.388 118.649 1.00 9.13 179 VAL B C 1
ATOM 6375 O O . VAL B 1 179 ? 78.879 46.946 117.495 1.00 9.66 179 VAL B O 1
ATOM 6379 N N . PHE B 1 180 ? 78.889 48.613 119.038 1.00 9.12 180 PHE B N 1
ATOM 6380 C CA . PHE B 1 180 ? 79.592 49.584 118.222 1.00 9.10 180 PHE B CA 1
ATOM 6381 C C . PHE B 1 180 ? 80.504 50.363 119.145 1.00 8.62 180 PHE B C 1
ATOM 6382 O O . PHE B 1 180 ? 80.019 51.011 120.059 1.00 9.31 180 PHE B O 1
ATOM 6390 N N . GLY B 1 181 ? 81.816 50.327 118.905 1.00 8.76 181 GLY B N 1
ATOM 6391 C CA . GLY B 1 181 ? 82.708 51.039 119.785 1.00 9.93 181 GLY B CA 1
ATOM 6392 C C . GLY B 1 181 ? 82.434 50.612 121.229 1.00 9.94 181 GLY B C 1
ATOM 6393 O O . GLY B 1 181 ? 82.371 49.430 121.536 1.00 10.64 181 GLY B O 1
ATOM 6394 N N . ASN B 1 182 ? 82.299 51.596 122.100 1.00 10.47 182 ASN B N 1
ATOM 6395 C CA . ASN B 1 182 ? 82.009 51.388 123.521 1.00 11.23 182 ASN B CA 1
ATOM 6396 C C . ASN B 1 182 ? 80.569 51.104 123.824 1.00 11.08 182 ASN B C 1
ATOM 6397 O O . ASN B 1 182 ? 80.233 50.872 124.987 1.00 15.06 182 ASN B O 1
ATOM 6402 N N . ARG B 1 183 ? 79.694 51.204 122.845 1.00 9.95 183 ARG B N 1
ATOM 6403 C CA . ARG B 1 183 ? 78.267 51.056 123.041 1.00 9.77 183 ARG B CA 1
ATOM 6404 C C . ARG B 1 183 ? 77.842 49.610 122.892 1.00 9.93 183 ARG B C 1
ATOM 6405 O O . ARG B 1 183 ? 78.119 48.972 121.879 1.00 11.11 183 ARG B O 1
ATOM 6413 N N . VAL B 1 184 ? 77.088 49.113 123.880 1.00 10.14 184 VAL B N 1
ATOM 6414 C CA . VAL B 1 184 ? 76.409 47.827 123.816 1.00 9.98 184 VAL B CA 1
ATOM 6415 C C . VAL B 1 184 ? 74.920 48.050 124.063 1.00 10.60 184 VAL B C 1
ATOM 6416 O O . VAL B 1 184 ? 74.551 48.786 125.013 1.00 11.96 184 VAL B O 1
ATOM 6420 N N . ASP B 1 185 ? 74.079 47.408 123.295 1.00 9.61 185 ASP B N 1
ATOM 6421 C CA . ASP B 1 185 ? 72.668 47.357 123.565 1.00 9.40 185 ASP B CA 1
ATOM 6422 C C . ASP B 1 185 ? 72.165 45.926 123.448 1.00 9.92 185 ASP B C 1
ATOM 6423 O O . ASP B 1 185 ? 72.563 45.188 122.565 1.00 13.48 185 ASP B O 1
ATOM 6428 N N . ARG B 1 186 ? 71.275 45.543 124.340 1.00 10.79 186 ARG B N 1
ATOM 6429 C CA . ARG B 1 186 ? 70.535 44.308 124.251 1.00 10.64 186 ARG B CA 1
ATOM 6430 C C . ARG B 1 186 ? 69.060 44.712 124.149 1.00 11.43 186 ARG B C 1
ATOM 6431 O O . ARG B 1 186 ? 68.589 45.574 124.910 1.00 12.15 186 ARG B O 1
ATOM 6439 N N . TYR B 1 187 ? 68.341 44.158 123.167 1.00 11.04 187 TYR B N 1
ATOM 6440 C CA . TYR B 1 187 ? 66.979 44.608 122.875 1.00 12.11 187 TYR B CA 1
ATOM 6441 C C . TYR B 1 187 ? 66.215 43.593 122.116 1.00 12.78 187 TYR B C 1
ATOM 6442 O O . TYR B 1 187 ? 66.748 42.647 121.523 1.00 13.14 187 TYR B O 1
ATOM 6451 N N . VAL B 1 188 ? 64.886 43.794 122.106 1.00 13.74 188 VAL B N 1
ATOM 6452 C CA . VAL B 1 188 ? 64.053 43.077 121.188 1.00 16.17 188 VAL B CA 1
ATOM 6453 C C . VAL B 1 188 ? 63.030 44.137 120.734 1.00 18.01 188 VAL B C 1
ATOM 6454 O O . VAL B 1 188 ? 62.527 44.897 121.615 1.00 19.53 188 VAL B O 1
ATOM 6458 N N . GLY B 1 189 ? 62.713 44.343 119.446 1.00 19.34 189 GLY B N 1
ATOM 6459 C CA . GLY B 1 189 ? 61.781 45.398 118.949 1.00 19.77 189 GLY B CA 1
ATOM 6460 C C . GLY B 1 189 ? 62.300 46.823 118.990 1.00 19.04 189 GLY B C 1
ATOM 6461 O O . GLY B 1 189 ? 63.461 47.106 119.222 1.00 20.11 189 GLY B O 1
ATOM 6462 N N . SER B 1 190 ? 61.330 47.795 118.834 1.00 19.98 190 SER B N 1
ATOM 6463 C CA . SER B 1 190 ? 61.663 49.241 118.895 1.00 21.21 190 SER B CA 1
ATOM 6464 C C . SER B 1 190 ? 60.977 49.949 120.047 1.00 21.58 190 SER B C 1
ATOM 6465 O O . SER B 1 190 ? 61.187 51.151 120.231 1.00 23.50 190 SER B O 1
ATOM 6468 N N . ASP B 1 191 ? 60.219 49.208 120.855 1.00 20.16 191 ASP B N 1
ATOM 6469 C CA . ASP B 1 191 ? 59.630 49.735 122.101 1.00 19.84 191 ASP B CA 1
ATOM 6470 C C . ASP B 1 191 ? 60.678 49.752 123.180 1.00 17.89 191 ASP B C 1
ATOM 6471 O O . ASP B 1 191 ? 61.252 48.690 123.548 1.00 16.45 191 ASP B O 1
ATOM 6476 N N . PRO B 1 192 ? 60.955 50.947 123.677 1.00 16.69 192 PRO B N 1
ATOM 6477 C CA . PRO B 1 192 ? 61.997 51.067 124.714 1.00 16.56 192 PRO B CA 1
ATOM 6478 C C . PRO B 1 192 ? 61.750 50.230 125.957 1.00 14.82 192 PRO B C 1
ATOM 6479 O O . PRO B 1 192 ? 62.743 49.926 126.656 1.00 15.90 192 PRO B O 1
ATOM 6483 N N . LYS B 1 193 ? 60.538 49.823 126.210 1.00 15.78 193 LYS B N 1
ATOM 6484 C CA . LYS B 1 193 ? 60.312 48.990 127.327 1.00 18.02 193 LYS B CA 1
ATOM 6485 C C . LYS B 1 193 ? 61.088 47.690 127.244 1.00 17.91 193 LYS B C 1
ATOM 6486 O O . LYS B 1 193 ? 61.384 47.064 128.289 1.00 22.39 193 LYS B O 1
ATOM 6492 N N . ASP B 1 194 ? 61.438 47.259 126.027 1.00 14.34 194 ASP B N 1
ATOM 6493 C CA . ASP B 1 194 ? 62.133 46.032 125.818 1.00 14.41 194 ASP B CA 1
ATOM 6494 C C . ASP B 1 194 ? 63.590 46.225 125.358 1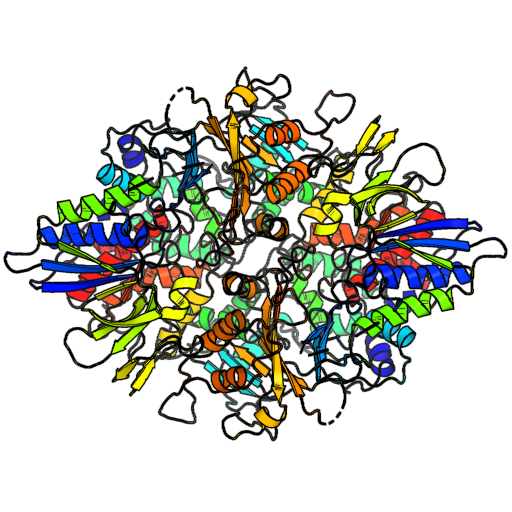.00 12.32 194 ASP B C 1
ATOM 6495 O O . ASP B 1 194 ? 64.211 45.321 124.806 1.00 13.38 194 ASP B O 1
ATOM 6500 N N . TRP B 1 195 ? 64.105 47.398 125.609 1.00 12.24 195 TRP B N 1
ATOM 6501 C CA . TRP B 1 195 ? 65.560 47.675 125.546 1.00 11.75 195 TRP B CA 1
ATOM 6502 C C . TRP B 1 195 ? 66.119 47.634 126.953 1.00 11.65 195 TRP B C 1
ATOM 6503 O O . TRP B 1 195 ? 65.531 48.148 127.891 1.00 12.54 195 TRP B O 1
ATOM 6514 N N . GLU B 1 196 ? 67.300 47.024 127.083 1.00 11.45 196 GLU B N 1
ATOM 6515 C CA . GLU B 1 196 ? 67.940 47.013 128.377 1.00 12.01 196 GLU B CA 1
ATOM 6516 C C . GLU B 1 196 ? 68.204 48.403 128.894 1.00 12.12 196 GLU B C 1
ATOM 6517 O O . GLU B 1 196 ? 68.005 48.653 130.102 1.00 14.46 196 GLU B O 1
ATOM 6523 N N . ASP B 1 197 ? 68.568 49.323 128.017 1.00 11.47 197 ASP B N 1
ATOM 6524 C CA . ASP B 1 197 ? 68.752 50.717 128.325 1.00 11.61 197 ASP B CA 1
ATOM 6525 C C . ASP B 1 197 ? 67.752 51.559 127.583 1.00 11.56 197 ASP B C 1
ATOM 6526 O O . ASP B 1 197 ? 67.942 51.877 126.421 1.00 12.35 197 ASP B O 1
ATOM 6531 N N . PRO B 1 198 ? 66.606 51.923 128.216 1.00 12.30 198 PRO B N 1
ATOM 6532 C CA . PRO B 1 198 ? 65.612 52.727 127.496 1.00 13.81 198 PRO B CA 1
ATOM 6533 C C . PRO B 1 198 ? 66.083 54.116 127.163 1.00 13.55 198 PRO B C 1
ATOM 6534 O O . PRO B 1 198 ? 65.459 54.774 126.287 1.00 16.75 198 PRO B O 1
ATOM 6538 N N . ASP B 1 199 ? 67.171 54.564 127.742 1.00 12.94 199 ASP B N 1
ATOM 6539 C CA . ASP B 1 199 ? 67.793 55.826 127.411 1.00 13.85 199 ASP B CA 1
ATOM 6540 C C . ASP B 1 199 ? 68.914 55.669 126.391 1.00 13.47 199 ASP B C 1
ATOM 6541 O O . ASP B 1 199 ? 69.715 56.596 126.227 1.00 14.94 199 ASP B O 1
ATOM 6546 N N . SER B 1 200 ? 68.978 54.543 125.697 1.00 13.31 200 SER B N 1
ATOM 6547 C CA . SER B 1 200 ? 70.095 54.289 124.802 1.00 12.76 200 SER B CA 1
ATOM 6548 C C . SER B 1 200 ? 70.217 55.372 123.734 1.00 11.78 200 SER B C 1
ATOM 6549 O O . SER B 1 200 ? 69.238 55.725 123.084 1.00 13.03 200 SER B O 1
ATOM 6552 N N . PRO B 1 201 ? 71.448 55.808 123.436 1.00 12.18 201 PRO B N 1
ATOM 6553 C CA . PRO B 1 201 ? 71.667 56.696 122.283 1.00 12.17 201 PRO B CA 1
ATOM 6554 C C . PRO B 1 201 ? 71.330 56.021 120.966 1.00 11.47 201 PRO B C 1
ATOM 6555 O O . PRO B 1 201 ? 71.035 56.698 120.001 1.00 11.99 201 PRO B O 1
ATOM 6559 N N . THR B 1 202 ? 71.417 54.702 120.930 1.00 10.70 202 THR B N 1
ATOM 6560 C CA . THR B 1 202 ? 71.129 53.948 119.709 1.00 10.91 202 THR B CA 1
ATOM 6561 C C . THR B 1 202 ? 69.677 54.103 119.356 1.00 11.86 202 THR B C 1
ATOM 6562 O O . THR B 1 202 ? 69.333 54.320 118.198 1.00 12.29 202 THR B O 1
ATOM 6566 N N . LEU B 1 203 ? 68.788 53.963 120.360 1.00 14.15 203 LEU B N 1
ATOM 6567 C CA . LEU B 1 203 ? 67.383 54.168 120.141 1.00 15.27 203 LEU B CA 1
ATOM 6568 C C . LEU B 1 203 ? 67.116 55.590 119.704 1.00 15.60 203 LEU B C 1
ATOM 6569 O O . LEU B 1 203 ? 66.228 55.803 118.842 1.00 16.60 203 LEU B O 1
ATOM 6574 N N . LYS B 1 204 ? 67.791 56.576 120.294 1.00 14.81 204 LYS B N 1
ATOM 6575 C CA . LYS B 1 204 ? 67.561 57.964 119.914 1.00 15.25 204 LYS B CA 1
ATOM 6576 C C . LYS B 1 204 ? 67.932 58.204 118.464 1.00 13.20 204 LYS B C 1
ATOM 6577 O O . LYS B 1 204 ? 67.215 58.839 117.720 1.00 14.64 204 LYS B O 1
ATOM 6583 N N . VAL B 1 205 ? 69.090 57.706 118.063 1.00 12.15 205 VAL B N 1
ATOM 6584 C CA . VAL B 1 205 ? 69.546 57.949 116.682 1.00 11.60 205 VAL B CA 1
ATOM 6585 C C . VAL B 1 205 ? 68.665 57.204 115.693 1.00 11.22 205 VAL B C 1
ATOM 6586 O O . VAL B 1 205 ? 68.346 57.730 114.629 1.00 11.88 205 VAL B O 1
ATOM 6590 N N . LEU B 1 206 ? 68.192 56.010 116.047 1.00 12.10 206 LEU B N 1
ATOM 6591 C CA . LEU B 1 206 ? 67.278 55.280 115.193 1.00 13.10 206 LEU B CA 1
ATOM 6592 C C . LEU B 1 206 ? 66.004 56.107 114.955 1.00 13.28 206 LEU B C 1
ATOM 6593 O O . LEU B 1 206 ? 65.516 56.227 113.836 1.00 13.86 206 LEU B O 1
ATOM 6598 N N . GLY B 1 207 ? 65.475 56.693 116.011 1.00 14.21 207 GLY B N 1
ATOM 6599 C CA . GLY B 1 207 ? 64.269 57.501 115.870 1.00 14.72 207 GLY B CA 1
ATOM 6600 C C . GLY B 1 207 ? 64.505 58.729 115.032 1.00 13.47 207 GLY B C 1
ATOM 6601 O O . GLY B 1 207 ? 63.638 59.107 114.217 1.00 14.89 207 GLY B O 1
ATOM 6602 N N . VAL B 1 208 ? 65.658 59.378 115.188 1.00 13.05 208 VAL B N 1
ATOM 6603 C CA . VAL B 1 208 ? 66.019 60.525 114.367 1.00 12.95 208 VAL B CA 1
ATOM 6604 C C . VAL B 1 208 ? 66.089 60.122 112.885 1.00 11.41 208 VAL B C 1
ATOM 6605 O O . VAL B 1 208 ? 65.577 60.828 112.026 1.00 12.34 208 VAL B O 1
ATOM 6609 N N . VAL B 1 209 ? 66.773 59.040 112.592 1.00 11.62 209 VAL B N 1
ATOM 6610 C CA . VAL B 1 209 ? 66.955 58.641 111.207 1.00 12.47 209 VAL B CA 1
ATOM 6611 C C . VAL B 1 209 ? 65.686 58.183 110.585 1.00 14.86 209 VAL B C 1
ATOM 6612 O O . VAL B 1 209 ? 65.384 58.525 109.456 1.00 14.71 209 VAL B O 1
ATOM 6616 N N . ALA B 1 210 ? 64.822 57.469 111.337 1.00 17.13 210 ALA B N 1
ATOM 6617 C CA . ALA B 1 210 ? 63.423 57.129 110.847 1.00 18.43 210 ALA B CA 1
ATOM 6618 C C . ALA B 1 210 ? 62.616 58.326 110.600 1.00 18.28 210 ALA B C 1
ATOM 6619 O O . ALA B 1 210 ? 61.928 58.360 109.535 1.00 19.42 210 ALA B O 1
ATOM 6621 N N . GLY B 1 211 ? 62.534 59.293 111.481 1.00 17.73 211 GLY B N 1
ATOM 6622 C CA . GLY B 1 211 ? 61.761 60.518 111.261 1.00 17.95 211 GLY B CA 1
ATOM 6623 C C . GLY B 1 211 ? 62.276 61.142 110.029 1.00 18.19 211 GLY B C 1
ATOM 6624 O O . GLY B 1 211 ? 61.469 61.686 109.282 1.00 20.74 211 GLY B O 1
ATOM 6625 N N . GLY B 1 212 ? 63.591 61.159 109.881 1.00 15.01 212 GLY B N 1
ATOM 6626 C CA . GLY B 1 212 ? 64.125 61.949 108.785 1.00 14.41 212 GLY B CA 1
ATOM 6627 C C . GLY B 1 212 ? 63.966 61.283 107.441 1.00 14.22 212 GLY B C 1
ATOM 6628 O O . GLY B 1 212 ? 63.858 62.008 106.438 1.00 14.84 212 GLY B O 1
ATOM 6629 N N . LEU B 1 213 ? 64.016 59.967 107.362 1.00 13.14 213 LEU B N 1
ATOM 6630 C CA . LEU B 1 213 ? 63.938 59.275 106.107 1.00 12.66 213 LEU B CA 1
ATOM 6631 C C . LEU B 1 213 ? 62.526 58.851 105.743 1.00 13.04 213 LEU B C 1
ATOM 6632 O O . LEU B 1 213 ? 62.120 58.942 104.580 1.00 15.28 213 LEU B O 1
ATOM 6637 N N . VAL B 1 214 ? 61.784 58.333 106.701 1.00 14.24 214 VAL B N 1
ATOM 6638 C CA . VAL B 1 214 ? 60.505 57.719 106.454 1.00 15.05 214 VAL B CA 1
ATOM 6639 C C . VAL B 1 214 ? 59.352 58.665 106.756 1.00 14.89 214 VAL B C 1
ATOM 6640 O O . VAL B 1 214 ? 58.372 58.764 106.007 1.00 15.78 214 VAL B O 1
ATOM 6644 N N . GLY B 1 215 ? 59.435 59.355 107.872 1.00 14.87 215 GLY B N 1
ATOM 6645 C CA . GLY B 1 215 ? 58.369 60.250 108.270 1.00 15.80 215 GLY B CA 1
ATOM 6646 C C . GLY B 1 215 ? 57.109 59.544 108.714 1.00 17.62 215 GLY B C 1
ATOM 6647 O O . GLY B 1 215 ? 57.142 58.372 109.149 1.00 19.16 215 GLY B O 1
ATOM 6648 N N . ASN B 1 216 ? 55.989 60.262 108.634 1.00 17.44 216 ASN B N 1
ATOM 6649 C CA . ASN B 1 216 ? 54.752 59.842 109.233 1.00 19.29 216 ASN B CA 1
ATOM 6650 C C . ASN B 1 216 ? 53.697 59.498 108.211 1.00 18.71 216 ASN B C 1
ATOM 6651 O O . ASN B 1 216 ? 53.483 60.240 107.245 1.00 18.51 216 ASN B O 1
ATOM 6656 N N . PRO B 1 217 ? 52.982 58.389 108.391 1.00 20.02 217 PRO B N 1
ATOM 6657 C CA . PRO B 1 217 ? 51.909 58.038 107.458 1.00 20.53 217 PRO B CA 1
ATOM 6658 C C . PRO B 1 217 ? 50.673 58.931 107.574 1.00 22.12 217 PRO B C 1
ATOM 6659 O O . PRO B 1 217 ? 49.875 58.977 106.680 1.00 23.61 217 PRO B O 1
ATOM 6663 N N . GLN B 1 218 ? 50.504 59.578 108.715 1.00 23.22 218 GLN B N 1
ATOM 6664 C CA . GLN B 1 218 ? 49.394 60.500 108.903 1.00 25.58 218 GLN B CA 1
ATOM 6665 C C . GLN B 1 218 ? 49.924 61.777 109.482 1.00 26.33 218 GLN B C 1
ATOM 6666 O O . GLN B 1 218 ? 51.028 61.839 110.009 1.00 28.45 218 GLN B O 1
ATOM 6672 N N . GLY B 1 219 ? 49.099 62.819 109.390 1.00 26.07 219 GLY B N 1
ATOM 6673 C CA . GLY B 1 219 ? 49.463 64.108 109.974 1.00 26.24 219 GLY B CA 1
ATOM 6674 C C . GLY B 1 219 ? 50.666 64.788 109.320 1.00 25.31 219 GLY B C 1
ATOM 6675 O O . GLY B 1 219 ? 50.916 64.677 108.116 1.00 29.05 219 GLY B O 1
ATOM 6676 N N . GLU B 1 220 ? 51.384 65.542 110.150 1.00 25.74 220 GLU B N 1
ATOM 6677 C CA . GLU B 1 220 ? 52.432 66.422 109.730 1.00 25.49 220 GLU B CA 1
ATOM 6678 C C . GLU B 1 220 ? 53.513 65.613 108.959 1.00 23.95 220 GLU B C 1
ATOM 6679 O O . GLU B 1 220 ? 53.856 64.476 109.332 1.00 23.31 220 GLU B O 1
ATOM 6685 N N . ASN B 1 221 ? 54.081 66.294 107.994 1.00 20.68 221 ASN B N 1
ATOM 6686 C CA . ASN B 1 221 ? 55.235 65.714 107.288 1.00 19.20 221 ASN B CA 1
ATOM 6687 C C . ASN B 1 221 ? 56.507 66.165 107.991 1.00 19.99 221 ASN B C 1
ATOM 6688 O O . ASN B 1 221 ? 56.710 67.362 108.182 1.00 24.23 221 ASN B O 1
ATOM 6693 N N . VAL B 1 222 ? 57.306 65.225 108.425 1.00 18.59 222 VAL B N 1
ATOM 6694 C CA . VAL B 1 222 ? 58.547 65.484 109.137 1.00 19.13 222 VAL B CA 1
ATOM 6695 C C . VAL B 1 222 ? 59.784 64.952 108.463 1.00 17.80 222 VAL B C 1
ATOM 6696 O O . VAL B 1 222 ? 60.874 65.177 108.987 1.00 20.85 222 VAL B O 1
ATOM 6700 N N . ALA B 1 223 ? 59.651 64.266 107.323 1.00 16.03 223 ALA B N 1
ATOM 6701 C CA . ALA B 1 223 ? 60.821 63.692 106.697 1.00 15.10 223 ALA B CA 1
ATOM 6702 C C . ALA B 1 223 ? 61.606 64.795 105.960 1.00 14.56 223 ALA B C 1
ATOM 6703 O O . ALA B 1 223 ? 61.081 65.793 105.458 1.00 15.66 223 ALA B O 1
ATOM 6705 N N . MET B 1 224 ? 62.913 64.523 105.854 1.00 13.30 224 MET B N 1
ATOM 6706 C CA . MET B 1 224 ? 63.823 65.470 105.216 1.00 14.35 224 MET B CA 1
ATOM 6707 C C . MET B 1 224 ? 63.847 65.408 103.718 1.00 12.95 224 MET B C 1
ATOM 6708 O O . MET B 1 224 ? 64.219 66.398 103.097 1.00 16.07 224 MET B O 1
ATOM 6713 N N . TYR B 1 225 ? 63.471 64.279 103.135 1.00 12.28 225 TYR B N 1
ATOM 6714 C CA . TYR B 1 225 ? 63.562 64.065 101.682 1.00 12.44 225 TYR B CA 1
ATOM 6715 C C . TYR B 1 225 ? 62.157 63.699 101.176 1.00 12.66 225 TYR B C 1
ATOM 6716 O O . TYR B 1 225 ? 61.847 62.513 100.988 1.00 13.31 225 TYR B O 1
ATOM 6725 N N . PRO B 1 226 ? 61.301 64.667 100.981 1.00 13.38 226 PRO B N 1
ATOM 6726 C CA . PRO B 1 226 ? 59.912 64.379 100.589 1.00 13.66 226 PRO B CA 1
ATOM 6727 C C . PRO B 1 226 ? 59.816 63.829 99.156 1.00 12.88 226 PRO B C 1
ATOM 6728 O O . PRO B 1 226 ? 60.707 64.051 98.339 1.00 13.88 226 PRO B O 1
ATOM 6732 N N . ILE B 1 227 ? 58.703 63.154 98.929 1.00 12.70 227 ILE B N 1
ATOM 6733 C CA . ILE B 1 227 ? 58.295 62.703 97.608 1.00 13.19 227 ILE B CA 1
ATOM 6734 C C . ILE B 1 227 ? 56.915 63.377 97.385 1.00 13.66 227 ILE B C 1
ATOM 6735 O O . ILE B 1 227 ? 56.049 63.245 98.240 1.00 14.76 227 ILE B O 1
ATOM 6740 N N . ALA B 1 228 ? 56.768 64.084 96.273 1.00 15.25 228 ALA B N 1
ATOM 6741 C CA . ALA B 1 228 ? 55.448 64.805 96.085 1.00 16.71 228 ALA B CA 1
ATOM 6742 C C . ALA B 1 228 ? 55.145 65.681 97.258 1.00 16.96 228 ALA B C 1
ATOM 6743 O O . ALA B 1 228 ? 54.001 65.884 97.622 1.00 18.61 228 ALA B O 1
ATOM 6745 N N . ASN B 1 229 ? 56.171 66.269 97.819 1.00 16.51 229 ASN B N 1
ATOM 6746 C CA . ASN B 1 229 ? 56.007 67.184 98.936 1.00 17.35 229 ASN B CA 1
ATOM 6747 C C . ASN B 1 229 ? 55.538 66.564 100.241 1.00 16.65 229 ASN B C 1
ATOM 6748 O O . ASN B 1 229 ? 55.229 67.335 101.172 1.00 19.38 229 ASN B O 1
ATOM 6753 N N . VAL B 1 230 ? 55.471 65.255 100.350 1.00 15.82 230 VAL B N 1
ATOM 6754 C CA . VAL B 1 230 ? 55.012 64.581 101.538 1.00 15.49 230 VAL B CA 1
ATOM 6755 C C . VAL B 1 230 ? 55.999 63.541 101.998 1.00 14.09 230 VAL B C 1
ATOM 6756 O O . VAL B 1 230 ? 56.942 63.146 101.294 1.00 14.19 230 VAL B O 1
ATOM 6760 N N . ASP B 1 231 ? 55.787 63.009 103.210 1.00 15.11 231 ASP B N 1
ATOM 6761 C CA . ASP B 1 231 ? 56.680 61.971 103.727 1.00 13.99 231 ASP B CA 1
ATOM 6762 C C . ASP B 1 231 ? 56.586 60.715 102.902 1.00 13.72 231 ASP B C 1
ATOM 6763 O O . ASP B 1 231 ? 55.517 60.310 102.479 1.00 14.42 231 ASP B O 1
ATOM 6768 N N . PRO B 1 232 ? 57.702 60.014 102.761 1.00 12.90 232 PRO B N 1
ATOM 6769 C CA . PRO B 1 232 ? 57.658 58.714 102.095 1.00 12.85 232 PRO B CA 1
ATOM 6770 C C . PRO B 1 232 ? 56.625 57.754 102.650 1.00 14.00 232 PRO B C 1
ATOM 6771 O O . PRO B 1 232 ? 56.015 57.007 101.877 1.00 14.71 232 PRO B O 1
ATOM 6775 N N . ALA B 1 233 ? 56.408 57.738 103.961 1.00 13.60 233 ALA B N 1
ATOM 6776 C CA . ALA B 1 233 ? 55.395 56.871 104.517 1.00 14.64 233 ALA B CA 1
ATOM 6777 C C . ALA B 1 233 ? 54.050 57.062 103.849 1.00 15.34 233 ALA B C 1
ATOM 6778 O O . ALA B 1 233 ? 53.281 56.104 103.680 1.00 16.96 233 ALA B O 1
ATOM 6780 N N . LYS B 1 234 ? 53.706 58.282 103.509 1.00 14.62 234 LYS B N 1
ATOM 6781 C CA . LYS B 1 234 ? 52.421 58.540 102.866 1.00 15.41 234 LYS B CA 1
ATOM 6782 C C . LYS B 1 234 ? 52.391 57.978 101.425 1.00 15.03 234 LYS B C 1
ATOM 6783 O O . LYS B 1 234 ? 51.386 57.462 100.949 1.00 16.82 234 LYS B O 1
ATOM 6789 N N . ILE B 1 235 ? 53.512 58.110 100.716 1.00 14.41 235 ILE B N 1
ATOM 6790 C CA . ILE B 1 235 ? 53.594 57.566 99.351 1.00 14.02 235 ILE B CA 1
ATOM 6791 C C . ILE B 1 235 ? 53.543 56.047 99.362 1.00 14.05 235 ILE B C 1
ATOM 6792 O O . ILE B 1 235 ? 52.883 55.428 98.519 1.00 15.28 235 ILE B O 1
ATOM 6797 N N . ALA B 1 236 ? 54.176 55.422 100.358 1.00 14.45 236 ALA B N 1
ATOM 6798 C CA . ALA B 1 236 ? 54.168 53.964 100.484 1.00 14.82 236 ALA B CA 1
ATOM 6799 C C . ALA B 1 236 ? 52.716 53.452 100.571 1.00 14.62 236 ALA B C 1
ATOM 6800 O O . ALA B 1 236 ? 52.373 52.437 99.988 1.00 16.77 236 ALA B O 1
ATOM 6802 N N . ALA B 1 237 ? 51.863 54.157 101.319 1.00 16.43 237 ALA B N 1
ATOM 6803 C CA . ALA B 1 237 ? 50.478 53.737 101.485 1.00 17.06 237 ALA B CA 1
ATOM 6804 C C . ALA B 1 237 ? 49.709 53.840 100.181 1.00 17.31 237 ALA B C 1
ATOM 6805 O O . ALA B 1 237 ? 48.853 53.003 99.900 1.00 19.53 237 ALA B O 1
ATOM 6807 N N . ILE B 1 238 ? 50.013 54.832 99.351 1.00 17.39 238 ILE B N 1
ATOM 6808 C CA . ILE B 1 238 ? 49.404 54.977 98.016 1.00 16.60 238 ILE B CA 1
ATOM 6809 C C . ILE B 1 238 ? 49.866 53.842 97.102 1.00 15.49 238 ILE B C 1
ATOM 6810 O O . ILE B 1 238 ? 49.038 53.202 96.448 1.00 16.42 238 ILE B O 1
ATOM 6815 N N . LEU B 1 239 ? 51.153 53.596 97.054 1.00 15.14 239 LEU B N 1
ATOM 6816 C CA . LEU B 1 239 ? 51.708 52.529 96.233 1.00 14.54 239 LEU B CA 1
ATOM 6817 C C . LEU B 1 239 ? 51.146 51.178 96.589 1.00 14.15 239 LEU B C 1
ATOM 6818 O O . LEU B 1 239 ? 51.105 50.287 95.741 1.00 14.59 239 LEU B O 1
ATOM 6823 N N . ASN B 1 240 ? 50.768 50.982 97.860 1.00 15.07 240 ASN B N 1
ATOM 6824 C CA . ASN B 1 240 ? 50.241 49.711 98.309 1.00 15.38 240 ASN B CA 1
ATOM 6825 C C . ASN B 1 240 ? 48.702 49.612 98.285 1.00 17.23 240 ASN B C 1
ATOM 6826 O O . ASN B 1 240 ? 48.140 48.597 98.653 1.00 19.34 240 ASN B O 1
ATOM 6831 N N . ALA B 1 241 ? 48.024 50.665 97.881 1.00 17.52 241 ALA B N 1
ATOM 6832 C CA . ALA B 1 241 ? 46.563 50.715 97.964 1.00 19.30 241 ALA B CA 1
ATOM 6833 C C . ALA B 1 241 ? 45.965 49.869 96.865 1.00 22.58 241 ALA B C 1
ATOM 6834 O O . ALA B 1 241 ? 46.365 49.886 95.718 1.00 20.45 241 ALA B O 1
ATOM 6836 N N . ALA B 1 242 ? 44.858 49.211 97.213 1.00 22.89 242 ALA B N 1
ATOM 6837 C CA . ALA B 1 242 ? 44.065 48.469 96.227 1.00 24.64 242 ALA B CA 1
ATOM 6838 C C . ALA B 1 242 ? 43.580 49.389 95.096 1.00 25.98 242 ALA B C 1
ATOM 6839 O O . ALA B 1 242 ? 43.767 49.093 93.887 1.00 27.93 242 ALA B O 1
ATOM 6841 N N . THR B 1 243 ? 43.090 50.548 95.504 1.00 28.33 243 THR B N 1
ATOM 6842 C CA . THR B 1 243 ? 42.486 51.537 94.603 1.00 28.02 243 THR B CA 1
ATOM 6843 C C . THR B 1 243 ? 42.947 52.896 94.984 1.00 29.16 243 THR B C 1
ATOM 6844 O O . THR B 1 243 ? 42.280 53.630 95.709 1.00 34.02 243 THR B O 1
ATOM 6848 N N . PRO B 1 244 ? 44.136 53.262 94.532 1.00 26.64 244 PRO B N 1
ATOM 6849 C CA . PRO B 1 244 ? 44.624 54.610 94.810 1.00 27.25 244 PRO B CA 1
ATOM 6850 C C . PRO B 1 244 ? 43.773 55.698 94.154 1.00 28.34 244 PRO B C 1
ATOM 6851 O O . PRO B 1 244 ? 43.039 55.420 93.227 1.00 29.41 244 PRO B O 1
ATOM 6855 N N . PRO B 1 245 ? 43.977 56.945 94.555 1.00 28.70 245 PRO B N 1
ATOM 6856 C CA . PRO B 1 245 ? 43.205 58.017 93.929 1.00 29.30 245 PRO B CA 1
ATOM 6857 C C . PRO B 1 245 ? 43.473 58.116 92.439 1.00 29.51 245 PRO B C 1
ATOM 6858 O O . PRO B 1 245 ? 44.602 57.764 92.022 1.00 27.35 245 PRO B O 1
ATOM 6862 N N . ALA B 1 246 ? 42.524 58.591 91.643 1.00 30.59 246 ALA B N 1
ATOM 6863 C CA . ALA B 1 246 ? 42.671 58.731 90.210 1.00 28.65 246 ALA B CA 1
ATOM 6864 C C . ALA B 1 246 ? 43.944 59.597 89.976 1.00 29.09 246 ALA B C 1
ATOM 6865 O O . ALA B 1 246 ? 44.195 60.586 90.717 1.00 28.56 246 ALA B O 1
ATOM 6867 N N . ASP B 1 247 ? 44.738 59.200 88.982 1.00 28.23 247 ASP B N 1
ATOM 6868 C CA . ASP B 1 247 ? 45.939 59.934 88.554 1.00 24.70 247 ASP B CA 1
ATOM 6869 C C . ASP B 1 247 ? 47.137 59.846 89.498 1.00 21.49 247 ASP B C 1
ATOM 6870 O O . ASP B 1 247 ? 48.220 60.316 89.122 1.00 22.16 247 ASP B O 1
ATOM 6875 N N . ALA B 1 248 ? 46.972 59.311 90.708 1.00 20.62 248 ALA B N 1
ATOM 6876 C CA . ALA B 1 248 ? 48.099 59.306 91.669 1.00 20.53 248 ALA B CA 1
ATOM 6877 C C . ALA B 1 248 ? 49.264 58.472 91.184 1.00 18.47 248 ALA B C 1
ATOM 6878 O O . ALA B 1 248 ? 50.417 58.900 91.271 1.00 17.46 248 ALA B O 1
ATOM 6880 N N . LEU B 1 249 ? 48.969 57.272 90.704 1.00 16.46 249 LEU B N 1
ATOM 6881 C CA . LEU B 1 249 ? 50.069 56.439 90.199 1.00 15.62 249 LEU B CA 1
ATOM 6882 C C . LEU B 1 249 ? 50.766 57.014 88.969 1.00 15.48 249 LEU B C 1
ATOM 6883 O O . LEU B 1 249 ? 52.004 57.003 88.896 1.00 14.99 249 LEU B O 1
ATOM 6888 N N . GLU B 1 250 ? 49.995 57.611 88.045 1.00 15.85 250 GLU B N 1
ATOM 6889 C CA . GLU B 1 250 ? 50.608 58.220 86.877 1.00 16.47 250 GLU B CA 1
ATOM 6890 C C . GLU B 1 250 ? 51.482 59.381 87.321 1.00 16.43 250 GLU B C 1
ATOM 6891 O O . GLU B 1 250 ? 52.552 59.560 86.760 1.00 16.04 250 GLU B O 1
ATOM 6897 N N . ARG B 1 251 ? 51.036 60.199 88.280 1.00 16.04 251 ARG B N 1
ATOM 6898 C CA . ARG B 1 251 ? 51.837 61.345 88.669 1.00 15.51 251 ARG B CA 1
ATOM 6899 C C . ARG B 1 251 ? 53.097 60.922 89.402 1.00 14.25 251 ARG B C 1
ATOM 6900 O O . ARG B 1 251 ? 54.141 61.540 89.237 1.00 14.53 251 ARG B O 1
ATOM 6908 N N . ILE B 1 252 ? 53.013 59.870 90.214 1.00 14.12 252 ILE B N 1
ATOM 6909 C CA . ILE B 1 252 ? 54.222 59.316 90.812 1.00 12.90 252 ILE B CA 1
ATOM 6910 C C . ILE B 1 252 ? 55.183 58.835 89.733 1.00 12.52 252 ILE B C 1
ATOM 6911 O O . ILE B 1 252 ? 56.380 59.126 89.758 1.00 12.67 252 ILE B O 1
ATOM 6916 N N . GLN B 1 253 ? 54.653 58.095 88.765 1.00 12.69 253 GLN B N 1
ATOM 6917 C CA . GLN B 1 253 ? 55.521 57.458 87.763 1.00 12.36 253 GLN B CA 1
ATOM 6918 C C . GLN B 1 253 ? 56.241 58.484 86.868 1.00 12.94 253 GLN B C 1
ATOM 6919 O O . GLN B 1 253 ? 57.404 58.271 86.531 1.00 12.73 253 GLN B O 1
ATOM 6925 N N . THR B 1 254 ? 55.511 59.516 86.444 1.00 13.97 254 THR B N 1
ATOM 6926 C CA . THR B 1 254 ? 56.019 60.435 85.444 1.00 14.65 254 THR B CA 1
ATOM 6927 C C . THR B 1 254 ? 56.562 61.733 86.016 1.00 14.07 254 THR B C 1
ATOM 6928 O O . THR B 1 254 ? 57.442 62.328 85.393 1.00 17.69 254 THR B O 1
ATOM 6932 N N . LYS B 1 255 ? 56.104 62.135 87.195 1.00 14.57 255 LYS B N 1
ATOM 6933 C CA . LYS B 1 255 ? 56.482 63.397 87.773 1.00 14.26 255 LYS B CA 1
ATOM 6934 C C . LYS B 1 255 ? 57.253 63.216 89.074 1.00 13.56 255 LYS B C 1
ATOM 6935 O O . LYS B 1 255 ? 58.451 63.592 89.202 1.00 14.06 255 LYS B O 1
ATOM 6941 N N . TYR B 1 256 ? 56.593 62.701 90.107 1.00 13.56 256 TYR B N 1
ATOM 6942 C CA . TYR B 1 256 ? 57.153 62.841 91.450 1.00 13.53 256 TYR B CA 1
ATOM 6943 C C . TYR B 1 256 ? 58.336 61.928 91.729 1.00 11.96 256 TYR B C 1
ATOM 6944 O O . TYR B 1 256 ? 59.291 62.381 92.386 1.00 12.83 256 TYR B O 1
ATOM 6953 N N . TRP B 1 257 ? 58.299 60.682 91.285 1.00 11.93 257 TRP B N 1
ATOM 6954 C CA . TRP B 1 257 ? 59.479 59.851 91.474 1.00 11.17 257 TRP B CA 1
ATOM 6955 C C . TRP B 1 257 ? 60.634 60.311 90.598 1.00 10.98 257 TRP B C 1
ATOM 6956 O O . TRP B 1 257 ? 61.751 60.480 91.108 1.00 11.29 257 TRP B O 1
ATOM 6967 N N . PRO B 1 258 ? 60.441 60.658 89.315 1.00 11.58 258 PRO B N 1
ATOM 6968 C CA . PRO B 1 258 ? 61.529 61.275 88.528 1.00 12.07 258 PRO B CA 1
ATOM 6969 C C . PRO B 1 258 ? 62.080 62.502 89.179 1.00 11.81 258 PRO B C 1
ATOM 6970 O O . PRO B 1 258 ? 63.297 62.720 89.151 1.00 12.09 258 PRO B O 1
ATOM 6974 N N . GLU B 1 259 ? 61.257 63.350 89.802 1.00 12.44 259 GLU B N 1
ATOM 6975 C CA . GLU B 1 259 ? 61.758 64.526 90.475 1.00 13.25 259 GLU B CA 1
ATOM 6976 C C . GLU B 1 259 ? 62.605 64.178 91.704 1.00 12.43 259 GLU B C 1
ATOM 6977 O O . GLU B 1 259 ? 63.618 64.852 91.964 1.00 12.93 259 GLU B O 1
ATOM 6983 N N . PHE B 1 260 ? 62.220 63.147 92.439 1.00 11.46 260 PHE B N 1
ATOM 6984 C CA . PHE B 1 260 ? 63.035 62.685 93.576 1.00 11.09 260 PHE B CA 1
ATOM 6985 C C . PHE B 1 260 ? 64.365 62.190 93.063 1.00 10.52 260 PHE B C 1
ATOM 6986 O O . PHE B 1 260 ? 65.399 62.534 93.647 1.00 11.44 260 PHE B O 1
ATOM 6994 N N . ILE B 1 261 ? 64.379 61.421 91.978 1.00 10.65 261 ILE B N 1
ATOM 6995 C CA . ILE B 1 261 ? 65.616 60.975 91.402 1.00 10.98 261 ILE B CA 1
ATOM 6996 C C . ILE B 1 261 ? 66.493 62.143 90.972 1.00 10.93 261 ILE B C 1
ATOM 6997 O O . ILE B 1 261 ? 67.707 62.176 91.228 1.00 10.93 261 ILE B O 1
ATOM 7002 N N . ALA B 1 262 ? 65.901 63.124 90.297 1.00 11.10 262 ALA B N 1
ATOM 7003 C CA . ALA B 1 262 ? 66.676 64.263 89.820 1.00 11.83 262 ALA B CA 1
ATOM 7004 C C . ALA B 1 262 ? 67.324 65.004 91.001 1.00 12.08 262 ALA B C 1
ATOM 7005 O O . ALA B 1 262 ? 68.454 65.489 90.892 1.00 13.99 262 ALA B O 1
ATOM 7007 N N . GLN B 1 263 ? 66.631 65.102 92.121 1.00 12.19 263 GLN B N 1
ATOM 7008 C CA . GLN B 1 263 ? 67.161 65.807 93.289 1.00 12.61 263 GLN B CA 1
ATOM 7009 C C . GLN B 1 263 ? 68.175 65.017 94.055 1.00 12.76 263 GLN B C 1
ATOM 7010 O O . GLN B 1 263 ? 69.136 65.607 94.520 1.00 14.75 263 GLN B O 1
ATOM 7016 N N . TYR B 1 264 ? 67.959 63.731 94.212 1.00 11.92 264 TYR B N 1
ATOM 7017 C CA . TYR B 1 264 ? 68.667 62.948 95.233 1.00 12.03 264 TYR B CA 1
ATOM 7018 C C . TYR B 1 264 ? 69.476 61.803 94.782 1.00 12.44 264 TYR B C 1
ATOM 7019 O O . TYR B 1 264 ? 70.166 61.168 95.587 1.00 13.59 264 TYR B O 1
ATOM 7028 N N . ASP B 1 265 ? 69.497 61.502 93.454 1.00 11.66 265 ASP B N 1
ATOM 7029 C CA . ASP B 1 265 ? 70.320 60.412 93.007 1.00 12.16 265 ASP B CA 1
ATOM 7030 C C . ASP B 1 265 ? 71.823 60.665 93.067 1.00 10.76 265 ASP B C 1
ATOM 7031 O O . ASP B 1 265 ? 72.614 59.720 92.965 1.00 11.46 265 ASP B O 1
ATOM 7036 N N . GLY B 1 266 ? 72.208 61.889 93.265 1.00 10.54 266 GLY B N 1
ATOM 7037 C CA . GLY B 1 266 ? 73.565 62.248 93.553 1.00 10.70 266 GLY B CA 1
ATOM 7038 C C . GLY B 1 266 ? 73.920 62.352 94.997 1.00 10.09 266 GLY B C 1
ATOM 7039 O O . GLY B 1 266 ? 74.990 62.817 95.305 1.00 12.72 266 GLY B O 1
ATOM 7040 N N . LEU B 1 267 ? 73.063 61.852 95.902 1.00 9.46 267 LEU B N 1
ATOM 7041 C CA . LEU B 1 267 ? 73.254 61.871 97.357 1.00 8.90 267 LEU B CA 1
ATOM 7042 C C . LEU B 1 267 ? 73.346 60.464 97.842 1.00 8.33 267 LEU B C 1
ATOM 7043 O O . LEU B 1 267 ? 72.404 59.684 97.658 1.00 9.70 267 LEU B O 1
ATOM 7048 N N . THR B 1 268 ? 74.421 60.087 98.530 1.00 7.90 268 THR B N 1
ATOM 7049 C CA . THR B 1 268 ? 74.547 58.778 99.111 1.00 7.67 268 THR B CA 1
ATOM 7050 C C . THR B 1 268 ? 73.690 58.642 100.376 1.00 7.87 268 THR B C 1
ATOM 7051 O O . THR B 1 268 ? 73.379 59.617 101.060 1.00 8.46 268 THR B O 1
ATOM 7055 N N . LEU B 1 269 ? 73.420 57.386 100.714 1.00 7.74 269 LEU B N 1
ATOM 7056 C CA . LEU B 1 269 ? 72.780 57.089 101.990 1.00 8.30 269 LEU B CA 1
ATOM 7057 C C . LEU B 1 269 ? 73.586 57.634 103.168 1.00 8.09 269 LEU B C 1
ATOM 7058 O O . LEU B 1 269 ? 73.034 58.246 104.069 1.00 8.88 269 LEU B O 1
ATOM 7063 N N . GLY B 1 270 ? 74.904 57.411 103.148 1.00 8.12 270 GLY B N 1
ATOM 7064 C CA . GLY B 1 270 ? 75.700 57.912 104.264 1.00 8.71 270 GLY B CA 1
ATOM 7065 C C . GLY B 1 270 ? 75.626 59.435 104.369 1.00 8.89 270 GLY B C 1
ATOM 7066 O O . GLY B 1 270 ? 75.620 59.990 105.482 1.00 9.12 270 GLY B O 1
ATOM 7067 N N . ALA B 1 271 ? 75.634 60.133 103.235 1.00 8.39 271 ALA B N 1
ATOM 7068 C CA . ALA B 1 271 ? 75.526 61.563 103.257 1.00 8.78 271 ALA B CA 1
ATOM 7069 C C . ALA B 1 271 ? 74.166 62.002 103.799 1.00 8.67 271 ALA B C 1
ATOM 7070 O O . ALA B 1 271 ? 74.079 62.981 104.575 1.00 9.50 271 ALA B O 1
ATOM 7072 N N . ALA B 1 272 ? 73.107 61.317 103.428 1.00 8.41 272 ALA B N 1
ATOM 7073 C CA . ALA B 1 272 ? 71.753 61.619 103.913 1.00 9.44 272 ALA B CA 1
ATOM 7074 C C . ALA B 1 272 ? 71.666 61.422 105.425 1.00 8.99 272 ALA B C 1
ATOM 7075 O O . ALA B 1 272 ? 71.103 62.236 106.152 1.00 9.77 272 ALA B O 1
ATOM 7077 N N . VAL B 1 273 ? 72.206 60.298 105.923 1.00 8.67 273 VAL B N 1
ATOM 7078 C CA . VAL B 1 273 ? 72.221 60.071 107.367 1.00 9.11 273 VAL B CA 1
ATOM 7079 C C . VAL B 1 273 ? 72.911 61.224 108.053 1.00 8.86 273 VAL B C 1
ATOM 7080 O O . VAL B 1 273 ? 72.435 61.743 109.070 1.00 9.77 273 VAL B O 1
ATOM 7084 N N . ARG B 1 274 ? 74.063 61.647 107.546 1.00 8.87 274 ARG B N 1
ATOM 7085 C CA . ARG B 1 274 ? 74.808 62.744 108.181 1.00 9.36 274 ARG B CA 1
ATOM 7086 C C . ARG B 1 274 ? 74.003 64.028 108.147 1.00 9.62 274 ARG B C 1
ATOM 7087 O O . ARG B 1 274 ? 74.025 64.791 109.111 1.00 10.50 274 ARG B O 1
ATOM 7095 N N . GLU B 1 275 ? 73.293 64.314 107.054 1.00 9.58 275 GLU B N 1
ATOM 7096 C CA . GLU B 1 275 ? 72.496 65.531 106.993 1.00 10.16 275 GLU B CA 1
ATOM 7097 C C . GLU B 1 275 ? 71.423 65.479 108.087 1.00 10.05 275 GLU B C 1
ATOM 7098 O O . GLU B 1 275 ? 71.193 66.476 108.779 1.00 11.73 275 GLU B O 1
ATOM 7104 N N . ILE B 1 276 ? 70.753 64.357 108.228 1.00 10.14 276 ILE B N 1
ATOM 7105 C CA . ILE B 1 276 ? 69.675 64.207 109.196 1.00 10.07 276 ILE B CA 1
ATOM 7106 C C . ILE B 1 276 ? 70.223 64.346 110.625 1.00 10.51 276 ILE B C 1
ATOM 7107 O O . ILE B 1 276 ? 69.640 65.035 111.469 1.00 11.66 276 ILE B O 1
ATOM 7112 N N . VAL B 1 277 ? 71.314 63.654 110.903 1.00 10.47 277 VAL B N 1
ATOM 7113 C CA . VAL B 1 277 ? 71.930 63.706 112.243 1.00 10.49 277 VAL B CA 1
ATOM 7114 C C . VAL B 1 277 ? 72.374 65.123 112.562 1.00 11.09 277 VAL B C 1
ATOM 7115 O O . VAL B 1 277 ? 72.220 65.597 113.693 1.00 12.29 277 VAL B O 1
ATOM 7119 N N . THR B 1 278 ? 72.927 65.820 111.573 1.00 11.33 278 THR B N 1
ATOM 7120 C CA . THR B 1 278 ? 73.431 67.190 111.796 1.00 12.31 278 THR B CA 1
ATOM 7121 C C . THR B 1 278 ? 72.291 68.101 112.255 1.00 12.91 278 THR B C 1
ATOM 7122 O O . THR B 1 278 ? 72.450 68.874 113.189 1.00 13.79 278 THR B O 1
ATOM 7126 N N . VAL B 1 279 ? 71.178 68.033 111.536 1.00 12.87 279 VAL B N 1
ATOM 7127 C CA . VAL B 1 279 ? 70.043 68.883 111.881 1.00 14.20 279 VAL B CA 1
ATOM 7128 C C . VAL B 1 279 ? 69.565 68.536 113.302 1.00 13.79 279 VAL B C 1
ATOM 7129 O O . VAL B 1 279 ? 69.246 69.418 114.085 1.00 15.49 279 VAL B O 1
ATOM 7133 N N . ALA B 1 280 ? 69.481 67.252 113.636 1.00 13.24 280 ALA B N 1
ATOM 7134 C CA . ALA B 1 280 ? 68.995 66.819 114.951 1.00 13.18 280 ALA B CA 1
ATOM 7135 C C . ALA B 1 280 ? 69.951 67.240 116.048 1.00 13.96 280 ALA B C 1
ATOM 7136 O O . ALA B 1 280 ? 69.536 67.638 117.152 1.00 15.35 280 ALA B O 1
ATOM 7138 N N . PHE B 1 281 ? 71.250 67.188 115.792 1.00 13.74 281 PHE B N 1
ATOM 7139 C CA . PHE B 1 281 ? 72.234 67.637 116.741 1.00 13.64 281 PHE B CA 1
ATOM 7140 C C . PHE B 1 281 ? 72.142 69.117 116.963 1.00 14.71 281 PHE B C 1
ATOM 7141 O O . PHE B 1 281 ? 72.174 69.605 118.116 1.00 16.85 281 PHE B O 1
ATOM 7149 N N . GLU B 1 282 ? 72.000 69.898 115.909 1.00 15.29 282 GLU B N 1
ATOM 7150 C CA . GLU B 1 282 ? 71.816 71.336 116.049 1.00 18.02 282 GLU B CA 1
ATOM 7151 C C . GLU B 1 282 ? 70.562 71.755 116.863 1.00 19.24 282 GLU B C 1
ATOM 7152 O O . GLU B 1 282 ? 70.536 72.770 117.621 1.00 25.56 282 GLU B O 1
ATOM 7158 N N . LYS B 1 283 ? 69.496 70.954 116.661 1.00 18.06 283 LYS B N 1
ATOM 7159 C CA . LYS B 1 283 ? 68.235 71.166 117.365 1.00 20.54 283 LYS B CA 1
ATOM 7160 C C . LYS B 1 283 ? 68.280 70.757 118.853 1.00 19.41 283 LYS B C 1
ATOM 7161 O O . LYS B 1 283 ? 67.432 71.189 119.685 1.00 26.25 283 LYS B O 1
ATOM 7167 N N . GLY B 1 284 ? 69.336 69.955 119.182 1.00 18.58 284 GLY B N 1
ATOM 7168 C CA . GLY B 1 284 ? 69.436 69.409 120.534 1.00 19.00 284 GLY B CA 1
ATOM 7169 C C . GLY B 1 284 ? 68.770 68.099 120.819 1.00 19.95 284 GLY B C 1
ATOM 7170 O O . GLY B 1 284 ? 68.788 67.564 121.925 1.00 21.50 284 GLY B O 1
ATOM 7171 N N . THR B 1 285 ? 68.244 67.463 119.781 1.00 18.40 285 THR B N 1
ATOM 7172 C CA . THR B 1 285 ? 67.639 66.170 119.925 1.00 20.01 285 THR B CA 1
ATOM 7173 C C . THR B 1 285 ? 68.690 65.097 120.214 1.00 20.41 285 THR B C 1
ATOM 7174 O O . THR B 1 285 ? 68.402 64.111 120.920 1.00 21.21 285 THR B O 1
ATOM 7178 N N . LEU B 1 286 ? 69.890 65.253 119.669 1.00 19.55 286 LEU B N 1
ATOM 7179 C CA . LEU B 1 286 ? 70.967 64.355 119.932 1.00 19.47 286 LEU B CA 1
ATOM 7180 C C . LEU B 1 286 ? 71.975 65.194 120.730 1.00 21.38 286 LEU B C 1
ATOM 7181 O O . LEU B 1 286 ? 72.468 66.197 120.221 1.00 21.74 286 LEU B O 1
ATOM 7186 N N . PRO B 1 287 ? 72.345 64.737 121.911 1.00 23.12 287 PRO B N 1
ATOM 7187 C CA . PRO B 1 287 ? 73.273 65.521 122.763 1.00 25.27 287 PRO B CA 1
ATOM 7188 C C . PRO B 1 287 ? 74.700 65.309 122.455 1.00 29.02 287 PRO B C 1
ATOM 7189 O O . PRO B 1 287 ? 75.031 64.295 121.825 1.00 25.00 287 PRO B O 1
ATOM 7193 N N . PRO B 1 288 ? 75.615 66.177 122.929 1.00 26.44 288 PRO B N 1
ATOM 7194 C CA . PRO B 1 288 ? 77.059 65.784 122.824 1.00 26.43 288 PRO B CA 1
ATOM 7195 C C . PRO B 1 288 ? 77.257 64.398 123.378 1.00 28.29 288 PRO B C 1
ATOM 7196 O O . PRO B 1 288 ? 76.668 64.001 124.382 1.00 28.45 288 PRO B O 1
ATOM 7200 N N . VAL B 1 289 ? 78.059 63.576 122.712 1.00 24.09 289 VAL B N 1
ATOM 7201 C CA . VAL B 1 289 ? 78.070 62.113 123.104 1.00 26.32 289 VAL B CA 1
ATOM 7202 C C . VAL B 1 289 ? 78.378 61.821 124.576 1.00 28.67 289 VAL B C 1
ATOM 7203 O O . VAL B 1 289 ? 77.832 60.928 125.308 1.00 31.72 289 VAL B O 1
ATOM 7207 N N . ASP B 1 290 ? 79.355 62.542 124.972 1.00 28.18 290 ASP B N 1
ATOM 7208 C CA . ASP B 1 290 ? 79.640 62.695 126.378 1.00 28.99 290 ASP B CA 1
ATOM 7209 C C . ASP B 1 290 ? 80.196 64.100 126.497 1.00 29.44 290 ASP B C 1
ATOM 7210 O O . ASP B 1 290 ? 80.096 64.934 125.585 1.00 32.62 290 ASP B O 1
ATOM 7215 N N . GLY B 1 291 ? 80.742 64.429 127.642 1.00 26.56 291 GLY B N 1
ATOM 7216 C CA . GLY B 1 291 ? 81.333 65.793 127.839 1.00 28.79 291 GLY B CA 1
ATOM 7217 C C . GLY B 1 291 ? 82.649 66.076 127.134 1.00 28.85 291 GLY B C 1
ATOM 7218 O O . GLY B 1 291 ? 83.145 67.205 127.129 1.00 30.20 291 GLY B O 1
ATOM 7219 N N . VAL B 1 292 ? 83.259 65.071 126.547 1.00 29.33 292 VAL B N 1
ATOM 7220 C CA . VAL B 1 292 ? 84.565 65.231 125.883 1.00 31.09 292 VAL B CA 1
ATOM 7221 C C . VAL B 1 292 ? 84.453 65.526 124.345 1.00 31.79 292 VAL B C 1
ATOM 7222 O O . VAL B 1 292 ? 85.209 66.412 123.826 1.00 32.84 292 VAL B O 1
ATOM 7226 N N . LEU B 1 293 ? 83.563 64.794 123.618 1.00 30.26 293 LEU B N 1
ATOM 7227 C CA . LEU B 1 293 ? 83.546 64.911 122.087 1.00 28.80 293 LEU B CA 1
ATOM 7228 C C . LEU B 1 293 ? 83.099 66.296 121.550 1.00 28.97 293 LEU B C 1
ATOM 7229 O O . LEU B 1 293 ? 82.048 66.822 122.018 1.00 30.56 293 LEU B O 1
ATOM 7234 N N . ASP B 1 294 ? 83.862 66.880 120.624 1.00 27.44 294 ASP B N 1
ATOM 7235 C CA . ASP B 1 294 ? 83.392 68.087 119.884 1.00 28.53 294 ASP B CA 1
ATOM 7236 C C . ASP B 1 294 ? 82.187 67.930 118.978 1.00 29.62 294 ASP B C 1
ATOM 7237 O O . ASP B 1 294 ? 81.693 66.787 118.795 1.00 27.96 294 ASP B O 1
ATOM 7242 N N . VAL B 1 295 ? 81.741 68.971 118.285 1.00 26.41 295 VAL B N 1
ATOM 7243 C CA . VAL B 1 295 ? 80.496 68.897 117.564 1.00 25.92 295 VAL B CA 1
ATOM 7244 C C . VAL B 1 295 ? 80.628 67.890 116.409 1.00 23.75 295 VAL B C 1
ATOM 7245 O O . VAL B 1 295 ? 79.773 66.984 116.249 1.00 20.36 295 VAL B O 1
ATOM 7249 N N . ASP B 1 296 ? 81.626 67.993 115.583 1.00 23.57 296 ASP B N 1
ATOM 7250 C CA . ASP B 1 296 ? 81.724 67.162 114.422 1.00 22.36 296 ASP B CA 1
ATOM 7251 C C . ASP B 1 296 ? 82.054 65.749 114.892 1.00 21.27 296 ASP B C 1
ATOM 7252 O O . ASP B 1 296 ? 81.611 64.774 114.187 1.00 18.85 296 ASP B O 1
ATOM 7257 N N . GLU B 1 297 ? 82.769 65.464 115.987 1.00 19.00 297 GLU B N 1
ATOM 7258 C CA . GLU B 1 297 ? 82.998 64.142 116.466 1.00 19.36 297 GLU B CA 1
ATOM 7259 C C . GLU B 1 297 ? 81.710 63.496 116.978 1.00 16.75 297 GLU B C 1
ATOM 7260 O O . GLU B 1 297 ? 81.519 62.318 116.764 1.00 15.62 297 GLU B O 1
ATOM 7266 N N . SER B 1 298 ? 80.866 64.305 117.644 1.00 16.15 298 SER B N 1
ATOM 7267 C CA . SER B 1 298 ? 79.600 63.754 118.099 1.00 15.72 298 SER B CA 1
ATOM 7268 C C . SER B 1 298 ? 78.711 63.358 116.937 1.00 13.47 298 SER B C 1
ATOM 7269 O O . SER B 1 298 ? 78.130 62.271 116.922 1.00 12.46 298 SER B O 1
ATOM 7272 N N . ILE B 1 299 ? 78.597 64.260 115.975 1.00 13.02 299 ILE B N 1
ATOM 7273 C CA . ILE B 1 299 ? 77.813 63.960 114.786 1.00 12.35 299 ILE B CA 1
ATOM 7274 C C . ILE B 1 299 ? 78.324 62.674 114.127 1.00 10.47 299 ILE B C 1
ATOM 7275 O O . ILE B 1 299 ? 77.539 61.791 113.779 1.00 10.45 299 ILE B O 1
ATOM 7280 N N . SER B 1 300 ? 79.627 62.582 113.959 1.00 11.43 300 SER B N 1
ATOM 7281 C CA . SER B 1 300 ? 80.216 61.445 113.324 1.00 10.96 300 SER B CA 1
ATOM 7282 C C . SER B 1 300 ? 79.953 60.146 114.113 1.00 10.54 300 SER B C 1
ATOM 7283 O O . SER B 1 300 ? 79.648 59.099 113.533 1.00 10.22 300 SER B O 1
ATOM 7286 N N . TYR B 1 301 ? 80.079 60.224 115.451 1.00 10.69 301 TYR B N 1
ATOM 7287 C CA . TYR B 1 301 ? 79.781 59.109 116.265 1.00 10.42 301 TYR B CA 1
ATOM 7288 C C . TYR B 1 301 ? 78.343 58.614 116.004 1.00 9.74 301 TYR B C 1
ATOM 7289 O O . TYR B 1 301 ? 78.111 57.417 115.819 1.00 10.05 301 TYR B O 1
ATOM 7298 N N . TYR B 1 302 ? 77.378 59.515 116.003 1.00 9.81 302 TYR B N 1
ATOM 7299 C CA . TYR B 1 302 ? 75.998 59.113 115.769 1.00 9.41 302 TYR B CA 1
ATOM 7300 C C . TYR B 1 302 ? 75.783 58.528 114.369 1.00 8.90 302 TYR B C 1
ATOM 7301 O O . TYR B 1 302 ? 75.021 57.562 114.212 1.00 9.24 302 TYR B O 1
ATOM 7310 N N . VAL B 1 303 ? 76.383 59.125 113.362 1.00 9.05 303 VAL B N 1
ATOM 7311 C CA . VAL B 1 303 ? 76.262 58.591 112.002 1.00 8.78 303 VAL B CA 1
ATOM 7312 C C . VAL B 1 303 ? 76.812 57.167 111.943 1.00 8.36 303 VAL B C 1
ATOM 7313 O O . VAL B 1 303 ? 76.220 56.285 111.292 1.00 8.49 303 VAL B O 1
ATOM 7317 N N . GLU B 1 304 ? 77.951 56.934 112.583 1.00 8.37 304 GLU B N 1
ATOM 7318 C CA . GLU B 1 304 ? 78.589 55.638 112.549 1.00 8.32 304 GLU B CA 1
ATOM 7319 C C . GLU B 1 304 ? 77.871 54.636 113.423 1.00 8.21 304 GLU B C 1
ATOM 7320 O O . GLU B 1 304 ? 77.773 53.450 113.060 1.00 8.79 304 GLU B O 1
ATOM 7326 N N . LEU B 1 305 ? 77.314 55.082 114.546 1.00 8.55 305 LEU B N 1
ATOM 7327 C CA . LEU B 1 305 ? 76.500 54.247 115.422 1.00 9.00 305 LEU B CA 1
ATOM 7328 C C . LEU B 1 305 ? 75.272 53.743 114.656 1.00 8.76 305 LEU B C 1
ATOM 7329 O O . LEU B 1 305 ? 74.992 52.530 114.620 1.00 9.11 305 LEU B O 1
ATOM 7334 N N . PHE B 1 306 ? 74.522 54.671 114.037 1.00 8.95 306 PHE B N 1
ATOM 7335 C CA . PHE B 1 306 ? 73.413 54.274 113.210 1.00 8.51 306 PHE B CA 1
ATOM 7336 C C . PHE B 1 306 ? 73.867 53.341 112.072 1.00 8.02 306 PHE B C 1
ATOM 7337 O O . PHE B 1 306 ? 73.202 52.369 111.739 1.00 8.54 306 PHE B O 1
ATOM 7345 N N . GLY B 1 307 ? 75.019 53.668 111.507 1.00 8.43 307 GLY B N 1
ATOM 7346 C CA . GLY B 1 307 ? 75.549 52.834 110.435 1.00 8.27 307 GLY B CA 1
ATOM 7347 C C . GLY B 1 307 ? 75.700 51.392 110.841 1.00 8.14 307 GLY B C 1
ATOM 7348 O O . GLY B 1 307 ? 75.364 50.479 110.082 1.00 8.26 307 GLY B O 1
ATOM 7349 N N . ARG B 1 308 ? 76.204 51.139 112.048 1.00 7.89 308 ARG B N 1
ATOM 7350 C CA . ARG B 1 308 ? 76.357 49.776 112.463 1.00 7.75 308 ARG B CA 1
ATOM 7351 C C . ARG B 1 308 ? 75.015 49.126 112.867 1.00 8.08 308 ARG B C 1
ATOM 7352 O O . ARG B 1 308 ? 74.869 47.906 112.772 1.00 8.65 308 ARG B O 1
ATOM 7360 N N . PHE B 1 309 ? 74.051 49.935 113.333 1.00 8.41 309 PHE B N 1
ATOM 7361 C CA . PHE B 1 309 ? 72.785 49.390 113.830 1.00 8.67 309 PHE B CA 1
ATOM 7362 C C . PHE B 1 309 ? 71.859 48.937 112.720 1.00 8.87 309 PHE B C 1
ATOM 7363 O O . PHE B 1 309 ? 71.369 47.824 112.726 1.00 9.52 309 PHE B O 1
ATOM 7371 N N . GLY B 1 310 ? 71.554 49.844 111.781 1.00 9.35 310 GLY B N 1
ATOM 7372 C CA . GLY B 1 310 ? 70.692 49.521 110.627 1.00 10.16 310 GLY B CA 1
ATOM 7373 C C . GLY B 1 310 ? 69.220 49.775 110.787 1.00 9.59 310 GLY B C 1
ATOM 7374 O O . GLY B 1 310 ? 68.759 50.476 111.686 1.00 10.64 310 GLY B O 1
ATOM 7375 N N . PHE B 1 311 ? 68.508 49.218 109.821 1.00 9.09 311 PHE B N 1
ATOM 7376 C CA . PHE B 1 311 ? 67.097 49.423 109.546 1.00 9.69 311 PHE B CA 1
ATOM 7377 C C . PHE B 1 311 ? 66.242 48.193 109.839 1.00 10.08 311 PHE B C 1
ATOM 7378 O O . PHE B 1 311 ? 65.056 48.196 109.532 1.00 12.45 311 PHE B O 1
ATOM 7386 N N . GLY B 1 312 ? 66.835 47.152 110.386 1.00 9.67 312 GLY B N 1
ATOM 7387 C CA . GLY B 1 312 ? 66.156 45.928 110.670 1.00 10.11 312 GLY B CA 1
ATOM 7388 C C . GLY B 1 312 ? 66.805 44.685 110.149 1.00 9.83 312 GLY B C 1
ATOM 7389 O O . GLY B 1 312 ? 66.341 43.577 110.493 1.00 10.80 312 GLY B O 1
ATOM 7390 N N . THR B 1 313 ? 67.876 44.795 109.363 1.00 9.56 313 THR B N 1
ATOM 7391 C CA . THR B 1 313 ? 68.560 43.661 108.845 1.00 9.31 313 THR B CA 1
ATOM 7392 C C . THR B 1 313 ? 70.102 43.762 109.067 1.00 9.48 313 THR B C 1
ATOM 7393 O O . THR B 1 313 ? 70.871 43.138 108.369 1.00 10.64 313 THR B O 1
ATOM 7397 N N . GLY B 1 314 ? 70.495 44.539 110.097 1.00 9.73 314 GLY B N 1
ATOM 7398 C CA . GLY B 1 314 ? 71.899 44.732 110.436 1.00 10.42 314 GLY B CA 1
ATOM 7399 C C . GLY B 1 314 ? 72.459 46.016 109.850 1.00 8.63 314 GLY B C 1
ATOM 7400 O O . GLY B 1 314 ? 71.790 46.722 109.098 1.00 9.25 314 GLY B O 1
ATOM 7401 N N . GLY B 1 315 ? 73.701 46.352 110.179 1.00 8.26 315 GLY B N 1
ATOM 7402 C CA . GLY B 1 315 ? 74.199 47.646 109.816 1.00 8.23 315 GLY B CA 1
ATOM 7403 C C . GLY B 1 315 ? 74.225 47.882 108.319 1.00 7.58 315 GLY B C 1
ATOM 7404 O O . GLY B 1 315 ? 74.697 47.034 107.545 1.00 8.39 315 GLY B O 1
ATOM 7405 N N . PHE B 1 316 ? 73.750 49.071 107.931 1.00 7.52 316 PHE B N 1
ATOM 7406 C CA . PHE B 1 316 ? 73.876 49.543 106.545 1.00 7.74 316 PHE B CA 1
ATOM 7407 C C . PHE B 1 316 ? 75.064 50.460 106.334 1.00 7.69 316 PHE B C 1
ATOM 7408 O O . PHE B 1 316 ? 75.249 50.921 105.202 1.00 7.78 316 PHE B O 1
ATOM 7416 N N . LYS B 1 317 ? 75.935 50.660 107.329 1.00 7.61 317 LYS B N 1
ATOM 7417 C CA . LYS B 1 317 ? 77.213 51.319 107.108 1.00 7.54 317 LYS B CA 1
ATOM 7418 C C . LYS B 1 317 ? 77.912 50.802 105.847 1.00 7.24 317 LYS B C 1
ATOM 7419 O O . LYS B 1 317 ? 78.345 51.614 105.035 1.00 7.42 317 LYS B O 1
ATOM 7425 N N . PRO B 1 318 ? 78.055 49.487 105.644 1.00 7.28 318 PRO B N 1
ATOM 7426 C CA . PRO B 1 318 ? 78.753 49.054 104.407 1.00 7.68 318 PRO B CA 1
ATOM 7427 C C . PRO B 1 318 ? 78.032 49.466 103.137 1.00 7.22 318 PRO B C 1
ATOM 7428 O O . PRO B 1 318 ? 78.674 49.444 102.071 1.00 7.60 318 PRO B O 1
ATOM 7432 N N . LEU B 1 319 ? 76.741 49.740 103.227 1.00 7.38 319 LEU B N 1
ATOM 7433 C CA . LEU B 1 319 ? 75.906 50.175 102.099 1.00 7.44 319 LEU B CA 1
ATOM 7434 C C . LEU B 1 319 ? 75.767 51.661 102.021 1.00 7.42 319 LEU B C 1
ATOM 7435 O O . LEU B 1 319 ? 74.974 52.172 101.236 1.00 8.00 319 LEU B O 1
ATOM 7440 N N . TYR B 1 320 ? 76.574 52.446 102.785 1.00 7.41 320 TYR B N 1
ATOM 7441 C CA . TYR B 1 320 ? 76.400 53.867 102.807 1.00 7.42 320 TYR B CA 1
ATOM 7442 C C . TYR B 1 320 ? 76.651 54.539 101.466 1.00 7.58 320 TYR B C 1
ATOM 7443 O O . TYR B 1 320 ? 76.222 55.683 101.289 1.00 7.97 320 TYR B O 1
ATOM 7452 N N . ASN B 1 321 ? 77.343 53.896 100.522 1.00 7.20 321 ASN B N 1
ATOM 7453 C CA . ASN B 1 321 ? 77.561 54.504 99.226 1.00 7.36 321 ASN B CA 1
ATOM 7454 C C . ASN B 1 321 ? 76.393 54.369 98.257 1.00 7.20 321 ASN B C 1
ATOM 7455 O O . ASN B 1 321 ? 76.414 54.951 97.172 1.00 7.73 321 ASN B O 1
ATOM 7460 N N . ILE B 1 322 ? 75.383 53.573 98.609 1.00 7.44 322 ILE B N 1
ATOM 7461 C CA . ILE B 1 322 ? 74.220 53.469 97.724 1.00 7.88 322 ILE B CA 1
ATOM 7462 C C . ILE B 1 322 ? 73.577 54.833 97.604 1.00 7.66 322 ILE B C 1
ATOM 7463 O O . ILE B 1 322 ? 73.618 55.671 98.493 1.00 7.96 322 ILE B O 1
ATOM 7468 N N . SER B 1 323 ? 72.922 55.077 96.461 1.00 7.89 323 SER B N 1
ATOM 7469 C CA . SER B 1 323 ? 72.127 56.273 96.322 1.00 8.86 323 SER B CA 1
ATOM 7470 C C . SER B 1 323 ? 71.009 56.299 97.351 1.00 8.62 323 SER B C 1
ATOM 7471 O O . SER B 1 323 ? 70.386 55.245 97.634 1.00 8.51 323 SER B O 1
ATOM 7474 N N . LEU B 1 324 ? 70.637 57.476 97.807 1.00 8.58 324 LEU B N 1
ATOM 7475 C CA . LEU B 1 324 ? 69.438 57.634 98.606 1.00 9.13 324 LEU B CA 1
ATOM 7476 C C . LEU B 1 324 ? 68.227 57.067 97.872 1.00 8.96 324 LEU B C 1
ATOM 7477 O O . LEU B 1 324 ? 67.308 56.550 98.513 1.00 9.59 324 LEU B O 1
ATOM 7482 N N . VAL B 1 325 ? 68.193 57.184 96.561 1.00 9.07 325 VAL B N 1
ATOM 7483 C CA . VAL B 1 325 ? 67.083 56.658 95.782 1.00 9.18 325 VAL B CA 1
ATOM 7484 C C . VAL B 1 325 ? 66.928 55.166 96.011 1.00 9.04 325 VAL B C 1
ATOM 7485 O O . VAL B 1 325 ? 65.809 54.647 96.162 1.00 9.48 325 VAL B O 1
ATOM 7489 N N . GLU B 1 326 ? 68.050 54.425 96.029 1.00 9.02 326 GLU B N 1
ATOM 7490 C CA . GLU B 1 326 ? 68.012 53.014 96.248 1.00 9.35 326 GLU B CA 1
ATOM 7491 C C . GLU B 1 326 ? 67.511 52.696 97.655 1.00 9.37 326 GLU B C 1
ATOM 7492 O O . GLU B 1 326 ? 66.624 51.828 97.820 1.00 10.33 326 GLU B O 1
ATOM 7498 N N . MET B 1 327 ? 68.015 53.377 98.678 1.00 9.20 327 MET B N 1
ATOM 7499 C CA . MET B 1 327 ? 67.482 53.158 100.016 1.00 8.96 327 MET B CA 1
ATOM 7500 C C . MET B 1 327 ? 65.991 53.470 100.051 1.00 9.14 327 MET B C 1
ATOM 7501 O O . MET B 1 327 ? 65.225 52.760 100.746 1.00 9.88 327 MET B O 1
ATOM 7506 N N . MET B 1 328 ? 65.574 54.520 99.388 1.00 8.89 328 MET B N 1
ATOM 7507 C CA . MET B 1 328 ? 64.176 54.940 99.428 1.00 9.25 328 MET B CA 1
ATOM 7508 C C . MET B 1 328 ? 63.247 53.857 98.859 1.00 9.52 328 MET B C 1
ATOM 7509 O O . MET B 1 328 ? 62.124 53.656 99.348 1.00 9.92 328 MET B O 1
ATOM 7514 N N . ARG B 1 329 ? 63.684 53.155 97.823 1.00 8.74 329 ARG B N 1
ATOM 7515 C CA . ARG B 1 329 ? 62.912 52.020 97.313 1.00 8.80 329 ARG B CA 1
ATOM 7516 C C . ARG B 1 329 ? 62.591 51.000 98.419 1.00 8.91 329 ARG B C 1
ATOM 7517 O O . ARG B 1 329 ? 61.500 50.469 98.520 1.00 9.70 329 ARG B O 1
ATOM 7525 N N . LEU B 1 330 ? 63.639 50.715 99.207 1.00 8.80 330 LEU B N 1
ATOM 7526 C CA . LEU B 1 330 ? 63.510 49.755 100.268 1.00 9.03 330 LEU B CA 1
ATOM 7527 C C . LEU B 1 330 ? 62.638 50.269 101.414 1.00 9.53 330 LEU B C 1
ATOM 7528 O O . LEU B 1 330 ? 61.856 49.508 102.015 1.00 10.11 330 LEU B O 1
ATOM 7533 N N . ILE B 1 331 ? 62.729 51.566 101.705 1.00 9.81 331 ILE B N 1
ATOM 7534 C CA . ILE B 1 331 ? 61.847 52.194 102.696 1.00 10.07 331 ILE B CA 1
ATOM 7535 C C . ILE B 1 331 ? 60.408 52.085 102.264 1.00 10.25 331 ILE B C 1
ATOM 7536 O O . ILE B 1 331 ? 59.534 51.708 103.078 1.00 11.11 331 ILE B O 1
ATOM 7541 N N . LEU B 1 332 ? 60.114 52.430 101.026 1.00 10.60 332 LEU B N 1
ATOM 7542 C CA . LEU B 1 332 ? 58.722 52.413 100.532 1.00 10.26 332 LEU B CA 1
ATOM 7543 C C . LEU B 1 332 ? 58.144 51.004 100.634 1.00 10.55 332 LEU B C 1
ATOM 7544 O O . LEU B 1 332 ? 56.955 50.829 100.861 1.00 11.55 332 LEU B O 1
ATOM 7549 N N . TRP B 1 333 ? 58.971 49.976 100.415 1.00 10.13 333 TRP B N 1
ATOM 7550 C CA . TRP B 1 333 ? 58.601 48.573 100.379 1.00 10.35 333 TRP B CA 1
ATOM 7551 C C . TRP B 1 333 ? 58.500 47.938 101.768 1.00 10.70 333 TRP B C 1
ATOM 7552 O O . TRP B 1 333 ? 58.131 46.781 101.904 1.00 11.77 333 TRP B O 1
ATOM 7563 N N . ASP B 1 334 ? 58.874 48.692 102.820 1.00 10.66 334 ASP B N 1
ATOM 7564 C CA . ASP B 1 334 ? 58.927 48.116 104.164 1.00 11.28 334 ASP B CA 1
ATOM 7565 C C . ASP B 1 334 ? 59.782 46.853 104.157 1.00 10.66 334 ASP B C 1
ATOM 7566 O O . ASP B 1 334 ? 59.410 45.796 104.690 1.00 11.25 334 ASP B O 1
ATOM 7571 N N . TYR B 1 335 ? 60.958 46.946 103.559 1.00 10.19 335 TYR B N 1
ATOM 7572 C CA . TYR B 1 335 ? 61.738 45.800 103.141 1.00 10.17 335 TYR B CA 1
ATOM 7573 C C . TYR B 1 335 ? 62.094 44.874 104.278 1.00 9.79 335 TYR B C 1
ATOM 7574 O O . TYR B 1 335 ? 62.341 43.679 104.040 1.00 10.44 335 TYR B O 1
ATOM 7583 N N . SER B 1 336 ? 62.257 45.391 105.510 1.00 9.99 336 SER B N 1
ATOM 7584 C CA . SER B 1 336 ? 62.820 44.614 106.622 1.00 10.22 336 SER B CA 1
ATOM 7585 C C . SER B 1 336 ? 61.844 43.649 107.223 1.00 10.46 336 SER B C 1
ATOM 7586 O O . SER B 1 336 ? 62.250 42.803 108.032 1.00 11.04 336 SER B O 1
ATOM 7589 N N . ASN B 1 337 ? 60.565 43.759 106.919 1.00 10.70 337 ASN B N 1
ATOM 7590 C CA . ASN B 1 337 ? 59.532 42.939 107.522 1.00 11.19 337 ASN B CA 1
ATOM 7591 C C . ASN B 1 337 ? 59.456 41.614 106.733 1.00 11.63 337 ASN B C 1
ATOM 7592 O O . ASN B 1 337 ? 58.775 41.552 105.737 1.00 14.82 337 ASN B O 1
ATOM 7597 N N . GLU B 1 338 ? 60.237 40.633 107.144 1.00 11.53 338 GLU B N 1
ATOM 7598 C CA . GLU B 1 338 ? 60.560 39.470 106.316 1.00 11.00 338 GLU B CA 1
ATOM 7599 C C . GLU B 1 338 ? 60.191 38.133 106.930 1.00 11.06 338 GLU B C 1
ATOM 7600 O O . GLU B 1 338 ? 60.111 37.969 108.173 1.00 12.11 338 GLU B O 1
ATOM 7606 N N . TYR B 1 339 ? 60.016 37.156 106.060 1.00 10.95 339 TYR B N 1
ATOM 7607 C CA . TYR B 1 339 ? 59.589 35.803 106.389 1.00 11.05 339 TYR B CA 1
ATOM 7608 C C . TYR B 1 339 ? 60.476 34.771 105.700 1.00 11.43 339 TYR B C 1
ATOM 7609 O O . TYR B 1 339 ? 61.199 35.053 104.732 1.00 11.89 339 TYR B O 1
ATOM 7618 N N . THR B 1 340 ? 60.374 33.541 106.167 1.00 11.52 340 THR B N 1
ATOM 7619 C CA . THR B 1 340 ? 60.941 32.368 105.538 1.00 11.44 340 THR B CA 1
ATOM 7620 C C . THR B 1 340 ? 59.971 31.735 104.562 1.00 11.76 340 THR B C 1
ATOM 7621 O O . THR B 1 340 ? 58.806 32.079 104.551 1.00 15.37 340 THR B O 1
ATOM 7625 N N . LEU B 1 341 ? 60.499 30.811 103.783 1.00 13.03 341 LEU B N 1
ATOM 7626 C CA . LEU B 1 341 ? 59.696 30.034 102.845 1.00 13.63 341 LEU B CA 1
ATOM 7627 C C . LEU B 1 341 ? 59.334 28.690 103.498 1.00 13.79 341 LEU B C 1
ATOM 7628 O O . LEU B 1 341 ? 60.021 28.229 104.410 1.00 14.26 341 LEU B O 1
ATOM 7633 N N . PRO B 1 342 ? 58.304 28.009 102.980 1.00 14.05 342 PRO B N 1
ATOM 7634 C CA . PRO B 1 342 ? 57.848 26.722 103.547 1.00 14.72 342 PRO B CA 1
ATOM 7635 C C . PRO B 1 342 ? 58.652 25.531 103.001 1.00 14.52 342 PRO B C 1
ATOM 7636 O O . PRO B 1 342 ? 58.164 24.675 102.274 1.00 15.90 342 PRO B O 1
ATOM 7640 N N . VAL B 1 343 ? 59.940 25.527 103.360 1.00 13.76 343 VAL B N 1
ATOM 7641 C CA . VAL B 1 343 ? 60.921 24.640 102.781 1.00 13.22 343 VAL B CA 1
ATOM 7642 C C . VAL B 1 343 ? 61.947 24.216 103.818 1.00 13.41 343 VAL B C 1
ATOM 7643 O O . VAL B 1 343 ? 62.132 24.880 104.845 1.00 16.19 343 VAL B O 1
ATOM 7647 N N . THR B 1 344 ? 62.647 23.147 103.511 1.00 13.86 344 THR B N 1
ATOM 7648 C CA . THR B 1 344 ? 63.911 22.829 104.135 1.00 14.11 344 THR B CA 1
ATOM 7649 C C . THR B 1 344 ? 65.058 23.637 103.531 1.00 12.23 344 THR B C 1
ATOM 7650 O O . THR B 1 344 ? 65.928 24.093 104.278 1.00 12.51 344 THR B O 1
ATOM 7654 N N . GLU B 1 345 ? 65.070 23.788 102.201 1.00 12.16 345 GLU B N 1
ATOM 7655 C CA . GLU B 1 345 ? 66.091 24.546 101.509 1.00 11.76 345 GLU B CA 1
ATOM 7656 C C . GLU B 1 345 ? 65.387 25.490 100.517 1.00 11.06 345 GLU B C 1
ATOM 7657 O O . GLU B 1 345 ? 64.471 25.030 99.784 1.00 11.43 345 GLU B O 1
ATOM 7663 N N . ASN B 1 346 ? 65.842 26.723 100.439 1.00 10.15 346 ASN B N 1
ATOM 7664 C CA . ASN B 1 346 ? 65.183 27.672 99.545 1.00 10.26 346 ASN B CA 1
ATOM 7665 C C . ASN B 1 346 ? 65.217 27.251 98.074 1.00 10.47 346 ASN B C 1
ATOM 7666 O O . ASN B 1 346 ? 64.320 27.606 97.325 1.00 10.94 346 ASN B O 1
ATOM 7671 N N . VAL B 1 347 ? 66.204 26.476 97.677 1.00 10.49 347 VAL B N 1
ATOM 7672 C CA . VAL B 1 347 ? 66.275 25.981 96.301 1.00 10.39 347 VAL B CA 1
ATOM 7673 C C . VAL B 1 347 ? 65.021 25.212 95.943 1.00 10.91 347 VAL B C 1
ATOM 7674 O O . VAL B 1 347 ? 64.665 25.151 94.765 1.00 11.57 347 VAL B O 1
ATOM 7678 N N . GLU B 1 348 ? 64.358 24.592 96.912 1.00 10.98 348 GLU B N 1
ATOM 7679 C CA . GLU B 1 348 ? 63.110 23.883 96.622 1.00 11.67 348 GLU B CA 1
ATOM 7680 C C . GLU B 1 348 ? 62.086 24.790 95.942 1.00 11.81 348 GLU B C 1
ATOM 7681 O O . GLU B 1 348 ? 61.261 24.298 95.166 1.00 12.80 348 GLU B O 1
ATOM 7687 N N . PHE B 1 349 ? 62.067 26.082 96.283 1.00 10.92 349 PHE B N 1
ATOM 7688 C CA . PHE B 1 349 ? 61.163 26.994 95.640 1.00 11.08 349 PHE B CA 1
ATOM 7689 C C . PHE B 1 349 ? 61.394 27.040 94.119 1.00 11.16 349 PHE B C 1
ATOM 7690 O O . PHE B 1 349 ? 60.451 26.899 93.338 1.00 11.63 349 PHE B O 1
ATOM 7698 N N . ILE B 1 350 ? 62.648 27.251 93.718 1.00 10.65 350 ILE B N 1
ATOM 7699 C CA . ILE B 1 350 ? 62.949 27.372 92.318 1.00 10.85 350 ILE B CA 1
ATOM 7700 C C . ILE B 1 350 ? 62.733 26.043 91.599 1.00 11.42 350 ILE B C 1
ATOM 7701 O O . ILE B 1 350 ? 62.222 25.994 90.487 1.00 12.01 350 ILE B O 1
ATOM 7706 N N . ARG B 1 351 ? 63.140 24.948 92.239 1.00 11.53 351 ARG B N 1
ATOM 7707 C CA . ARG B 1 351 ? 62.891 23.616 91.666 1.00 12.75 351 ARG B CA 1
ATOM 7708 C C . ARG B 1 351 ? 61.431 23.383 91.453 1.00 12.56 351 ARG B C 1
ATOM 7709 O O . ARG B 1 351 ? 60.995 22.917 90.379 1.00 13.30 351 ARG B O 1
ATOM 7717 N N . ASN B 1 352 ? 60.612 23.685 92.444 1.00 12.66 352 ASN B N 1
ATOM 7718 C CA . ASN B 1 352 ? 59.148 23.508 92.292 1.00 12.90 352 ASN B CA 1
ATOM 7719 C C . ASN B 1 352 ? 58.601 24.410 91.179 1.00 12.64 352 ASN B C 1
ATOM 7720 O O . ASN B 1 352 ? 57.682 23.974 90.479 1.00 14.43 352 ASN B O 1
ATOM 7725 N N . LEU B 1 353 ? 59.076 25.630 91.054 1.00 12.75 353 LEU B N 1
ATOM 7726 C CA . LEU B 1 353 ? 58.601 26.506 89.982 1.00 12.63 353 LEU B CA 1
ATOM 7727 C C . LEU B 1 353 ? 58.971 25.918 88.620 1.00 12.96 353 LEU B C 1
ATOM 7728 O O . LEU B 1 353 ? 58.166 26.006 87.671 1.00 13.93 353 LEU B O 1
ATOM 7733 N N . PHE B 1 354 ? 60.161 25.342 88.494 1.00 12.57 354 PHE B N 1
ATOM 7734 C CA . PHE B 1 354 ? 60.572 24.658 87.250 1.00 11.83 354 PHE B CA 1
ATOM 7735 C C . PHE B 1 354 ? 59.612 23.529 86.905 1.00 13.73 354 PHE B C 1
ATOM 7736 O O . PHE B 1 354 ? 59.177 23.379 85.760 1.00 13.89 354 PHE B O 1
ATOM 7744 N N . LEU B 1 355 ? 59.292 22.700 87.891 1.00 13.34 355 LEU B N 1
ATOM 7745 C CA . LEU B 1 355 ? 58.382 21.603 87.638 1.00 13.77 355 LEU B CA 1
ATOM 7746 C C . LEU B 1 355 ? 57.000 22.132 87.316 1.00 14.00 355 LEU B C 1
ATOM 7747 O O . LEU B 1 355 ? 56.292 21.594 86.432 1.00 15.14 355 LEU B O 1
ATOM 7752 N N . LYS B 1 356 ? 56.521 23.169 87.997 1.00 14.03 356 LYS B N 1
ATOM 7753 C CA . LYS B 1 356 ? 55.227 23.714 87.683 1.00 13.75 356 LYS B CA 1
ATOM 7754 C C . LYS B 1 356 ? 55.181 24.360 86.298 1.00 14.18 356 LYS B C 1
ATOM 7755 O O . LYS B 1 356 ? 54.124 24.303 85.652 1.00 15.41 356 LYS B O 1
ATOM 7761 N N . ALA B 1 357 ? 56.279 24.928 85.864 1.00 13.51 357 ALA B N 1
ATOM 7762 C CA . ALA B 1 357 ? 56.338 25.491 84.507 1.00 13.75 357 ALA B CA 1
ATOM 7763 C C . ALA B 1 357 ? 55.997 24.440 83.478 1.00 15.35 357 ALA B C 1
ATOM 7764 O O . ALA B 1 357 ? 55.220 24.678 82.503 1.00 15.77 357 ALA B O 1
ATOM 7766 N N . GLN B 1 358 ? 56.577 23.249 83.647 1.00 15.54 358 GLN B N 1
ATOM 7767 C CA . GLN B 1 358 ? 56.318 22.172 82.721 1.00 16.85 358 GLN B CA 1
ATOM 7768 C C . GLN B 1 358 ? 54.891 21.717 82.812 1.00 17.58 358 GLN B C 1
ATOM 7769 O O . GLN B 1 358 ? 54.255 21.418 81.804 1.00 18.71 358 GLN B O 1
ATOM 7775 N N . ASN B 1 359 ? 54.354 21.631 84.012 1.00 16.98 359 ASN B N 1
ATOM 7776 C CA . ASN B 1 359 ? 52.944 21.244 84.179 1.00 17.57 359 ASN B CA 1
ATOM 7777 C C . ASN B 1 359 ? 51.985 22.225 83.513 1.00 17.02 359 ASN B C 1
ATOM 7778 O O . ASN B 1 359 ? 51.068 21.821 82.799 1.00 19.07 359 ASN B O 1
ATOM 7783 N N . VAL B 1 360 ? 52.179 23.515 83.765 1.00 16.22 360 VAL B N 1
ATOM 7784 C CA . VAL B 1 360 ? 51.266 24.523 83.255 1.00 16.87 360 VAL B CA 1
ATOM 7785 C C . VAL B 1 360 ? 51.329 24.610 81.746 1.00 17.50 360 VAL B C 1
ATOM 7786 O O . VAL B 1 360 ? 50.343 25.021 81.151 1.00 20.98 360 VAL B O 1
ATOM 7790 N N . GLY B 1 361 ? 52.441 24.192 81.132 1.00 15.72 361 GLY B N 1
ATOM 7791 C CA . GLY B 1 361 ? 52.547 24.208 79.672 1.00 16.01 361 GLY B CA 1
ATOM 7792 C C . GLY B 1 361 ? 51.579 23.264 79.008 1.00 18.27 361 GLY B C 1
ATOM 7793 O O . GLY B 1 361 ? 51.348 23.366 77.793 1.00 19.40 361 GLY B O 1
ATOM 7794 N N . ALA B 1 362 ? 51.052 22.297 79.756 1.00 18.52 362 ALA B N 1
ATOM 7795 C CA . ALA B 1 362 ? 50.016 21.426 79.237 1.00 20.26 362 ALA B CA 1
ATOM 7796 C C . ALA B 1 362 ? 50.461 20.630 78.001 1.00 18.79 362 ALA B C 1
ATOM 7797 O O . ALA B 1 362 ? 49.670 20.320 77.157 1.00 24.26 362 ALA B O 1
ATOM 7799 N N . GLY B 1 363 ? 51.708 20.212 78.007 1.00 19.45 363 GLY B N 1
ATOM 7800 C CA . GLY B 1 363 ? 52.336 19.493 76.957 1.00 18.57 363 GLY B CA 1
ATOM 7801 C C . GLY B 1 363 ? 52.810 20.312 75.730 1.00 19.96 363 GLY B C 1
ATOM 7802 O O . GLY B 1 363 ? 53.371 19.725 74.823 1.00 23.13 363 GLY B O 1
ATOM 7803 N N . LYS B 1 364 ? 52.500 21.596 75.643 1.00 16.38 364 LYS B N 1
ATOM 7804 C CA . LYS B 1 364 ? 52.860 22.531 74.601 1.00 16.01 364 LYS B CA 1
ATOM 7805 C C . LYS B 1 364 ? 54.216 23.191 74.833 1.00 13.98 364 LYS B C 1
ATOM 7806 O O . LYS B 1 364 ? 54.703 23.795 73.939 1.00 16.49 364 LYS B O 1
ATOM 7812 N N . LEU B 1 365 ? 54.733 23.115 76.068 1.00 15.37 365 LEU B N 1
ATOM 7813 C CA . LEU B 1 365 ? 56.091 23.547 76.367 1.00 14.61 365 LEU B CA 1
ATOM 7814 C C . LEU B 1 365 ? 56.962 22.340 76.523 1.00 15.57 365 LEU B C 1
ATOM 7815 O O . LEU B 1 365 ? 56.606 21.447 77.307 1.00 17.42 365 LEU B O 1
ATOM 7820 N N . VAL B 1 366 ? 58.059 22.243 75.777 1.00 14.91 366 VAL B N 1
ATOM 7821 C CA . VAL B 1 366 ? 59.076 21.212 75.948 1.00 15.95 366 VAL B CA 1
ATOM 7822 C C . VAL B 1 366 ? 60.359 21.884 76.352 1.00 14.61 366 VAL B C 1
ATOM 7823 O O . VAL B 1 366 ? 60.699 22.924 75.842 1.00 15.89 366 VAL B O 1
ATOM 7827 N N . VAL B 1 367 ? 61.009 21.330 77.350 1.00 14.87 367 VAL B N 1
ATOM 7828 C CA . VAL B 1 367 ? 62.202 21.920 77.931 1.00 14.15 367 VAL B CA 1
ATOM 7829 C C . VAL B 1 367 ? 63.333 20.936 77.904 1.00 15.36 367 VAL B C 1
ATOM 7830 O O . VAL B 1 367 ? 63.161 19.752 78.269 1.00 18.92 367 VAL B O 1
ATOM 7834 N N . GLN B 1 368 ? 64.495 21.352 77.443 1.00 14.50 368 GLN B N 1
ATOM 7835 C CA . GLN B 1 368 ? 65.730 20.607 77.525 1.00 15.30 368 GLN B CA 1
ATOM 7836 C C . GLN B 1 368 ? 66.774 21.439 78.214 1.00 12.81 368 GLN B C 1
ATOM 7837 O O . GLN B 1 368 ? 66.935 22.599 77.969 1.00 15.98 368 GLN B O 1
ATOM 7843 N N . VAL B 1 369 ? 67.490 20.804 79.123 1.00 12.73 369 VAL B N 1
ATOM 7844 C CA . VAL B 1 369 ? 68.578 21.425 79.861 1.00 12.32 369 VAL B CA 1
ATOM 7845 C C . VAL B 1 369 ? 69.909 21.102 79.231 1.00 12.13 369 VAL B C 1
ATOM 7846 O O . VAL B 1 369 ? 70.193 19.938 78.924 1.00 13.72 369 VAL B O 1
ATOM 7850 N N . ARG B 1 370 ? 70.729 22.116 79.037 1.00 12.17 370 ARG B N 1
ATOM 7851 C CA . ARG B 1 370 ? 72.069 22.032 78.498 1.00 12.37 370 ARG B CA 1
ATOM 7852 C C . ARG B 1 370 ? 73.032 22.412 79.605 1.00 11.98 370 ARG B C 1
ATOM 7853 O O . ARG B 1 370 ? 72.985 23.524 80.112 1.00 12.43 370 ARG B O 1
ATOM 7861 N N . G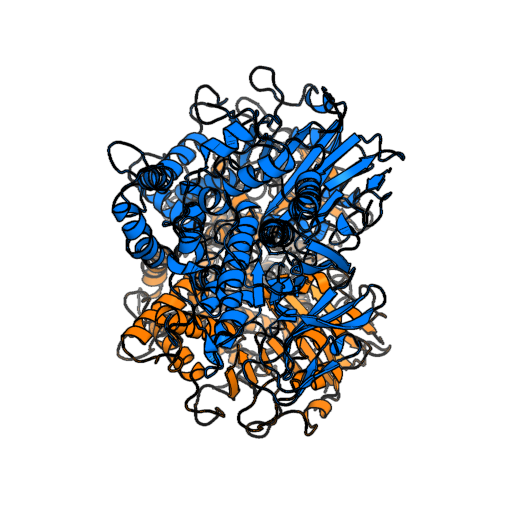LN B 1 371 ? 73.944 21.522 79.934 1.00 12.23 371 GLN B N 1
ATOM 7862 C CA . GLN B 1 371 ? 75.019 21.805 80.883 1.00 12.47 371 GLN B CA 1
ATOM 7863 C C . GLN B 1 371 ? 76.189 22.439 80.105 1.00 11.12 371 GLN B C 1
ATOM 7864 O O . GLN B 1 371 ? 77.172 21.792 79.779 1.00 12.99 371 GLN B O 1
ATOM 7870 N N . GLU B 1 372 ? 75.990 23.686 79.770 1.00 10.91 372 GLU B N 1
ATOM 7871 C CA . GLU B 1 372 ? 76.866 24.435 78.886 1.00 11.15 372 GLU B CA 1
ATOM 7872 C C . GLU B 1 372 ? 76.934 25.870 79.371 1.00 10.65 372 GLU B C 1
ATOM 7873 O O . GLU B 1 372 ? 75.978 26.426 79.875 1.00 12.29 372 GLU B O 1
ATOM 7879 N N . ARG B 1 373 ? 78.119 26.456 79.196 1.00 10.39 373 ARG B N 1
ATOM 7880 C CA . ARG B 1 373 ? 78.351 27.861 79.447 1.00 9.69 373 ARG B CA 1
ATOM 7881 C C . ARG B 1 373 ? 78.223 28.658 78.148 1.00 9.74 373 ARG B C 1
ATOM 7882 O O . ARG B 1 373 ? 78.981 28.393 77.179 1.00 10.36 373 ARG B O 1
ATOM 7890 N N . VAL B 1 374 ? 77.303 29.602 78.086 1.00 9.54 374 VAL B N 1
ATOM 7891 C CA . VAL B 1 374 ? 77.205 30.501 76.955 1.00 9.10 374 VAL B CA 1
ATOM 7892 C C . VAL B 1 374 ? 78.342 31.483 76.990 1.00 9.14 374 VAL B C 1
ATOM 7893 O O . VAL B 1 374 ? 78.566 32.130 78.019 1.00 9.39 374 VAL B O 1
ATOM 7897 N N . ALA B 1 375 ? 79.044 31.624 75.868 1.00 9.14 375 ALA B N 1
ATOM 7898 C CA . ALA B 1 375 ? 80.144 32.545 75.708 1.00 8.76 375 ALA B CA 1
ATOM 7899 C C . ALA B 1 375 ? 79.807 33.760 74.892 1.00 9.29 375 ALA B C 1
ATOM 7900 O O . ALA B 1 375 ? 80.392 34.818 75.098 1.00 9.94 375 ALA B O 1
ATOM 7902 N N . ASN B 1 376 ? 78.851 33.646 73.945 1.00 9.35 376 ASN B N 1
ATOM 7903 C CA . ASN B 1 376 ? 78.502 34.734 73.052 1.00 9.61 376 ASN B CA 1
ATOM 7904 C C . ASN B 1 376 ? 77.055 34.614 72.601 1.00 9.20 376 ASN B C 1
ATOM 7905 O O . ASN B 1 376 ? 76.548 33.514 72.401 1.00 10.20 376 ASN B O 1
ATOM 7910 N N . ALA B 1 377 ? 76.475 35.794 72.382 1.00 9.53 377 ALA B N 1
ATOM 7911 C CA . ALA B 1 377 ? 75.155 35.935 71.728 1.00 10.11 377 ALA B CA 1
ATOM 7912 C C . ALA B 1 377 ? 75.332 36.926 70.595 1.00 9.71 377 ALA B C 1
ATOM 7913 O O . ALA B 1 377 ? 76.072 37.904 70.705 1.00 10.09 377 ALA B O 1
ATOM 7915 N N . CYS B 1 378 ? 74.559 36.742 69.528 1.00 10.37 378 CYS B N 1
ATOM 7916 C CA . CYS B 1 378 ? 74.499 37.719 68.454 1.00 10.56 378 CYS B CA 1
ATOM 7917 C C . CYS B 1 378 ? 73.261 37.469 67.629 1.00 11.11 378 CYS B C 1
ATOM 7918 O O . CYS B 1 378 ? 72.584 36.457 67.808 1.00 11.25 378 CYS B O 1
ATOM 7921 N N . HIS B 1 379 ? 72.947 38.400 66.726 1.00 11.13 379 HIS B N 1
ATOM 7922 C CA . HIS B 1 379 ? 72.036 38.108 65.615 1.00 11.70 379 HIS B CA 1
ATOM 7923 C C . HIS B 1 379 ? 72.888 37.835 64.400 1.00 11.31 379 HIS B C 1
ATOM 7924 O O . HIS B 1 379 ? 73.881 38.520 64.159 1.00 13.57 379 HIS B O 1
ATOM 7931 N N . SER B 1 380 ? 72.529 36.817 63.622 1.00 13.12 380 SER B N 1
ATOM 7932 C CA . SER B 1 380 ? 73.272 36.554 62.403 1.00 13.81 380 SER B CA 1
ATOM 7933 C C . SER B 1 380 ? 72.481 35.824 61.381 1.00 18.03 380 SER B C 1
ATOM 7934 O O . SER B 1 380 ? 71.545 35.149 61.704 1.00 18.78 380 SER B O 1
ATOM 7937 N N . GLY B 1 381 ? 72.954 35.916 60.136 1.00 20.28 381 GLY B N 1
ATOM 7938 C CA . GLY B 1 381 ? 72.428 35.096 59.060 1.00 22.18 381 GLY B CA 1
ATOM 7939 C C . GLY B 1 381 ? 71.113 35.623 58.575 1.00 24.12 381 GLY B C 1
ATOM 7940 O O . GLY B 1 381 ? 70.715 36.746 58.868 1.00 24.74 381 GLY B O 1
ATOM 7941 N N . THR B 1 382 ? 70.471 34.806 57.740 1.00 25.95 382 THR B N 1
ATOM 7942 C CA . THR B 1 382 ? 69.247 35.168 56.998 1.00 28.84 382 THR B CA 1
ATOM 7943 C C . THR B 1 382 ? 68.038 34.304 57.298 1.00 29.50 382 THR B C 1
ATOM 7944 O O . THR B 1 382 ? 66.983 34.477 56.666 1.00 33.19 382 THR B O 1
ATOM 7948 N N . ALA B 1 383 ? 68.151 33.342 58.219 1.00 31.82 383 ALA B N 1
ATOM 7949 C CA . ALA B 1 383 ? 67.003 32.460 58.563 1.00 29.85 383 ALA B CA 1
ATOM 7950 C C . ALA B 1 383 ? 66.060 33.134 59.554 1.00 29.85 383 ALA B C 1
ATOM 7951 O O . ALA B 1 383 ? 66.401 34.141 60.158 1.00 30.94 383 ALA B O 1
ATOM 7953 N N . SER B 1 384 ? 64.839 32.584 59.737 1.00 28.79 384 SER B N 1
ATOM 7954 C CA . SER B 1 384 ? 63.928 33.228 60.712 1.00 28.02 384 SER B CA 1
ATOM 7955 C C . SER B 1 384 ? 64.489 33.137 62.093 1.00 23.68 384 SER B C 1
ATOM 7956 O O . SER B 1 384 ? 64.298 34.086 62.894 1.00 29.01 384 SER B O 1
ATOM 7959 N N . ALA B 1 385 ? 65.127 32.003 62.473 1.00 23.28 385 ALA B N 1
ATOM 7960 C CA . ALA B 1 385 ? 65.782 31.859 63.792 1.00 20.36 385 ALA B CA 1
ATOM 7961 C C . ALA B 1 385 ? 67.144 32.510 63.647 1.00 19.92 385 ALA B C 1
ATOM 7962 O O . ALA B 1 385 ? 68.067 31.874 63.225 1.00 26.11 385 ALA B O 1
ATOM 7964 N N . ARG B 1 386 ? 67.244 33.777 63.990 1.00 17.54 386 ARG B N 1
ATOM 7965 C CA . ARG B 1 386 ? 68.509 34.523 63.823 1.00 18.48 386 ARG B CA 1
ATOM 7966 C C . ARG B 1 386 ? 69.243 34.848 65.105 1.00 14.00 386 ARG B C 1
ATOM 7967 O O . ARG B 1 386 ? 70.308 35.409 65.049 1.00 14.06 386 ARG B O 1
ATOM 7975 N N . ALA B 1 387 ? 68.654 34.446 66.251 1.00 13.19 387 ALA B N 1
ATOM 7976 C CA . ALA B 1 387 ? 69.270 34.736 67.541 1.00 11.56 387 ALA B CA 1
ATOM 7977 C C . ALA B 1 387 ? 70.243 33.602 67.861 1.00 12.12 387 ALA B C 1
ATOM 7978 O O . ALA B 1 387 ? 69.800 32.492 68.129 1.00 16.05 387 ALA B O 1
ATOM 7980 N N . GLN B 1 388 ? 71.505 33.854 67.859 1.00 11.03 388 GLN B N 1
ATOM 7981 C CA . GLN B 1 388 ? 72.549 32.859 67.953 1.00 11.44 388 GLN B CA 1
ATOM 7982 C C . GLN B 1 388 ? 73.137 32.799 69.375 1.00 10.30 388 GLN B C 1
ATOM 7983 O O . GLN B 1 388 ? 73.436 33.856 69.939 1.00 10.95 388 GLN B O 1
ATOM 7989 N N . LEU B 1 389 ? 73.404 31.595 69.861 1.00 10.62 389 LEU B N 1
ATOM 7990 C CA . LEU B 1 389 ? 74.160 31.386 71.082 1.00 10.12 389 LEU B CA 1
ATOM 7991 C C . LEU B 1 389 ? 75.289 30.412 70.817 1.00 10.25 389 LEU B C 1
ATOM 7992 O O . LEU B 1 389 ? 75.105 29.316 70.277 1.00 11.03 389 LEU B O 1
ATOM 7997 N N . LEU B 1 390 ? 76.484 30.842 71.265 1.00 9.73 390 LEU B N 1
ATOM 7998 C CA . LEU B 1 390 ? 77.701 30.050 71.199 1.00 10.15 390 LEU B CA 1
ATOM 7999 C C . LEU B 1 390 ? 78.024 29.595 72.621 1.00 9.47 390 LEU B C 1
ATOM 8000 O O . LEU B 1 390 ? 78.111 30.452 73.505 1.00 10.05 390 LEU B O 1
ATOM 8005 N N . SER B 1 391 ? 78.190 28.309 72.853 1.00 9.99 391 SER B N 1
ATOM 8006 C CA . SER B 1 391 ? 78.399 27.770 74.197 1.00 9.84 391 SER B CA 1
ATOM 8007 C C . SER B 1 391 ? 79.475 26.686 74.186 1.00 10.19 391 SER B C 1
ATOM 8008 O O . SER B 1 391 ? 79.856 26.175 73.123 1.00 11.03 391 SER B O 1
ATOM 8011 N N . TYR B 1 392 ? 79.913 26.317 75.380 1.00 10.28 392 TYR B N 1
ATOM 8012 C CA . TYR B 1 392 ? 80.882 25.273 75.590 1.00 10.25 392 TYR B CA 1
ATOM 8013 C C . TYR B 1 392 ? 80.342 24.272 76.593 1.00 11.57 392 TYR B C 1
ATOM 8014 O O . TYR B 1 392 ? 79.819 24.669 77.649 1.00 11.83 392 TYR B O 1
ATOM 8023 N N . ASP B 1 393 ? 80.510 22.983 76.298 1.00 12.23 393 ASP B N 1
ATOM 8024 C CA . ASP B 1 393 ? 80.070 21.935 77.191 1.00 12.66 393 ASP B CA 1
ATOM 8025 C C . ASP B 1 393 ? 81.183 21.580 78.197 1.00 14.57 393 ASP B C 1
ATOM 8026 O O . ASP B 1 393 ? 82.221 22.225 78.272 1.00 14.40 393 ASP B O 1
ATOM 8031 N N . SER B 1 394 ? 80.939 20.547 79.009 1.00 16.58 394 SER B N 1
ATOM 8032 C CA . SER B 1 394 ? 81.871 20.204 80.112 1.00 18.96 394 SER B CA 1
ATOM 8033 C C . SER B 1 394 ? 83.176 19.630 79.605 1.00 19.37 394 SER B C 1
ATOM 8034 O O . SER B 1 394 ? 84.112 19.489 80.429 1.00 22.58 394 SER B O 1
ATOM 8037 N N . HIS B 1 395 ? 83.235 19.269 78.308 1.00 18.48 395 HIS B N 1
ATOM 8038 C CA . HIS B 1 395 ? 84.456 18.891 77.668 1.00 20.12 395 HIS B CA 1
ATOM 8039 C C . HIS B 1 395 ? 85.099 20.024 76.887 1.00 18.44 395 HIS B C 1
ATOM 8040 O O . HIS B 1 395 ? 86.064 19.805 76.123 1.00 20.96 395 HIS B O 1
ATOM 8047 N N . ASN B 1 396 ? 84.606 21.240 77.084 1.00 16.17 396 ASN B N 1
ATOM 8048 C CA . ASN B 1 396 ? 85.062 22.422 76.406 1.00 16.40 396 ASN B CA 1
ATOM 8049 C C . ASN B 1 396 ? 84.821 22.388 74.908 1.00 14.85 396 ASN B C 1
ATOM 8050 O O . ASN B 1 396 ? 85.425 23.171 74.169 1.00 15.73 396 ASN B O 1
ATOM 8055 N N . ALA B 1 397 ? 83.950 21.545 74.437 1.00 14.87 397 ALA B N 1
ATOM 8056 C CA . ALA B 1 397 ? 83.582 21.515 73.025 1.00 15.13 397 ALA B CA 1
ATOM 8057 C C . ALA B 1 397 ? 82.558 22.610 72.736 1.00 13.86 397 ALA B C 1
ATOM 8058 O O . ALA B 1 397 ? 81.645 22.859 73.511 1.00 13.87 397 ALA B O 1
ATOM 8060 N N . VAL B 1 398 ? 82.697 23.243 71.550 1.00 13.69 398 VAL B N 1
ATOM 8061 C CA . VAL B 1 398 ? 81.837 24.329 71.133 1.00 13.03 398 VAL B CA 1
ATOM 8062 C C . VAL B 1 398 ? 80.531 23.863 70.558 1.00 12.31 398 VAL B C 1
ATOM 8063 O O . VAL B 1 398 ? 80.472 22.831 69.874 1.00 15.28 398 VAL B O 1
ATOM 8067 N N . HIS B 1 399 ? 79.501 24.627 70.804 1.00 12.29 399 HIS B N 1
ATOM 8068 C CA . HIS B 1 399 ? 78.134 24.418 70.261 1.00 12.10 399 HIS B CA 1
ATOM 8069 C C . HIS B 1 399 ? 77.586 25.749 69.820 1.00 11.95 399 HIS B C 1
ATOM 8070 O O . HIS B 1 399 ? 77.746 26.761 70.497 1.00 13.13 399 HIS B O 1
ATOM 8077 N N . SER B 1 400 ? 76.931 25.759 68.645 1.00 12.44 400 SER B N 1
ATOM 8078 C CA . SER B 1 400 ? 76.247 26.902 68.144 1.00 12.01 400 SER B CA 1
ATOM 8079 C C . SER B 1 400 ? 74.805 26.528 67.904 1.00 12.60 400 SER B C 1
ATOM 8080 O O . SER B 1 400 ? 74.558 25.522 67.225 1.00 15.14 400 SER B O 1
ATOM 8083 N N . GLU B 1 401 ? 73.862 27.354 68.336 1.00 11.68 401 GLU B N 1
ATOM 8084 C CA . GLU B 1 401 ? 72.445 27.068 68.164 1.00 12.33 401 GLU B CA 1
ATOM 8085 C C . GLU B 1 401 ? 71.727 28.368 67.897 1.00 12.85 401 GLU B C 1
ATOM 8086 O O . GLU B 1 401 ? 72.041 29.409 68.496 1.00 12.65 401 GLU B O 1
ATOM 8092 N N . ALA B 1 402 ? 70.737 28.305 66.992 1.00 13.30 402 ALA B N 1
ATOM 8093 C CA . ALA B 1 402 ? 69.944 29.433 66.617 1.00 13.94 402 ALA B CA 1
ATOM 8094 C C . ALA B 1 402 ? 68.525 29.334 67.174 1.00 13.60 402 ALA B C 1
ATOM 8095 O O . ALA B 1 402 ? 67.942 28.250 67.189 1.00 15.65 402 ALA B O 1
ATOM 8097 N N . TYR B 1 403 ? 67.956 30.458 67.525 1.00 12.80 403 TYR B N 1
ATOM 8098 C CA . TYR B 1 403 ? 66.673 30.558 68.179 1.00 12.84 403 TYR B CA 1
ATOM 8099 C C . TYR B 1 403 ? 65.841 31.679 67.573 1.00 12.48 403 TYR B C 1
ATOM 8100 O O . TYR B 1 403 ? 66.340 32.648 66.983 1.00 13.51 403 TYR B O 1
ATOM 8109 N N . ASP B 1 404 ? 64.536 31.559 67.801 1.00 13.16 404 ASP B N 1
ATOM 8110 C CA . ASP B 1 404 ? 63.606 32.653 67.514 1.00 13.68 404 ASP B CA 1
ATOM 8111 C C . ASP B 1 404 ? 63.769 33.796 68.479 1.00 14.18 404 ASP B C 1
ATOM 8112 O O . ASP B 1 404 ? 63.757 34.967 68.082 1.00 15.55 404 ASP B O 1
ATOM 8117 N N . PHE B 1 405 ? 63.869 33.472 69.770 1.00 13.98 405 PHE B N 1
ATOM 8118 C CA . PHE B 1 405 ? 64.000 34.472 70.842 1.00 13.98 405 PHE B CA 1
ATOM 8119 C C . PHE B 1 405 ? 64.961 33.887 71.897 1.00 13.07 405 PHE B C 1
ATOM 8120 O O . PHE B 1 405 ? 65.029 32.680 72.074 1.00 13.12 405 PHE B O 1
ATOM 8128 N N . VAL B 1 406 ? 65.638 34.786 72.623 1.00 12.55 406 VAL B N 1
ATOM 8129 C CA . VAL B 1 406 ? 66.497 34.395 73.723 1.00 12.06 406 VAL B CA 1
ATOM 8130 C C . VAL B 1 406 ? 66.215 35.289 74.881 1.00 11.58 406 VAL B C 1
ATOM 8131 O O . VAL B 1 406 ? 66.168 36.518 74.767 1.00 12.20 406 VAL B O 1
ATOM 8135 N N . ILE B 1 407 ? 66.129 34.680 76.076 1.00 10.73 407 ILE B N 1
ATOM 8136 C CA . ILE B 1 407 ? 66.091 35.372 77.361 1.00 10.73 407 ILE B CA 1
ATOM 8137 C C . ILE B 1 407 ? 67.420 35.143 78.066 1.00 10.42 407 ILE B C 1
ATOM 8138 O O . ILE B 1 407 ? 67.778 33.992 78.374 1.00 10.79 407 ILE B O 1
ATOM 8143 N N . LEU B 1 408 ? 68.160 36.229 78.270 1.00 9.93 408 LEU B N 1
ATOM 8144 C CA . LEU B 1 408 ? 69.484 36.191 78.914 1.00 9.52 408 LEU B CA 1
ATOM 8145 C C . LEU B 1 408 ? 69.252 36.444 80.399 1.00 9.48 408 LEU B C 1
ATOM 8146 O O . LEU B 1 408 ? 69.075 37.589 80.833 1.00 9.85 408 LEU B O 1
ATOM 8151 N N . ALA B 1 409 ? 69.195 35.350 81.160 1.00 9.56 409 ALA B N 1
ATOM 8152 C CA . ALA B 1 409 ? 68.778 35.343 82.563 1.00 9.06 409 ALA B CA 1
ATOM 8153 C C . ALA B 1 409 ? 70.017 35.163 83.469 1.00 9.22 409 ALA B C 1
ATOM 8154 O O . ALA B 1 409 ? 70.020 34.252 84.303 1.00 9.22 409 ALA B O 1
ATOM 8156 N N . VAL B 1 410 ? 71.010 36.014 83.315 1.00 9.02 410 VAL B N 1
ATOM 8157 C CA . VAL B 1 410 ? 72.215 35.981 84.118 1.00 8.34 410 VAL B CA 1
ATOM 8158 C C . VAL B 1 410 ? 72.509 37.392 84.565 1.00 8.33 410 VAL B C 1
ATOM 8159 O O . VAL B 1 410 ? 72.178 38.346 83.847 1.00 8.77 410 VAL B O 1
ATOM 8163 N N . PRO B 1 411 ? 73.142 37.555 85.728 1.00 8.11 411 PRO B N 1
ATOM 8164 C CA . PRO B 1 411 ? 73.470 38.891 86.228 1.00 8.36 411 PRO B CA 1
ATOM 8165 C C . PRO B 1 411 ? 74.574 39.565 85.433 1.00 8.20 411 PRO B C 1
ATOM 8166 O O . PRO B 1 411 ? 75.174 38.958 84.541 1.00 8.59 411 PRO B O 1
ATOM 8170 N N . HIS B 1 412 ? 74.801 40.833 85.716 1.00 7.95 412 HIS B N 1
ATOM 8171 C CA . HIS B 1 412 ? 75.452 41.706 84.731 1.00 7.90 412 HIS B CA 1
ATOM 8172 C C . HIS B 1 412 ? 76.863 41.320 84.421 1.00 8.22 412 HIS B C 1
ATOM 8173 O O . HIS B 1 412 ? 77.255 41.376 83.235 1.00 9.25 412 HIS B O 1
ATOM 8180 N N . ASP B 1 413 ? 77.701 40.948 85.398 1.00 8.71 413 ASP B N 1
ATOM 8181 C CA . ASP B 1 413 ? 79.052 40.601 85.057 1.00 9.09 413 ASP B CA 1
ATOM 8182 C C . ASP B 1 413 ? 79.131 39.317 84.289 1.00 8.94 413 ASP B C 1
ATOM 8183 O O . ASP B 1 413 ? 80.023 39.160 83.420 1.00 12.10 413 ASP B O 1
ATOM 8188 N N . GLN B 1 414 ? 78.206 38.380 84.500 1.00 8.16 414 GLN B N 1
ATOM 8189 C CA . GLN B 1 414 ? 78.129 37.170 83.686 1.00 8.61 414 GLN B CA 1
ATOM 8190 C C . GLN B 1 414 ? 77.599 37.465 82.290 1.00 8.70 414 GLN B C 1
ATOM 8191 O O . GLN B 1 414 ? 77.939 36.756 81.335 1.00 9.50 414 GLN B O 1
ATOM 8197 N N . LEU B 1 415 ? 76.776 38.493 82.132 1.00 8.45 415 LEU B N 1
ATOM 8198 C CA . LEU B 1 415 ? 76.233 38.854 80.825 1.00 8.46 415 LEU B CA 1
ATOM 8199 C C . LEU B 1 415 ? 77.261 39.588 79.948 1.00 8.13 415 LEU B C 1
ATOM 8200 O O . LEU B 1 415 ? 77.252 39.399 78.729 1.00 8.66 415 LEU B O 1
ATOM 8205 N N . THR B 1 416 ? 78.113 40.400 80.554 1.00 8.27 416 THR B N 1
ATOM 8206 C CA . THR B 1 416 ? 79.054 41.204 79.810 1.00 8.30 416 THR B CA 1
ATOM 8207 C C . THR B 1 416 ? 79.800 40.433 78.715 1.00 8.70 416 THR B C 1
ATOM 8208 O O . THR B 1 416 ? 79.828 40.903 77.581 1.00 9.16 416 THR B O 1
ATOM 8212 N N . PRO B 1 417 ? 80.454 39.305 79.013 1.00 9.04 417 PRO B N 1
ATOM 8213 C CA . PRO B 1 417 ? 81.222 38.664 77.928 1.00 9.71 417 PRO B CA 1
ATOM 8214 C C . PRO B 1 417 ? 80.390 38.191 76.786 1.00 8.85 417 PRO B C 1
ATOM 8215 O O . PRO B 1 417 ? 80.863 37.993 75.669 1.00 9.58 417 PRO B O 1
ATOM 8219 N N . ILE B 1 418 ? 79.129 37.896 77.072 1.00 8.80 418 ILE B N 1
ATOM 8220 C CA . ILE B 1 418 ? 78.161 37.361 76.094 1.00 9.11 418 ILE B CA 1
ATOM 8221 C C . ILE B 1 418 ? 77.680 38.428 75.109 1.00 9.05 418 ILE B C 1
ATOM 8222 O O . ILE B 1 418 ? 77.354 38.110 73.970 1.00 9.62 418 ILE B O 1
ATOM 8227 N N . VAL B 1 419 ? 77.608 39.704 75.552 1.00 8.89 419 VAL B N 1
ATOM 8228 C CA . VAL B 1 419 ? 76.976 40.758 74.806 1.00 9.23 419 VAL B CA 1
ATOM 8229 C C . VAL B 1 419 ? 77.881 41.878 74.344 1.00 9.09 419 VAL B C 1
ATOM 8230 O O . VAL B 1 419 ? 77.423 42.746 73.580 1.00 9.43 419 VAL B O 1
ATOM 8234 N N . SER B 1 420 ? 79.127 41.944 74.825 1.00 8.61 420 SER B N 1
ATOM 8235 C CA . SER B 1 420 ? 79.982 43.094 74.669 1.00 8.84 420 SER B CA 1
ATOM 8236 C C . SER B 1 420 ? 81.161 42.941 73.719 1.00 8.72 420 SER B C 1
ATOM 8237 O O . SER B 1 420 ? 81.887 43.907 73.552 1.00 10.42 420 SER B O 1
ATOM 8240 N N . ARG B 1 421 ? 81.356 41.764 73.134 1.00 8.92 421 ARG B N 1
ATOM 8241 C CA . ARG B 1 421 ? 82.561 41.469 72.396 1.00 9.20 421 ARG B CA 1
ATOM 8242 C C . ARG B 1 421 ? 82.333 41.411 70.873 1.00 9.61 421 ARG B C 1
ATOM 8243 O O . ARG B 1 421 ? 83.256 41.076 70.129 1.00 10.81 421 ARG B O 1
ATOM 8251 N N . SER B 1 422 ? 81.146 41.751 70.420 1.00 9.73 422 SER B N 1
ATOM 8252 C CA . SER B 1 422 ? 80.703 41.764 69.019 1.00 11.31 422 SER B CA 1
ATOM 8253 C C . SER B 1 422 ? 80.573 43.160 68.461 1.00 11.47 422 SER B C 1
ATOM 8254 O O . SER B 1 422 ? 79.982 43.326 67.377 1.00 13.25 422 SER B O 1
ATOM 8257 N N . GLY B 1 423 ? 81.111 44.155 69.108 1.00 10.96 423 GLY B N 1
ATOM 8258 C CA . GLY B 1 423 ? 80.941 45.508 68.616 1.00 11.73 423 GLY B CA 1
ATOM 8259 C C . GLY B 1 423 ? 79.518 45.997 68.680 1.00 11.31 423 GLY B C 1
ATOM 8260 O O . GLY B 1 423 ? 78.686 45.471 69.429 1.00 12.50 423 GLY B O 1
ATOM 8261 N N . PHE B 1 424 ? 79.225 47.029 67.901 1.00 10.89 424 PHE B N 1
ATOM 8262 C CA . PHE B 1 424 ? 78.053 47.856 68.113 1.00 11.83 424 PHE B CA 1
ATOM 8263 C C . PHE B 1 424 ? 77.302 48.175 66.826 1.00 12.30 424 PHE B C 1
ATOM 8264 O O . PHE B 1 424 ? 76.391 49.008 66.828 1.00 14.11 424 PHE B O 1
ATOM 8272 N N . GLU B 1 425 ? 77.586 47.452 65.765 1.00 12.63 425 GLU B N 1
ATOM 8273 C CA . GLU B 1 425 ? 76.986 47.656 64.455 1.00 13.76 425 GLU B CA 1
ATOM 8274 C C . GLU B 1 425 ? 77.130 46.365 63.639 1.00 13.75 425 GLU B C 1
ATOM 8275 O O . GLU B 1 425 ? 77.681 45.392 64.081 1.00 15.25 425 GLU B O 1
ATOM 8281 N N . HIS B 1 426 ? 76.630 46.408 62.410 1.00 14.11 426 HIS B N 1
ATOM 8282 C CA . HIS B 1 426 ? 76.811 45.268 61.492 1.00 14.48 426 HIS B CA 1
ATOM 8283 C C . HIS B 1 426 ? 78.275 44.957 61.307 1.00 14.13 426 HIS B C 1
ATOM 8284 O O . HIS B 1 426 ? 79.100 45.867 61.133 1.00 15.75 426 HIS B O 1
ATOM 8291 N N . ALA B 1 427 ? 78.549 43.643 61.178 1.00 13.99 427 ALA B N 1
ATOM 8292 C CA . ALA B 1 427 ? 79.834 43.151 60.762 1.00 14.91 427 ALA B CA 1
ATOM 8293 C C . ALA B 1 427 ? 79.640 42.110 59.715 1.00 14.18 427 ALA B C 1
ATOM 8294 O O . ALA B 1 427 ? 78.787 41.262 59.867 1.00 14.87 427 ALA B O 1
ATOM 8296 N N . ALA B 1 428 ? 80.457 42.111 58.651 1.00 14.54 428 ALA B N 1
ATOM 8297 C CA . ALA B 1 428 ? 80.323 41.083 57.612 1.00 15.06 428 ALA B CA 1
ATOM 8298 C C . ALA B 1 428 ? 80.483 39.674 58.177 1.00 14.48 428 ALA B C 1
ATOM 8299 O O . ALA B 1 428 ? 79.730 38.765 57.812 1.00 14.46 428 ALA B O 1
ATOM 8301 N N . SER B 1 429 ? 81.453 39.487 59.068 1.00 13.63 429 SER B N 1
ATOM 8302 C CA . SER B 1 429 ? 81.646 38.200 59.721 1.00 14.07 429 SER B CA 1
ATOM 8303 C C . SER B 1 429 ? 82.380 38.412 61.030 1.00 13.69 429 SER B C 1
ATOM 8304 O O . SER B 1 429 ? 83.157 39.401 61.170 1.00 15.67 429 SER B O 1
ATOM 8307 N N . GLN B 1 430 ? 82.175 37.503 61.950 1.00 12.42 430 GLN B N 1
ATOM 8308 C CA . GLN B 1 430 ? 82.917 37.481 63.191 1.00 12.10 430 GLN B CA 1
ATOM 8309 C C . GLN B 1 430 ? 83.161 36.043 63.575 1.00 11.38 430 GLN B C 1
ATOM 8310 O O . GLN B 1 430 ? 82.292 35.179 63.432 1.00 12.26 430 GLN B O 1
ATOM 8316 N N . ASN B 1 431 ? 84.387 35.786 64.088 1.00 11.29 431 ASN B N 1
ATOM 8317 C CA . ASN B 1 431 ? 84.752 34.488 64.620 1.00 11.01 431 ASN B CA 1
ATOM 8318 C C . ASN B 1 431 ? 84.621 34.561 66.131 1.00 10.38 431 ASN B C 1
ATOM 8319 O O . ASN B 1 431 ? 85.480 35.061 66.833 1.00 11.98 431 ASN B O 1
ATOM 8324 N N . LEU B 1 432 ? 83.428 34.194 66.612 1.00 10.03 432 LEU B N 1
ATOM 8325 C CA . LEU B 1 432 ? 83.086 34.412 68.039 1.00 10.36 432 LEU B CA 1
ATOM 8326 C C . LEU B 1 432 ? 83.449 33.180 68.861 1.00 10.53 432 LEU B C 1
ATOM 8327 O O . LEU B 1 432 ? 83.488 32.067 68.389 1.00 12.60 432 LEU B O 1
ATOM 8332 N N . GLY B 1 433 ? 83.663 33.454 70.136 1.00 9.61 433 GLY B N 1
ATOM 8333 C CA . GLY B 1 433 ? 83.941 32.466 71.136 1.00 9.98 433 GLY B CA 1
ATOM 8334 C C . GLY B 1 433 ? 85.077 32.871 72.037 1.00 8.93 433 GLY B C 1
ATOM 8335 O O . GLY B 1 433 ? 85.535 34.033 72.020 1.00 9.87 433 GLY B O 1
ATOM 8336 N N . ASP B 1 434 ? 85.543 31.949 72.846 1.00 9.35 434 ASP B N 1
ATOM 8337 C CA . ASP B 1 434 ? 86.529 32.252 73.870 1.00 9.20 434 ASP B CA 1
ATOM 8338 C C . ASP B 1 434 ? 87.918 31.983 73.343 1.00 8.84 434 ASP B C 1
ATOM 8339 O O . ASP B 1 434 ? 88.695 31.153 73.841 1.00 9.83 434 ASP B O 1
ATOM 8344 N N . ALA B 1 435 ? 88.296 32.738 72.317 1.00 9.64 435 ALA B N 1
ATOM 8345 C CA . ALA B 1 435 ? 89.581 32.520 71.646 1.00 9.95 435 ALA B CA 1
ATOM 8346 C C . ALA B 1 435 ? 90.722 32.760 72.624 1.00 10.12 435 ALA B C 1
ATOM 8347 O O . ALA B 1 435 ? 91.775 32.102 72.472 1.00 10.90 435 ALA B O 1
ATOM 8349 N N . GLY B 1 436 ? 90.630 33.675 73.565 1.00 9.87 436 GLY B N 1
ATOM 8350 C CA . GLY B 1 436 ? 91.757 33.866 74.471 1.00 10.12 436 GLY B CA 1
ATOM 8351 C C . GLY B 1 436 ? 92.023 32.697 75.393 1.00 10.27 436 GLY B C 1
ATOM 8352 O O . GLY B 1 436 ? 93.141 32.525 75.895 1.00 11.24 436 GLY B O 1
ATOM 8353 N N . LEU B 1 437 ? 90.998 31.878 75.630 1.00 9.89 437 LEU B N 1
ATOM 8354 C CA . LEU B 1 437 ? 91.115 30.657 76.406 1.00 10.74 437 LEU B CA 1
ATOM 8355 C C . LEU B 1 437 ? 91.635 29.519 75.568 1.00 12.14 437 LEU B C 1
ATOM 8356 O O . LEU B 1 437 ? 91.841 28.427 76.080 1.00 16.00 437 LEU B O 1
ATOM 8361 N N . GLY B 1 438 ? 91.845 29.694 74.263 1.00 11.16 438 GLY B N 1
ATOM 8362 C CA . GLY B 1 438 ? 92.199 28.600 73.384 1.00 12.76 438 GLY B CA 1
ATOM 8363 C C . GLY B 1 438 ? 91.089 27.760 72.934 1.00 12.37 438 GLY B C 1
ATOM 8364 O O . GLY B 1 438 ? 91.330 26.648 72.424 1.00 15.37 438 GLY B O 1
ATOM 8365 N N . LEU B 1 439 ? 89.835 28.161 73.134 1.00 10.80 439 LEU B N 1
ATOM 8366 C CA . LEU B 1 439 ? 88.717 27.391 72.765 1.00 11.40 439 LEU B CA 1
ATOM 8367 C C . LEU B 1 439 ? 88.299 27.710 71.330 1.00 11.64 439 LEU B C 1
ATOM 8368 O O . LEU B 1 439 ? 88.612 28.756 70.775 1.00 12.96 439 LEU B O 1
ATOM 8373 N N . GLU B 1 440 ? 87.568 26.790 70.740 1.00 12.22 440 GLU B N 1
ATOM 8374 C CA . GLU B 1 440 ? 87.197 26.904 69.335 1.00 12.63 440 GLU B CA 1
ATOM 8375 C C . GLU B 1 440 ? 86.186 28.019 69.135 1.00 11.49 440 GLU B C 1
ATOM 8376 O O . GLU B 1 440 ? 85.251 28.174 69.909 1.00 12.28 440 GLU B O 1
ATOM 8382 N N . THR B 1 441 ? 86.341 28.742 68.047 1.00 11.75 441 THR B N 1
ATOM 8383 C CA . THR B 1 441 ? 85.422 29.778 67.652 1.00 11.61 441 THR B CA 1
ATOM 8384 C C . THR B 1 441 ? 84.491 29.266 66.559 1.00 11.56 441 THR B C 1
ATOM 8385 O O . THR B 1 441 ? 84.692 28.211 65.983 1.00 13.83 441 THR B O 1
ATOM 8389 N N . HIS B 1 442 ? 83.467 30.062 66.310 1.00 11.95 442 HIS B N 1
ATOM 8390 C CA . HIS B 1 442 ? 82.479 29.822 65.250 1.00 11.79 442 HIS B CA 1
ATOM 8391 C C . HIS B 1 442 ? 82.303 31.076 64.447 1.00 10.99 442 HIS B C 1
ATOM 8392 O O . HIS B 1 442 ? 82.154 32.152 64.984 1.00 11.61 442 HIS B O 1
ATOM 8399 N N . THR B 1 443 ? 82.313 30.947 63.121 1.00 12.33 443 THR B N 1
ATOM 8400 C CA . THR B 1 443 ? 82.112 32.047 62.227 1.00 12.33 443 THR B CA 1
ATOM 8401 C C . THR B 1 443 ? 80.659 32.332 61.987 1.00 12.12 443 THR B C 1
ATOM 8402 O O . THR B 1 443 ? 79.938 31.491 61.488 1.00 14.70 443 THR B O 1
ATOM 8406 N N . TYR B 1 444 ? 80.230 33.506 62.333 1.00 11.52 444 TYR B N 1
ATOM 8407 C CA . TYR B 1 444 ? 78.926 34.047 62.026 1.00 11.78 444 TYR B CA 1
ATOM 8408 C C . TYR B 1 444 ? 79.056 35.088 60.955 1.00 12.14 444 TYR B C 1
ATOM 8409 O O . TYR B 1 444 ? 79.994 35.850 60.936 1.00 13.20 444 TYR B O 1
ATOM 8418 N N . ASN B 1 445 ? 78.073 35.133 60.066 1.00 13.49 445 ASN B N 1
ATOM 8419 C CA . ASN B 1 445 ? 78.047 36.075 58.950 1.00 13.45 445 ASN B CA 1
ATOM 8420 C C . ASN B 1 445 ? 76.862 37.000 59.067 1.00 15.11 445 ASN B C 1
ATOM 8421 O O . ASN B 1 445 ? 75.799 36.614 59.573 1.00 15.98 445 ASN B O 1
ATOM 8426 N N . GLN B 1 446 ? 77.042 38.242 58.610 1.00 14.62 446 GLN B N 1
ATOM 8427 C CA . GLN B 1 446 ? 76.002 39.285 58.662 1.00 15.51 446 GLN B CA 1
ATOM 8428 C C . GLN B 1 446 ? 75.557 39.455 60.129 1.00 14.17 446 GLN B C 1
ATOM 8429 O O . GLN B 1 446 ? 74.401 39.217 60.493 1.00 15.68 446 GLN B O 1
ATOM 8435 N N . VAL B 1 447 ? 76.482 39.854 60.944 1.00 13.08 447 VAL B N 1
ATOM 8436 C CA . VAL B 1 447 ? 76.333 39.834 62.407 1.00 12.65 447 VAL B CA 1
ATOM 8437 C C . VAL B 1 447 ? 75.886 41.204 62.902 1.00 12.58 447 VAL B C 1
ATOM 8438 O O . VAL B 1 447 ? 76.429 42.240 62.510 1.00 14.91 447 VAL B O 1
ATOM 8442 N N . TYR B 1 448 ? 74.939 41.159 63.857 1.00 12.45 448 TYR B N 1
ATOM 8443 C CA . TYR B 1 448 ? 74.563 42.329 64.626 1.00 12.88 448 TYR B CA 1
ATOM 8444 C C . TYR B 1 448 ? 74.663 42.008 66.098 1.00 11.71 448 TYR B C 1
ATOM 8445 O O . TYR B 1 448 ? 74.528 40.866 66.516 1.00 12.59 448 TYR B O 1
ATOM 8454 N N . PRO B 1 449 ? 74.939 43.032 66.921 1.00 12.49 449 PRO B N 1
ATOM 8455 C CA . PRO B 1 449 ? 74.991 42.787 68.371 1.00 12.20 449 PRO B CA 1
ATOM 8456 C C . PRO B 1 449 ? 73.697 42.205 68.853 1.00 10.74 449 PRO B C 1
ATOM 8457 O O . PRO B 1 449 ? 72.596 42.442 68.316 1.00 11.88 449 PRO B O 1
ATOM 8461 N N . PRO B 1 450 ? 73.751 41.448 69.969 1.00 10.24 450 PRO B N 1
ATOM 8462 C CA . PRO B 1 450 ? 72.548 40.868 70.535 1.00 10.26 450 PRO B CA 1
ATOM 8463 C C . PRO B 1 450 ? 71.581 41.902 71.142 1.00 9.90 450 PRO B C 1
ATOM 8464 O O . PRO B 1 450 ? 70.369 41.798 70.997 1.00 10.95 450 PRO B O 1
ATOM 8468 N N . LEU B 1 451 ? 72.130 42.874 71.903 1.00 9.75 451 LEU B N 1
ATOM 8469 C CA . LEU B 1 451 ? 71.283 43.860 72.584 1.00 9.84 451 LEU B CA 1
ATOM 8470 C C . LEU B 1 451 ? 71.087 45.036 71.648 1.00 10.75 451 LEU B C 1
ATOM 8471 O O . LEU B 1 451 ? 71.643 46.107 71.790 1.00 11.58 451 LEU B O 1
ATOM 8476 N N . LEU B 1 452 ? 70.247 44.778 70.620 1.00 10.79 452 LEU B N 1
ATOM 8477 C CA . LEU B 1 452 ? 70.172 45.612 69.457 1.00 11.71 452 LEU B CA 1
ATOM 8478 C C . LEU B 1 452 ? 69.124 46.687 69.639 1.00 12.40 452 LEU B C 1
ATOM 8479 O O . LEU B 1 452 ? 67.950 46.521 69.372 1.00 15.33 452 LEU B O 1
ATOM 8484 N N . LEU B 1 453 ? 69.534 47.841 70.120 1.00 12.11 453 LEU B N 1
ATOM 8485 C CA . LEU B 1 453 ? 68.651 48.974 70.299 1.00 13.27 453 LEU B CA 1
ATOM 8486 C C . LEU B 1 453 ? 68.495 49.820 69.048 1.00 14.28 453 LEU B C 1
ATOM 8487 O O . LEU B 1 453 ? 67.542 50.631 68.970 1.00 17.59 453 LEU B O 1
ATOM 8492 N N . SER B 1 454 ? 69.393 49.726 68.098 1.00 14.59 454 SER B N 1
ATOM 8493 C CA . SER B 1 454 ? 69.350 50.521 66.938 1.00 17.14 454 SER B CA 1
ATOM 8494 C C . SER B 1 454 ? 69.980 49.851 65.776 1.00 20.07 454 SER B C 1
ATOM 8495 O O . SER B 1 454 ? 71.048 49.198 65.867 1.00 20.56 454 SER B O 1
ATOM 8498 N N . ASP B 1 455 ? 69.326 50.043 64.620 1.00 23.76 455 ASP B N 1
ATOM 8499 C CA . ASP B 1 455 ? 69.854 49.685 63.346 1.00 26.28 455 ASP B CA 1
ATOM 8500 C C . ASP B 1 455 ? 70.742 50.797 62.765 1.00 26.39 455 ASP B C 1
ATOM 8501 O O . ASP B 1 455 ? 71.189 50.615 61.663 1.00 28.94 455 ASP B O 1
ATOM 8506 N N . SER B 1 456 ? 70.812 51.965 63.395 1.00 25.86 456 SER B N 1
ATOM 8507 C CA . SER B 1 456 ? 71.591 53.083 62.887 1.00 25.96 456 SER B CA 1
ATOM 8508 C C . SER B 1 456 ? 72.586 53.800 63.822 1.00 25.72 456 SER B C 1
ATOM 8509 O O . SER B 1 456 ? 73.427 54.591 63.343 1.00 28.53 456 SER B O 1
ATOM 8512 N N . SER B 1 457 ? 72.496 53.517 65.089 1.00 22.21 457 SER B N 1
ATOM 8513 C CA . SER B 1 457 ? 73.294 54.237 66.068 1.00 20.51 457 SER B CA 1
ATOM 8514 C C . SER B 1 457 ? 74.170 53.274 66.853 1.00 16.87 457 SER B C 1
ATOM 8515 O O . SER B 1 457 ? 73.666 52.629 67.792 1.00 17.28 457 SER B O 1
ATOM 8518 N N . PRO B 1 458 ? 75.499 53.224 66.553 1.00 15.27 458 PRO B N 1
ATOM 8519 C CA . PRO B 1 458 ? 76.391 52.447 67.429 1.00 13.71 458 PRO B CA 1
ATOM 8520 C C . PRO B 1 458 ? 76.295 52.942 68.871 1.00 13.20 458 PRO B C 1
ATOM 8521 O O . PRO B 1 458 ? 76.464 52.128 69.774 1.00 12.73 458 PRO B O 1
ATOM 8525 N N . ALA B 1 459 ? 76.142 54.228 69.107 1.00 13.20 459 ALA B N 1
ATOM 8526 C CA . ALA B 1 459 ? 76.088 54.724 70.483 1.00 12.51 459 ALA B CA 1
ATOM 8527 C C . ALA B 1 459 ? 74.892 54.170 71.257 1.00 11.90 459 ALA B C 1
ATOM 8528 O O . ALA B 1 459 ? 75.036 53.894 72.439 1.00 12.11 459 ALA B O 1
ATOM 8530 N N . ALA B 1 460 ? 73.727 54.010 70.610 1.00 12.74 460 ALA B N 1
ATOM 8531 C CA . ALA B 1 460 ? 72.615 53.440 71.288 1.00 13.15 460 ALA B CA 1
ATOM 8532 C C . ALA B 1 460 ? 72.885 52.007 71.719 1.00 11.90 460 ALA B C 1
ATOM 8533 O O . ALA B 1 460 ? 72.561 51.574 72.826 1.00 12.19 460 ALA B O 1
ATOM 8535 N N . ASN B 1 461 ? 73.506 51.230 70.812 1.00 11.04 461 ASN B N 1
ATOM 8536 C CA . ASN B 1 461 ? 73.864 49.881 71.121 1.00 11.11 461 ASN B CA 1
ATOM 8537 C C . ASN B 1 461 ? 74.950 49.836 72.209 1.00 10.15 461 ASN B C 1
ATOM 8538 O O . ASN B 1 461 ? 74.937 48.937 73.065 1.00 10.91 461 ASN B O 1
ATOM 8543 N N . ALA B 1 462 ? 75.869 50.781 72.168 1.00 9.98 462 ALA B N 1
ATOM 8544 C CA . ALA B 1 462 ? 76.894 50.898 73.188 1.00 10.41 462 ALA B CA 1
ATOM 8545 C C . ALA B 1 462 ? 76.301 51.259 74.542 1.00 9.73 462 ALA B C 1
ATOM 8546 O O . ALA B 1 462 ? 76.808 50.806 75.577 1.00 10.25 462 ALA B O 1
ATOM 8548 N N . ARG B 1 463 ? 75.271 52.083 74.578 1.00 10.06 463 ARG B N 1
ATOM 8549 C CA . ARG B 1 463 ? 74.715 52.515 75.870 1.00 10.37 463 ARG B CA 1
ATOM 8550 C C . ARG B 1 463 ? 74.235 51.306 76.686 1.00 10.08 463 ARG B C 1
ATOM 8551 O O . ARG B 1 463 ? 74.513 51.213 77.877 1.00 10.33 463 ARG B O 1
ATOM 8559 N N . ILE B 1 464 ? 73.498 50.391 76.058 1.00 9.72 464 ILE B N 1
ATOM 8560 C CA . ILE B 1 464 ? 72.979 49.277 76.840 1.00 9.72 464 ILE B CA 1
ATOM 8561 C C . ILE B 1 464 ? 74.111 48.374 77.317 1.00 9.44 464 ILE B C 1
ATOM 8562 O O . ILE B 1 464 ? 74.155 47.921 78.466 1.00 10.10 464 ILE B O 1
ATOM 8567 N N . VAL B 1 465 ? 75.091 48.087 76.443 1.00 9.31 465 VAL B N 1
ATOM 8568 C CA . VAL B 1 465 ? 76.218 47.236 76.791 1.00 9.04 465 VAL B CA 1
ATOM 8569 C C . VAL B 1 465 ? 77.076 47.867 77.898 1.00 8.21 465 VAL B C 1
ATOM 8570 O O . VAL B 1 465 ? 77.438 47.200 78.881 1.00 8.76 465 VAL B O 1
ATOM 8574 N N . THR B 1 466 ? 77.454 49.116 77.702 1.00 8.40 466 THR B N 1
ATOM 8575 C CA . THR B 1 466 ? 78.278 49.798 78.662 1.00 8.39 466 THR B CA 1
ATOM 8576 C C . THR B 1 466 ? 77.557 49.944 79.997 1.00 8.68 466 THR B C 1
ATOM 8577 O O . THR B 1 466 ? 78.199 49.834 81.064 1.00 9.51 466 THR B O 1
ATOM 8581 N N . ALA B 1 467 ? 76.264 50.184 79.973 1.00 8.83 467 ALA B N 1
ATOM 8582 C CA . ALA B 1 467 ? 75.460 50.270 81.194 1.00 9.71 467 ALA B CA 1
ATOM 8583 C C . ALA B 1 467 ? 75.558 48.959 82.002 1.00 9.20 467 ALA B C 1
ATOM 8584 O O . ALA B 1 467 ? 75.844 48.945 83.173 1.00 9.80 467 ALA B O 1
ATOM 8586 N N . ILE B 1 468 ? 75.269 47.832 81.322 1.00 9.33 468 ILE B N 1
ATOM 8587 C CA . ILE B 1 468 ? 75.311 46.533 81.956 1.00 9.04 468 ILE B CA 1
ATOM 8588 C C . ILE B 1 468 ? 76.664 46.307 82.591 1.00 8.54 468 ILE B C 1
ATOM 8589 O O . ILE B 1 468 ? 76.755 45.827 83.718 1.00 9.49 468 ILE B O 1
ATOM 8594 N N . GLY B 1 469 ? 77.726 46.617 81.852 1.00 8.67 469 GLY B N 1
ATOM 8595 C CA . GLY B 1 469 ? 79.033 46.295 82.336 1.00 9.57 469 GLY B CA 1
ATOM 8596 C C . GLY B 1 469 ? 79.509 47.138 83.494 1.00 9.39 469 GLY B C 1
ATOM 8597 O O . GLY B 1 469 ? 80.471 46.755 84.144 1.00 12.47 469 GLY B O 1
ATOM 8598 N N . GLN B 1 470 ? 78.863 48.254 83.769 1.00 8.20 470 GLN B N 1
ATOM 8599 C CA . GLN B 1 470 ? 79.243 49.160 84.837 1.00 8.46 470 GLN B CA 1
ATOM 8600 C C . GLN B 1 470 ? 78.225 49.182 85.941 1.00 8.63 470 GLN B C 1
ATOM 8601 O O . GLN B 1 470 ? 78.308 50.052 86.840 1.00 9.90 470 GLN B O 1
ATOM 8607 N N . LEU B 1 471 ? 77.284 48.259 86.001 1.00 8.38 471 LEU B N 1
ATOM 8608 C CA . LEU B 1 471 ? 76.428 48.146 87.177 1.00 8.02 471 LEU B CA 1
ATOM 8609 C C . LEU B 1 471 ? 77.278 47.669 88.352 1.00 7.74 471 LEU B C 1
ATOM 8610 O O . LEU B 1 471 ? 78.311 47.020 88.178 1.00 8.31 471 LEU B O 1
ATOM 8615 N N . HIS B 1 472 ? 76.868 48.018 89.572 1.00 8.06 472 HIS B N 1
ATOM 8616 C CA . HIS B 1 472 ? 77.626 47.682 90.765 1.00 7.53 472 HIS B CA 1
ATOM 8617 C C . HIS B 1 472 ? 77.102 46.379 91.377 1.00 7.40 472 HIS B C 1
ATOM 8618 O O . HIS B 1 472 ? 75.961 46.326 91.825 1.00 8.65 472 HIS B O 1
ATOM 8625 N N . MET B 1 473 ? 77.936 45.340 91.385 1.00 8.06 473 MET B N 1
ATOM 8626 C CA . MET B 1 473 ? 77.651 44.105 92.109 1.00 7.79 473 MET B CA 1
ATOM 8627 C C . MET B 1 473 ? 78.179 44.248 93.525 1.00 7.52 473 MET B C 1
ATOM 8628 O O . MET B 1 473 ? 79.380 44.319 93.739 1.00 8.73 473 MET B O 1
ATOM 8633 N N . ALA B 1 474 ? 77.301 44.311 94.493 1.00 8.97 474 ALA B N 1
ATOM 8634 C CA . ALA B 1 474 ? 77.726 44.389 95.916 1.00 8.72 474 ALA B CA 1
ATOM 8635 C C . ALA B 1 474 ? 78.438 43.113 96.254 1.00 9.03 474 ALA B C 1
ATOM 8636 O O . ALA B 1 474 ? 78.042 42.012 95.884 1.00 11.51 474 ALA B O 1
ATOM 8638 N N . ARG B 1 475 ? 79.509 43.264 97.018 1.00 8.92 475 ARG B N 1
ATOM 8639 C CA . ARG B 1 475 ? 80.295 42.158 97.513 1.00 8.97 475 ARG B CA 1
ATOM 8640 C C . ARG B 1 475 ? 79.629 41.560 98.735 1.00 8.04 475 ARG B C 1
ATOM 8641 O O . ARG B 1 475 ? 79.026 42.283 99.534 1.00 8.24 475 ARG B O 1
ATOM 8649 N N . SER B 1 476 ? 79.703 40.241 98.910 1.00 8.02 476 SER B N 1
ATOM 8650 C CA . SER B 1 476 ? 79.121 39.618 100.069 1.00 7.62 476 SER B CA 1
ATOM 8651 C C . SER B 1 476 ? 79.715 38.258 100.325 1.00 7.47 476 SER B C 1
ATOM 8652 O O . SER B 1 476 ? 80.066 37.536 99.395 1.00 8.53 476 SER B O 1
ATOM 8655 N N . SER B 1 477 ? 79.775 37.895 101.623 1.00 7.75 477 SER B N 1
ATOM 8656 C CA . SER B 1 477 ? 80.267 36.610 102.041 1.00 7.92 477 SER B CA 1
ATOM 8657 C C . SER B 1 477 ? 79.484 36.098 103.242 1.00 7.42 477 SER B C 1
ATOM 8658 O O . SER B 1 477 ? 78.989 36.922 104.048 1.00 7.91 477 SER B O 1
ATOM 8661 N N . LYS B 1 478 ? 79.424 34.793 103.404 1.00 7.55 478 LYS B N 1
ATOM 8662 C CA . LYS B 1 478 ? 78.800 34.182 104.583 1.00 7.58 478 LYS B CA 1
ATOM 8663 C C . LYS B 1 478 ? 79.694 33.113 105.165 1.00 7.58 478 LYS B C 1
ATOM 8664 O O . LYS B 1 478 ? 80.110 32.182 104.467 1.00 8.30 478 LYS B O 1
ATOM 8670 N N . VAL B 1 479 ? 79.960 33.239 106.473 1.00 7.81 479 VAL B N 1
ATOM 8671 C CA . VAL B 1 479 ? 80.698 32.252 107.267 1.00 7.90 479 VAL B CA 1
ATOM 8672 C C . VAL B 1 479 ? 79.692 31.501 108.135 1.00 8.10 479 VAL B C 1
ATOM 8673 O O . VAL B 1 479 ? 78.950 32.137 108.878 1.00 8.41 479 VAL B O 1
ATOM 8677 N N . PHE B 1 480 ? 79.697 30.178 108.027 1.00 8.04 480 PHE B N 1
ATOM 8678 C CA . PHE B 1 480 ? 78.780 29.313 108.742 1.00 8.42 480 PHE B CA 1
ATOM 8679 C C . PHE B 1 480 ? 79.490 28.265 109.524 1.00 8.49 480 PHE B C 1
ATOM 8680 O O . PHE B 1 480 ? 80.612 27.798 109.177 1.00 9.11 480 PHE B O 1
ATOM 8688 N N . ALA B 1 481 ? 78.848 27.781 110.585 1.00 9.13 481 ALA B N 1
ATOM 8689 C CA . ALA B 1 481 ? 79.237 26.610 111.327 1.00 9.16 481 ALA B CA 1
ATOM 8690 C C . ALA B 1 481 ? 77.981 25.970 111.884 1.00 8.72 481 ALA B C 1
ATOM 8691 O O . ALA B 1 481 ? 76.890 26.525 111.797 1.00 10.00 481 ALA B O 1
ATOM 8693 N N . THR B 1 482 ? 78.137 24.774 112.434 1.00 9.72 482 THR B N 1
ATOM 8694 C CA . THR B 1 482 ? 77.038 24.026 113.035 1.00 10.23 482 THR B CA 1
ATOM 8695 C C . THR B 1 482 ? 77.225 24.003 114.570 1.00 10.30 482 THR B C 1
ATOM 8696 O O . THR B 1 482 ? 78.306 23.670 115.034 1.00 11.77 482 THR B O 1
ATOM 8700 N N . VAL B 1 483 ? 76.168 24.367 115.294 1.00 11.00 483 VAL B N 1
ATOM 8701 C CA . VAL B 1 483 ? 76.229 24.374 116.750 1.00 11.08 483 VAL B CA 1
ATOM 8702 C C . VAL B 1 483 ? 75.018 23.690 117.301 1.00 11.89 483 VAL B C 1
ATOM 8703 O O . VAL B 1 483 ? 73.918 23.762 116.745 1.00 12.84 483 VAL B O 1
ATOM 8707 N N . LYS B 1 484 ? 75.149 23.014 118.439 1.00 13.08 484 LYS B N 1
ATOM 8708 C CA . LYS B 1 484 ? 73.989 22.532 119.134 1.00 13.41 484 LYS B CA 1
ATOM 8709 C C . LYS B 1 484 ? 73.140 23.684 119.594 1.00 13.03 484 LYS B C 1
ATOM 8710 O O . LYS B 1 484 ? 73.624 24.622 120.198 1.00 14.13 484 LYS B O 1
ATOM 8716 N N . THR B 1 485 ? 71.839 23.583 119.350 1.00 13.25 485 THR B N 1
ATOM 8717 C CA . THR B 1 485 ? 70.913 24.629 119.756 1.00 13.33 485 THR B CA 1
ATOM 8718 C C . THR B 1 485 ? 70.977 24.838 121.258 1.00 14.01 485 THR B C 1
ATOM 8719 O O . THR B 1 485 ? 70.809 25.946 121.758 1.00 14.35 485 THR B O 1
ATOM 8723 N N . ALA B 1 486 ? 71.188 23.747 121.991 1.00 14.38 486 ALA B N 1
ATOM 8724 C CA . ALA B 1 486 ? 71.297 23.814 123.449 1.00 15.77 486 ALA B CA 1
ATOM 8725 C C . ALA B 1 486 ? 72.451 24.656 123.946 1.00 16.70 486 ALA B C 1
ATOM 8726 O O . ALA B 1 486 ? 72.440 25.062 125.110 1.00 17.68 486 ALA B O 1
ATOM 8728 N N . ALA B 1 487 ? 73.412 24.992 123.078 1.00 15.88 487 ALA B N 1
ATOM 8729 C CA . ALA B 1 487 ? 74.491 25.915 123.472 1.00 16.29 487 ALA B CA 1
ATOM 8730 C C . ALA B 1 487 ? 73.898 27.236 123.925 1.00 14.85 487 ALA B C 1
ATOM 8731 O O . ALA B 1 487 ? 74.441 27.890 124.829 1.00 16.84 487 ALA B O 1
ATOM 8733 N N . LEU B 1 488 ? 72.774 27.648 123.337 1.00 14.41 488 LEU B N 1
ATOM 8734 C CA . LEU B 1 488 ? 72.135 28.891 123.666 1.00 14.13 488 LEU B CA 1
ATOM 8735 C C . LEU B 1 488 ? 71.586 28.955 125.089 1.00 15.22 488 LEU B C 1
ATOM 8736 O O . LEU B 1 488 ? 71.304 30.039 125.611 1.00 15.57 488 LEU B O 1
ATOM 8741 N N . ASP B 1 489 ? 71.439 27.795 125.703 1.00 16.48 489 ASP B N 1
ATOM 8742 C CA . ASP B 1 489 ? 70.896 27.668 127.054 1.00 18.09 489 ASP B CA 1
ATOM 8743 C C . ASP B 1 489 ? 71.954 27.710 128.121 1.00 19.63 489 ASP B C 1
ATOM 8744 O O . ASP B 1 489 ? 71.606 27.702 129.331 1.00 22.28 489 ASP B O 1
ATOM 8749 N N . GLN B 1 490 ? 73.220 27.819 127.742 1.00 18.68 490 GLN B N 1
ATOM 8750 C CA . GLN B 1 490 ? 74.296 27.876 128.690 1.00 20.37 490 GLN B CA 1
ATOM 8751 C C . GLN B 1 490 ? 74.259 29.194 129.447 1.00 19.79 490 GLN B C 1
ATOM 8752 O O . GLN B 1 490 ? 73.873 30.210 128.929 1.00 18.45 490 GLN B O 1
ATOM 8758 N N . PRO B 1 491 ? 74.715 29.201 130.712 1.00 20.35 491 PRO B N 1
ATOM 8759 C CA . PRO B 1 491 ? 74.675 30.444 131.515 1.00 20.78 491 PRO B CA 1
ATOM 8760 C C . PRO B 1 491 ? 75.474 31.612 130.965 1.00 19.51 491 PRO B C 1
ATOM 8761 O O . PRO B 1 491 ? 75.190 32.736 131.275 1.00 20.93 491 PRO B O 1
ATOM 8765 N N . TRP B 1 492 ? 76.491 31.315 130.183 1.00 20.20 492 TRP B N 1
ATOM 8766 C CA . TRP B 1 492 ? 77.335 32.286 129.547 1.00 19.96 492 TRP B CA 1
ATOM 8767 C C . TRP B 1 492 ? 76.668 33.009 128.314 1.00 18.44 492 TRP B C 1
ATOM 8768 O O . TRP B 1 492 ? 77.220 33.959 127.794 1.00 21.56 492 TRP B O 1
ATOM 8779 N N . VAL B 1 493 ? 75.557 32.502 127.831 1.00 16.74 493 VAL B N 1
ATOM 8780 C CA . VAL B 1 493 ? 74.791 33.143 126.759 1.00 15.13 493 VAL B CA 1
ATOM 8781 C C . VAL B 1 493 ? 73.722 34.017 127.417 1.00 14.97 493 VAL B C 1
ATOM 8782 O O . VAL B 1 493 ? 72.917 33.512 128.207 1.00 15.30 493 VAL B O 1
ATOM 8786 N N . PRO B 1 494 ? 73.742 35.313 127.182 1.00 14.89 494 PRO B N 1
ATOM 8787 C CA . PRO B 1 494 ? 72.742 36.184 127.764 1.00 14.18 494 PRO B CA 1
ATOM 8788 C C . PRO B 1 494 ? 71.354 35.847 127.322 1.00 13.26 494 PRO B C 1
ATOM 8789 O O . PRO B 1 494 ? 71.107 35.488 126.183 1.00 14.03 494 PRO B O 1
ATOM 8793 N N . GLN B 1 495 ? 70.427 36.031 128.238 1.00 14.74 495 GLN B N 1
ATOM 8794 C CA . GLN B 1 495 ? 69.004 35.915 127.994 1.00 15.29 495 GLN B CA 1
ATOM 8795 C C . GLN B 1 495 ? 68.417 37.318 128.079 1.00 15.43 495 GLN B C 1
ATOM 8796 O O . GLN B 1 495 ? 68.867 38.141 128.885 1.00 18.00 495 GLN B O 1
ATOM 8802 N N . TRP B 1 496 ? 67.408 37.587 127.262 1.00 14.87 496 TRP B N 1
ATOM 8803 C CA . TRP B 1 496 ? 66.746 38.871 127.300 1.00 15.39 496 TRP B CA 1
ATOM 8804 C C . TRP B 1 496 ? 65.274 38.649 126.993 1.00 15.33 496 TRP B C 1
ATOM 8805 O O . TRP B 1 496 ? 64.967 38.027 125.984 1.00 16.18 496 TRP B O 1
ATOM 8816 N N . ARG B 1 497 ? 64.392 39.083 127.895 1.00 16.40 497 ARG B N 1
ATOM 8817 C CA . ARG B 1 497 ? 62.969 38.919 127.686 1.00 17.03 497 ARG B CA 1
ATOM 8818 C C . ARG B 1 497 ? 62.578 37.461 127.436 1.00 17.56 497 ARG B C 1
ATOM 8819 O O . ARG B 1 497 ? 61.744 37.158 126.573 1.00 21.46 497 ARG B O 1
ATOM 8827 N N . GLY B 1 498 ? 63.213 36.552 128.172 1.00 19.22 498 GLY B N 1
ATOM 8828 C CA . GLY B 1 498 ? 62.777 35.180 128.197 1.00 20.00 498 GLY B CA 1
ATOM 8829 C C . GLY B 1 498 ? 63.415 34.241 127.210 1.00 20.21 498 GLY B C 1
ATOM 8830 O O . GLY B 1 498 ? 63.050 33.058 127.166 1.00 21.90 498 GLY B O 1
ATOM 8831 N N . GLU B 1 499 ? 64.331 34.726 126.401 1.00 17.89 499 GLU B N 1
ATOM 8832 C CA . GLU B 1 499 ? 64.940 33.905 125.338 1.00 15.72 499 GLU B CA 1
ATOM 8833 C C . GLU B 1 499 ? 66.406 34.270 125.195 1.00 14.04 499 GLU B C 1
ATOM 8834 O O . GLU B 1 499 ? 66.799 35.407 125.472 1.00 14.44 499 GLU B O 1
ATOM 8840 N N . PRO B 1 500 ? 67.227 33.327 124.771 1.00 13.32 500 PRO B N 1
ATOM 8841 C CA . PRO B 1 500 ? 68.635 33.658 124.496 1.00 13.15 500 PRO B CA 1
ATOM 8842 C C . PRO B 1 500 ? 68.785 34.633 123.373 1.00 12.09 500 PRO B C 1
ATOM 8843 O O . PRO B 1 500 ? 67.967 34.668 122.432 1.00 13.08 500 PRO B O 1
ATOM 8847 N N . ILE B 1 501 ? 69.882 35.394 123.422 1.00 11.95 501 ILE B N 1
ATOM 8848 C CA . ILE B 1 501 ? 70.304 36.209 122.265 1.00 11.09 501 ILE B CA 1
ATOM 8849 C C . ILE B 1 501 ? 70.603 35.297 121.079 1.00 10.76 501 ILE B C 1
ATOM 8850 O O . ILE B 1 501 ? 71.404 34.379 121.189 1.00 13.01 501 ILE B O 1
ATOM 8855 N N . LYS B 1 502 ? 69.985 35.603 119.920 1.00 10.45 502 LYS B N 1
ATOM 8856 C CA . LYS B 1 502 ? 70.136 34.817 118.715 1.00 10.59 502 LYS B CA 1
ATOM 8857 C C . LYS B 1 502 ? 70.545 35.650 117.495 1.00 9.58 502 LYS B C 1
ATOM 8858 O O . LYS B 1 502 ? 70.689 35.076 116.385 1.00 9.93 502 LYS B O 1
ATOM 8864 N N . ALA B 1 503 ? 70.787 36.925 117.670 1.00 9.62 503 ALA B N 1
ATOM 8865 C CA . ALA B 1 503 ? 71.264 37.808 116.606 1.00 9.46 503 ALA B CA 1
ATOM 8866 C C . ALA B 1 503 ? 72.270 38.757 117.260 1.00 9.56 503 ALA B C 1
ATOM 8867 O O . ALA B 1 503 ? 72.010 39.267 118.367 1.00 9.73 503 ALA B O 1
ATOM 8869 N N . VAL B 1 504 ? 73.408 38.962 116.603 1.00 8.72 504 VAL B N 1
ATOM 8870 C CA . VAL B 1 504 ? 74.452 39.808 117.099 1.00 9.02 504 VAL B CA 1
ATOM 8871 C C . VAL B 1 504 ? 74.911 40.714 115.961 1.00 8.32 504 VAL B C 1
ATOM 8872 O O . VAL B 1 504 ? 75.333 40.212 114.909 1.00 9.30 504 VAL B O 1
ATOM 8876 N N . VAL B 1 505 ? 74.809 42.011 116.134 1.00 8.42 505 VAL B N 1
ATOM 8877 C CA . VAL B 1 505 ? 75.206 43.028 115.140 1.00 8.25 505 VAL B CA 1
ATOM 8878 C C . VAL B 1 505 ? 76.384 43.780 115.735 1.00 8.56 505 VAL B C 1
ATOM 8879 O O . VAL B 1 505 ? 76.252 44.293 116.839 1.00 9.19 505 VAL B O 1
ATOM 8883 N N . SER B 1 506 ? 77.547 43.744 115.086 1.00 8.17 506 SER B N 1
ATOM 8884 C CA . SER B 1 506 ? 78.736 44.202 115.746 1.00 8.20 506 SER B CA 1
ATOM 8885 C C . SER B 1 506 ? 79.732 44.808 114.788 1.00 7.80 506 SER B C 1
ATOM 8886 O O . SER B 1 506 ? 79.752 44.481 113.589 1.00 8.35 506 SER B O 1
ATOM 8889 N N . ASP B 1 507 ? 80.594 45.636 115.355 1.00 7.92 507 ASP B N 1
ATOM 8890 C CA . ASP B 1 507 ? 81.721 46.215 114.632 1.00 8.15 507 ASP B CA 1
ATOM 8891 C C . ASP B 1 507 ? 83.019 45.432 114.787 1.00 8.44 507 ASP B C 1
ATOM 8892 O O . ASP B 1 507 ? 84.094 45.954 114.461 1.00 10.38 507 ASP B O 1
ATOM 8897 N N . SER B 1 508 ? 82.910 44.173 115.166 1.00 8.74 508 SER B N 1
ATOM 8898 C CA . SER B 1 508 ? 84.036 43.277 115.368 1.00 9.07 508 SER B CA 1
ATOM 8899 C C . SER B 1 508 ? 84.742 42.826 114.094 1.00 9.25 508 SER B C 1
ATOM 8900 O O . SER B 1 508 ? 85.804 42.231 114.152 1.00 10.55 508 SER B O 1
ATOM 8903 N N . GLY B 1 509 ? 84.120 43.097 112.952 1.00 8.96 509 GLY B N 1
ATOM 8904 C CA . GLY B 1 509 ? 84.493 42.545 111.668 1.00 9.11 509 GLY B CA 1
ATOM 8905 C C . GLY B 1 509 ? 83.530 41.519 111.172 1.00 9.21 509 GLY B C 1
ATOM 8906 O O . GLY B 1 509 ? 83.459 41.234 109.991 1.00 9.37 509 GLY B O 1
ATOM 8907 N N . LEU B 1 510 ? 82.756 40.906 112.075 1.00 8.78 510 LEU B N 1
ATOM 8908 C CA . LEU B 1 510 ? 81.777 39.892 111.688 1.00 8.75 510 LEU B CA 1
ATOM 8909 C C . LEU B 1 510 ? 80.520 40.475 111.101 1.00 7.85 510 LEU B C 1
ATOM 8910 O O . LEU B 1 510 ? 79.804 39.765 110.372 1.00 8.25 510 LEU B O 1
ATOM 8915 N N . ALA B 1 511 ? 80.198 41.717 111.438 1.00 8.12 511 ALA B N 1
ATOM 8916 C CA . ALA B 1 511 ? 79.072 42.530 110.998 1.00 8.01 511 ALA B CA 1
ATOM 8917 C C . ALA B 1 511 ? 77.743 42.073 111.520 1.00 7.45 511 ALA B C 1
ATOM 8918 O O . ALA B 1 511 ? 77.050 42.838 112.232 1.00 8.42 511 ALA B O 1
ATOM 8920 N N . ALA B 1 512 ? 77.281 40.894 111.131 1.00 8.00 512 ALA B N 1
ATOM 8921 C CA . ALA B 1 512 ? 75.959 40.403 111.471 1.00 8.08 512 ALA B CA 1
ATOM 8922 C C . ALA B 1 512 ? 76.063 38.899 111.620 1.00 8.05 512 ALA B C 1
ATOM 8923 O O . ALA B 1 512 ? 76.596 38.210 110.741 1.00 8.70 512 ALA B O 1
ATOM 8925 N N . SER B 1 513 ? 75.505 38.391 112.713 1.00 8.12 513 SER B N 1
ATOM 8926 C CA . SER B 1 513 ? 75.602 37.008 113.068 1.00 8.46 513 SER B CA 1
ATOM 8927 C C . SER B 1 513 ? 74.237 36.523 113.550 1.00 8.53 513 SER B C 1
ATOM 8928 O O . SER B 1 513 ? 73.522 37.272 114.246 1.00 9.27 513 SER B O 1
ATOM 8931 N N . TYR B 1 514 ? 73.885 35.281 113.221 1.00 8.72 514 TYR B N 1
ATOM 8932 C CA . TYR B 1 514 ? 72.572 34.727 113.451 1.00 8.76 514 TYR B CA 1
ATOM 8933 C C . TYR B 1 514 ? 72.721 33.294 113.892 1.00 9.47 514 TYR B C 1
ATOM 8934 O O . TYR B 1 514 ? 73.524 32.561 113.328 1.00 10.35 514 TYR B O 1
ATOM 8943 N N . VAL B 1 515 ? 71.920 32.842 114.883 1.00 9.34 515 VAL B N 1
ATOM 8944 C CA . VAL B 1 515 ? 71.945 31.449 115.292 1.00 9.51 515 VAL B CA 1
ATOM 8945 C C . VAL B 1 515 ? 70.593 30.866 114.923 1.00 10.12 515 VAL B C 1
ATOM 8946 O O . VAL B 1 515 ? 69.608 31.006 115.671 1.00 10.62 515 VAL B O 1
ATOM 8950 N N . VAL B 1 516 ? 70.509 30.300 113.704 1.00 10.48 516 VAL B N 1
ATOM 8951 C CA . VAL B 1 516 ? 69.236 29.987 113.049 1.00 10.68 516 VAL B CA 1
ATOM 8952 C C . VAL B 1 516 ? 68.899 28.533 113.316 1.00 10.87 516 VAL B C 1
ATOM 8953 O O . VAL B 1 516 ? 69.692 27.646 113.027 1.00 11.12 516 VAL B O 1
ATOM 8957 N N . PRO B 1 517 ? 67.708 28.246 113.876 1.00 11.55 517 PRO B N 1
ATOM 8958 C CA . PRO B 1 517 ? 67.389 26.826 114.118 1.00 12.39 517 PRO B CA 1
ATOM 8959 C C . PRO B 1 517 ? 67.394 26.049 112.819 1.00 11.40 517 PRO B C 1
ATOM 8960 O O . PRO B 1 517 ? 66.960 26.500 111.781 1.00 12.36 517 PRO B O 1
ATOM 8964 N N . SER B 1 518 ? 67.875 24.802 112.870 1.00 11.69 518 SER B N 1
ATOM 8965 C CA . SER B 1 518 ? 67.850 23.961 111.682 1.00 11.86 518 SER B CA 1
ATOM 8966 C C . SER B 1 518 ? 66.424 23.814 111.165 1.00 12.47 518 SER B C 1
ATOM 8967 O O . SER B 1 518 ? 65.495 23.610 111.977 1.00 13.63 518 SER B O 1
ATOM 8970 N N . PRO B 1 519 ? 66.234 23.845 109.846 1.00 13.26 519 PRO B N 1
ATOM 8971 C CA . PRO B 1 519 ? 64.932 23.611 109.258 1.00 15.50 519 PRO B CA 1
ATOM 8972 C C . PRO B 1 519 ? 64.621 22.139 109.084 1.00 18.14 519 PRO B C 1
ATOM 8973 O O . PRO B 1 519 ? 63.502 21.828 108.633 1.00 22.85 519 PRO B O 1
ATOM 8977 N N . ILE B 1 520 ? 65.578 21.258 109.430 1.00 17.87 520 ILE B N 1
ATOM 8978 C CA . ILE B 1 520 ? 65.432 19.821 109.264 1.00 19.49 520 ILE B CA 1
ATOM 8979 C C . ILE B 1 520 ? 64.922 19.348 110.655 1.00 23.75 520 ILE B C 1
ATOM 8980 O O . ILE B 1 520 ? 65.674 18.956 111.563 1.00 28.59 520 ILE B O 1
ATOM 8985 N N . VAL B 1 521 ? 63.656 19.398 110.837 1.00 28.59 521 VAL B N 1
ATOM 8986 C CA . VAL B 1 521 ? 63.066 19.049 112.161 1.00 29.57 521 VAL B CA 1
ATOM 8987 C C . VAL B 1 521 ? 61.549 18.808 111.998 1.00 34.41 521 VAL B C 1
ATOM 8988 O O . VAL B 1 521 ? 60.941 19.277 111.015 1.00 37.29 521 VAL B O 1
ATOM 8992 N N . ALA B 1 526 ? 61.889 21.204 118.774 1.00 31.45 526 ALA B N 1
ATOM 8993 C CA . ALA B 1 526 ? 63.052 22.071 118.520 1.00 29.81 526 ALA B CA 1
ATOM 8994 C C . ALA B 1 526 ? 64.188 21.243 117.992 1.00 25.30 526 ALA B C 1
ATOM 8995 O O . ALA B 1 526 ? 64.462 20.139 118.469 1.00 24.60 526 ALA B O 1
ATOM 8997 N N . PRO B 1 527 ? 64.912 21.807 117.030 1.00 21.82 527 PRO B N 1
ATOM 8998 C CA . PRO B 1 527 ? 65.975 21.038 116.404 1.00 19.00 527 PRO B CA 1
ATOM 8999 C C . PRO B 1 527 ? 67.216 20.909 117.306 1.00 17.66 527 PRO B C 1
ATOM 9000 O O . PRO B 1 527 ? 67.599 21.884 117.971 1.00 18.35 527 PRO B O 1
ATOM 9004 N N . GLU B 1 528 ? 67.888 19.789 117.194 1.00 16.86 528 GLU B N 1
ATOM 9005 C CA . GLU B 1 528 ? 69.115 19.591 117.882 1.00 16.05 528 GLU B CA 1
ATOM 9006 C C . GLU B 1 528 ? 70.169 20.588 117.487 1.00 14.34 528 GLU B C 1
ATOM 9007 O O . GLU B 1 528 ? 70.969 21.006 118.332 1.00 14.65 528 GLU B O 1
ATOM 9013 N N . TYR B 1 529 ? 70.202 20.951 116.223 1.00 13.30 529 TYR B N 1
ATOM 9014 C CA . TYR B 1 529 ? 71.218 21.810 115.698 1.00 12.38 529 TYR B CA 1
ATOM 9015 C C . TYR B 1 529 ? 70.686 23.118 115.170 1.00 12.35 529 TYR B C 1
ATOM 9016 O O . TYR B 1 529 ? 69.512 23.246 114.818 1.00 13.41 529 TYR B O 1
ATOM 9025 N N . SER B 1 530 ? 71.585 24.089 115.127 1.00 11.61 530 SER B N 1
ATOM 9026 C CA . SER B 1 530 ? 71.383 25.375 114.529 1.00 11.13 530 SER B CA 1
ATOM 9027 C C . SER B 1 530 ? 72.512 25.688 113.535 1.00 10.30 530 SER B C 1
ATOM 9028 O O . SER B 1 530 ? 73.633 25.201 113.691 1.00 11.09 530 SER B O 1
ATOM 9031 N N . SER B 1 531 ? 72.151 26.481 112.516 1.00 10.33 531 SER B N 1
ATOM 9032 C CA . SER B 1 531 ? 73.151 27.068 111.621 1.00 9.60 531 SER B CA 1
ATOM 9033 C C . SER B 1 531 ? 73.642 28.340 112.268 1.00 9.22 531 SER B C 1
ATOM 9034 O O . SER B 1 531 ? 72.900 29.302 112.454 1.00 10.14 531 SER B O 1
ATOM 9037 N N . LEU B 1 532 ? 74.928 28.341 112.623 1.00 9.58 532 LEU B N 1
ATOM 9038 C CA . LEU B 1 532 ? 75.576 29.511 113.193 1.00 8.86 532 LEU B CA 1
ATOM 9039 C C . LEU B 1 532 ? 76.108 30.312 111.981 1.00 9.02 532 LEU B C 1
ATOM 9040 O O . LEU B 1 532 ? 77.178 29.997 111.457 1.00 9.20 532 LEU B O 1
ATOM 9045 N N . LEU B 1 533 ? 75.319 31.283 111.561 1.00 8.77 533 LEU B N 1
ATOM 9046 C CA . LEU B 1 533 ? 75.749 32.256 110.525 1.00 8.67 533 LEU B CA 1
ATOM 9047 C C . LEU B 1 533 ? 76.633 33.223 111.293 1.00 8.53 533 LEU B C 1
ATOM 9048 O O . LEU B 1 533 ? 76.199 34.219 111.853 1.00 8.69 533 LEU B O 1
ATOM 9053 N N . ALA B 1 534 ? 77.917 32.862 111.427 1.00 8.36 534 ALA B N 1
ATOM 9054 C CA . ALA B 1 534 ? 78.877 33.598 112.217 1.00 8.40 534 ALA B CA 1
ATOM 9055 C C . ALA B 1 534 ? 79.136 34.976 111.683 1.00 7.67 534 ALA B C 1
ATOM 9056 O O . ALA B 1 534 ? 79.441 35.894 112.448 1.00 8.34 534 ALA B O 1
ATOM 9058 N N . SER B 1 535 ? 79.092 35.124 110.365 1.00 8.12 535 SER B N 1
ATOM 9059 C CA . SER B 1 535 ? 79.343 36.409 109.768 1.00 8.07 535 SER B CA 1
ATOM 9060 C C . SER B 1 535 ? 78.688 36.524 108.416 1.00 7.55 535 SER B C 1
ATOM 9061 O O . SER B 1 535 ? 79.019 35.722 107.514 1.00 8.28 535 SER B O 1
ATOM 9064 N N . TYR B 1 536 ? 77.802 37.483 108.229 1.00 7.52 536 TYR B N 1
ATOM 9065 C CA . TYR B 1 536 ? 77.207 37.798 106.930 1.00 7.40 536 TYR B CA 1
ATOM 9066 C C . TYR B 1 536 ? 77.594 39.236 106.662 1.00 7.29 536 TYR B C 1
ATOM 9067 O O . TYR B 1 536 ? 77.133 40.132 107.358 1.00 8.02 536 TYR B O 1
ATOM 9076 N N . THR B 1 537 ? 78.468 39.439 105.687 1.00 7.53 537 THR B N 1
ATOM 9077 C CA . THR B 1 537 ? 79.042 40.731 105.398 1.00 7.61 537 THR B CA 1
ATOM 9078 C C . THR B 1 537 ? 78.682 41.229 103.993 1.00 7.21 537 THR B C 1
ATOM 9079 O O . THR B 1 537 ? 78.518 40.431 103.051 1.00 8.09 537 THR B O 1
ATOM 9083 N N . TRP B 1 538 ? 78.675 42.544 103.855 1.00 7.10 538 TRP B N 1
ATOM 9084 C CA . TRP B 1 538 ? 78.508 43.272 102.628 1.00 7.27 538 TRP B CA 1
ATOM 9085 C C . TRP B 1 538 ? 79.694 44.210 102.393 1.00 7.17 538 TRP B C 1
ATOM 9086 O O . TRP B 1 538 ? 80.224 44.804 103.326 1.00 7.54 538 TRP B O 1
ATOM 9097 N N . GLU B 1 539 ? 80.008 44.397 101.114 1.00 7.26 539 GLU B N 1
ATOM 9098 C CA . GLU B 1 539 ? 80.847 45.521 100.691 1.00 7.39 539 GLU B CA 1
ATOM 9099 C C . GLU B 1 539 ? 82.161 45.543 101.479 1.00 7.42 539 GLU B C 1
ATOM 9100 O O . GLU B 1 539 ? 82.818 44.483 101.549 1.00 7.83 539 GLU B O 1
ATOM 9106 N N . ASP B 1 540 ? 82.600 46.667 102.025 1.00 7.57 540 ASP B N 1
ATOM 9107 C CA . ASP B 1 540 ? 83.912 46.683 102.675 1.00 7.60 540 ASP B CA 1
ATOM 9108 C C . ASP B 1 540 ? 84.011 45.728 103.859 1.00 7.63 540 ASP B C 1
ATOM 9109 O O . ASP B 1 540 ? 85.108 45.283 104.181 1.00 8.30 540 ASP B O 1
ATOM 9114 N N . ASP B 1 541 ? 82.910 45.432 104.517 1.00 7.75 541 ASP B N 1
ATOM 9115 C CA . ASP B 1 541 ? 82.968 44.461 105.603 1.00 8.23 541 ASP B CA 1
ATOM 9116 C C . ASP B 1 541 ? 83.451 43.123 105.073 1.00 8.23 541 ASP B C 1
ATOM 9117 O O . ASP B 1 541 ? 84.180 42.380 105.759 1.00 9.43 541 ASP B O 1
ATOM 9122 N N . SER B 1 542 ? 82.993 42.752 103.874 1.00 7.88 542 SER B N 1
ATOM 9123 C CA . SER B 1 542 ? 83.438 41.514 103.235 1.00 8.37 542 SER B CA 1
ATOM 9124 C C . SER B 1 542 ? 84.899 41.606 102.776 1.00 8.37 542 SER B C 1
ATOM 9125 O O . SER B 1 542 ? 85.669 40.689 102.969 1.00 9.61 542 SER B O 1
ATOM 9128 N N . THR B 1 543 ? 85.248 42.753 102.169 1.00 8.32 543 THR B N 1
ATOM 9129 C CA . THR B 1 543 ? 86.634 42.942 101.735 1.00 9.01 543 THR B CA 1
ATOM 9130 C C . THR B 1 543 ? 87.611 42.721 102.872 1.00 8.39 543 THR B C 1
ATOM 9131 O O . THR B 1 543 ? 88.660 42.104 102.669 1.00 9.74 543 THR B O 1
ATOM 9135 N N . ARG B 1 544 ? 87.290 43.243 104.032 1.00 8.27 544 ARG B N 1
ATOM 9136 C CA . ARG B 1 544 ? 88.196 43.145 105.157 1.00 9.14 544 ARG B CA 1
ATOM 9137 C C . ARG B 1 544 ? 88.463 41.738 105.578 1.00 8.65 544 ARG B C 1
ATOM 9138 O O . ARG B 1 544 ? 89.537 41.436 106.091 1.00 11.07 544 ARG B O 1
ATOM 9146 N N . LEU B 1 545 ? 87.516 40.834 105.397 1.00 8.52 545 LEU B N 1
ATOM 9147 C CA . LEU B 1 545 ? 87.650 39.433 105.780 1.00 9.20 545 LEU B CA 1
ATOM 9148 C C . LEU B 1 545 ? 88.347 38.566 104.732 1.00 8.55 545 LEU B C 1
ATOM 9149 O O . LEU B 1 545 ? 88.837 37.488 105.060 1.00 9.31 545 LEU B O 1
ATOM 9154 N N . ARG B 1 546 ? 88.317 39.000 103.463 1.00 8.85 546 ARG B N 1
ATOM 9155 C CA . ARG B 1 546 ? 88.552 38.062 102.361 1.00 9.37 546 ARG B CA 1
ATOM 9156 C C . ARG B 1 546 ? 89.900 37.414 102.407 1.00 8.91 546 ARG B C 1
ATOM 9157 O O . ARG B 1 546 ? 89.985 36.228 102.005 1.00 9.84 546 ARG B O 1
ATOM 9165 N N . HIS B 1 547 ? 90.940 38.092 102.853 1.00 9.47 547 HIS B N 1
ATOM 9166 C CA . HIS B 1 547 ? 92.249 37.499 102.949 1.00 10.04 547 HIS B CA 1
ATOM 9167 C C . HIS B 1 547 ? 92.309 36.265 103.795 1.00 10.36 547 HIS B C 1
ATOM 9168 O O . HIS B 1 547 ? 93.253 35.477 103.653 1.00 12.39 547 HIS B O 1
ATOM 9175 N N . ASP B 1 548 ? 91.359 36.080 104.710 1.00 9.45 548 ASP B N 1
ATOM 9176 C CA . ASP B 1 548 ? 91.340 34.952 105.642 1.00 9.98 548 ASP B CA 1
ATOM 9177 C C . ASP B 1 548 ? 90.507 33.780 105.161 1.00 9.57 548 ASP B C 1
ATOM 9178 O O . ASP B 1 548 ? 90.419 32.774 105.873 1.00 10.62 548 ASP B O 1
ATOM 9183 N N . PHE B 1 549 ? 89.919 33.821 103.969 1.00 9.33 549 PHE B N 1
ATOM 9184 C CA . PHE B 1 549 ? 89.009 32.741 103.590 1.00 9.89 549 PHE B CA 1
ATOM 9185 C C . PHE B 1 549 ? 89.705 31.457 103.194 1.00 9.55 549 PHE B C 1
ATOM 9186 O O . PHE B 1 549 ? 89.123 30.380 103.298 1.00 10.38 549 PHE B O 1
ATOM 9194 N N . GLY B 1 550 ? 90.957 31.520 102.716 1.00 10.92 550 GLY B N 1
ATOM 9195 C CA . GLY B 1 550 ? 91.774 30.352 102.432 1.00 11.50 550 GLY B CA 1
ATOM 9196 C C . GLY B 1 550 ? 91.559 29.694 101.087 1.00 11.46 550 GLY B C 1
ATOM 9197 O O . GLY B 1 550 ? 92.517 29.450 100.353 1.00 14.15 550 GLY B O 1
ATOM 9198 N N . LEU B 1 551 ? 90.332 29.390 100.750 1.00 10.36 551 LEU B N 1
ATOM 9199 C CA . LEU B 1 551 ? 89.926 28.852 99.457 1.00 10.02 551 LEU B CA 1
ATOM 9200 C C . LEU B 1 551 ? 88.767 29.640 98.962 1.00 9.87 551 LEU B C 1
ATOM 9201 O O . LEU B 1 551 ? 87.965 30.130 99.753 1.00 10.65 551 LEU B O 1
ATOM 9206 N N . TYR B 1 552 ? 88.676 29.769 97.624 1.00 10.03 552 TYR B N 1
ATOM 9207 C CA . TYR B 1 552 ? 87.763 30.712 96.983 1.00 10.27 552 TYR B CA 1
ATOM 9208 C C . TYR B 1 552 ? 87.089 30.031 95.785 1.00 10.51 552 TYR B C 1
ATOM 9209 O O . TYR B 1 552 ? 87.836 29.419 94.995 1.00 12.19 552 TYR B O 1
ATOM 9218 N N . PRO B 1 553 ? 85.789 30.114 95.639 1.00 9.89 553 PRO B N 1
ATOM 9219 C CA . PRO B 1 553 ? 84.855 30.879 96.465 1.00 9.45 553 PRO B CA 1
ATOM 9220 C C . PRO B 1 553 ? 84.383 30.134 97.703 1.00 8.92 553 PRO B C 1
ATOM 9221 O O . PRO B 1 553 ? 83.747 30.754 98.558 1.00 9.21 553 PRO B O 1
ATOM 9225 N N . GLN B 1 554 ? 84.660 28.836 97.816 1.00 9.47 554 GLN B N 1
ATOM 9226 C CA . GLN B 1 554 ? 84.153 28.061 98.954 1.00 8.97 554 GLN B CA 1
ATOM 9227 C C . GLN B 1 554 ? 85.312 27.367 99.691 1.00 9.35 554 GLN B C 1
ATOM 9228 O O . GLN B 1 554 ? 86.123 26.687 99.108 1.00 9.56 554 GLN B O 1
ATOM 9234 N N . ASN B 1 555 ? 85.259 27.480 101.016 1.00 9.39 555 ASN B N 1
ATOM 9235 C CA . ASN B 1 555 ? 86.130 26.692 101.883 1.00 9.19 555 ASN B CA 1
ATOM 9236 C C . ASN B 1 555 ? 85.162 25.960 102.857 1.00 9.38 555 ASN B C 1
ATOM 9237 O O . ASN B 1 555 ? 84.410 26.655 103.544 1.00 9.78 555 ASN B O 1
ATOM 9242 N N . PRO B 1 556 ? 85.133 24.644 102.871 1.00 9.63 556 PRO B N 1
ATOM 9243 C CA . PRO B 1 556 ? 85.961 23.733 102.112 1.00 10.23 556 PRO B CA 1
ATOM 9244 C C . PRO B 1 556 ? 85.514 23.638 100.650 1.00 10.74 556 PRO B C 1
ATOM 9245 O O . PRO B 1 556 ? 84.337 23.886 100.350 1.00 11.29 556 PRO B O 1
ATOM 9249 N N . ALA B 1 557 ? 86.440 23.275 99.779 1.00 11.16 557 ALA B N 1
ATOM 9250 C CA . ALA B 1 557 ? 86.134 23.059 98.386 1.00 12.18 557 ALA B CA 1
ATOM 9251 C C . ALA B 1 557 ? 85.608 21.673 98.153 1.00 13.18 557 ALA B C 1
ATOM 9252 O O . ALA B 1 557 ? 85.186 21.333 97.068 1.00 21.05 557 ALA B O 1
ATOM 9254 N N . THR B 1 558 ? 85.732 20.798 99.112 1.00 12.54 558 THR B N 1
ATOM 9255 C CA . THR B 1 558 ? 85.312 19.417 99.056 1.00 13.23 558 THR B CA 1
ATOM 9256 C C . THR B 1 558 ? 84.175 19.178 100.050 1.00 12.80 558 THR B C 1
ATOM 9257 O O . THR B 1 558 ? 83.901 20.023 100.907 1.00 17.14 558 THR B O 1
ATOM 9261 N N . GLU B 1 559 ? 83.492 18.057 99.914 1.00 11.70 559 GLU B N 1
ATOM 9262 C CA . GLU B 1 559 ? 82.390 17.752 100.799 1.00 11.76 559 GLU B CA 1
ATOM 9263 C C . GLU B 1 559 ? 82.859 17.333 102.180 1.00 12.67 559 GLU B C 1
ATOM 9264 O O . GLU B 1 559 ? 82.094 17.495 103.153 1.00 13.76 559 GLU B O 1
ATOM 9270 N N . THR B 1 560 ? 84.075 16.797 102.292 1.00 12.32 560 THR B N 1
ATOM 9271 C CA . THR B 1 560 ? 84.586 16.168 103.477 1.00 12.87 560 THR B CA 1
ATOM 9272 C C . THR B 1 560 ? 85.466 17.017 104.345 1.00 11.04 560 THR B C 1
ATOM 9273 O O . THR B 1 560 ? 85.823 16.588 105.467 1.00 11.59 560 THR B O 1
ATOM 9277 N N . GLY B 1 561 ? 85.817 18.199 103.862 1.00 11.26 561 GLY B N 1
ATOM 9278 C CA . GLY B 1 561 ? 86.645 19.078 104.612 1.00 11.06 561 GLY B CA 1
ATOM 9279 C C . GLY B 1 561 ? 85.899 19.995 105.559 1.00 10.07 561 GLY B C 1
ATOM 9280 O O . GLY B 1 561 ? 84.689 20.013 105.587 1.00 10.54 561 GLY B O 1
ATOM 9281 N N . THR B 1 562 ? 86.672 20.780 106.285 1.00 10.83 562 THR B N 1
ATOM 9282 C CA . THR B 1 562 ? 86.131 21.780 107.205 1.00 10.05 562 THR B CA 1
ATOM 9283 C C . THR B 1 562 ? 87.040 22.997 107.154 1.00 10.06 562 THR B C 1
ATOM 9284 O O . THR B 1 562 ? 88.280 22.861 107.190 1.00 11.44 562 THR B O 1
ATOM 9288 N N . ALA B 1 563 ? 86.447 24.206 107.096 1.00 9.45 563 ALA B N 1
ATOM 9289 C CA . ALA B 1 563 ? 87.200 25.432 107.014 1.00 10.14 563 ALA B CA 1
ATOM 9290 C C . ALA B 1 563 ? 87.616 25.912 108.415 1.00 10.16 563 ALA B C 1
ATOM 9291 O O . ALA B 1 563 ? 87.305 27.011 108.844 1.00 10.18 563 ALA B O 1
ATOM 9293 N N . ASP B 1 564 ? 88.325 25.035 109.140 1.00 11.29 564 ASP B N 1
ATOM 9294 C CA . ASP B 1 564 ? 88.636 25.290 110.552 1.00 11.44 564 ASP B CA 1
ATOM 9295 C C . ASP B 1 564 ? 89.580 26.468 110.735 1.00 11.88 564 ASP B C 1
ATOM 9296 O O . ASP B 1 564 ? 89.334 27.328 111.558 1.00 12.68 564 ASP B O 1
ATOM 9301 N N . GLY B 1 565 ? 90.649 26.516 109.932 1.00 12.90 565 GLY B N 1
ATOM 9302 C CA . GLY B 1 565 ? 91.576 27.615 110.020 1.00 13.12 565 GLY B CA 1
ATOM 9303 C C . GLY B 1 565 ? 90.918 28.945 109.735 1.00 12.14 565 GLY B C 1
ATOM 9304 O O . GLY B 1 565 ? 91.125 29.934 110.470 1.00 12.05 565 GLY B O 1
ATOM 9305 N N . MET B 1 566 ? 90.089 29.012 108.701 1.00 10.79 566 MET B N 1
ATOM 9306 C CA . MET B 1 566 ? 89.376 30.220 108.371 1.00 9.77 566 MET B CA 1
ATOM 9307 C C . MET B 1 566 ? 88.477 30.611 109.560 1.00 9.79 566 MET B C 1
ATOM 9308 O O . MET B 1 566 ? 88.463 31.759 110.003 1.00 9.54 566 MET B O 1
ATOM 9313 N N . TYR B 1 567 ? 87.728 29.652 110.058 1.00 9.44 567 TYR B N 1
ATOM 9314 C CA . TYR B 1 567 ? 86.755 29.930 111.085 1.00 9.56 567 TYR B CA 1
ATOM 9315 C C . TYR B 1 567 ? 87.432 30.442 112.352 1.00 9.74 567 TYR B C 1
ATOM 9316 O O . TYR B 1 567 ? 86.932 31.341 113.020 1.00 9.89 567 TYR B O 1
ATOM 9325 N N . ARG B 1 568 ? 88.609 29.878 112.676 1.00 10.23 568 ARG B N 1
ATOM 9326 C CA . ARG B 1 568 ? 89.336 30.365 113.858 1.00 10.62 568 ARG B CA 1
ATOM 9327 C C . ARG B 1 568 ? 89.705 31.820 113.715 1.00 9.57 568 ARG B C 1
ATOM 9328 O O . ARG B 1 568 ? 89.765 32.528 114.721 1.00 10.34 568 ARG B O 1
ATOM 9336 N N . THR B 1 569 ? 89.946 32.328 112.508 1.00 9.80 569 THR B N 1
ATOM 9337 C CA . THR B 1 569 ? 90.217 33.767 112.343 1.00 9.94 569 THR B CA 1
ATOM 9338 C C . THR B 1 569 ? 88.974 34.601 112.667 1.00 9.55 569 THR B C 1
ATOM 9339 O O . THR B 1 569 ? 89.109 35.770 113.063 1.00 10.21 569 THR B O 1
ATOM 9343 N N . MET B 1 570 ? 87.794 34.043 112.498 1.00 9.77 570 MET B N 1
ATOM 9344 C CA . MET B 1 570 ? 86.535 34.695 112.831 1.00 9.49 570 MET B CA 1
ATOM 9345 C C . MET B 1 570 ? 86.303 34.688 114.345 1.00 9.99 570 MET B C 1
ATOM 9346 O O . MET B 1 570 ? 85.966 35.705 114.941 1.00 10.47 570 MET B O 1
ATOM 9351 N N . VAL B 1 571 ? 86.491 33.518 114.944 1.00 10.00 571 VAL B N 1
ATOM 9352 C CA . VAL B 1 571 ? 86.465 33.408 116.388 1.00 10.58 571 VAL B CA 1
ATOM 9353 C C . VAL B 1 571 ? 87.403 34.438 116.971 1.00 10.51 571 VAL B C 1
ATOM 9354 O O . VAL B 1 571 ? 87.119 35.115 117.967 1.00 11.08 571 VAL B O 1
ATOM 9358 N N . ASN B 1 572 ? 88.625 34.550 116.418 1.00 10.05 572 ASN B N 1
ATOM 9359 C CA . ASN B 1 572 ? 89.646 35.457 116.942 1.00 10.39 572 ASN B CA 1
ATOM 9360 C C . ASN B 1 572 ? 89.238 36.919 116.847 1.00 9.79 572 ASN B C 1
ATOM 9361 O O . ASN B 1 572 ? 89.600 37.714 117.699 1.00 10.98 572 ASN B O 1
ATOM 9366 N N . ARG B 1 573 ? 88.463 37.287 115.804 1.00 9.83 573 ARG B N 1
ATOM 9367 C CA . ARG B 1 573 ? 87.915 38.627 115.724 1.00 10.28 573 ARG B CA 1
ATOM 9368 C C . ARG B 1 573 ? 86.922 38.903 116.869 1.00 10.29 573 ARG B C 1
ATOM 9369 O O . ARG B 1 573 ? 86.752 40.049 117.267 1.00 11.06 573 ARG B O 1
ATOM 9377 N N . ALA B 1 574 ? 86.269 37.873 117.377 1.00 10.18 574 ALA B N 1
ATOM 9378 C CA . ALA B 1 574 ? 85.372 37.979 118.508 1.00 10.67 574 ALA B CA 1
ATOM 9379 C C . ALA B 1 574 ? 86.100 38.013 119.854 1.00 10.41 574 ALA B C 1
ATOM 9380 O O . ALA B 1 574 ? 85.453 38.211 120.879 1.00 11.45 574 ALA B O 1
ATOM 9382 N N . TYR B 1 575 ? 87.420 37.789 119.859 1.00 11.04 575 TYR B N 1
ATOM 9383 C CA . TYR B 1 575 ? 88.190 37.758 121.124 1.00 10.58 575 TYR B CA 1
ATOM 9384 C C . TYR B 1 575 ? 88.554 39.183 121.481 1.00 10.64 575 TYR B C 1
ATOM 9385 O O . TYR B 1 575 ? 89.642 39.700 121.259 1.00 10.61 575 TYR B O 1
ATOM 9394 N N . ARG B 1 576 ? 87.540 39.874 122.029 1.00 11.13 576 ARG B N 1
ATOM 9395 C CA . ARG B 1 576 ? 87.586 41.305 122.350 1.00 11.24 576 ARG B CA 1
ATOM 9396 C C . ARG B 1 576 ? 87.078 41.445 123.788 1.00 11.47 576 ARG B C 1
ATOM 9397 O O . ARG B 1 576 ? 86.119 40.822 124.189 1.00 13.16 576 ARG B O 1
ATOM 9405 N N . TYR B 1 577 ? 87.745 42.309 124.546 1.00 12.73 577 TYR B N 1
ATOM 9406 C CA . TYR B 1 577 ? 87.254 42.620 125.909 1.00 13.35 577 TYR B CA 1
ATOM 9407 C C . TYR B 1 577 ? 86.119 43.560 125.793 1.00 13.14 577 TYR B C 1
ATOM 9408 O O . TYR B 1 577 ? 86.286 44.632 125.209 1.00 15.63 577 TYR B O 1
ATOM 9417 N N . VAL B 1 578 ? 84.959 43.174 126.291 1.00 14.99 578 VAL B N 1
ATOM 9418 C CA . VAL B 1 578 ? 83.713 43.932 126.213 1.00 15.31 578 VAL B CA 1
ATOM 9419 C C . VAL B 1 578 ? 83.245 44.336 127.553 1.00 15.73 578 VAL B C 1
ATOM 9420 O O . VAL B 1 578 ? 82.986 43.458 128.404 1.00 16.95 578 VAL B O 1
ATOM 9424 N N . LYS B 1 579 ? 83.121 45.642 127.766 1.00 15.08 579 LYS B N 1
ATOM 9425 C CA . LYS B 1 579 ? 82.610 46.150 128.981 1.00 15.83 579 LYS B CA 1
ATOM 9426 C C . LYS B 1 579 ? 81.096 46.252 128.922 1.00 15.42 579 LYS B C 1
ATOM 9427 O O . LYS B 1 579 ? 80.512 46.939 128.039 1.00 17.24 579 LYS B O 1
ATOM 9433 N N . TYR B 1 580 ? 80.478 45.645 129.871 1.00 14.81 580 TYR B N 1
ATOM 9434 C CA . TYR B 1 580 ? 79.004 45.699 130.045 1.00 15.85 580 TYR B CA 1
ATOM 9435 C C . TYR B 1 580 ? 78.685 46.496 131.287 1.00 16.69 580 TYR B C 1
ATOM 9436 O O . TYR B 1 580 ? 79.427 46.465 132.294 1.00 19.31 580 TYR B O 1
ATOM 9445 N N . ALA B 1 581 ? 77.495 47.072 131.327 1.00 18.54 581 ALA B N 1
ATOM 9446 C CA . ALA B 1 581 ? 76.987 47.770 132.513 1.00 19.49 581 ALA B CA 1
ATOM 9447 C C . ALA B 1 581 ? 76.887 46.819 133.718 1.00 20.30 581 ALA B C 1
ATOM 9448 O O . ALA B 1 581 ? 76.997 47.267 134.887 1.00 22.55 581 ALA B O 1
ATOM 9450 N N . GLY B 1 582 ? 76.667 45.535 133.463 1.00 20.23 582 GLY B N 1
ATOM 9451 C CA . GLY B 1 582 ? 76.358 44.649 134.564 1.00 21.38 582 GLY B CA 1
ATOM 9452 C C . GLY B 1 582 ? 77.560 44.073 135.246 1.00 21.01 582 GLY B C 1
ATOM 9453 O O . GLY B 1 582 ? 77.374 43.229 136.185 1.00 23.88 582 GLY B O 1
ATOM 9454 N N . ALA B 1 583 ? 78.801 44.422 134.855 1.00 21.14 583 ALA B N 1
ATOM 9455 C CA . ALA B 1 583 ? 79.952 43.826 135.539 1.00 21.41 583 ALA B CA 1
ATOM 9456 C C . ALA B 1 583 ? 81.076 44.792 135.455 1.00 20.52 583 ALA B C 1
ATOM 9457 O O . ALA B 1 583 ? 81.300 45.419 134.418 1.00 23.93 583 ALA B O 1
ATOM 9459 N N . SER B 1 584 ? 81.831 44.905 136.554 1.00 23.57 584 SER B N 1
ATOM 9460 C CA . SER B 1 584 ? 82.978 45.808 136.609 1.00 23.06 584 SER B CA 1
ATOM 9461 C C . SER B 1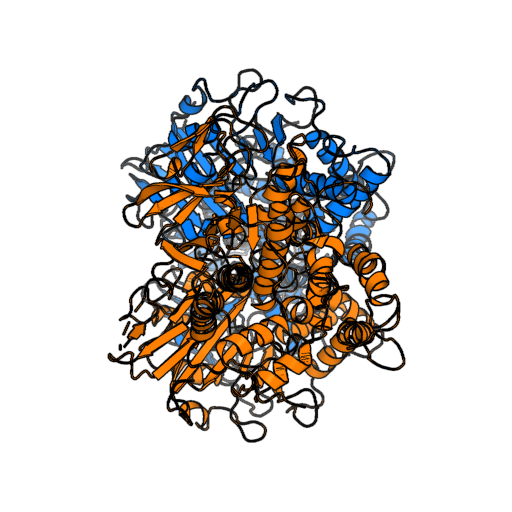 584 ? 84.195 45.304 135.847 1.00 22.05 584 SER B C 1
ATOM 9462 O O . SER B 1 584 ? 84.953 46.085 135.263 1.00 25.71 584 SER B O 1
ATOM 9465 N N . ASN B 1 585 ? 84.395 43.994 135.832 1.00 23.36 585 ASN B N 1
ATOM 9466 C CA . ASN B 1 585 ? 85.573 43.477 135.143 1.00 24.19 585 ASN B CA 1
ATOM 9467 C C . ASN B 1 585 ? 85.195 42.906 133.833 1.00 23.89 585 ASN B C 1
ATOM 9468 O O . ASN B 1 585 ? 84.514 41.866 133.744 1.00 25.63 585 ASN B O 1
ATOM 9473 N N . ALA B 1 586 ? 85.574 43.623 132.795 1.00 22.62 586 ALA B N 1
ATOM 9474 C CA . ALA B 1 586 ? 85.325 43.167 131.436 1.00 20.70 586 ALA B CA 1
ATOM 9475 C C . ALA B 1 586 ? 86.061 41.892 131.188 1.00 19.33 586 ALA B C 1
ATOM 9476 O O . ALA B 1 586 ? 87.157 41.654 131.712 1.00 18.68 586 ALA B O 1
ATOM 9478 N N . GLN B 1 587 ? 85.430 41.050 130.379 1.00 20.02 587 GLN B N 1
ATOM 9479 C CA . GLN B 1 587 ? 85.882 39.749 130.071 1.00 19.70 587 GLN B CA 1
ATOM 9480 C C . GLN B 1 587 ? 85.864 39.665 128.591 1.00 16.21 587 GLN B C 1
ATOM 9481 O O . GLN B 1 587 ? 85.219 40.467 127.866 1.00 16.66 587 GLN B O 1
ATOM 9487 N N . PRO B 1 588 ? 86.504 38.620 128.076 1.00 16.07 588 PRO B N 1
ATOM 9488 C CA . PRO B 1 588 ? 86.326 38.354 126.677 1.00 14.34 588 PRO B CA 1
ATOM 9489 C C . PRO B 1 588 ? 84.841 38.237 126.362 1.00 14.62 588 PRO B C 1
ATOM 9490 O O . PRO B 1 588 ? 84.051 37.635 127.100 1.00 15.03 588 PRO B O 1
ATOM 9494 N N . TRP B 1 589 ? 84.464 38.783 125.211 1.00 13.35 589 TRP B N 1
ATOM 9495 C CA . TRP B 1 589 ? 83.089 38.778 124.756 1.00 13.15 589 TRP B CA 1
ATOM 9496 C C . TRP B 1 589 ? 82.502 37.361 124.830 1.00 12.42 589 TRP B C 1
ATOM 9497 O O . TRP B 1 589 ? 83.079 36.427 124.343 1.00 13.31 589 TRP B O 1
ATOM 9508 N N . TRP B 1 590 ? 81.272 37.253 125.354 1.00 13.04 590 TRP B N 1
ATOM 9509 C CA . TRP B 1 590 ? 80.616 35.982 125.445 1.00 12.70 590 TRP B CA 1
ATOM 9510 C C . TRP B 1 590 ? 80.464 35.353 124.049 1.00 12.26 590 TRP B C 1
ATOM 9511 O O . TRP B 1 590 ? 80.402 34.130 123.906 1.00 13.35 590 TRP B O 1
ATOM 9522 N N . PHE B 1 591 ? 80.340 36.218 123.022 1.00 11.62 591 PHE B N 1
ATOM 9523 C CA . PHE B 1 591 ? 80.107 35.690 121.703 1.00 11.61 591 PHE B CA 1
ATOM 9524 C C . PHE B 1 591 ? 81.300 34.879 121.184 1.00 11.27 591 PHE B C 1
ATOM 9525 O O . PHE B 1 591 ? 81.145 33.985 120.361 1.00 12.28 591 PHE B O 1
ATOM 9533 N N . TYR B 1 592 ? 82.507 35.210 121.674 1.00 10.77 592 TYR B N 1
ATOM 9534 C CA . TYR B 1 592 ? 83.681 34.392 121.417 1.00 11.78 592 TYR B CA 1
ATOM 9535 C C . TYR B 1 592 ? 83.423 32.954 121.801 1.00 11.49 592 TYR B C 1
ATOM 9536 O O . TYR B 1 592 ? 83.721 32.001 121.082 1.00 11.68 592 TYR B O 1
ATOM 9545 N N . GLN B 1 593 ? 82.923 32.780 123.039 1.00 12.21 593 GLN B N 1
ATOM 9546 C CA . GLN B 1 593 ? 82.633 31.461 123.539 1.00 12.71 593 GLN B CA 1
ATOM 9547 C C . GLN B 1 593 ? 81.596 30.743 122.708 1.00 11.74 593 GLN B C 1
ATOM 9548 O O . GLN B 1 593 ? 81.700 29.559 122.448 1.00 13.30 593 GLN B O 1
ATOM 9554 N N . LEU B 1 594 ? 80.561 31.458 122.301 1.00 12.21 594 LEU B N 1
ATOM 9555 C CA . LEU B 1 594 ? 79.542 30.834 121.479 1.00 12.60 594 LEU B CA 1
ATOM 9556 C C . LEU B 1 594 ? 80.094 30.385 120.108 1.00 12.41 594 LEU B C 1
ATOM 9557 O O . LEU B 1 594 ? 79.834 29.252 119.667 1.00 12.70 594 LEU B O 1
ATOM 9562 N N . LEU B 1 595 ? 80.835 31.271 119.446 1.00 11.78 595 LEU B N 1
ATOM 9563 C CA . LEU B 1 595 ? 81.420 30.885 118.162 1.00 11.34 595 LEU B CA 1
ATOM 9564 C C . LEU B 1 595 ? 82.297 29.660 118.339 1.00 11.43 595 LEU B C 1
ATOM 9565 O O . LEU B 1 595 ? 82.319 28.734 117.497 1.00 12.51 595 LEU B O 1
ATOM 9570 N N . ALA B 1 596 ? 83.077 29.613 119.442 1.00 12.31 596 ALA B N 1
ATOM 9571 C CA . ALA B 1 596 ? 83.976 28.500 119.692 1.00 13.23 596 ALA B CA 1
ATOM 9572 C C . ALA B 1 596 ? 83.233 27.208 120.078 1.00 12.11 596 ALA B C 1
ATOM 9573 O O . ALA B 1 596 ? 83.801 26.130 120.065 1.00 14.64 596 ALA B O 1
ATOM 9575 N N . GLU B 1 597 ? 81.926 27.270 120.410 1.00 13.18 597 GLU B N 1
ATOM 9576 C CA . GLU B 1 597 ? 81.145 26.132 120.761 1.00 13.03 597 GLU B CA 1
ATOM 9577 C C . GLU B 1 597 ? 80.696 25.374 119.505 1.00 13.28 597 GLU B C 1
ATOM 9578 O O . GLU B 1 597 ? 80.291 24.226 119.600 1.00 14.70 597 GLU B O 1
ATOM 9584 N N . ALA B 1 598 ? 80.786 26.020 118.332 1.00 12.65 598 ALA B N 1
ATOM 9585 C CA . ALA B 1 598 ? 80.460 25.284 117.127 1.00 11.84 598 ALA B CA 1
ATOM 9586 C C . ALA B 1 598 ? 81.379 24.101 116.982 1.00 11.71 598 ALA B C 1
ATOM 9587 O O . ALA B 1 598 ? 82.557 24.117 117.333 1.00 13.15 598 ALA B O 1
ATOM 9589 N N . ARG B 1 599 ? 80.856 23.032 116.397 1.00 13.02 599 ARG B N 1
ATOM 9590 C CA . ARG B 1 599 ? 81.696 21.838 116.198 1.00 13.53 599 ARG B CA 1
ATOM 9591 C C . ARG B 1 599 ? 82.787 22.105 115.210 1.00 12.78 599 ARG B C 1
ATOM 9592 O O . ARG B 1 599 ? 82.744 23.053 114.412 1.00 12.27 599 ARG B O 1
ATOM 9600 N N . THR B 1 600 ? 83.796 21.267 115.274 1.00 13.14 600 THR B N 1
ATOM 9601 C CA . THR B 1 600 ? 84.941 21.367 114.389 1.00 12.78 600 THR B CA 1
ATOM 9602 C C . THR B 1 600 ? 84.572 21.057 112.944 1.00 11.08 600 THR B C 1
ATOM 9603 O O . THR B 1 600 ? 85.018 21.805 112.052 1.00 11.45 600 THR B O 1
ATOM 9607 N N . ALA B 1 601 ? 83.844 19.981 112.705 1.00 11.02 601 ALA B N 1
ATOM 9608 C CA . ALA B 1 601 ? 83.419 19.631 111.362 1.00 10.80 601 ALA B CA 1
ATOM 9609 C C . ALA B 1 601 ? 82.451 20.706 110.848 1.00 10.80 601 ALA B C 1
ATOM 9610 O O . ALA B 1 601 ? 81.712 21.305 111.587 1.00 11.28 601 ALA B O 1
ATOM 9612 N N . ASP B 1 602 ? 82.449 20.878 109.513 1.00 10.00 602 ASP B N 1
ATOM 9613 C CA . ASP B 1 602 ? 81.412 21.606 108.794 1.00 9.70 602 ASP B CA 1
ATOM 9614 C C . ASP B 1 602 ? 81.499 23.138 108.956 1.00 8.80 602 ASP B C 1
ATOM 9615 O O . ASP B 1 602 ? 80.538 23.833 108.719 1.00 10.09 602 ASP B O 1
ATOM 9620 N N . ARG B 1 603 ? 82.684 23.615 109.298 1.00 9.21 603 ARG B N 1
ATOM 9621 C CA . ARG B 1 603 ? 82.949 25.053 109.278 1.00 9.31 603 ARG B CA 1
ATOM 9622 C C . ARG B 1 603 ? 83.101 25.487 107.805 1.00 8.71 603 ARG B C 1
ATOM 9623 O O . ARG B 1 603 ? 83.642 24.685 107.000 1.00 9.73 603 ARG B O 1
ATOM 9631 N N . PHE B 1 604 ? 82.628 26.647 107.454 1.00 8.25 604 PHE B N 1
ATOM 9632 C CA . PHE B 1 604 ? 82.384 26.952 106.036 1.00 8.35 604 PHE B CA 1
ATOM 9633 C C . PHE B 1 604 ? 82.423 28.438 105.765 1.00 8.28 604 PHE B C 1
ATOM 9634 O O . PHE B 1 604 ? 81.942 29.250 106.589 1.00 8.65 604 PHE B O 1
ATOM 9642 N N . VAL B 1 605 ? 82.901 28.823 104.586 1.00 8.36 605 VAL B N 1
ATOM 9643 C CA . VAL B 1 605 ? 82.636 30.154 104.059 1.00 8.01 605 VAL B CA 1
ATOM 9644 C C . VAL B 1 605 ? 82.352 30.033 102.585 1.00 7.54 605 VAL B C 1
ATOM 9645 O O . VAL B 1 605 ? 82.944 29.244 101.861 1.00 8.87 605 VAL B O 1
ATOM 9649 N N . PHE B 1 606 ? 81.437 30.893 102.134 1.00 8.37 606 PHE B N 1
ATOM 9650 C CA . PHE B 1 606 ? 81.227 31.132 100.703 1.00 8.15 606 PHE B CA 1
ATOM 9651 C C . PHE B 1 606 ? 81.376 32.613 100.435 1.00 9.05 606 PHE B C 1
ATOM 9652 O O . PHE B 1 606 ? 80.740 33.436 101.105 1.00 9.64 606 PHE B O 1
ATOM 9660 N N . ASP B 1 607 ? 82.199 32.928 99.434 1.00 8.36 607 ASP B N 1
ATOM 9661 C CA . ASP B 1 607 ? 82.457 34.262 99.025 1.00 8.82 607 ASP B CA 1
ATOM 9662 C C . ASP B 1 607 ? 81.840 34.537 97.654 1.00 8.31 607 ASP B C 1
ATOM 9663 O O . ASP B 1 607 ? 82.331 34.057 96.640 1.00 8.93 607 ASP B O 1
ATOM 9668 N N . TRP B 1 608 ? 80.741 35.269 97.630 1.00 9.76 608 TRP B N 1
ATOM 9669 C CA . TRP B 1 608 ? 80.090 35.559 96.363 1.00 8.80 608 TRP B CA 1
ATOM 9670 C C . TRP B 1 608 ? 80.970 36.368 95.439 1.00 9.07 608 TRP B C 1
ATOM 9671 O O . TRP B 1 608 ? 80.783 36.325 94.217 1.00 9.09 608 TRP B O 1
ATOM 9682 N N . THR B 1 609 ? 81.908 37.136 95.989 1.00 10.53 609 THR B N 1
ATOM 9683 C CA . THR B 1 609 ? 82.723 37.968 95.260 1.00 12.78 609 THR B CA 1
ATOM 9684 C C . THR B 1 609 ? 83.628 37.176 94.312 1.00 11.89 609 THR B C 1
ATOM 9685 O O . THR B 1 609 ? 83.951 37.564 93.153 1.00 16.88 609 THR B O 1
ATOM 9689 N N . THR B 1 610 ? 84.111 35.987 94.766 1.00 11.15 610 THR B N 1
ATOM 9690 C CA . THR B 1 610 ? 84.958 35.149 93.971 1.00 11.41 610 THR B CA 1
ATOM 9691 C C . THR B 1 610 ? 84.243 34.026 93.233 1.00 10.68 610 THR B C 1
ATOM 9692 O O . THR B 1 610 ? 84.830 33.206 92.550 1.00 12.28 610 THR B O 1
ATOM 9696 N N . ASN B 1 611 ? 82.947 33.942 93.413 1.00 9.93 611 ASN B N 1
ATOM 9697 C CA . ASN B 1 611 ? 82.074 33.203 92.557 1.00 9.69 611 ASN B CA 1
ATOM 9698 C C . ASN B 1 611 ? 82.018 33.900 91.189 1.00 9.02 611 ASN B C 1
ATOM 9699 O O . ASN B 1 611 ? 82.360 35.062 91.061 1.00 9.34 611 ASN B O 1
ATOM 9704 N N . LYS B 1 612 ? 81.572 33.189 90.139 1.00 9.79 612 LYS B N 1
ATOM 9705 C CA . LYS B 1 612 ? 81.550 33.774 88.792 1.00 9.96 612 LYS B CA 1
ATOM 9706 C C . LYS B 1 612 ? 80.551 34.922 88.646 1.00 10.21 612 LYS B C 1
ATOM 9707 O O . LYS B 1 612 ? 80.657 35.662 87.672 1.00 10.79 612 LYS B O 1
ATOM 9713 N N . THR B 1 613 ? 79.652 35.114 89.615 1.00 9.31 613 THR B N 1
ATOM 9714 C CA . THR B 1 613 ? 78.828 36.307 89.677 1.00 9.42 613 THR B CA 1
ATOM 9715 C C . THR B 1 613 ? 79.608 37.585 89.939 1.00 9.01 613 THR B C 1
ATOM 9716 O O . THR B 1 613 ? 79.044 38.658 89.742 1.00 9.98 613 THR B O 1
ATOM 9720 N N . ALA B 1 614 ? 80.830 37.493 90.462 1.00 9.11 614 ALA B N 1
ATOM 9721 C CA . ALA B 1 614 ? 81.624 38.668 90.776 1.00 9.15 614 ALA B CA 1
ATOM 9722 C C . ALA B 1 614 ? 80.900 39.546 91.855 1.00 8.90 614 ALA B C 1
ATOM 9723 O O . ALA B 1 614 ? 80.921 40.757 91.811 1.00 10.38 614 ALA B O 1
ATOM 9725 N N . GLY B 1 615 ? 80.294 38.855 92.798 1.00 8.77 615 GLY B N 1
ATOM 9726 C CA . GLY B 1 615 ? 79.612 39.491 93.892 1.00 8.89 615 GLY B CA 1
ATOM 9727 C C . GLY B 1 615 ? 78.243 38.862 94.147 1.00 8.21 615 GLY B C 1
ATOM 9728 O O . GLY B 1 615 ? 77.821 37.888 93.532 1.00 8.64 615 GLY B O 1
ATOM 9729 N N . GLY B 1 616 ? 77.555 39.473 95.133 1.00 8.34 616 GLY B N 1
ATOM 9730 C CA . GLY B 1 616 ? 76.271 38.958 95.562 1.00 8.15 616 GLY B CA 1
ATOM 9731 C C . GLY B 1 616 ? 75.069 39.445 94.778 1.00 7.97 616 GLY B C 1
ATOM 9732 O O . GLY B 1 616 ? 74.199 38.630 94.460 1.00 8.69 616 GLY B O 1
ATOM 9733 N N . PHE B 1 617 ? 74.960 40.741 94.493 1.00 7.66 617 PHE B N 1
ATOM 9734 C CA . PHE B 1 617 ? 73.731 41.275 93.925 1.00 7.42 617 PHE B CA 1
ATOM 9735 C C . PHE B 1 617 ? 73.921 42.748 93.661 1.00 7.63 617 PHE B C 1
ATOM 9736 O O . PHE B 1 617 ? 74.709 43.434 94.341 1.00 7.98 617 PHE B O 1
ATOM 9744 N N . LYS B 1 618 ? 73.142 43.292 92.709 1.00 7.62 618 LYS B N 1
ATOM 9745 C CA . LYS B 1 618 ? 73.275 44.692 92.367 1.00 7.25 618 LYS B CA 1
ATOM 9746 C C . LYS B 1 618 ? 72.761 45.608 93.480 1.00 7.34 618 LYS B C 1
ATOM 9747 O O . LYS B 1 618 ? 71.629 45.443 93.930 1.00 7.95 618 LYS B O 1
ATOM 9753 N N . LEU B 1 619 ? 73.539 46.634 93.789 1.00 7.13 619 LEU B N 1
ATOM 9754 C CA . LEU B 1 619 ? 73.050 47.784 94.560 1.00 7.38 619 LEU B CA 1
ATOM 9755 C C . LEU B 1 619 ? 73.566 49.038 93.860 1.00 7.34 619 LEU B C 1
ATOM 9756 O O . LEU B 1 619 ? 74.772 49.140 93.553 1.00 8.14 619 LEU B O 1
ATOM 9761 N N . ASP B 1 620 ? 72.695 49.999 93.631 1.00 7.31 620 ASP B N 1
ATOM 9762 C CA . ASP B 1 620 ? 73.042 51.153 92.831 1.00 7.51 620 ASP B CA 1
ATOM 9763 C C . ASP B 1 620 ? 73.733 52.228 93.661 1.00 7.44 620 ASP B C 1
ATOM 9764 O O . ASP B 1 620 ? 73.230 52.726 94.674 1.00 7.97 620 ASP B O 1
ATOM 9769 N N . MET B 1 621 ? 74.876 52.662 93.144 1.00 7.41 621 MET B N 1
ATOM 9770 C CA . MET B 1 621 ? 75.623 53.832 93.581 1.00 7.31 621 MET B CA 1
ATOM 9771 C C . MET B 1 621 ? 74.954 55.094 93.095 1.00 7.61 621 MET B C 1
ATOM 9772 O O . MET B 1 621 ? 74.032 55.048 92.244 1.00 8.01 621 MET B O 1
ATOM 9777 N N . THR B 1 622 ? 75.410 56.248 93.562 1.00 7.99 622 THR B N 1
ATOM 9778 C CA . THR B 1 622 ? 74.968 57.500 93.002 1.00 8.23 622 THR B CA 1
ATOM 9779 C C . THR B 1 622 ? 75.192 57.499 91.504 1.00 8.73 622 THR B C 1
ATOM 9780 O O . THR B 1 622 ? 76.266 57.081 91.029 1.00 9.13 622 THR B O 1
ATOM 9784 N N . GLY B 1 623 ? 74.219 57.968 90.738 1.00 9.25 623 GLY B N 1
ATOM 9785 C CA . GLY B 1 623 ? 74.292 57.988 89.273 1.00 9.42 623 GLY B CA 1
ATOM 9786 C C . GLY B 1 623 ? 73.887 56.702 88.606 1.00 9.22 623 GLY B C 1
ATOM 9787 O O . GLY B 1 623 ? 73.577 56.688 87.407 1.00 11.21 623 GLY B O 1
ATOM 9788 N N . ASP B 1 624 ? 73.894 55.589 89.308 1.00 8.91 624 ASP B N 1
ATOM 9789 C CA . ASP B 1 624 ? 73.675 54.291 88.650 1.00 8.58 624 ASP B CA 1
ATOM 9790 C C . ASP B 1 624 ? 72.264 54.102 88.172 1.00 9.40 624 ASP B C 1
ATOM 9791 O O . ASP B 1 624 ? 72.062 53.290 87.263 1.00 9.75 624 ASP B O 1
ATOM 9796 N N . HIS B 1 625 ? 71.303 54.825 88.695 1.00 10.01 625 HIS B N 1
ATOM 9797 C CA . HIS B 1 625 ? 69.918 54.762 88.177 1.00 9.96 625 HIS B CA 1
ATOM 9798 C C . HIS B 1 625 ? 69.922 54.882 86.668 1.00 8.82 625 HIS B C 1
ATOM 9799 O O . HIS B 1 625 ? 69.118 54.183 86.016 1.00 9.56 625 HIS B O 1
ATOM 9806 N N . HIS B 1 626 ? 70.740 55.733 86.091 1.00 9.91 626 HIS B N 1
ATOM 9807 C CA . HIS B 1 626 ? 70.718 55.926 84.655 1.00 10.50 626 HIS B CA 1
ATOM 9808 C C . HIS B 1 626 ? 71.058 54.651 83.897 1.00 10.07 626 HIS B C 1
ATOM 9809 O O . HIS B 1 626 ? 70.637 54.448 82.772 1.00 11.55 626 HIS B O 1
ATOM 9816 N N . GLN B 1 627 ? 71.911 53.848 84.489 1.00 9.29 627 GLN B N 1
ATOM 9817 C CA . GLN B 1 627 ? 72.315 52.570 83.923 1.00 8.94 627 GLN B CA 1
ATOM 9818 C C . GLN B 1 627 ? 71.319 51.492 84.262 1.00 8.99 627 GLN B C 1
ATOM 9819 O O . GLN B 1 627 ? 70.883 50.740 83.372 1.00 9.11 627 GLN B O 1
ATOM 9825 N N . SER B 1 628 ? 70.962 51.321 85.536 1.00 8.25 628 SER B N 1
ATOM 9826 C CA . SER B 1 628 ? 70.053 50.261 85.889 1.00 8.53 628 SER B CA 1
ATOM 9827 C C . SER B 1 628 ? 68.685 50.450 85.294 1.00 8.34 628 SER B C 1
ATOM 9828 O O . SER B 1 628 ? 68.046 49.480 84.891 1.00 9.00 628 SER B O 1
ATOM 9831 N N . ASN B 1 629 ? 68.206 51.702 85.240 1.00 8.64 629 ASN B N 1
ATOM 9832 C CA . ASN B 1 629 ? 66.894 51.967 84.695 1.00 8.60 629 ASN B CA 1
ATOM 9833 C C . ASN B 1 629 ? 66.840 51.720 83.202 1.00 8.91 629 ASN B C 1
ATOM 9834 O O . ASN B 1 629 ? 65.804 51.341 82.658 1.00 9.54 629 ASN B O 1
ATOM 9839 N N . LEU B 1 630 ? 67.918 51.934 82.496 1.00 8.94 630 LEU B N 1
ATOM 9840 C CA . LEU B 1 630 ? 68.005 51.58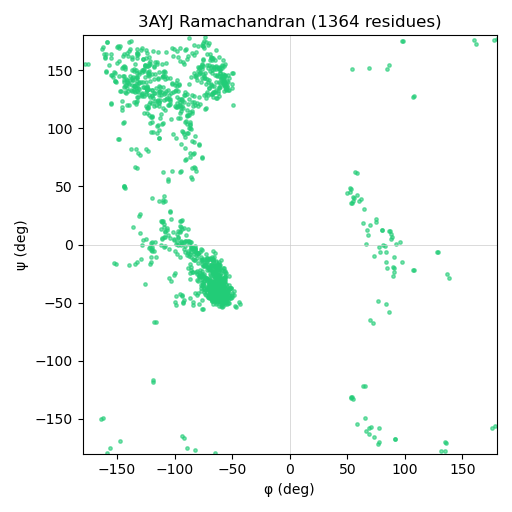1 81.057 1.00 9.10 630 LEU B CA 1
ATOM 9841 C C . LEU B 1 630 ? 67.804 50.092 80.915 1.00 9.13 630 LEU B C 1
ATOM 9842 O O . LEU B 1 630 ? 67.050 49.614 80.062 1.00 9.69 630 LEU B O 1
ATOM 9847 N N . CYS B 1 631 ? 68.491 49.309 81.766 1.00 8.70 631 CYS B N 1
ATOM 9848 C CA . CYS B 1 631 ? 68.314 47.873 81.750 1.00 8.79 631 CYS B CA 1
ATOM 9849 C C . CYS B 1 631 ? 66.887 47.461 82.080 1.00 8.85 631 CYS B C 1
ATOM 9850 O O . CYS B 1 631 ? 66.314 46.561 81.467 1.00 9.22 631 CYS B O 1
ATOM 9853 N N . PHE B 1 632 ? 66.301 48.108 83.105 1.00 8.93 632 PHE B N 1
ATOM 9854 C CA . PHE B 1 632 ? 64.926 47.808 83.526 1.00 9.02 632 PHE B CA 1
ATOM 9855 C C . PHE B 1 632 ? 63.950 48.071 82.380 1.00 8.85 632 PHE B C 1
ATOM 9856 O O . PHE B 1 632 ? 62.976 47.344 82.250 1.00 9.81 632 PHE B O 1
ATOM 9864 N N . ARG B 1 633 ? 64.176 49.090 81.563 1.00 9.44 633 ARG B N 1
ATOM 9865 C CA . ARG B 1 633 ? 63.290 49.484 80.501 1.00 9.85 633 ARG B CA 1
ATOM 9866 C C . ARG B 1 633 ? 63.638 48.783 79.149 1.00 9.88 633 ARG B C 1
ATOM 9867 O O . ARG B 1 633 ? 62.913 48.969 78.178 1.00 10.80 633 ARG B O 1
ATOM 9875 N N . TYR B 1 634 ? 64.721 48.050 79.082 1.00 10.10 634 TYR B N 1
ATOM 9876 C CA . TYR B 1 634 ? 65.249 47.531 77.831 1.00 10.11 634 TYR B CA 1
ATOM 9877 C C . TYR B 1 634 ? 64.240 46.763 76.987 1.00 10.12 634 TYR B C 1
ATOM 9878 O O . TYR B 1 634 ? 64.251 46.853 75.750 1.00 10.95 634 TYR B O 1
ATOM 9887 N N . HIS B 1 635 ? 63.396 45.993 77.639 1.00 10.01 635 HIS B N 1
ATOM 9888 C CA . HIS B 1 635 ? 62.396 45.168 76.933 1.00 9.70 635 HIS B CA 1
ATOM 9889 C C . HIS B 1 635 ? 61.407 45.956 76.092 1.00 11.03 635 HIS B C 1
ATOM 9890 O O . HIS B 1 635 ? 60.744 45.367 75.234 1.00 11.12 635 HIS B O 1
ATOM 9897 N N . THR B 1 636 ? 61.292 47.244 76.345 1.00 10.69 636 THR B N 1
ATOM 9898 C CA . THR B 1 636 ? 60.474 48.132 75.519 1.00 10.88 636 THR B CA 1
ATOM 9899 C C . THR B 1 636 ? 60.990 48.275 74.107 1.00 11.40 636 THR B C 1
ATOM 9900 O O . THR B 1 636 ? 60.292 48.868 73.268 1.00 12.24 636 THR B O 1
ATOM 9904 N N . HIS B 1 637 ? 62.172 47.743 73.770 1.00 11.06 637 HIS B N 1
ATOM 9905 C CA . HIS B 1 637 ? 62.614 47.753 72.403 1.00 11.06 637 HIS B CA 1
ATOM 9906 C C . HIS B 1 637 ? 61.631 47.096 71.442 1.00 11.82 637 HIS B C 1
ATOM 9907 O O . HIS B 1 637 ? 61.590 47.366 70.260 1.00 12.45 637 HIS B O 1
ATOM 9914 N N . ALA B 1 638 ? 60.826 46.202 72.025 1.00 11.32 638 ALA B N 1
ATOM 9915 C CA . ALA B 1 638 ? 59.844 45.482 71.242 1.00 11.76 638 ALA B CA 1
ATOM 9916 C C . ALA B 1 638 ? 58.791 46.357 70.565 1.00 13.18 638 ALA B C 1
ATOM 9917 O O . ALA B 1 638 ? 58.107 45.905 69.658 1.00 14.65 638 ALA B O 1
ATOM 9919 N N . LEU B 1 639 ? 58.647 47.576 71.057 1.00 12.77 639 LEU B N 1
ATOM 9920 C CA . LEU B 1 639 ? 57.754 48.552 70.435 1.00 14.04 639 LEU B CA 1
ATOM 9921 C C . LEU B 1 639 ? 58.178 48.983 69.041 1.00 15.16 639 LEU B C 1
ATOM 9922 O O . LEU B 1 639 ? 57.344 49.472 68.284 1.00 16.85 639 LEU B O 1
ATOM 9927 N N . ALA B 1 640 ? 59.472 48.872 68.735 1.00 14.20 640 ALA B N 1
ATOM 9928 C CA . ALA B 1 640 ? 59.984 49.261 67.408 1.00 15.20 640 ALA B CA 1
ATOM 9929 C C . ALA B 1 640 ? 59.899 48.031 66.525 1.00 17.06 640 ALA B C 1
ATOM 9930 O O . ALA B 1 640 ? 60.770 47.127 66.604 1.00 16.80 640 ALA B O 1
ATOM 9932 N N . ALA B 1 641 ? 58.911 48.031 65.676 1.00 20.78 641 ALA B N 1
ATOM 9933 C CA . ALA B 1 641 ? 58.678 46.843 64.883 1.00 21.81 641 ALA B CA 1
ATOM 9934 C C . ALA B 1 641 ? 59.689 46.728 63.827 1.00 21.70 641 ALA B C 1
ATOM 9935 O O . ALA B 1 641 ? 59.941 45.590 63.466 1.00 26.97 641 ALA B O 1
ATOM 9937 N N . SER B 1 642 ? 60.285 47.840 63.341 1.00 20.00 642 SER B N 1
ATOM 9938 C CA . SER B 1 642 ? 61.206 47.805 62.255 1.00 19.55 642 SER B CA 1
ATOM 9939 C C . SER B 1 642 ? 62.580 47.296 62.766 1.00 18.81 642 SER B C 1
ATOM 9940 O O . SER B 1 642 ? 63.512 47.141 61.965 1.00 24.02 642 SER B O 1
ATOM 9943 N N . LEU B 1 643 ? 62.768 47.046 64.063 1.00 17.32 643 LEU B N 1
ATOM 9944 C CA . LEU B 1 643 ? 64.005 46.675 64.693 1.00 17.37 643 LEU B CA 1
ATOM 9945 C C . LEU B 1 643 ? 64.026 45.220 65.012 1.00 18.17 643 LEU B C 1
ATOM 9946 O O . LEU B 1 643 ? 63.185 44.705 65.751 1.00 22.49 643 LEU B O 1
ATOM 9951 N N . ASP B 1 644 ? 64.907 44.424 64.547 1.00 19.54 644 ASP B N 1
ATOM 9952 C CA . ASP B 1 644 ? 64.532 42.962 64.616 1.00 20.54 644 ASP B CA 1
ATOM 9953 C C . ASP B 1 644 ? 65.276 42.356 65.771 1.00 19.54 644 ASP B C 1
ATOM 9954 O O . ASP B 1 644 ? 66.170 41.565 65.547 1.00 26.20 644 ASP B O 1
ATOM 9959 N N . ASN B 1 645 ? 65.026 42.791 67.023 1.00 16.49 645 ASN B N 1
ATOM 9960 C CA . ASN B 1 645 ? 65.809 42.418 68.159 1.00 14.34 645 ASN B CA 1
ATOM 9961 C C . ASN B 1 645 ? 65.144 41.295 68.900 1.00 13.00 645 ASN B C 1
ATOM 9962 O O . ASN B 1 645 ? 64.005 41.411 69.380 1.00 14.54 645 ASN B O 1
ATOM 9967 N N . ARG B 1 646 ? 65.818 40.158 68.987 1.00 13.92 646 ARG B N 1
ATOM 9968 C CA . ARG B 1 646 ? 65.266 38.934 69.554 1.00 14.31 646 ARG B CA 1
ATOM 9969 C C . ARG B 1 646 ? 65.697 38.622 71.002 1.00 13.57 646 ARG B C 1
ATOM 9970 O O . ARG B 1 646 ? 65.304 37.544 71.500 1.00 13.60 646 ARG B O 1
ATOM 9978 N N . PHE B 1 647 ? 66.446 39.503 71.619 1.00 12.00 647 PHE B N 1
ATOM 9979 C CA . PHE B 1 647 ? 67.023 39.230 72.946 1.00 11.73 647 PHE B CA 1
ATOM 9980 C C . PHE B 1 647 ? 66.375 40.069 73.997 1.00 11.75 647 PHE B C 1
ATOM 9981 O O . PHE B 1 647 ? 66.246 41.291 73.906 1.00 11.66 647 PHE B O 1
ATOM 9989 N N . PHE B 1 648 ? 66.072 39.413 75.093 1.00 10.89 648 PHE B N 1
ATOM 9990 C CA . PHE B 1 648 ? 65.543 40.042 76.328 1.00 10.61 648 PHE B CA 1
ATOM 9991 C C . PHE B 1 648 ? 66.464 39.635 77.497 1.00 10.32 648 PHE B C 1
ATOM 9992 O O . PHE B 1 648 ? 67.209 38.668 77.381 1.00 11.70 648 PHE B O 1
ATOM 10000 N N . ILE B 1 649 ? 66.394 40.411 78.587 1.00 10.16 649 ILE B N 1
ATOM 10001 C CA . ILE B 1 649 ? 67.231 40.180 79.762 1.00 10.13 649 ILE B CA 1
ATOM 10002 C C . ILE B 1 649 ? 66.352 39.978 80.976 1.00 9.90 649 ILE B C 1
ATOM 10003 O O . ILE B 1 649 ? 65.279 40.560 81.109 1.00 10.33 649 ILE B O 1
ATOM 10008 N N . ALA B 1 650 ? 66.785 39.099 81.888 1.00 9.49 650 ALA B N 1
ATOM 10009 C CA . ALA B 1 650 ? 65.980 38.679 83.015 1.00 9.59 650 ALA B CA 1
ATOM 10010 C C . ALA B 1 650 ? 66.837 38.331 84.245 1.00 9.59 650 ALA B C 1
ATOM 10011 O O . ALA B 1 650 ? 67.258 37.195 84.424 1.00 10.90 650 ALA B O 1
ATOM 10013 N N . SER B 1 651 ? 67.080 39.329 85.091 1.00 8.92 651 SER B N 1
ATOM 10014 C CA . SER B 1 651 ? 67.867 39.094 86.320 1.00 8.22 651 SER B CA 1
ATOM 10015 C C . SER B 1 651 ? 67.572 40.242 87.283 1.00 8.55 651 SER B C 1
ATOM 10016 O O . SER B 1 651 ? 67.170 41.326 86.876 1.00 8.69 651 SER B O 1
ATOM 10019 N N . ASP B 1 652 ? 67.855 40.012 88.576 1.00 8.04 652 ASP B N 1
ATOM 10020 C CA . ASP B 1 652 ? 67.795 41.135 89.507 1.00 7.80 652 ASP B CA 1
ATOM 10021 C C . ASP B 1 652 ? 68.746 42.259 89.132 1.00 8.05 652 ASP B C 1
ATOM 10022 O O . ASP B 1 652 ? 68.500 43.411 89.538 1.00 8.45 652 ASP B O 1
ATOM 10027 N N . SER B 1 653 ? 69.807 42.014 88.354 1.00 7.90 653 SER B N 1
ATOM 10028 C CA . SER B 1 653 ? 70.657 43.074 87.874 1.00 7.89 653 SER B CA 1
ATOM 10029 C C . SER B 1 653 ? 69.931 44.079 86.973 1.00 8.04 653 SER B C 1
ATOM 10030 O O . SER B 1 653 ? 70.435 45.175 86.804 1.00 8.53 653 SER B O 1
ATOM 10033 N N . TYR B 1 654 ? 68.815 43.656 86.373 1.00 8.28 654 TYR B N 1
ATOM 10034 C CA . TYR B 1 654 ? 68.090 44.500 85.441 1.00 8.40 654 TYR B CA 1
ATOM 10035 C C . TYR B 1 654 ? 66.759 44.955 86.027 1.00 8.51 654 TYR B C 1
ATOM 10036 O O . TYR B 1 654 ? 65.743 45.106 85.369 1.00 9.57 654 TYR B O 1
ATOM 10045 N N . SER B 1 655 ? 66.810 45.200 87.343 1.00 9.01 655 SER B N 1
ATOM 10046 C CA . SER B 1 655 ? 65.645 45.600 88.126 1.00 8.92 655 SER B CA 1
ATOM 10047 C C . SER B 1 655 ? 66.039 46.717 89.096 1.00 8.49 655 SER B C 1
ATOM 10048 O O . SER B 1 655 ? 67.214 47.049 89.211 1.00 8.65 655 SER B O 1
ATOM 10051 N N . HIS B 1 656 ? 65.031 47.214 89.777 1.00 8.52 656 HIS B N 1
ATOM 10052 C CA . HIS B 1 656 ? 65.207 48.166 90.852 1.00 8.80 656 HIS B CA 1
ATOM 10053 C C . HIS B 1 656 ? 65.028 47.480 92.221 1.00 8.56 656 HIS B C 1
ATOM 10054 O O . HIS B 1 656 ? 64.716 48.152 93.228 1.00 9.06 656 HIS B O 1
ATOM 10061 N N . LEU B 1 657 ? 65.333 46.192 92.283 1.00 8.42 657 LEU B N 1
ATOM 10062 C CA . LEU B 1 657 ? 65.369 45.393 93.478 1.00 8.03 657 LEU B CA 1
ATOM 10063 C C . LEU B 1 657 ? 66.509 44.364 93.384 1.00 8.07 657 LEU B C 1
ATOM 10064 O O . LEU B 1 657 ? 66.323 43.167 93.576 1.00 8.51 657 LEU B O 1
ATOM 10069 N N . GLY B 1 658 ? 67.699 44.854 93.047 1.00 8.15 658 GLY B N 1
ATOM 10070 C CA . GLY B 1 658 ? 68.834 43.991 93.125 1.00 8.36 658 GLY B CA 1
ATOM 10071 C C . GLY B 1 658 ? 68.965 43.450 94.522 1.00 7.82 658 GLY B C 1
ATOM 10072 O O . GLY B 1 658 ? 68.782 44.168 95.510 1.00 8.78 658 GLY B O 1
ATOM 10073 N N . GLY B 1 659 ? 69.316 42.170 94.646 1.00 8.21 659 GLY B N 1
ATOM 10074 C CA . GLY B 1 659 ? 69.407 41.529 95.946 1.00 8.23 659 GLY B CA 1
ATOM 10075 C C . GLY B 1 659 ? 68.138 40.962 96.481 1.00 8.36 659 GLY B C 1
ATOM 10076 O O . GLY B 1 659 ? 68.104 40.523 97.627 1.00 8.61 659 GLY B O 1
ATOM 10077 N N . TRP B 1 660 ? 67.086 40.870 95.634 1.00 8.14 660 TRP B N 1
ATOM 10078 C CA . TRP B 1 660 ? 65.826 40.261 96.019 1.00 8.74 660 TRP B CA 1
ATOM 10079 C C . TRP B 1 660 ? 65.333 39.381 94.862 1.00 8.19 660 TRP B C 1
ATOM 10080 O O . TRP B 1 660 ? 65.350 39.761 93.693 1.00 8.90 660 TRP B O 1
ATOM 10091 N N . LEU B 1 661 ? 64.768 38.246 95.259 1.00 8.83 661 LEU B N 1
ATOM 10092 C CA . LEU B 1 661 ? 64.017 37.443 94.295 1.00 9.03 661 LEU B CA 1
ATOM 10093 C C . LEU B 1 661 ? 62.995 38.298 93.555 1.00 9.04 661 LEU B C 1
ATOM 10094 O O . LEU B 1 661 ? 62.771 38.115 92.354 1.00 9.62 661 LEU B O 1
ATOM 10099 N N . GLU B 1 662 ? 62.376 39.238 94.264 1.00 9.19 662 GLU B N 1
ATOM 10100 C CA . GLU B 1 662 ? 61.404 40.116 93.637 1.00 9.31 662 GLU B CA 1
ATOM 10101 C C . GLU B 1 662 ? 61.984 40.799 92.414 1.00 8.99 662 GLU B C 1
ATOM 10102 O O . GLU B 1 662 ? 61.270 40.966 91.425 1.00 9.64 662 GLU B O 1
ATOM 10108 N N . GLY B 1 663 ? 63.237 41.244 92.465 1.00 8.74 663 GLY B N 1
ATOM 10109 C CA . GLY B 1 663 ? 63.831 41.863 91.305 1.00 8.66 663 GLY B CA 1
ATOM 10110 C C . GLY B 1 663 ? 64.041 40.931 90.143 1.00 8.55 663 GLY B C 1
ATOM 10111 O O . GLY B 1 663 ? 63.805 41.284 89.005 1.00 9.19 663 GLY B O 1
ATOM 10112 N N . ALA B 1 664 ? 64.547 39.726 90.436 1.00 8.61 664 ALA B N 1
ATOM 10113 C CA . ALA B 1 664 ? 64.710 38.708 89.388 1.00 8.83 664 ALA B CA 1
ATOM 10114 C C . ALA B 1 664 ? 63.366 38.407 88.754 1.00 9.44 664 ALA B C 1
ATOM 10115 O O . ALA B 1 664 ? 63.242 38.287 87.500 1.00 9.41 664 ALA B O 1
ATOM 10117 N N . PHE B 1 665 ? 62.345 38.252 89.561 1.00 9.41 665 PHE B N 1
ATOM 10118 C CA . PHE B 1 665 ? 61.010 37.915 89.069 1.00 9.25 665 PHE B CA 1
ATOM 10119 C C . PHE B 1 665 ? 60.395 39.076 88.282 1.00 9.92 665 PHE B C 1
ATOM 10120 O O . PHE B 1 665 ? 59.757 38.838 87.245 1.00 10.03 665 PHE B O 1
ATOM 10128 N N . MET B 1 666 ? 60.581 40.308 88.709 1.00 9.31 666 MET B N 1
ATOM 10129 C CA . MET B 1 666 ? 60.070 41.465 87.936 1.00 9.58 666 MET B CA 1
ATOM 10130 C C . MET B 1 666 ? 60.772 41.525 86.586 1.00 9.56 666 MET B C 1
ATOM 10131 O O . MET B 1 666 ? 60.123 41.786 85.574 1.00 9.84 666 MET B O 1
ATOM 10136 N N . SER B 1 667 ? 62.091 41.318 86.556 1.00 9.35 667 SER B N 1
ATOM 10137 C CA . SER B 1 667 ? 62.802 41.364 85.295 1.00 9.02 667 SER B CA 1
ATOM 10138 C C . SER B 1 667 ? 62.345 40.276 84.344 1.00 9.09 667 SER B C 1
ATOM 10139 O O . SER B 1 667 ? 62.217 40.481 83.144 1.00 9.99 667 SER B O 1
ATOM 10142 N N . ALA B 1 668 ? 62.123 39.058 84.889 1.00 9.44 668 ALA B N 1
ATOM 10143 C CA . ALA B 1 668 ? 61.556 37.959 84.064 1.00 9.70 668 ALA B CA 1
ATOM 10144 C C . ALA B 1 668 ? 60.218 38.368 83.481 1.00 10.15 668 ALA B C 1
ATOM 10145 O O . ALA B 1 668 ? 59.943 38.055 82.305 1.00 10.27 668 ALA B O 1
ATOM 10147 N N . LEU B 1 669 ? 59.360 39.002 84.267 1.00 9.46 669 LEU B N 1
ATOM 10148 C CA . LEU B 1 669 ? 58.055 39.417 83.740 1.00 10.05 669 LEU B CA 1
ATOM 10149 C C . LEU B 1 669 ? 58.217 40.430 82.633 1.00 10.25 669 LEU B C 1
ATOM 10150 O O . LEU B 1 669 ? 57.522 40.345 81.602 1.00 10.63 669 LEU B O 1
ATOM 10155 N N . ASN B 1 670 ? 59.121 41.378 82.820 1.00 9.58 670 ASN B N 1
ATOM 10156 C CA . ASN B 1 670 ? 59.442 42.320 81.741 1.00 9.45 670 ASN B CA 1
ATOM 10157 C C . ASN B 1 670 ? 59.872 41.612 80.481 1.00 9.88 670 ASN B C 1
ATOM 10158 O O . ASN B 1 670 ? 59.459 41.949 79.389 1.00 10.43 670 ASN B O 1
ATOM 10163 N N . ALA B 1 671 ? 60.803 40.678 80.643 1.00 9.77 671 ALA B N 1
ATOM 10164 C CA . ALA B 1 671 ? 61.380 39.991 79.501 1.00 9.61 671 ALA B CA 1
ATOM 10165 C C . ALA B 1 671 ? 60.311 39.276 78.717 1.00 10.56 671 ALA B C 1
ATOM 10166 O O . ALA B 1 671 ? 60.297 39.316 77.478 1.00 10.81 671 ALA B O 1
ATOM 10168 N N . VAL B 1 672 ? 59.449 38.539 79.391 1.00 9.69 672 VAL B N 1
ATOM 10169 C CA . VAL B 1 672 ? 58.424 37.801 78.670 1.00 10.79 672 VAL B CA 1
ATOM 10170 C C . VAL B 1 672 ? 57.366 38.734 78.053 1.00 11.18 672 VAL B C 1
ATOM 10171 O O . VAL B 1 672 ? 56.914 38.491 76.937 1.00 11.40 672 VAL B O 1
ATOM 10175 N N . ALA B 1 673 ? 57.019 39.806 78.740 1.00 10.75 673 ALA B N 1
ATOM 10176 C CA . ALA B 1 673 ? 56.130 40.788 78.140 1.00 11.31 673 ALA B CA 1
ATOM 10177 C C . ALA B 1 673 ? 56.715 41.361 76.857 1.00 11.35 673 ALA B C 1
ATOM 10178 O O . ALA B 1 673 ? 56.015 41.504 75.862 1.00 11.74 673 ALA B O 1
ATOM 10180 N N . GLY B 1 674 ? 57.980 41.737 76.900 1.00 10.89 674 GLY B N 1
ATOM 10181 C CA . GLY B 1 674 ? 58.640 42.258 75.696 1.00 11.19 674 GLY B CA 1
ATOM 10182 C C . GLY B 1 674 ? 58.652 41.182 74.609 1.00 10.99 674 GLY B C 1
ATOM 10183 O O . GLY B 1 674 ? 58.434 41.526 73.444 1.00 11.23 674 GLY B O 1
ATOM 10184 N N . LEU B 1 675 ? 58.988 39.956 74.962 1.00 11.12 675 LEU B N 1
ATOM 10185 C CA . LEU B 1 675 ? 59.017 38.887 73.987 1.00 11.05 675 LEU B CA 1
ATOM 10186 C C . LEU B 1 675 ? 57.672 38.753 73.294 1.00 11.17 675 LEU B C 1
ATOM 10187 O O . LEU B 1 675 ? 57.595 38.611 72.055 1.00 11.67 675 LEU B O 1
ATOM 10192 N N . ILE B 1 676 ? 56.582 38.810 74.041 1.00 11.01 676 ILE B N 1
ATOM 10193 C CA . ILE B 1 676 ? 55.241 38.757 73.438 1.00 11.36 676 ILE B CA 1
ATOM 10194 C C . ILE B 1 676 ? 55.081 39.870 72.430 1.00 11.29 676 ILE B C 1
ATOM 10195 O O . ILE B 1 676 ? 54.572 39.654 71.309 1.00 12.25 676 ILE B O 1
ATOM 10200 N N . VAL B 1 677 ? 55.409 41.089 72.788 1.00 11.30 677 VAL B N 1
ATOM 10201 C CA . VAL B 1 677 ? 55.205 42.191 71.881 1.00 11.18 677 VAL B CA 1
ATOM 10202 C C . VAL B 1 677 ? 56.076 42.001 70.633 1.00 11.73 677 VAL B C 1
ATOM 10203 O O . VAL B 1 677 ? 55.609 42.238 69.505 1.00 11.95 677 VAL B O 1
ATOM 10207 N N . ARG B 1 678 ? 57.331 41.558 70.787 1.00 11.28 678 ARG B N 1
ATOM 10208 C CA . ARG B 1 678 ? 58.188 41.321 69.626 1.00 11.77 678 ARG B CA 1
ATOM 10209 C C . ARG B 1 678 ? 57.623 40.221 68.745 1.00 12.72 678 ARG B C 1
ATOM 10210 O O . ARG B 1 678 ? 57.687 40.327 67.513 1.00 12.65 678 ARG B O 1
ATOM 10218 N N . ALA B 1 679 ? 57.156 39.129 69.368 1.00 12.07 679 ALA B N 1
ATOM 10219 C CA . ALA B 1 679 ? 56.603 38.027 68.590 1.00 12.38 679 ALA B CA 1
ATOM 10220 C C . ALA B 1 679 ? 55.376 38.471 67.817 1.00 12.55 679 ALA B C 1
ATOM 10221 O O . ALA B 1 679 ? 55.037 37.837 66.797 1.00 14.86 679 ALA B O 1
ATOM 10223 N N . ASN B 1 680 ? 54.670 39.478 68.292 1.00 11.86 680 ASN B N 1
ATOM 10224 C CA . ASN B 1 680 ? 53.551 40.111 67.612 1.00 12.64 680 ASN B CA 1
ATOM 10225 C C . ASN B 1 680 ? 53.959 41.345 66.833 1.00 13.24 680 ASN B C 1
ATOM 10226 O O . ASN B 1 680 ? 53.100 42.191 66.519 1.00 14.49 680 ASN B O 1
ATOM 10231 N N . ARG B 1 681 ? 55.242 41.475 66.504 1.00 13.64 681 ARG B N 1
ATOM 10232 C CA . ARG B 1 681 ? 55.734 42.493 65.583 1.00 14.80 681 ARG B CA 1
ATOM 10233 C C . ARG B 1 681 ? 55.345 43.879 65.983 1.00 14.36 681 ARG B C 1
ATOM 10234 O O . ARG B 1 681 ? 55.048 44.739 65.164 1.00 16.94 681 ARG B O 1
ATOM 10242 N N . GLY B 1 682 ? 55.425 44.122 67.292 1.00 14.49 682 GLY B N 1
ATOM 10243 C CA . GLY B 1 682 ? 55.218 45.446 67.871 1.00 15.83 682 GLY B CA 1
ATOM 10244 C C . GLY B 1 682 ? 53.817 45.760 68.395 1.00 15.81 682 GLY B C 1
ATOM 10245 O O . GLY B 1 682 ? 53.570 46.839 68.910 1.00 18.60 682 GLY B O 1
ATOM 10246 N N . ASP B 1 683 ? 52.914 44.800 68.335 1.00 14.58 683 ASP B N 1
ATOM 10247 C CA . ASP B 1 683 ? 51.534 45.005 68.687 1.00 15.29 683 ASP B CA 1
ATOM 10248 C C . ASP B 1 683 ? 51.311 44.799 70.188 1.00 14.70 683 ASP B C 1
ATOM 10249 O O . ASP B 1 683 ? 51.221 43.685 70.672 1.00 15.69 683 ASP B O 1
ATOM 10254 N N . VAL B 1 684 ? 51.174 45.892 70.933 1.00 16.40 684 VAL B N 1
ATOM 10255 C CA . VAL B 1 684 ? 50.936 45.795 72.369 1.00 16.48 684 VAL B CA 1
ATOM 10256 C C . VAL B 1 684 ? 49.591 45.239 72.767 1.00 17.70 684 VAL B C 1
ATOM 10257 O O . VAL B 1 684 ? 49.441 44.812 73.914 1.00 18.07 684 VAL B O 1
ATOM 10261 N N . SER B 1 685 ? 48.643 45.225 71.859 1.00 17.44 685 SER B N 1
ATOM 10262 C CA . SER B 1 685 ? 47.353 44.612 72.165 1.00 18.61 685 SER B CA 1
ATOM 10263 C C . SER B 1 685 ? 47.454 43.113 72.371 1.00 17.10 685 SER B C 1
ATOM 10264 O O . SER B 1 685 ? 46.504 42.553 72.907 1.00 18.87 685 SER B O 1
ATOM 10267 N N . ALA B 1 686 ? 48.609 42.505 72.033 1.00 15.35 686 ALA B N 1
ATOM 10268 C CA . ALA B 1 686 ? 48.779 41.103 72.285 1.00 15.47 686 ALA B CA 1
ATOM 10269 C C . ALA B 1 686 ? 49.062 40.839 73.776 1.00 15.03 686 ALA B C 1
ATOM 10270 O O . ALA B 1 686 ? 48.948 39.704 74.205 1.00 16.28 686 ALA B O 1
ATOM 10272 N N . LEU B 1 687 ? 49.439 41.858 74.543 1.00 13.99 687 LEU B N 1
ATOM 10273 C CA . LEU B 1 687 ? 49.494 41.718 76.009 1.00 14.36 687 LEU B CA 1
ATOM 10274 C C . LEU B 1 687 ? 48.085 41.780 76.553 1.00 14.99 687 LEU B C 1
ATOM 10275 O O . LEU B 1 687 ? 47.211 42.470 76.052 1.00 15.95 687 LEU B O 1
ATOM 10280 N N . SER B 1 688 ? 47.898 41.102 77.666 1.00 14.01 688 SER B N 1
ATOM 10281 C CA . SER B 1 688 ? 46.644 41.230 78.411 1.00 15.61 688 SER B CA 1
ATOM 10282 C C . SER B 1 688 ? 46.476 42.661 78.864 1.00 14.85 688 SER B C 1
ATOM 10283 O O . SER B 1 688 ? 47.412 43.411 79.014 1.00 15.56 688 SER B O 1
ATOM 10286 N N . THR B 1 689 ? 45.239 43.013 79.206 1.00 17.37 689 THR B N 1
ATOM 10287 C CA . THR B 1 689 ? 44.961 44.355 79.710 1.00 17.87 689 THR B CA 1
ATOM 10288 C C . THR B 1 689 ? 45.820 44.675 80.928 1.00 15.96 689 THR B C 1
ATOM 10289 O O . THR B 1 689 ? 46.423 45.771 81.054 1.00 17.29 689 THR B O 1
ATOM 10293 N N . GLU B 1 690 ? 45.959 43.695 81.827 1.00 16.21 690 GLU B N 1
ATOM 10294 C CA . GLU B 1 690 ? 46.671 43.966 83.033 1.00 15.88 690 GLU B CA 1
ATOM 10295 C C . GLU B 1 690 ? 48.194 43.960 82.852 1.00 14.71 690 GLU B C 1
ATOM 10296 O O . GLU B 1 690 ? 48.903 44.543 83.669 1.00 15.63 690 GLU B O 1
ATOM 10302 N N . ALA B 1 691 ? 48.715 43.234 81.858 1.00 14.54 691 ALA B N 1
ATOM 10303 C CA . ALA B 1 691 ? 50.155 43.157 81.575 1.00 13.49 691 ALA B CA 1
ATOM 10304 C C . ALA B 1 691 ? 50.631 44.283 80.674 1.00 13.64 691 ALA B C 1
ATOM 10305 O O . ALA B 1 691 ? 51.830 44.554 80.669 1.00 13.38 691 ALA B O 1
ATOM 10307 N N . ARG B 1 692 ? 49.735 44.909 79.896 1.00 13.68 692 ARG B N 1
ATOM 10308 C CA . ARG B 1 692 ? 50.183 45.949 78.980 1.00 14.29 692 ARG B CA 1
ATOM 10309 C C . ARG B 1 692 ? 51.069 46.991 79.641 1.00 12.66 692 ARG B C 1
ATOM 10310 O O . ARG B 1 692 ? 52.051 47.394 79.041 1.00 13.42 692 ARG B O 1
ATOM 10318 N N . PRO B 1 693 ? 50.735 47.480 80.845 1.00 12.57 693 PRO B N 1
ATOM 10319 C CA . PRO B 1 693 ? 51.564 48.496 81.442 1.00 12.86 693 PRO B CA 1
ATOM 10320 C C . PRO B 1 693 ? 53.004 48.038 81.738 1.00 11.90 693 PRO B C 1
ATOM 10321 O O . PRO B 1 693 ? 53.844 48.902 81.932 1.00 12.62 693 PRO B O 1
ATOM 10325 N N . LEU B 1 694 ? 53.290 46.743 81.769 1.00 11.62 694 LEU B N 1
ATOM 10326 C CA . LEU B 1 694 ? 54.680 46.306 81.933 1.00 11.36 694 LEU B CA 1
ATOM 10327 C C . LEU B 1 694 ? 55.593 46.881 80.853 1.00 11.72 694 LEU B C 1
ATOM 10328 O O . LEU B 1 694 ? 56.786 47.075 81.086 1.00 11.31 694 LEU B O 1
ATOM 10333 N N . VAL B 1 695 ? 55.029 47.099 79.648 1.00 11.78 695 VAL B N 1
ATOM 10334 C CA . VAL B 1 695 ? 55.707 47.704 78.544 1.00 12.71 695 VAL B CA 1
ATOM 10335 C C . VAL B 1 695 ? 55.354 49.186 78.450 1.00 13.20 695 VAL B C 1
ATOM 10336 O O . VAL B 1 695 ? 56.249 50.026 78.340 1.00 15.84 695 VAL B O 1
ATOM 10340 N N . ILE B 1 696 ? 54.060 49.552 78.434 1.00 13.31 696 ILE B N 1
ATOM 10341 C CA . ILE B 1 696 ? 53.662 50.913 78.089 1.00 14.78 696 ILE B CA 1
ATOM 10342 C C . ILE B 1 696 ? 53.752 51.883 79.262 1.00 13.98 696 ILE B C 1
ATOM 10343 O O . ILE B 1 696 ? 53.654 53.078 79.057 1.00 16.41 696 ILE B O 1
ATOM 10348 N N . GLY B 1 697 ? 53.908 51.395 80.483 1.00 13.42 697 GLY B N 1
ATOM 10349 C CA . GLY B 1 697 ? 54.014 52.238 81.657 1.00 13.16 697 GLY B CA 1
ATOM 10350 C C . GLY B 1 697 ? 55.400 52.811 81.910 1.00 12.61 697 GLY B C 1
ATOM 10351 O O . GLY B 1 697 ? 55.561 53.536 82.870 1.00 13.70 697 GLY B O 1
ATOM 10352 N N . LEU B 1 698 ? 56.361 52.411 81.089 1.00 12.17 698 LEU B N 1
ATOM 10353 C CA . LEU B 1 698 ? 57.748 52.843 81.176 1.00 12.17 698 LEU B CA 1
ATOM 10354 C C . LEU B 1 698 ? 58.086 53.800 80.058 1.00 12.18 698 LEU B C 1
ATOM 10355 O O . LEU B 1 698 ? 57.565 53.673 78.960 1.00 14.05 698 LEU B O 1
ATOM 10360 N N . ARG B 1 699 ? 59.099 54.630 80.252 1.00 12.80 699 ARG B N 1
ATOM 10361 C CA . ARG B 1 699 ? 59.662 55.394 79.140 1.00 13.13 699 ARG B CA 1
ATOM 10362 C C . ARG B 1 699 ? 60.325 54.412 78.191 1.00 12.89 699 ARG B C 1
ATOM 10363 O O . ARG B 1 699 ? 61.138 53.605 78.596 1.00 13.52 699 ARG B O 1
ATOM 10371 N N . PRO B 1 700 ? 59.973 54.443 76.892 1.00 13.36 700 PRO B N 1
ATOM 10372 C CA . PRO B 1 700 ? 60.553 53.496 75.983 1.00 13.86 700 PRO B CA 1
ATOM 10373 C C . PRO B 1 700 ? 62.011 53.776 75.697 1.00 13.51 700 PRO B C 1
ATOM 10374 O O . PRO B 1 700 ? 62.476 54.900 75.757 1.00 15.31 700 PRO B O 1
ATOM 10378 N N . VAL B 1 701 ? 62.760 52.727 75.332 1.00 13.21 701 VAL B N 1
ATOM 10379 C CA . VAL B 1 701 ? 64.154 52.843 74.976 1.00 13.32 701 VAL B CA 1
ATOM 10380 C C . VAL B 1 701 ? 64.349 53.116 73.491 1.00 15.91 701 VAL B C 1
ATOM 10381 O O . VAL B 1 701 ? 65.467 53.404 73.100 1.00 18.14 701 VAL B O 1
ATOM 10385 N N . VAL B 1 702 ? 63.279 53.027 72.717 1.00 16.74 702 VAL B N 1
ATOM 10386 C CA . VAL B 1 702 ? 63.205 53.386 71.332 1.00 18.76 702 VAL B CA 1
ATOM 10387 C C . VAL B 1 702 ? 62.109 54.436 71.169 1.00 17.13 702 VAL B C 1
ATOM 10388 O O . VAL B 1 702 ? 61.139 54.530 71.899 1.00 22.14 702 VAL B O 1
ATOM 10392 N N . LYS B 1 703 ? 62.274 55.337 70.192 1.00 21.61 703 LYS B N 1
ATOM 10393 C CA . LYS B 1 703 ? 61.286 56.376 69.900 1.00 23.30 703 LYS B CA 1
ATOM 10394 C C . LYS B 1 703 ? 60.450 55.906 68.720 1.00 26.09 703 LYS B C 1
ATOM 10395 O O . LYS B 1 703 ? 60.969 55.869 67.563 1.00 29.24 703 LYS B O 1
ATOM 10401 N N . VAL B 1 704 ? 59.150 55.746 68.934 1.00 25.82 704 VAL B N 1
ATOM 10402 C CA . VAL B 1 704 ? 58.188 55.342 67.888 1.00 25.26 704 VAL B CA 1
ATOM 10403 C C . VAL B 1 704 ? 56.893 56.101 68.073 1.00 21.91 704 VAL B C 1
ATOM 10404 O O . VAL B 1 704 ? 56.706 56.761 69.147 1.00 22.49 704 VAL B O 1
ATOM 10408 N N . PRO B 1 705 ? 56.044 56.097 67.084 1.00 23.59 705 PRO B N 1
ATOM 10409 C CA . PRO B 1 705 ? 54.847 56.933 67.210 1.00 23.67 705 PRO B CA 1
ATOM 10410 C C . PRO B 1 705 ? 53.902 56.662 68.395 1.00 24.28 705 PRO B C 1
ATOM 10411 O O . PRO B 1 705 ? 53.866 55.555 68.914 1.00 25.51 705 PRO B O 1
ATOM 10415 N N . ALA B 1 706 ? 53.198 57.741 68.815 1.00 26.24 706 ALA B N 1
ATOM 10416 C CA . ALA B 1 706 ? 52.169 57.686 69.895 1.00 28.44 706 ALA B CA 1
ATOM 10417 C C . ALA B 1 706 ? 51.195 56.626 69.550 1.00 30.91 706 ALA B C 1
ATOM 10418 O O . ALA B 1 706 ? 50.835 56.449 68.379 1.00 29.94 706 ALA B O 1
ATOM 10420 N N . ALA B 1 707 ? 50.773 55.876 70.573 1.00 33.79 707 ALA B N 1
ATOM 10421 C CA . ALA B 1 707 ? 49.665 54.947 70.414 1.00 37.55 707 ALA B CA 1
ATOM 10422 C C . ALA B 1 707 ? 49.964 53.809 69.381 1.00 40.79 707 ALA B C 1
ATOM 10423 O O . ALA B 1 707 ? 49.700 52.575 69.618 1.00 44.35 707 ALA B O 1
#

Sequence (1368 aa):
KIATTVGEARLSGINYRHPDSALVSYPVAAAAPLGRLPAGNYRIAIVGGGAGGIAALYELGRLAATLPAGSGIDVQIYEADPDSFLHDRAIKVRGLKAGRVSAALVHNGDPASGDTIYEVGAMRFPEIAGLTWHYASAAFGDAAPIKVFPNPGKVPTEFVFGNRVDRYVGSDPKDWEDPDSPTLKVLGVVAGGLVGNPQGENVAMYPIANVDPAKIAAILNAATPPADALERIQTKYWPEFIAQYDGLTLGAAVREIVTVAFEKGTLPPVDGVLDVDESISYYVELFGRFGFGTGGFKPLYNISLVEMMRLILWDYSNEYTLPVTENVEFIRNLFLKAQNVGAGKLVVQVRQERVANACHSGTASARAQLLSYDSHNAVHSEAYDFVILAVPHDQLTPIVSRSGFEHAASQNLGDAGLGLETHTYNQVYPPLLLSDSSPAANARIVTAIGQLHMARSSKVFATVKTAALDQPWVPQWRGEPIKAVVSDSGLAASYVVPSPIVAPEYSSLLASYTWEDDSTRLRHDFGLYPQNPATETGTADGMYRTMVNRAYRYVKYAGASNAQPWWFYQLLAEARTADRFVFDWTTNKTAGGFKLDMTGDHHQSNLCFRYHTHALAASLDNRFFIASDSYSHLGGWLEGAFMSALNAVAGLIVRANRGDVSALSTEARPLVIGLRPVVKVPAAKIATTVGEARLSGINYRHPDSALVSYPVAAAAPLGRLPAGNYRIAIVGGGAGGIAALYELGRLAATLPAGSGIDVQIYEADPDSFLHDRAIKVRGLKAGRVSAALVHNGDPASGDTIYEVGAMRFPEIAGLTWHYASAAFGDAAPIKVFPNPGKVPTEFVFGNRVDRYVGSDPKDWEDPDSPTLKVLGVVAGGLVGNPQGENVAMYPIANVDPAKIAAILNAATPPADALERIQTKYWPEFIAQYDGLTLGAAVREIVTVAFEKGTLPPVDGVLDVDESISYYVELFGRFGFGTGGFKPLYNISLVEMMRLILWDYSNEYTLPVTENVEFIRNLFLKAQNVGAGKLVVQVRQERVANACHSGTASARAQLLSYDSHNAVHSEAYDFVILAVPHDQLTPIVSRSGFEHAASQNLGDAGLGLETHTYNQVYPPLLLSDSSPAANARIVTAIGQLHMARSSKVFATVKTAALDQPWVPQWRGEPIKAVVSDSGLAASYVVPSPIVAPEYSSLLASYTWEDDSTRLRHDFGLYPQNPATETGTADGMYRTMVNRAYRYVKYAGASNAQPWWFYQLLAEARTADRFVFDWTTNKTAGGFKLDMTGDHHQSNLCFRYHTHALAASLDNRFFIASDSYSHLGGWLEGAFMSALNAVAGLIVRANRGDVSALSTEARPLVIGLRPVVKVPAA

B-factor: mean 17.91, std 11.97, range [6.03, 139.63]